Protein AF-0000000083252937 (afdb_homodimer)

Foldseek 3Di:
DDPVVVLVLLVVLCVVVVQDAAQFEEEQEAAQALLSLLVVVSCLVCCVVRNYAYAYEYEQACPPPPVSVVSLVLSCVSCVVSVHHYHYDYDPQVVVCVVPVDDSQVSVVVVSVVRSVVVCVVVVGQEYEYRAALQNQLLQLVVCVVVDDDLLSLLGDDQWDDDPRHIYGYSRHHPDPVNSVVNCVVVVPDGDPPPCLCPPDPVSNCCVPPVVVVVCVVPVCSSVVSSVSSNVSNVVVVVLLVVLVVLCVVAWDDDPFFIKGFLVSLVPDDPSSSLSNLLVRCVVNPDDNPPFDPVLSVVLNVCSDPPHDQWDKDDRDPQWIWIHQRRMIIIGGHDLCLPDKDKDWADLVDQWDQQPLQQKIKGKDKDFPVPPQDFPDLQKHKFQPVQFADGKMKIADDPPDWAAAPPDDDIDHPVVQCVVVSPGPSNNSRFIFIDTPVRHGQGGRPGGGGPGGDDDPPRTMMMMMGMDHPPD/DDPVVVLVLLVVLCVVVVQDAAQFEEEQEAAQALLSLLVVVSCLVCCVVRNYAYAYEYEQQCPPPPVSVVSLVLSCVSCVVSVHHYHYDYDPQVVVCVVPVDDSQVSVVVVSVVRSVVVCVVVVGQEYEYRAALQNQLLQLVVCVVVDDDLLSLLGDDQWDDDPRHIYGYSRHHPDPVNSVVNCVVVVPDGDPPPCLCVPDPVSNCCNPPVVVVVCVVPVCSSVVSSVSSVVSNVVVVVLLVVLVVLCVVAWDADPFFIKGFLVSLVPDDPSSSLSNLLVRVVVNPDDNPPFDPVLSVVLNVCSDPPHDQWDKDDRDPQWIWIHQRRMIIIGGHDLCLPPKDKDWADLVDQWDQQPLQQKIKGKDKDFPVPPQDFPDLQKDKFQPVQFADGKMKIADDPPDWAAAPPDDDIDDPVVQCVVVSPGPSNRSRFIFIATPVRHGAGGRPGGGGPGGDDDPPRTMMMMMGMDHPPD

Radius of gyration: 39.34 Å; Cα contacts (8 Å, |Δi|>4): 1654; chains: 2; bounding box: 78×116×99 Å

pLDDT: mean 87.69, std 10.98, range [32.25, 98.12]

Structure (mmCIF, N/CA/C/O backbone):
data_AF-0000000083252937-model_v1
#
loop_
_entity.id
_entity.type
_entity.pdbx_description
1 polymer 'tRNA(Ile)-lysidine synthase'
#
loop_
_atom_site.group_PDB
_atom_site.id
_atom_site.type_symbol
_atom_site.label_atom_id
_atom_site.label_alt_id
_atom_site.label_comp_id
_atom_site.label_asym_id
_atom_site.label_entity_id
_atom_site.label_seq_id
_atom_site.pdbx_PDB_ins_code
_atom_site.Cartn_x
_atom_site.Cartn_y
_atom_site.Cartn_z
_atom_site.occupancy
_atom_site.B_iso_or_equiv
_atom_site.auth_seq_id
_atom_site.auth_comp_id
_atom_site.auth_asym_id
_atom_site.auth_atom_id
_atom_site.pdbx_PDB_model_num
ATOM 1 N N . MET A 1 1 ? 5.121 31.125 -3.664 1 69.56 1 MET A N 1
ATOM 2 C CA . MET A 1 1 ? 5.949 30.734 -2.531 1 69.56 1 MET A CA 1
ATOM 3 C C . MET A 1 1 ? 7.152 31.656 -2.387 1 69.56 1 MET A C 1
ATOM 5 O O . MET A 1 1 ? 7.844 31.953 -3.365 1 69.56 1 MET A O 1
ATOM 9 N N . ASP A 1 2 ? 7.262 32.219 -1.269 1 80.94 2 ASP A N 1
ATOM 10 C CA . ASP A 1 2 ? 8.359 33.156 -1 1 80.94 2 ASP A CA 1
ATOM 11 C C . ASP A 1 2 ? 9.688 32.406 -0.858 1 80.94 2 ASP A C 1
ATOM 13 O O . ASP A 1 2 ? 9.703 31.188 -0.647 1 80.94 2 ASP A O 1
ATOM 17 N N . GLU A 1 3 ? 10.742 33.094 -1.292 1 86.19 3 GLU A N 1
ATOM 18 C CA . GLU A 1 3 ? 12.094 32.531 -1.253 1 86.19 3 GLU A CA 1
ATOM 19 C C . GLU A 1 3 ? 12.383 31.891 0.096 1 86.19 3 GLU A C 1
ATOM 21 O O . GLU A 1 3 ? 12.875 30.75 0.152 1 86.19 3 GLU A O 1
ATOM 26 N N . GLN A 1 4 ? 12.023 32.562 1.085 1 86.81 4 GLN A N 1
ATOM 27 C CA . GLN A 1 4 ? 12.312 32.062 2.428 1 86.81 4 GLN A CA 1
ATOM 28 C C . GLN A 1 4 ? 11.484 30.828 2.752 1 86.81 4 GLN A C 1
ATOM 30 O O . GLN A 1 4 ? 11.969 29.922 3.426 1 86.81 4 GLN A O 1
ATOM 35 N N . GLU A 1 5 ? 10.344 30.875 2.227 1 87.69 5 GLU A N 1
ATOM 36 C CA . GLU A 1 5 ? 9.461 29.734 2.441 1 87.69 5 GLU A CA 1
ATOM 37 C C . GLU A 1 5 ? 10 28.484 1.741 1 87.69 5 GLU A C 1
ATOM 39 O O . GLU A 1 5 ? 9.914 27.375 2.283 1 87.69 5 GLU A O 1
ATOM 44 N N . LEU A 1 6 ? 10.539 28.672 0.548 1 91.69 6 LEU A N 1
ATOM 45 C CA . LEU A 1 6 ? 11.078 27.547 -0.209 1 91.69 6 LEU A CA 1
ATOM 46 C C . LEU A 1 6 ? 12.305 26.969 0.489 1 91.69 6 LEU A C 1
ATOM 48 O O . LEU A 1 6 ? 12.438 25.75 0.6 1 91.69 6 LEU A O 1
ATOM 52 N N . ILE A 1 7 ? 13.148 27.859 0.996 1 90.94 7 ILE A N 1
ATOM 53 C CA . ILE A 1 7 ? 14.352 27.438 1.698 1 90.94 7 ILE A CA 1
ATOM 54 C C . ILE A 1 7 ? 13.969 26.656 2.949 1 90.94 7 ILE A C 1
ATOM 56 O O . ILE A 1 7 ? 14.539 25.594 3.23 1 90.94 7 ILE A O 1
ATOM 60 N N . HIS A 1 8 ? 13 27.172 3.594 1 89.19 8 HIS A N 1
ATOM 61 C CA . HIS A 1 8 ? 12.539 26.516 4.812 1 89.19 8 HIS A CA 1
ATOM 62 C C . HIS A 1 8 ? 11.961 25.125 4.512 1 89.19 8 HIS A C 1
ATOM 64 O O . HIS A 1 8 ? 12.203 24.172 5.254 1 89.19 8 HIS A O 1
ATOM 70 N N . LYS A 1 9 ? 11.242 25.094 3.479 1 89.25 9 LYS A N 1
ATOM 71 C CA . LYS A 1 9 ? 10.625 23.828 3.09 1 89.25 9 LYS A CA 1
ATOM 72 C C . LYS A 1 9 ? 11.68 22.781 2.73 1 89.25 9 LYS A C 1
ATOM 74 O O . LYS A 1 9 ? 11.586 21.625 3.15 1 89.25 9 LYS A O 1
ATOM 79 N N . VAL A 1 10 ? 12.672 23.156 1.983 1 93.12 10 VAL A N 1
ATOM 80 C CA . VAL A 1 10 ? 13.734 22.25 1.57 1 93.12 10 VAL A CA 1
ATOM 81 C C . VAL A 1 10 ? 14.539 21.812 2.791 1 93.12 10 VAL A C 1
ATOM 83 O O . VAL A 1 10 ? 14.859 20.625 2.936 1 93.12 10 VAL A O 1
ATOM 86 N N . LYS A 1 11 ? 14.797 22.734 3.674 1 91.19 11 LYS A N 1
ATOM 87 C CA . LYS A 1 11 ? 15.547 22.438 4.891 1 91.19 11 LYS A CA 1
ATOM 88 C C . LYS A 1 11 ? 14.781 21.453 5.781 1 91.19 11 LYS A C 1
ATOM 90 O O . LYS A 1 11 ? 15.367 20.5 6.312 1 91.19 11 LYS A O 1
ATOM 95 N N . ALA A 1 12 ? 13.531 21.75 5.926 1 86.88 12 ALA A N 1
ATOM 96 C CA . ALA A 1 12 ? 12.688 20.906 6.766 1 86.88 12 ALA A CA 1
ATOM 97 C C . ALA A 1 12 ? 12.625 19.484 6.215 1 86.88 12 ALA A C 1
ATOM 99 O O . ALA A 1 12 ? 12.703 18.516 6.973 1 86.88 12 ALA A O 1
ATOM 100 N N . GLN A 1 13 ? 12.492 19.375 4.953 1 88.12 13 GLN A N 1
ATOM 101 C CA . GLN A 1 13 ? 12.422 18.062 4.312 1 88.12 13 GLN A CA 1
ATOM 102 C C . GLN A 1 13 ? 13.75 17.328 4.426 1 88.12 13 GLN A C 1
ATOM 104 O O . GLN A 1 13 ? 13.781 16.125 4.668 1 88.12 13 GLN A O 1
ATOM 109 N N . ALA A 1 14 ? 14.812 18.062 4.23 1 92 14 ALA A N 1
ATOM 110 C CA . ALA A 1 14 ? 16.141 17.469 4.328 1 92 14 ALA A CA 1
ATOM 111 C C . ALA A 1 14 ? 16.406 16.953 5.738 1 92 14 ALA A C 1
ATOM 113 O O . ALA A 1 14 ? 16.984 15.875 5.91 1 92 14 ALA A O 1
ATOM 114 N N . ALA A 1 15 ? 15.992 17.734 6.68 1 88.19 15 ALA A N 1
ATOM 115 C CA . ALA A 1 15 ? 16.172 17.344 8.07 1 88.19 15 ALA A CA 1
ATOM 116 C C . ALA A 1 15 ? 15.336 16.125 8.414 1 88.19 15 ALA A C 1
ATOM 118 O O . ALA A 1 15 ? 15.828 15.18 9.055 1 88.19 15 ALA A O 1
ATOM 119 N N . ALA A 1 16 ? 14.133 16.156 7.984 1 82.5 16 ALA A N 1
ATOM 120 C CA . ALA A 1 16 ? 13.195 15.078 8.273 1 82.5 16 ALA A CA 1
ATOM 121 C C . ALA A 1 16 ? 13.672 13.758 7.672 1 82.5 16 ALA A C 1
ATOM 123 O O . ALA A 1 16 ? 13.453 12.688 8.25 1 82.5 16 ALA A O 1
ATOM 124 N N . ARG A 1 17 ? 14.367 13.836 6.543 1 88.94 17 ARG A N 1
ATOM 125 C CA . ARG A 1 17 ? 14.773 12.633 5.824 1 88.94 17 ARG A CA 1
ATOM 126 C C . ARG A 1 17 ? 16.266 12.375 5.996 1 88.94 17 ARG A C 1
ATOM 128 O O . ARG A 1 17 ? 16.812 11.445 5.402 1 88.94 17 ARG A O 1
ATOM 135 N N . LYS A 1 18 ? 16.922 13.156 6.723 1 90.12 18 LYS A N 1
ATOM 136 C CA . LYS A 1 18 ? 18.344 13.031 6.992 1 90.12 18 LYS A CA 1
ATOM 137 C C . LYS A 1 18 ? 19.141 12.969 5.691 1 90.12 18 LYS A C 1
ATOM 139 O O . LYS A 1 18 ? 19.953 12.055 5.496 1 90.12 18 LYS A O 1
ATOM 144 N N . LEU A 1 19 ? 18.906 13.898 4.809 1 94.62 19 LEU A N 1
ATOM 145 C CA . LEU A 1 19 ? 19.531 13.883 3.488 1 94.62 19 LEU A CA 1
ATOM 146 C C . LEU A 1 19 ? 21.016 14.203 3.584 1 94.62 19 LEU A C 1
ATOM 148 O O . LEU A 1 19 ? 21.797 13.773 2.734 1 94.62 19 LEU A O 1
ATOM 152 N N . TRP A 1 20 ? 21.406 15.047 4.609 1 95.19 20 TRP A N 1
ATOM 153 C CA . TRP A 1 20 ? 22.812 15.352 4.848 1 95.19 20 TRP A CA 1
ATOM 154 C C . TRP A 1 20 ? 23.062 15.648 6.32 1 95.19 20 TRP A C 1
ATOM 156 O O . TRP A 1 20 ? 22.125 15.75 7.109 1 95.19 20 TRP A O 1
ATOM 166 N N . GLU A 1 21 ? 24.344 15.695 6.582 1 93.31 21 GLU A N 1
ATOM 167 C CA . GLU A 1 21 ? 24.828 16.031 7.918 1 93.31 21 GLU A CA 1
ATOM 168 C C . GLU A 1 21 ? 25.812 17.203 7.867 1 93.31 21 GLU A C 1
ATOM 170 O O . GLU A 1 21 ? 26.375 17.5 6.812 1 93.31 21 GLU A O 1
ATOM 175 N N . ARG A 1 22 ? 25.938 17.781 9.078 1 93.44 22 ARG A N 1
ATOM 176 C CA . ARG A 1 22 ? 26.922 18.859 9.164 1 93.44 22 ARG A CA 1
ATOM 177 C C . ARG A 1 22 ? 28.312 18.359 8.797 1 93.44 22 ARG A C 1
ATOM 179 O O . ARG A 1 22 ? 28.734 17.297 9.25 1 93.44 22 ARG A O 1
ATOM 186 N N . GLY A 1 23 ? 28.922 19.062 7.918 1 91.56 23 GLY A N 1
ATOM 187 C CA . GLY A 1 23 ? 30.266 18.688 7.508 1 91.56 23 GLY A CA 1
ATOM 188 C C . GLY A 1 23 ? 30.297 17.922 6.203 1 91.56 23 GLY A C 1
ATOM 189 O O . GLY A 1 23 ? 31.359 17.703 5.633 1 91.56 23 GLY A O 1
ATOM 190 N N . ASP A 1 24 ? 29.203 17.609 5.645 1 94.69 24 ASP A N 1
ATOM 191 C CA . ASP A 1 24 ? 29.141 16.797 4.43 1 94.69 24 ASP A CA 1
ATOM 192 C C . ASP A 1 24 ? 29.609 17.609 3.215 1 94.69 24 ASP A C 1
ATOM 194 O O . ASP A 1 24 ? 29.312 18.797 3.105 1 94.69 24 ASP A O 1
ATOM 198 N N . ALA A 1 25 ? 30.297 16.922 2.391 1 96.19 25 ALA A N 1
ATOM 199 C CA . ALA A 1 25 ? 30.531 17.422 1.041 1 96.19 25 ALA A CA 1
ATOM 200 C C . ALA A 1 25 ? 29.469 16.906 0.069 1 96.19 25 ALA A C 1
ATOM 202 O O . ALA A 1 25 ? 29.188 15.703 0.027 1 96.19 25 ALA A O 1
ATOM 203 N N . ILE A 1 26 ? 28.844 17.859 -0.646 1 97.75 26 ILE A N 1
ATOM 204 C CA . ILE A 1 26 ? 27.781 17.469 -1.553 1 97.75 26 ILE A CA 1
ATOM 205 C C . ILE A 1 26 ? 28.141 17.844 -2.984 1 97.75 26 ILE A C 1
ATOM 207 O O . ILE A 1 26 ? 28.438 19.016 -3.27 1 97.75 26 ILE A O 1
ATOM 211 N N . ILE A 1 27 ? 28.172 16.828 -3.834 1 98.12 27 ILE A N 1
ATOM 212 C CA . ILE A 1 27 ? 28.297 17.078 -5.266 1 98.12 27 ILE A CA 1
ATOM 213 C C . ILE A 1 27 ? 26.938 17.453 -5.84 1 98.12 27 ILE A C 1
ATOM 215 O O . ILE A 1 27 ? 25.984 16.656 -5.773 1 98.12 27 ILE A O 1
ATOM 219 N N . VAL A 1 28 ? 26.828 18.656 -6.383 1 97.88 28 VAL A N 1
ATOM 220 C CA . VAL A 1 28 ? 25.578 19.094 -6.965 1 97.88 28 VAL A CA 1
ATOM 221 C C . VAL A 1 28 ? 25.625 18.938 -8.484 1 97.88 28 VAL A C 1
ATOM 223 O O . VAL A 1 28 ? 26.438 19.562 -9.156 1 97.88 28 VAL A O 1
ATOM 226 N N . ALA A 1 29 ? 24.734 18.062 -8.977 1 95.88 29 ALA A N 1
ATOM 227 C CA . ALA A 1 29 ? 24.641 17.906 -10.43 1 95.88 29 ALA A CA 1
ATOM 228 C C . ALA A 1 29 ? 23.938 19.094 -11.07 1 95.88 29 ALA A C 1
ATOM 230 O O . ALA A 1 29 ? 22.75 19.344 -10.797 1 95.88 29 ALA A O 1
ATOM 231 N N . VAL A 1 30 ? 24.656 19.766 -11.938 1 93.56 30 VAL A N 1
ATOM 232 C CA . VAL A 1 30 ? 24.109 20.984 -12.539 1 93.56 30 VAL A CA 1
ATOM 233 C C . VAL A 1 30 ? 24.109 20.844 -14.062 1 93.56 30 VAL A C 1
ATOM 235 O O . VAL A 1 30 ? 25.172 20.797 -14.695 1 93.56 30 VAL A O 1
ATOM 238 N N . SER A 1 31 ? 22.953 20.797 -14.609 1 86.38 31 SER A N 1
ATOM 239 C CA . SER A 1 31 ? 22.828 20.672 -16.062 1 86.38 31 SER A CA 1
ATOM 240 C C . SER A 1 31 ? 22.812 22.031 -16.734 1 86.38 31 SER A C 1
ATOM 242 O O . SER A 1 31 ? 23.031 22.141 -17.938 1 86.38 31 SER A O 1
ATOM 244 N N . GLY A 1 32 ? 22.547 23.078 -15.961 1 85.25 32 GLY A N 1
ATOM 245 C CA . GLY A 1 32 ? 22.375 24.406 -16.531 1 85.25 32 GLY A CA 1
ATOM 246 C C . GLY A 1 32 ? 20.922 24.812 -16.625 1 85.25 32 GLY A C 1
ATOM 247 O O . GLY A 1 32 ? 20.625 25.984 -16.875 1 85.25 32 GLY A O 1
ATOM 248 N N . GLY A 1 33 ? 20.031 23.875 -16.422 1 87.12 33 GLY A N 1
ATOM 249 C CA . GLY A 1 33 ? 18.609 24.188 -16.422 1 87.12 33 GLY A CA 1
ATOM 250 C C . GLY A 1 33 ? 18.141 24.859 -15.141 1 87.12 33 GLY A C 1
ATOM 251 O O . GLY A 1 33 ? 18.922 24.969 -14.18 1 87.12 33 GLY A O 1
ATOM 252 N N . PRO A 1 34 ? 16.969 25.328 -15.172 1 89.56 34 PRO A N 1
ATOM 253 C CA . PRO A 1 34 ? 16.453 26.078 -14.023 1 89.56 34 PRO A CA 1
ATOM 254 C C . PRO A 1 34 ? 16.438 25.25 -12.742 1 89.56 34 PRO A C 1
ATOM 256 O O . PRO A 1 34 ? 16.734 25.766 -11.664 1 89.56 34 PRO A O 1
ATOM 259 N N . ASP A 1 35 ? 16.203 23.984 -12.836 1 93.44 35 ASP A N 1
ATOM 260 C CA . ASP A 1 35 ? 16.047 23.141 -11.656 1 93.44 35 ASP A CA 1
ATOM 261 C C . ASP A 1 35 ? 17.406 22.906 -10.977 1 93.44 35 ASP A C 1
ATOM 263 O O . ASP A 1 35 ? 17.516 23.016 -9.75 1 93.44 35 ASP A O 1
ATOM 267 N N . SER A 1 36 ? 18.375 22.609 -11.781 1 93.81 36 SER A N 1
ATOM 268 C CA . SER A 1 36 ? 19.703 22.328 -11.227 1 93.81 36 SER A CA 1
ATOM 269 C C . SER A 1 36 ? 20.359 23.609 -10.695 1 93.81 36 SER A C 1
ATOM 271 O O . SER A 1 36 ? 21.047 23.578 -9.68 1 93.81 36 SER A O 1
ATOM 273 N N . ILE A 1 37 ? 20.125 24.672 -11.375 1 93.25 37 ILE A N 1
ATOM 274 C CA . ILE A 1 37 ? 20.672 25.953 -10.938 1 93.25 37 ILE A CA 1
ATOM 275 C C . ILE A 1 37 ? 20.016 26.375 -9.625 1 93.25 37 ILE A C 1
ATOM 277 O O . ILE A 1 37 ? 20.688 26.828 -8.695 1 93.25 37 ILE A O 1
ATOM 281 N N . ALA A 1 38 ? 18.703 26.234 -9.578 1 94.69 38 ALA A N 1
ATOM 282 C CA . ALA A 1 38 ? 17.984 26.531 -8.344 1 94.69 38 ALA A CA 1
ATOM 283 C C . ALA A 1 38 ? 18.5 25.672 -7.191 1 94.69 38 ALA A C 1
ATOM 285 O O . ALA A 1 38 ? 18.672 26.172 -6.07 1 94.69 38 ALA A O 1
ATOM 286 N N . LEU A 1 39 ? 18.734 24.422 -7.469 1 96.5 39 LEU A N 1
ATOM 287 C CA . LEU A 1 39 ? 19.219 23.5 -6.449 1 96.5 39 LEU A CA 1
ATOM 288 C C . LEU A 1 39 ? 20.562 23.969 -5.891 1 96.5 39 LEU A C 1
ATOM 290 O O . LEU A 1 39 ? 20.75 24.016 -4.676 1 96.5 39 LEU A O 1
ATOM 294 N N . LEU A 1 40 ? 21.5 24.297 -6.793 1 96.31 40 LEU A N 1
ATOM 295 C CA . LEU A 1 40 ? 22.812 24.766 -6.367 1 96.31 40 LEU A CA 1
ATOM 296 C C . LEU A 1 40 ? 22.703 26.031 -5.527 1 96.31 40 LEU A C 1
ATOM 298 O O . LEU A 1 40 ? 23.344 26.156 -4.488 1 96.31 40 LEU A O 1
ATOM 302 N N . ASP A 1 41 ? 21.875 26.953 -5.973 1 96.12 41 ASP A N 1
ATOM 303 C CA . ASP A 1 41 ? 21.703 28.203 -5.254 1 96.12 41 ASP A CA 1
ATOM 304 C C . ASP A 1 41 ? 21.078 27.969 -3.877 1 96.12 41 ASP A C 1
ATOM 306 O O . ASP A 1 41 ? 21.516 28.578 -2.893 1 96.12 41 ASP A O 1
ATOM 310 N N . LEU A 1 42 ? 20.062 27.156 -3.803 1 95.75 42 LEU A N 1
ATOM 311 C CA . LEU A 1 42 ? 19.391 26.844 -2.549 1 95.75 42 LEU A CA 1
ATOM 312 C C . LEU A 1 42 ? 20.344 26.219 -1.551 1 95.75 42 LEU A C 1
ATOM 314 O O . LEU A 1 42 ? 20.391 26.625 -0.386 1 95.75 42 LEU A O 1
ATOM 318 N N . LEU A 1 43 ? 21.125 25.266 -2.035 1 96.5 43 LEU A N 1
ATOM 319 C CA . LEU A 1 43 ? 22.078 24.594 -1.158 1 96.5 43 LEU A CA 1
ATOM 320 C C . LEU A 1 43 ? 23.172 25.562 -0.702 1 96.5 43 LEU A C 1
ATOM 322 O O . LEU A 1 43 ? 23.625 25.5 0.442 1 96.5 43 LEU A O 1
ATOM 326 N N . HIS A 1 44 ? 23.562 26.375 -1.603 1 96 44 HIS A N 1
ATOM 327 C CA . HIS A 1 44 ? 24.578 27.391 -1.27 1 96 44 HIS A CA 1
ATOM 328 C C . HIS A 1 44 ? 24.094 28.297 -0.151 1 96 44 HIS A C 1
ATOM 330 O O . HIS A 1 44 ? 24.844 28.625 0.768 1 96 44 HIS A O 1
ATOM 336 N N . ARG A 1 45 ? 22.906 28.688 -0.252 1 93.75 45 ARG A N 1
ATOM 337 C CA . ARG A 1 45 ? 22.328 29.609 0.735 1 93.75 45 ARG A CA 1
ATOM 338 C C . ARG A 1 45 ? 22.219 28.922 2.1 1 93.75 45 ARG A C 1
ATOM 340 O O . ARG A 1 45 ? 22.25 29.594 3.133 1 93.75 45 ARG A O 1
ATOM 347 N N . MET A 1 46 ? 22.141 27.656 2.074 1 92.81 46 MET A N 1
ATOM 348 C CA . MET A 1 46 ? 22.016 26.906 3.32 1 92.81 46 MET A CA 1
ATOM 349 C C . MET A 1 46 ? 23.375 26.406 3.803 1 92.81 46 MET A C 1
ATOM 351 O O . MET A 1 46 ? 23.484 25.875 4.906 1 92.81 46 MET A O 1
ATOM 355 N N . ARG A 1 47 ? 24.391 26.562 3.088 1 93.56 47 ARG A N 1
ATOM 356 C CA . ARG A 1 47 ? 25.672 25.891 3.301 1 93.56 47 ARG A CA 1
ATOM 357 C C . ARG A 1 47 ? 26.281 26.281 4.648 1 93.56 47 ARG A C 1
ATOM 359 O O . ARG A 1 47 ? 26.812 25.438 5.359 1 93.56 47 ARG A O 1
ATOM 366 N N . GLU A 1 48 ? 26.141 27.562 4.988 1 91.94 48 GLU A N 1
ATOM 367 C CA . GLU A 1 48 ? 26.75 28.031 6.238 1 91.94 48 GLU A CA 1
ATOM 368 C C . GLU A 1 48 ? 25.969 27.5 7.445 1 91.94 48 GLU A C 1
ATOM 370 O O . GLU A 1 48 ? 26.578 26.969 8.391 1 91.94 48 GLU A O 1
ATOM 375 N N . ASP A 1 49 ? 24.688 27.641 7.379 1 90.75 49 ASP A N 1
ATOM 376 C CA . ASP A 1 49 ? 23.828 27.203 8.477 1 90.75 49 ASP A CA 1
ATOM 377 C C . ASP A 1 49 ? 23.953 25.688 8.68 1 90.75 49 ASP A C 1
ATOM 379 O O . ASP A 1 49 ? 23.906 25.203 9.812 1 90.75 49 ASP A O 1
ATOM 383 N N . GLU A 1 50 ? 24.188 24.984 7.621 1 91.44 50 GLU A N 1
ATOM 384 C CA . GLU A 1 50 ? 24.156 23.531 7.668 1 91.44 50 GLU A CA 1
ATOM 385 C C . GLU A 1 50 ? 25.562 22.953 7.68 1 91.44 50 GLU A C 1
ATOM 387 O O . GLU A 1 50 ? 25.75 21.75 7.895 1 91.44 50 GLU A O 1
ATOM 392 N N . GLY A 1 51 ? 26.516 23.797 7.48 1 93.31 51 GLY A N 1
ATOM 393 C CA . GLY A 1 51 ? 27.906 23.359 7.457 1 93.31 51 GLY A CA 1
ATOM 394 C C . GLY A 1 51 ? 28.219 22.453 6.285 1 93.31 51 GLY A C 1
ATOM 395 O O . GLY A 1 51 ? 28.812 21.375 6.461 1 93.31 51 GLY A O 1
ATOM 396 N N . LEU A 1 52 ? 27.797 22.859 5.109 1 95.12 52 LEU A N 1
ATOM 397 C CA . LEU A 1 52 ? 27.953 22.031 3.926 1 95.12 52 LEU A CA 1
ATOM 398 C C . LEU A 1 52 ? 29.109 22.531 3.055 1 95.12 52 LEU A C 1
ATOM 400 O O . LEU A 1 52 ? 29.359 23.734 2.998 1 95.12 52 LEU A O 1
ATOM 404 N N . ARG A 1 53 ? 29.828 21.609 2.475 1 96.44 53 ARG A N 1
ATOM 405 C CA . ARG A 1 53 ? 30.75 21.906 1.379 1 96.44 53 ARG A CA 1
ATOM 406 C C . ARG A 1 53 ? 30.156 21.469 0.041 1 96.44 53 ARG A C 1
ATOM 408 O O . ARG A 1 53 ? 29.703 20.328 -0.109 1 96.44 53 ARG A O 1
ATOM 415 N N . LEU A 1 54 ? 30.141 22.422 -0.906 1 97.69 54 LEU A N 1
ATOM 416 C CA . LEU A 1 54 ? 29.469 22.156 -2.168 1 97.69 54 LEU A CA 1
ATOM 417 C C . LEU A 1 54 ? 30.469 22.109 -3.32 1 97.69 54 LEU A C 1
ATOM 419 O O . LEU A 1 54 ? 31.438 22.875 -3.338 1 97.69 54 LEU A O 1
ATOM 423 N N . VAL A 1 55 ? 30.234 21.203 -4.211 1 97.69 55 VAL A N 1
ATOM 424 C CA . VAL A 1 55 ? 30.969 21.125 -5.473 1 97.69 55 VAL A CA 1
ATOM 425 C C . VAL A 1 55 ? 29.969 20.953 -6.625 1 97.69 55 VAL A C 1
ATOM 427 O O . VAL A 1 55 ? 29.109 20.078 -6.594 1 97.69 55 VAL A O 1
ATOM 430 N N . ALA A 1 56 ? 30.047 21.859 -7.598 1 97.31 56 ALA A N 1
ATOM 431 C CA . ALA A 1 56 ? 29.188 21.75 -8.773 1 97.31 56 ALA A CA 1
ATOM 432 C C . ALA A 1 56 ? 29.797 20.812 -9.82 1 97.31 56 ALA A C 1
ATOM 434 O O . ALA A 1 56 ? 31 20.859 -10.062 1 97.31 56 ALA A O 1
ATOM 435 N N . ALA A 1 57 ? 29 19.922 -10.297 1 96.56 57 ALA A N 1
ATOM 436 C CA . ALA A 1 57 ? 29.438 19 -11.344 1 96.56 57 ALA A CA 1
ATOM 437 C C . ALA A 1 57 ? 28.547 19.125 -12.578 1 96.56 57 ALA A C 1
ATOM 439 O O . ALA A 1 57 ? 27.328 18.984 -12.492 1 96.56 57 ALA A O 1
ATOM 440 N N . HIS A 1 58 ? 29.156 19.344 -13.727 1 93.5 58 HIS A N 1
ATOM 441 C CA . HIS A 1 58 ? 28.438 19.562 -14.977 1 93.5 58 HIS A CA 1
ATOM 442 C C . HIS A 1 58 ? 28.938 18.609 -16.062 1 93.5 58 HIS A C 1
ATOM 444 O O . HIS A 1 58 ? 30.141 18.438 -16.234 1 93.5 58 HIS A O 1
ATOM 450 N N . VAL A 1 59 ? 27.938 17.953 -16.672 1 87.69 59 VAL A N 1
ATOM 451 C CA . VAL A 1 59 ? 28.281 17.047 -17.766 1 87.69 59 VAL A CA 1
ATOM 452 C C . VAL A 1 59 ? 27.797 17.656 -19.094 1 87.69 59 VAL A C 1
ATOM 454 O O . VAL A 1 59 ? 26.609 17.969 -19.234 1 87.69 59 VAL A O 1
ATOM 457 N N . ASP A 1 60 ? 28.703 17.797 -19.969 1 82.62 60 ASP A N 1
ATOM 458 C CA . ASP A 1 60 ? 28.391 18.203 -21.328 1 82.62 60 ASP A CA 1
ATOM 459 C C . ASP A 1 60 ? 28.297 17 -22.266 1 82.62 60 ASP A C 1
ATOM 461 O O . ASP A 1 60 ? 29.312 16.359 -22.562 1 82.62 60 ASP A O 1
ATOM 465 N N . HIS A 1 61 ? 27.141 16.703 -22.734 1 73.25 61 HIS A N 1
ATOM 466 C CA . HIS A 1 61 ? 26.906 15.477 -23.469 1 73.25 61 HIS A CA 1
ATOM 467 C C . HIS A 1 61 ? 27.281 15.633 -24.953 1 73.25 61 HIS A C 1
ATOM 469 O O . HIS A 1 61 ? 27.172 14.68 -25.719 1 73.25 61 HIS A O 1
ATOM 475 N N . GLY A 1 62 ? 27.812 16.719 -25.344 1 64.06 62 GLY A N 1
ATOM 476 C CA . GLY A 1 62 ? 28.406 16.922 -26.656 1 64.06 62 GLY A CA 1
ATOM 477 C C . GLY A 1 62 ? 27.375 16.891 -27.781 1 64.06 62 GLY A C 1
ATOM 478 O O . GLY A 1 62 ? 27.734 16.719 -28.938 1 64.06 62 GLY A O 1
ATOM 479 N N . PHE A 1 63 ? 26.031 16.812 -27.484 1 58.31 63 PHE A N 1
ATOM 480 C CA . PHE A 1 63 ? 25.047 16.641 -28.547 1 58.31 63 PHE A CA 1
ATOM 481 C C . PHE A 1 63 ? 24.953 17.891 -29.406 1 58.31 63 PHE A C 1
ATOM 483 O O . PHE A 1 63 ? 24.547 17.828 -30.578 1 58.31 63 PHE A O 1
ATOM 490 N N . ARG A 1 64 ? 25.25 19.094 -28.859 1 56.31 64 ARG A N 1
ATOM 491 C CA . ARG A 1 64 ? 24.859 20.281 -29.609 1 56.31 64 ARG A CA 1
ATOM 492 C C . ARG A 1 64 ? 26.094 21.125 -29.953 1 56.31 64 ARG A C 1
ATOM 494 O O . ARG A 1 64 ? 25.984 22.344 -30.109 1 56.31 64 ARG A O 1
ATOM 501 N N . GLY A 1 65 ? 27.141 20.516 -30.125 1 55.62 65 GLY A N 1
ATOM 502 C CA . GLY A 1 65 ? 28.312 21.266 -30.578 1 55.62 65 GLY A CA 1
ATOM 503 C C . GLY A 1 65 ? 28.562 22.531 -29.781 1 55.62 65 GLY A C 1
ATOM 504 O O . GLY A 1 65 ? 28.797 22.469 -28.562 1 55.62 65 GLY A O 1
ATOM 505 N N . GLU A 1 66 ? 28.312 23.719 -30.391 1 55.81 66 GLU A N 1
ATOM 506 C CA . GLU A 1 66 ? 28.594 25.062 -29.891 1 55.81 66 GLU A CA 1
ATOM 507 C C . GLU A 1 66 ? 27.688 25.406 -28.703 1 55.81 66 GLU A C 1
ATOM 509 O O . GLU A 1 66 ? 28.109 26.062 -27.75 1 55.81 66 GLU A O 1
ATOM 514 N N . GLU A 1 67 ? 26.438 24.969 -28.688 1 60.91 67 GLU A N 1
ATOM 515 C CA . GLU A 1 67 ? 25.469 25.266 -27.625 1 60.91 67 GLU A CA 1
ATOM 516 C C . GLU A 1 67 ? 25.859 24.578 -26.328 1 60.91 67 GLU A C 1
ATOM 518 O O . GLU A 1 67 ? 25.656 25.125 -25.25 1 60.91 67 GLU A O 1
ATOM 523 N N . SER A 1 68 ? 26.516 23.531 -26.469 1 62.88 68 SER A N 1
ATOM 524 C CA . SER A 1 68 ? 26.953 22.781 -25.281 1 62.88 68 SER A CA 1
ATOM 525 C C . SER A 1 68 ? 28.094 23.5 -24.578 1 62.88 68 SER A C 1
ATOM 527 O O . SER A 1 68 ? 28.141 23.562 -23.344 1 62.88 68 SER A O 1
ATOM 529 N N . ALA A 1 69 ? 28.828 24.125 -25.312 1 69.25 69 ALA A N 1
ATOM 530 C CA . ALA A 1 69 ? 29.969 24.844 -24.734 1 69.25 69 ALA A CA 1
ATOM 531 C C . ALA A 1 69 ? 29.516 26.078 -23.984 1 69.25 69 ALA A C 1
ATOM 533 O O . ALA A 1 69 ? 30.062 26.406 -22.922 1 69.25 69 ALA A O 1
ATOM 534 N N . SER A 1 70 ? 28.531 26.703 -24.516 1 75 70 SER A N 1
ATOM 535 C CA . SER A 1 70 ? 27.984 27.891 -23.859 1 75 70 SER A CA 1
ATOM 536 C C . SER A 1 70 ? 27.328 27.547 -22.531 1 75 70 SER A C 1
ATOM 538 O O . SER A 1 70 ? 27.453 28.281 -21.547 1 75 70 SER A O 1
ATOM 540 N N . GLU A 1 71 ? 26.703 26.422 -22.516 1 78.94 71 GLU A N 1
ATOM 541 C CA . GLU A 1 71 ? 26.047 25.969 -21.281 1 78.94 71 GLU A CA 1
ATOM 542 C C . GLU A 1 71 ? 27.062 25.672 -20.188 1 78.94 71 GLU A C 1
ATOM 544 O O . GLU A 1 71 ? 26.859 26.016 -19.031 1 78.94 71 GLU A O 1
ATOM 549 N N . ALA A 1 72 ? 28.078 25 -20.625 1 83.69 72 ALA A N 1
ATOM 550 C CA . ALA A 1 72 ? 29.141 24.672 -19.688 1 83.69 72 ALA A CA 1
ATOM 551 C C . ALA A 1 72 ? 29.766 25.938 -19.078 1 83.69 72 ALA A C 1
ATOM 553 O O . ALA A 1 72 ? 30.062 25.969 -17.891 1 83.69 72 ALA A O 1
ATOM 554 N N . GLU A 1 73 ? 29.891 26.906 -19.906 1 85.06 73 GLU A N 1
ATOM 555 C CA . GLU A 1 73 ? 30.469 28.156 -19.453 1 85.06 73 GLU A CA 1
ATOM 556 C C . GLU A 1 73 ? 29.531 28.891 -18.5 1 85.06 73 GLU A C 1
ATOM 558 O O . GLU A 1 73 ? 29.969 29.5 -17.531 1 85.06 73 GLU A O 1
ATOM 563 N N . THR A 1 74 ? 28.312 28.828 -18.812 1 84.25 74 THR A N 1
ATOM 564 C CA . THR A 1 74 ? 27.328 29.453 -17.953 1 84.25 74 THR A CA 1
ATOM 565 C C . THR A 1 74 ? 27.328 28.828 -16.562 1 84.25 74 THR A C 1
ATOM 567 O O . THR A 1 74 ? 27.281 29.547 -15.547 1 84.25 74 THR A O 1
ATOM 570 N N . VAL A 1 75 ? 27.391 27.516 -16.5 1 90.31 75 VAL A N 1
ATOM 571 C CA . VAL A 1 75 ? 27.406 26.812 -15.234 1 90.31 75 VAL A CA 1
ATOM 572 C C . VAL A 1 75 ? 28.688 27.141 -14.469 1 90.31 75 VAL A C 1
ATOM 574 O O . VAL A 1 75 ? 28.641 27.375 -13.258 1 90.31 75 VAL A O 1
ATOM 577 N N . ARG A 1 76 ? 29.766 27.172 -15.156 1 91 76 ARG A N 1
ATOM 578 C CA . ARG A 1 76 ? 31.047 27.484 -14.539 1 91 76 ARG A CA 1
ATOM 579 C C . ARG A 1 76 ? 31.031 28.891 -13.953 1 91 76 ARG A C 1
ATOM 581 O O . ARG A 1 76 ? 31.484 29.109 -12.828 1 91 76 ARG A O 1
ATOM 588 N N . ARG A 1 77 ? 30.578 29.797 -14.703 1 91.44 77 ARG A N 1
ATOM 589 C CA . ARG A 1 77 ? 30.516 31.188 -14.25 1 91.44 77 ARG A CA 1
ATOM 590 C C . ARG A 1 77 ? 29.625 31.328 -13.031 1 91.44 77 ARG A C 1
ATOM 592 O O . ARG A 1 77 ? 29.922 32.094 -12.109 1 91.44 77 ARG A O 1
ATOM 599 N N . PHE A 1 78 ? 28.531 30.703 -13.102 1 92.62 78 PHE A N 1
ATOM 600 C CA . PHE A 1 78 ? 27.594 30.734 -11.984 1 92.62 78 PHE A CA 1
ATOM 601 C C . PHE A 1 78 ? 28.234 30.188 -10.719 1 92.62 78 PHE A C 1
ATOM 603 O O . PHE A 1 78 ? 28.141 30.781 -9.648 1 92.62 78 PHE A O 1
ATOM 610 N N . ALA A 1 79 ? 28.859 29.016 -10.852 1 94.69 79 ALA A N 1
ATOM 611 C CA . ALA A 1 79 ? 29.531 28.406 -9.711 1 94.69 79 ALA A CA 1
ATOM 612 C C . ALA A 1 79 ? 30.641 29.312 -9.172 1 94.69 79 ALA A C 1
ATOM 614 O O . ALA A 1 79 ? 30.812 29.422 -7.957 1 94.69 79 ALA A O 1
ATOM 615 N N . GLU A 1 80 ? 31.344 29.875 -10.102 1 93.88 80 GLU A N 1
ATOM 616 C CA . GLU A 1 80 ? 32.406 30.797 -9.719 1 93.88 80 GLU A CA 1
ATOM 617 C C . GLU A 1 80 ? 31.875 31.984 -8.938 1 93.88 80 GLU A C 1
ATOM 619 O O . GLU A 1 80 ? 32.469 32.438 -7.957 1 93.88 80 GLU A O 1
ATOM 624 N N . LYS A 1 81 ? 30.828 32.469 -9.391 1 93.75 81 LYS A N 1
ATOM 625 C CA . LYS A 1 81 ? 30.188 33.594 -8.711 1 93.75 81 LYS A CA 1
ATOM 626 C C . LYS A 1 81 ? 29.812 33.219 -7.277 1 93.75 81 LYS A C 1
ATOM 628 O O . LYS A 1 81 ? 29.844 34.094 -6.383 1 93.75 81 LYS A O 1
ATOM 633 N N . LEU A 1 82 ? 29.438 32.031 -7.051 1 94.62 82 LEU A N 1
ATOM 634 C CA . LEU A 1 82 ? 29.031 31.547 -5.73 1 94.62 82 LEU A CA 1
ATOM 635 C C . LEU A 1 82 ? 30.25 31.125 -4.914 1 94.62 82 LEU A C 1
ATOM 637 O O . LEU A 1 82 ? 30.141 30.875 -3.709 1 94.62 82 LEU A O 1
ATOM 641 N N . GLY A 1 83 ? 31.375 31.016 -5.566 1 94.31 83 GLY A N 1
ATOM 642 C CA . GLY A 1 83 ? 32.562 30.516 -4.895 1 94.31 83 GLY A CA 1
ATOM 643 C C . GLY A 1 83 ? 32.562 29.016 -4.688 1 94.31 83 GLY A C 1
ATOM 644 O O . GLY A 1 83 ? 33.156 28.516 -3.73 1 94.31 83 GLY A O 1
ATOM 645 N N . VAL A 1 84 ? 31.875 28.328 -5.48 1 96.31 84 VAL A N 1
ATOM 646 C CA . VAL A 1 84 ? 31.766 26.875 -5.406 1 96.31 84 VAL A CA 1
ATOM 647 C C . VAL A 1 84 ? 32.625 26.234 -6.484 1 96.31 84 VAL A C 1
ATOM 649 O O . VAL A 1 84 ? 32.562 26.625 -7.652 1 96.31 84 VAL A O 1
ATOM 652 N N . PRO A 1 85 ? 33.5 25.297 -6.051 1 96.44 85 PRO A N 1
ATOM 653 C CA . PRO A 1 85 ? 34.281 24.594 -7.082 1 96.44 85 PRO A CA 1
ATOM 654 C C . PRO A 1 85 ? 33.375 23.922 -8.125 1 96.44 85 PRO A C 1
ATOM 656 O O . PRO A 1 85 ? 32.312 23.406 -7.789 1 96.44 85 PRO A O 1
ATOM 659 N N . CYS A 1 86 ? 33.875 23.969 -9.422 1 96 86 CYS A N 1
ATOM 660 C CA . CYS A 1 86 ? 33.094 23.406 -10.516 1 96 86 CYS A CA 1
ATOM 661 C C . CYS A 1 86 ? 33.906 22.422 -11.328 1 96 86 CYS A C 1
ATOM 663 O O . CYS A 1 86 ? 35 22.75 -11.805 1 96 86 CYS A O 1
ATOM 665 N N . GLU A 1 87 ? 33.406 21.219 -11.312 1 95.06 87 GLU A N 1
ATOM 666 C CA . GLU A 1 87 ? 33.969 20.188 -12.164 1 95.06 87 GLU A CA 1
ATOM 667 C C . GLU A 1 87 ? 33.156 19.969 -13.414 1 95.06 87 GLU A C 1
ATOM 669 O O . GLU A 1 87 ? 31.922 19.844 -13.344 1 95.06 87 GLU A O 1
ATOM 674 N N . SER A 1 88 ? 33.781 20.016 -14.602 1 92.25 88 SER A N 1
ATOM 675 C CA . SER A 1 88 ? 33.062 19.781 -15.859 1 92.25 88 SER A CA 1
ATOM 676 C C . SER A 1 88 ? 33.781 18.75 -16.719 1 92.25 88 SER A C 1
ATOM 678 O O . SER A 1 88 ? 35 18.609 -16.656 1 92.25 88 SER A O 1
ATOM 680 N N . VAL A 1 89 ? 32.938 17.984 -17.422 1 88.56 89 VAL A N 1
ATOM 681 C CA . VAL A 1 89 ? 33.531 17 -18.328 1 88.56 89 VAL A CA 1
ATOM 682 C C . VAL A 1 89 ? 32.75 17.016 -19.656 1 88.56 89 VAL A C 1
ATOM 684 O O . VAL A 1 89 ? 31.562 17.281 -19.688 1 88.56 89 VAL A O 1
ATOM 687 N N . PHE A 1 90 ? 33.5 16.844 -20.719 1 86.31 90 PHE A N 1
ATOM 688 C CA . PHE A 1 90 ? 32.906 16.641 -22.031 1 86.31 90 PHE A CA 1
ATOM 689 C C . PHE A 1 90 ? 32.875 15.148 -22.375 1 86.31 90 PHE A C 1
ATOM 691 O O . PHE A 1 90 ? 33.875 14.453 -22.266 1 86.31 90 PHE A O 1
ATOM 698 N N . ILE A 1 91 ? 31.703 14.711 -22.609 1 82.25 91 ILE A N 1
ATOM 699 C CA . ILE A 1 91 ? 31.562 13.305 -22.984 1 82.25 91 ILE A CA 1
ATOM 700 C C . ILE A 1 91 ? 31.078 13.195 -24.438 1 82.25 91 ILE A C 1
ATOM 702 O O . ILE A 1 91 ? 30.047 13.766 -24.797 1 82.25 91 ILE A O 1
ATOM 706 N N . ASP A 1 92 ? 31.812 12.539 -25.234 1 80.88 92 ASP A N 1
ATOM 707 C CA . ASP A 1 92 ? 31.406 12.273 -26.609 1 80.88 92 ASP A CA 1
ATOM 708 C C . ASP A 1 92 ? 30.375 11.156 -26.688 1 80.88 92 ASP A C 1
ATOM 710 O O . ASP A 1 92 ? 30.703 10.016 -27.031 1 80.88 92 ASP A O 1
ATOM 714 N N . LEU A 1 93 ? 29.156 11.523 -26.484 1 80.5 93 LEU A N 1
ATOM 715 C CA . LEU A 1 93 ? 28.078 10.547 -26.359 1 80.5 93 LEU A CA 1
ATOM 716 C C . LEU A 1 93 ? 27.812 9.867 -27.703 1 80.5 93 LEU A C 1
ATOM 718 O O . LEU A 1 93 ? 27.562 8.656 -27.734 1 80.5 93 LEU A O 1
ATOM 722 N N . PRO A 1 94 ? 27.859 10.617 -28.812 1 80.31 94 PRO A N 1
ATOM 723 C CA . PRO A 1 94 ? 27.594 9.969 -30.109 1 80.31 94 PRO A CA 1
ATOM 724 C C . PRO A 1 94 ? 28.531 8.781 -30.359 1 80.31 94 PRO A C 1
ATOM 726 O O . PRO A 1 94 ? 28.078 7.719 -30.781 1 80.31 94 PRO A O 1
ATOM 729 N N . SER A 1 95 ? 29.766 8.984 -30.047 1 81.56 95 SER A N 1
ATOM 730 C CA . SER A 1 95 ? 30.719 7.898 -30.25 1 81.56 95 SER A CA 1
ATOM 731 C C . SER A 1 95 ? 30.453 6.738 -29.297 1 81.56 95 SER A C 1
ATOM 733 O O . SER A 1 95 ? 30.578 5.574 -29.672 1 81.56 95 SER A O 1
ATOM 735 N N . TYR A 1 96 ? 30.125 7.016 -28.172 1 83.94 96 TYR A N 1
ATOM 736 C CA . TYR A 1 96 ? 29.828 6 -27.156 1 83.94 96 TYR A CA 1
ATOM 737 C C . TYR A 1 96 ? 28.609 5.188 -27.547 1 83.94 96 TYR A C 1
ATOM 739 O O . TYR A 1 96 ? 28.578 3.967 -27.375 1 83.94 96 TYR A O 1
ATOM 747 N N . ILE A 1 97 ? 27.625 5.844 -28.031 1 82.69 97 ILE A N 1
ATOM 748 C CA . ILE A 1 97 ? 26.391 5.188 -28.438 1 82.69 97 ILE A CA 1
ATOM 749 C C . ILE A 1 97 ? 26.672 4.27 -29.625 1 82.69 97 ILE A C 1
ATOM 751 O O . ILE A 1 97 ? 26.141 3.154 -29.703 1 82.69 97 ILE A O 1
ATOM 755 N N . GLU A 1 98 ? 27.422 4.773 -30.516 1 82.31 98 GLU A N 1
ATOM 756 C CA . GLU A 1 98 ? 27.781 3.977 -31.688 1 82.31 98 GLU A CA 1
ATOM 757 C C . GLU A 1 98 ? 28.547 2.719 -31.281 1 82.31 98 GLU A C 1
ATOM 759 O O . GLU A 1 98 ? 28.344 1.649 -31.859 1 82.31 98 GLU A O 1
ATOM 764 N N . GLU A 1 99 ? 29.266 2.867 -30.312 1 85.44 99 GLU A N 1
ATOM 765 C CA . GLU A 1 99 ? 30.094 1.766 -29.859 1 85.44 99 GLU A CA 1
ATOM 766 C C . GLU A 1 99 ? 29.281 0.751 -29.062 1 85.44 99 GLU A C 1
ATOM 768 O O . GLU A 1 99 ? 29.5 -0.457 -29.172 1 85.44 99 GLU A O 1
ATOM 773 N N . THR A 1 100 ? 28.406 1.122 -28.297 1 83.88 100 THR A N 1
ATOM 774 C CA . THR A 1 100 ? 27.719 0.249 -27.344 1 83.88 100 THR A CA 1
ATOM 775 C C . THR A 1 100 ? 26.359 -0.164 -27.891 1 83.88 100 THR A C 1
ATOM 777 O O . THR A 1 100 ? 25.781 -1.165 -27.453 1 83.88 100 THR A O 1
ATOM 780 N N . GLY A 1 101 ? 25.828 0.637 -28.781 1 81.25 101 GLY A N 1
ATOM 781 C CA . GLY A 1 101 ? 24.484 0.38 -29.312 1 81.25 101 GLY A CA 1
ATOM 782 C C . GLY A 1 101 ? 23.391 0.701 -28.312 1 81.25 101 GLY A C 1
ATOM 783 O O . GLY A 1 101 ? 22.234 0.284 -28.5 1 81.25 101 GLY A O 1
ATOM 784 N N . MET A 1 102 ? 23.734 1.389 -27.25 1 80.31 102 MET A N 1
ATOM 785 C CA . MET A 1 102 ? 22.766 1.738 -26.219 1 80.31 102 MET A CA 1
ATOM 786 C C . MET A 1 102 ? 21.859 2.863 -26.688 1 80.31 102 MET A C 1
ATOM 788 O O . MET A 1 102 ? 22.203 3.625 -27.594 1 80.31 102 MET A O 1
ATOM 792 N N . ASN A 1 103 ? 20.656 2.9 -26.016 1 78.19 103 ASN A N 1
ATOM 793 C CA . ASN A 1 103 ? 19.797 4.059 -26.281 1 78.19 103 ASN A CA 1
ATOM 794 C C . ASN A 1 103 ? 20.422 5.34 -25.719 1 78.19 103 ASN A C 1
ATOM 796 O O . ASN A 1 103 ? 21.094 5.316 -24.688 1 78.19 103 ASN A O 1
ATOM 800 N N . PRO A 1 104 ? 20.359 6.387 -26.484 1 74.19 104 PRO A N 1
ATOM 801 C CA . PRO A 1 104 ? 21 7.652 -26.125 1 74.19 104 PRO A CA 1
ATOM 802 C C . PRO A 1 104 ? 20.719 8.078 -24.688 1 74.19 104 PRO A C 1
ATOM 804 O O . PRO A 1 104 ? 21.609 8.555 -24 1 74.19 104 PRO A O 1
ATOM 807 N N . GLN A 1 105 ? 19.547 7.824 -24.25 1 75 105 GLN A N 1
ATOM 808 C CA . GLN A 1 105 ? 19.172 8.25 -22.906 1 75 105 GLN A CA 1
ATOM 809 C C . GLN A 1 105 ? 19.875 7.406 -21.844 1 75 105 GLN A C 1
ATOM 811 O O . GLN A 1 105 ? 20.391 7.941 -20.859 1 75 105 GLN A O 1
ATOM 816 N N . ALA A 1 106 ? 19.844 6.176 -22.062 1 79.12 106 ALA A N 1
ATOM 817 C CA . ALA A 1 106 ? 20.516 5.27 -21.125 1 79.12 106 ALA A CA 1
ATOM 818 C C . ALA A 1 106 ? 22.016 5.52 -21.094 1 79.12 106 ALA A C 1
ATOM 820 O O . ALA A 1 106 ? 22.641 5.48 -20.031 1 79.12 106 ALA A O 1
ATOM 821 N N . ALA A 1 107 ? 22.547 5.742 -22.281 1 81.38 107 ALA A N 1
ATOM 822 C CA . ALA A 1 107 ? 23.969 6.023 -22.391 1 81.38 107 ALA A CA 1
ATOM 823 C C . ALA A 1 107 ? 24.344 7.32 -21.672 1 81.38 107 ALA A C 1
ATOM 825 O O . ALA A 1 107 ? 25.328 7.379 -20.938 1 81.38 107 ALA A O 1
ATOM 826 N N . ALA A 1 108 ? 23.5 8.383 -21.891 1 81.25 108 ALA A N 1
ATOM 827 C CA . ALA A 1 108 ? 23.719 9.672 -21.234 1 81.25 108 ALA A CA 1
ATOM 828 C C . ALA A 1 108 ? 23.656 9.539 -19.719 1 81.25 108 ALA A C 1
ATOM 830 O O . ALA A 1 108 ? 24.469 10.133 -19 1 81.25 108 ALA A O 1
ATOM 831 N N . ARG A 1 109 ? 22.734 8.758 -19.297 1 83.62 109 ARG A N 1
ATOM 832 C CA . ARG A 1 109 ? 22.562 8.547 -17.859 1 83.62 109 ARG A CA 1
ATOM 833 C C . ARG A 1 109 ? 23.75 7.816 -17.266 1 83.62 109 ARG A C 1
ATOM 835 O O . ARG A 1 109 ? 24.266 8.203 -16.203 1 83.62 109 ARG A O 1
ATOM 842 N N . GLU A 1 110 ? 24.078 6.879 -17.922 1 86.94 110 GLU A N 1
ATOM 843 C CA . GLU A 1 110 ? 25.203 6.074 -17.438 1 86.94 110 GLU A CA 1
ATOM 844 C C . GLU A 1 110 ? 26.469 6.91 -17.312 1 86.94 110 GLU A C 1
ATOM 846 O O . GLU A 1 110 ? 27.141 6.879 -16.281 1 86.94 110 GLU A O 1
ATOM 851 N N . LYS A 1 111 ? 26.75 7.613 -18.312 1 88.25 111 LYS A N 1
ATOM 852 C CA . LYS A 1 111 ? 27.969 8.422 -18.328 1 88.25 111 LYS A CA 1
ATOM 853 C C . LYS A 1 111 ? 27.875 9.562 -17.312 1 88.25 111 LYS A C 1
ATOM 855 O O . LYS A 1 111 ? 28.875 9.93 -16.703 1 88.25 111 LYS A O 1
ATOM 860 N N . ARG A 1 112 ? 26.734 10.117 -17.188 1 89.62 112 ARG A N 1
ATOM 861 C CA . ARG A 1 112 ? 26.516 11.164 -16.203 1 89.62 112 ARG A CA 1
ATOM 862 C C . ARG A 1 112 ? 26.812 10.648 -14.789 1 89.62 112 ARG A C 1
ATOM 864 O O . ARG A 1 112 ? 27.547 11.297 -14.031 1 89.62 112 ARG A O 1
ATOM 871 N N . TYR A 1 113 ? 26.297 9.531 -14.516 1 91.44 113 TYR A N 1
ATOM 872 C CA . TYR A 1 113 ? 26.484 8.984 -13.172 1 91.44 113 TYR A CA 1
ATOM 873 C C . TYR A 1 113 ? 27.922 8.555 -12.945 1 91.44 113 TYR A C 1
ATOM 875 O O . TYR A 1 113 ? 28.453 8.672 -11.836 1 91.44 113 TYR A O 1
ATOM 883 N N . GLU A 1 114 ? 28.484 8.07 -14 1 91.62 114 GLU A N 1
ATOM 884 C CA . GLU A 1 114 ? 29.906 7.738 -13.898 1 91.62 114 GLU A CA 1
ATOM 885 C C . GLU A 1 114 ? 30.719 8.969 -13.523 1 91.62 114 GLU A C 1
ATOM 887 O O . GLU A 1 114 ? 31.578 8.898 -12.641 1 91.62 114 GLU A O 1
ATOM 892 N N . PHE A 1 115 ? 30.469 10.039 -14.195 1 93.38 115 PHE A N 1
ATOM 893 C CA . PHE A 1 115 ? 31.188 11.281 -13.938 1 93.38 115 PHE A CA 1
ATOM 894 C C . PHE A 1 115 ? 30.906 11.789 -12.531 1 93.38 115 PHE A C 1
ATOM 896 O O . PHE A 1 115 ? 31.812 12.195 -11.812 1 93.38 115 PHE A O 1
ATOM 903 N N . LEU A 1 116 ? 29.656 11.766 -12.109 1 95.31 116 LEU A N 1
ATOM 904 C CA . LEU A 1 116 ? 29.281 12.258 -10.797 1 95.31 116 LEU A CA 1
ATOM 905 C C . LEU A 1 116 ? 29.953 11.453 -9.695 1 95.31 116 LEU A C 1
ATOM 907 O O . LEU A 1 116 ? 30.422 12.016 -8.703 1 95.31 116 LEU A O 1
ATOM 911 N N . LEU A 1 117 ? 30.016 10.156 -9.891 1 95.5 117 LEU A N 1
ATOM 912 C CA . LEU A 1 117 ? 30.641 9.281 -8.906 1 95.5 117 LEU A CA 1
ATOM 913 C C . LEU A 1 117 ? 32.156 9.539 -8.836 1 95.5 117 LEU A C 1
ATOM 915 O O . LEU A 1 117 ? 32.719 9.539 -7.746 1 95.5 117 LEU A O 1
ATOM 919 N N . GLN A 1 118 ? 32.719 9.742 -9.992 1 95.25 118 GLN A N 1
ATOM 920 C CA . GLN A 1 118 ? 34.156 10.062 -10.039 1 95.25 118 GLN A CA 1
ATOM 921 C C . GLN A 1 118 ? 34.438 11.383 -9.328 1 95.25 118 GLN A C 1
ATOM 923 O O . GLN A 1 118 ? 35.438 11.5 -8.602 1 95.25 118 GLN A O 1
ATOM 928 N N . THR A 1 119 ? 33.625 12.336 -9.594 1 96.06 119 THR A N 1
ATOM 929 C CA . THR A 1 119 ? 33.781 13.641 -8.953 1 96.06 119 THR A CA 1
ATOM 930 C C . THR A 1 119 ? 33.625 13.516 -7.438 1 96.06 119 THR A C 1
ATOM 932 O O . THR A 1 119 ? 34.344 14.164 -6.684 1 96.06 119 THR A O 1
ATOM 935 N N . ALA A 1 120 ? 32.688 12.719 -7 1 96.75 120 ALA A N 1
ATOM 936 C CA . ALA A 1 120 ? 32.469 12.492 -5.574 1 96.75 120 ALA A CA 1
ATOM 937 C C . ALA A 1 120 ? 33.719 11.898 -4.926 1 96.75 120 ALA A C 1
ATOM 939 O O . ALA A 1 120 ? 34.125 12.312 -3.836 1 96.75 120 ALA A O 1
ATOM 940 N N . ARG A 1 121 ? 34.281 10.961 -5.594 1 95.38 121 ARG A N 1
ATOM 941 C CA . ARG A 1 121 ? 35.5 10.336 -5.094 1 95.38 121 ARG A CA 1
ATOM 942 C C . ARG A 1 121 ? 36.656 11.352 -5.016 1 95.38 121 ARG A C 1
ATOM 944 O O . ARG A 1 121 ? 37.375 11.391 -4.023 1 95.38 121 ARG A O 1
ATOM 951 N N . LYS A 1 122 ? 36.781 12.094 -6.035 1 96.06 122 LYS A N 1
ATOM 952 C CA . LYS A 1 122 ? 37.844 13.094 -6.125 1 96.06 122 LYS A CA 1
ATOM 953 C C . LYS A 1 122 ? 37.75 14.094 -4.977 1 96.06 122 LYS A C 1
ATOM 955 O O . LYS A 1 122 ? 38.781 14.508 -4.426 1 96.06 122 LYS A O 1
ATOM 960 N N . HIS A 1 123 ? 36.594 14.453 -4.566 1 96.31 123 HIS A N 1
ATOM 961 C CA . HIS A 1 123 ? 36.406 15.5 -3.572 1 96.31 123 HIS A CA 1
ATOM 962 C C . HIS A 1 123 ? 36.062 14.914 -2.209 1 96.31 123 HIS A C 1
ATOM 964 O O . HIS A 1 123 ? 35.781 15.648 -1.262 1 96.31 123 HIS A O 1
ATOM 970 N N . GLY A 1 124 ? 36 13.57 -2.107 1 94.25 124 GLY A N 1
ATOM 971 C CA . GLY A 1 124 ? 35.656 12.914 -0.856 1 94.25 124 GLY A CA 1
ATOM 972 C C . GLY A 1 124 ? 34.219 13.172 -0.405 1 94.25 124 GLY A C 1
ATOM 973 O O . GLY A 1 124 ? 33.969 13.328 0.79 1 94.25 124 GLY A O 1
ATOM 974 N N . ALA A 1 125 ? 33.406 13.359 -1.354 1 95.62 125 ALA A N 1
ATOM 975 C CA . ALA A 1 125 ? 32 13.641 -1.044 1 95.62 125 ALA A CA 1
ATOM 976 C C . ALA A 1 125 ? 31.203 12.352 -0.871 1 95.62 125 ALA A C 1
ATOM 978 O O . ALA A 1 125 ? 31.422 11.383 -1.604 1 95.62 125 ALA A O 1
ATOM 979 N N . ARG A 1 126 ? 30.297 12.375 0.048 1 93.06 126 ARG A N 1
ATOM 980 C CA . ARG A 1 126 ? 29.5 11.188 0.328 1 93.06 126 ARG A CA 1
ATOM 981 C C . ARG A 1 126 ? 28.094 11.328 -0.228 1 93.06 126 ARG A C 1
ATOM 983 O O . ARG A 1 126 ? 27.297 10.398 -0.153 1 93.06 126 ARG A O 1
ATOM 990 N N . ARG A 1 127 ? 27.859 12.508 -0.828 1 96.88 127 ARG A N 1
ATOM 991 C CA . ARG A 1 127 ? 26.5 12.758 -1.309 1 96.88 127 ARG A CA 1
ATOM 992 C C . ARG A 1 127 ? 26.516 13.43 -2.678 1 96.88 127 ARG A C 1
ATOM 994 O O . ARG A 1 127 ? 27.375 14.273 -2.951 1 96.88 127 ARG A O 1
ATOM 1001 N N . ILE A 1 128 ? 25.578 13.008 -3.498 1 97.56 128 ILE A N 1
ATOM 1002 C CA . ILE A 1 128 ? 25.328 13.641 -4.785 1 97.56 128 ILE A CA 1
ATOM 1003 C C . ILE A 1 128 ? 23.875 14.141 -4.836 1 97.56 128 ILE A C 1
ATOM 1005 O O . ILE A 1 128 ? 22.938 13.359 -4.672 1 97.56 128 ILE A O 1
ATOM 1009 N N . ALA A 1 129 ? 23.734 15.445 -5.02 1 97.81 129 ALA A N 1
ATOM 1010 C CA . ALA A 1 129 ? 22.406 16.047 -5.062 1 97.81 129 ALA A CA 1
ATOM 1011 C C . ALA A 1 129 ? 21.922 16.203 -6.5 1 97.81 129 ALA A C 1
ATOM 1013 O O . ALA A 1 129 ? 22.625 16.766 -7.34 1 97.81 129 ALA A O 1
ATOM 1014 N N . LEU A 1 130 ? 20.75 15.641 -6.738 1 96.44 130 LEU A N 1
ATOM 1015 C CA . LEU A 1 130 ? 20.125 15.75 -8.055 1 96.44 130 LEU A CA 1
ATOM 1016 C C . LEU A 1 130 ? 18.953 16.734 -8.023 1 96.44 130 LEU A C 1
ATOM 1018 O O . LEU A 1 130 ? 18.328 16.938 -6.98 1 96.44 130 LEU A O 1
ATOM 1022 N N . GLY A 1 131 ? 18.641 17.328 -9.156 1 95.19 131 GLY A N 1
ATOM 1023 C CA . GLY A 1 131 ? 17.656 18.406 -9.227 1 95.19 131 GLY A CA 1
ATOM 1024 C C . GLY A 1 131 ? 16.266 17.906 -9.562 1 95.19 131 GLY A C 1
ATOM 1025 O O . GLY A 1 131 ? 15.469 18.625 -10.172 1 95.19 131 GLY A O 1
ATOM 1026 N N . HIS A 1 132 ? 15.992 16.625 -9.219 1 95.31 132 HIS A N 1
ATOM 1027 C CA . HIS A 1 132 ? 14.648 16.109 -9.453 1 95.31 132 HIS A CA 1
ATOM 1028 C C . HIS A 1 132 ? 13.625 16.797 -8.555 1 95.31 132 HIS A C 1
ATOM 1030 O O . HIS A 1 132 ? 13.906 17.062 -7.383 1 95.31 132 HIS A O 1
ATOM 1036 N N . HIS A 1 133 ? 12.523 17.125 -9.117 1 96.38 133 HIS A N 1
ATOM 1037 C CA . HIS A 1 133 ? 11.492 17.859 -8.391 1 96.38 133 HIS A CA 1
ATOM 1038 C C . HIS A 1 133 ? 10.156 17.125 -8.43 1 96.38 133 HIS A C 1
ATOM 1040 O O . HIS A 1 133 ? 10.094 15.961 -8.836 1 96.38 133 HIS A O 1
ATOM 1046 N N . ALA A 1 134 ? 9.109 17.734 -7.992 1 95.88 134 ALA A N 1
ATOM 1047 C CA . ALA A 1 134 ? 7.809 17.094 -7.812 1 95.88 134 ALA A CA 1
ATOM 1048 C C . ALA A 1 134 ? 7.234 16.641 -9.148 1 95.88 134 ALA A C 1
ATOM 1050 O O . ALA A 1 134 ? 6.59 15.594 -9.227 1 95.88 134 ALA A O 1
ATOM 1051 N N . ASP A 1 135 ? 7.461 17.422 -10.18 1 95 135 ASP A N 1
ATOM 1052 C CA . ASP A 1 135 ? 6.934 17.062 -11.492 1 95 135 ASP A CA 1
ATOM 1053 C C . ASP A 1 135 ? 7.602 15.805 -12.031 1 95 135 ASP A C 1
ATOM 1055 O O . ASP A 1 135 ? 6.945 14.969 -12.648 1 95 135 ASP A O 1
ATOM 1059 N N . ASP A 1 136 ? 8.906 15.719 -11.742 1 94.44 136 ASP A N 1
ATOM 1060 C CA . ASP A 1 136 ? 9.609 14.492 -12.109 1 94.44 136 ASP A CA 1
ATOM 1061 C C . ASP A 1 136 ? 9.031 13.281 -11.375 1 94.44 136 ASP A C 1
ATOM 1063 O O . ASP A 1 136 ? 8.891 12.203 -11.953 1 94.44 136 ASP A O 1
ATOM 1067 N N . GLN A 1 137 ? 8.766 13.516 -10.164 1 97.06 137 GLN A N 1
ATOM 1068 C CA . GLN A 1 137 ? 8.203 12.453 -9.336 1 97.06 137 GLN A CA 1
ATOM 1069 C C . GLN A 1 137 ? 6.84 12.008 -9.859 1 97.06 137 GLN A C 1
ATOM 1071 O O . GLN A 1 137 ? 6.578 10.812 -9.977 1 97.06 137 GLN A O 1
ATOM 1076 N N . ALA A 1 138 ? 5.984 12.961 -10.141 1 96.88 138 ALA A N 1
ATOM 1077 C CA . ALA A 1 138 ? 4.656 12.664 -10.664 1 96.88 138 ALA A CA 1
ATOM 1078 C C . ALA A 1 138 ? 4.742 11.883 -11.969 1 96.88 138 ALA A C 1
ATOM 1080 O O . ALA A 1 138 ? 3.998 10.922 -12.18 1 96.88 138 ALA A O 1
ATOM 1081 N N . GLU A 1 139 ? 5.656 12.344 -12.805 1 95.69 139 GLU A N 1
ATOM 1082 C CA . GLU A 1 139 ? 5.855 11.664 -14.078 1 95.69 139 GLU A CA 1
ATOM 1083 C C . GLU A 1 139 ? 6.297 10.219 -13.867 1 95.69 139 GLU A C 1
ATOM 1085 O O . GLU A 1 139 ? 5.809 9.305 -14.539 1 95.69 139 GLU A O 1
ATOM 1090 N N . THR A 1 140 ? 7.215 10.07 -12.93 1 95.62 140 THR A N 1
ATOM 1091 C CA . THR A 1 140 ? 7.734 8.742 -12.641 1 95.62 140 THR A CA 1
ATOM 1092 C C . THR A 1 140 ? 6.625 7.824 -12.133 1 95.62 140 THR A C 1
ATOM 1094 O O . THR A 1 140 ? 6.488 6.688 -12.594 1 95.62 140 THR A O 1
ATOM 1097 N N . VAL A 1 141 ? 5.844 8.305 -11.234 1 97 141 VAL A N 1
ATOM 1098 C CA . VAL A 1 141 ? 4.75 7.527 -10.656 1 97 141 VAL A CA 1
ATOM 1099 C C . VAL A 1 141 ? 3.748 7.156 -11.742 1 97 141 VAL A C 1
ATOM 1101 O O . VAL A 1 141 ? 3.328 6 -11.844 1 97 141 VAL A O 1
ATOM 1104 N N . LEU A 1 142 ? 3.422 8.133 -12.547 1 96.44 142 LEU A N 1
ATOM 1105 C CA . LEU A 1 142 ? 2.465 7.895 -13.625 1 96.44 142 LEU A CA 1
ATOM 1106 C C . LEU A 1 142 ? 3 6.855 -14.602 1 96.44 142 LEU A C 1
ATOM 1108 O O . LEU A 1 142 ? 2.268 5.953 -15.016 1 96.44 142 LEU A O 1
ATOM 1112 N N . MET A 1 143 ? 4.211 6.969 -14.953 1 95.06 143 MET A N 1
ATOM 1113 C CA . MET A 1 143 ? 4.832 6.027 -15.883 1 95.06 143 MET A CA 1
ATOM 1114 C C . MET A 1 143 ? 4.809 4.609 -15.32 1 95.06 143 MET A C 1
ATOM 1116 O O . MET A 1 143 ? 4.551 3.65 -16.047 1 95.06 143 MET A O 1
ATOM 1120 N N . ARG A 1 144 ? 5.055 4.504 -14.062 1 94.94 144 ARG A N 1
ATOM 1121 C CA . ARG A 1 144 ? 5.055 3.193 -13.422 1 94.94 144 ARG A CA 1
ATOM 1122 C C . ARG A 1 144 ? 3.646 2.605 -13.375 1 94.94 144 ARG A C 1
ATOM 1124 O O . ARG A 1 144 ? 3.465 1.402 -13.57 1 94.94 144 ARG A O 1
ATOM 1131 N N . ILE A 1 145 ? 2.67 3.447 -13.156 1 95.56 145 ILE A N 1
ATOM 1132 C CA . ILE A 1 145 ? 1.278 3.01 -13.188 1 95.56 145 ILE A CA 1
ATOM 1133 C C . ILE A 1 145 ? 0.926 2.488 -14.578 1 95.56 145 ILE A C 1
ATOM 1135 O O . ILE A 1 145 ? 0.344 1.41 -14.711 1 95.56 145 ILE A O 1
ATOM 1139 N N . LEU A 1 146 ? 1.329 3.246 -15.594 1 93.75 146 LEU A N 1
ATOM 1140 C CA . LEU A 1 146 ? 0.993 2.898 -16.969 1 93.75 146 LEU A CA 1
ATOM 1141 C C . LEU A 1 146 ? 1.669 1.595 -17.375 1 93.75 146 LEU A C 1
ATOM 1143 O O . LEU A 1 146 ? 1.06 0.761 -18.047 1 93.75 146 LEU A O 1
ATOM 1147 N N . ARG A 1 147 ? 2.852 1.417 -16.953 1 91.69 147 ARG A N 1
ATOM 1148 C CA . ARG A 1 147 ? 3.594 0.208 -17.297 1 91.69 147 ARG A CA 1
ATOM 1149 C C . ARG A 1 147 ? 3.07 -0.995 -16.516 1 91.69 147 ARG A C 1
ATOM 1151 O O . ARG A 1 147 ? 3.174 -2.133 -16.984 1 91.69 147 ARG A O 1
ATOM 1158 N N . GLY A 1 148 ? 2.549 -0.748 -15.43 1 92.75 148 GLY A N 1
ATOM 1159 C CA . GLY A 1 148 ? 2.145 -1.779 -14.492 1 92.75 148 GLY A CA 1
ATOM 1160 C C . GLY A 1 148 ? 3.072 -1.894 -13.297 1 92.75 148 GLY A C 1
ATOM 1161 O O . GLY A 1 148 ? 4.273 -2.125 -13.453 1 92.75 148 GLY A O 1
ATOM 1162 N N . THR A 1 149 ? 2.566 -1.646 -12.148 1 92.69 149 THR A N 1
ATOM 1163 C CA . THR A 1 149 ? 3.381 -1.675 -10.938 1 92.69 149 THR A CA 1
ATOM 1164 C C . THR A 1 149 ? 2.551 -2.113 -9.734 1 92.69 149 THR A C 1
ATOM 1166 O O . THR A 1 149 ? 1.32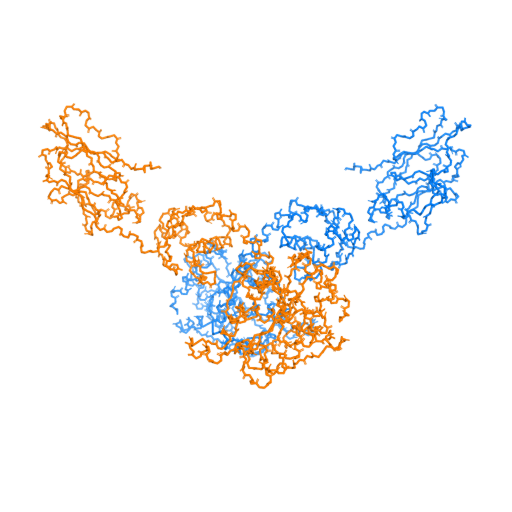 -2.123 -9.797 1 92.69 149 THR A O 1
ATOM 1169 N N . GLY A 1 150 ? 3.25 -2.654 -8.773 1 93.06 150 GLY A N 1
ATOM 1170 C CA . GLY A 1 150 ? 2.617 -2.822 -7.473 1 93.06 150 GLY A CA 1
ATOM 1171 C C . GLY A 1 150 ? 2.682 -1.575 -6.609 1 93.06 150 GLY A C 1
ATOM 1172 O O . GLY A 1 150 ? 3.041 -0.499 -7.094 1 93.06 150 GLY A O 1
ATOM 1173 N N . THR A 1 151 ? 2.336 -1.698 -5.371 1 94.62 151 THR A N 1
ATOM 1174 C CA . THR A 1 151 ? 2.311 -0.552 -4.469 1 94.62 151 THR A CA 1
ATOM 1175 C C . THR A 1 151 ? 3.725 -0.053 -4.188 1 94.62 151 THR A C 1
ATOM 1177 O O . THR A 1 151 ? 3.932 1.138 -3.947 1 94.62 151 THR A O 1
ATOM 1180 N N . SER A 1 152 ? 4.703 -0.927 -4.238 1 93.94 152 SER A N 1
ATOM 1181 C CA . SER A 1 152 ? 6.094 -0.531 -4.027 1 93.94 152 SER A CA 1
ATOM 1182 C C . SER A 1 152 ? 6.555 0.449 -5.102 1 93.94 152 SER A C 1
ATOM 1184 O O . SER A 1 152 ? 7.293 1.393 -4.812 1 93.94 152 SER A O 1
ATOM 1186 N N . GLY A 1 153 ? 6.16 0.12 -6.305 1 94.25 153 GLY A N 1
ATOM 1187 C CA . GLY A 1 153 ? 6.539 0.991 -7.406 1 94.25 153 GLY A CA 1
ATOM 1188 C C . GLY A 1 153 ? 5.926 2.375 -7.309 1 94.25 153 GLY A C 1
ATOM 1189 O O . GLY A 1 153 ? 6.473 3.34 -7.848 1 94.25 153 GLY A O 1
ATOM 1190 N N . LEU A 1 154 ? 4.828 2.539 -6.598 1 96.88 154 LEU A N 1
ATOM 1191 C CA . LEU A 1 154 ? 4.125 3.811 -6.473 1 96.88 154 LEU A CA 1
ATOM 1192 C C . LEU A 1 154 ? 4.91 4.781 -5.598 1 96.88 154 LEU A C 1
ATOM 1194 O O . LEU A 1 154 ? 4.629 5.98 -5.586 1 96.88 154 LEU A O 1
ATOM 1198 N N . ALA A 1 155 ? 5.906 4.266 -4.848 1 95.81 155 ALA A N 1
ATOM 1199 C CA . ALA A 1 155 ? 6.746 5.113 -4.012 1 95.81 155 ALA A CA 1
ATOM 1200 C C . ALA A 1 155 ? 7.555 6.094 -4.855 1 95.81 155 ALA A C 1
ATOM 1202 O O . ALA A 1 155 ? 8.023 7.121 -4.355 1 95.81 155 ALA A O 1
ATOM 1203 N N . GLY A 1 156 ? 7.68 5.781 -6.145 1 95.38 156 GLY A N 1
ATOM 1204 C CA . GLY A 1 156 ? 8.453 6.648 -7.02 1 95.38 156 GLY A CA 1
ATOM 1205 C C . GLY A 1 156 ? 9.922 6.719 -6.645 1 95.38 156 GLY A C 1
ATOM 1206 O O . GLY A 1 156 ? 10.508 5.723 -6.215 1 95.38 156 GLY A O 1
ATOM 1207 N N . MET A 1 157 ? 10.531 7.836 -6.887 1 95.5 157 MET A N 1
ATOM 1208 C CA . MET A 1 157 ? 11.938 8.047 -6.555 1 95.5 157 MET A CA 1
ATOM 1209 C C . MET A 1 157 ? 12.117 8.297 -5.062 1 95.5 157 MET A C 1
ATOM 1211 O O . MET A 1 157 ? 11.297 8.977 -4.441 1 95.5 157 MET A O 1
ATOM 1215 N N . ALA A 1 158 ? 13.125 7.746 -4.578 1 94.31 158 ALA A N 1
ATOM 1216 C CA . ALA A 1 158 ? 13.422 7.969 -3.168 1 94.31 158 ALA A CA 1
ATOM 1217 C C . ALA A 1 158 ? 14.172 9.289 -2.969 1 94.31 158 ALA A C 1
ATOM 1219 O O . ALA A 1 158 ? 14.898 9.734 -3.855 1 94.31 158 ALA A O 1
ATOM 1220 N N . PHE A 1 159 ? 13.953 9.875 -1.81 1 95.38 159 PHE A N 1
ATOM 1221 C CA . PHE A 1 159 ? 14.695 11.086 -1.464 1 95.38 159 PHE A CA 1
ATOM 1222 C C . PHE A 1 159 ? 16.188 10.805 -1.402 1 95.38 159 PHE A C 1
ATOM 1224 O O . PHE A 1 159 ? 17 11.672 -1.725 1 95.38 159 PHE A O 1
ATOM 1231 N N . ALA A 1 160 ? 16.516 9.656 -0.929 1 95 160 ALA A N 1
ATOM 1232 C CA . ALA A 1 160 ? 17.906 9.219 -0.832 1 95 160 ALA A CA 1
ATOM 1233 C C . ALA A 1 160 ? 18.062 7.762 -1.243 1 95 160 ALA A C 1
ATOM 1235 O O . ALA A 1 160 ? 17.219 6.922 -0.902 1 95 160 ALA A O 1
ATOM 1236 N N . ARG A 1 161 ? 19.047 7.5 -2.062 1 92.5 161 ARG A N 1
ATOM 1237 C CA . ARG A 1 161 ? 19.344 6.145 -2.506 1 92.5 161 ARG A CA 1
ATOM 1238 C C . ARG A 1 161 ? 20.859 5.902 -2.529 1 92.5 161 ARG A C 1
ATOM 1240 O O . ARG A 1 161 ? 21.625 6.766 -2.967 1 92.5 161 ARG A O 1
ATOM 1247 N N . SER A 1 162 ? 21.219 4.773 -2.059 1 91.25 162 SER A N 1
ATOM 1248 C CA . SER A 1 162 ? 22.641 4.453 -2.053 1 91.25 162 SER A CA 1
ATOM 1249 C C . SER A 1 162 ? 23.109 3.949 -3.416 1 91.25 162 SER A C 1
ATOM 1251 O O . SER A 1 162 ? 22.391 3.186 -4.074 1 91.25 162 SER A O 1
ATOM 1253 N N . GLU A 1 163 ? 24.078 4.441 -3.871 1 88 163 GLU A N 1
ATOM 1254 C CA . GLU A 1 163 ? 24.766 4.004 -5.082 1 88 163 GLU A CA 1
ATOM 1255 C C . GLU A 1 163 ? 26.25 3.836 -4.832 1 88 163 GLU A C 1
ATOM 1257 O O . GLU A 1 163 ? 27 4.82 -4.797 1 88 163 GLU A O 1
ATOM 1262 N N . LYS A 1 164 ? 26.609 2.605 -4.77 1 84.31 164 LYS A N 1
ATOM 1263 C CA . LYS A 1 164 ? 27.984 2.299 -4.402 1 84.31 164 LYS A CA 1
ATOM 1264 C C . LYS A 1 164 ? 28.359 2.924 -3.059 1 84.31 164 LYS A C 1
ATOM 1266 O O . LYS A 1 164 ? 27.688 2.678 -2.053 1 84.31 164 LYS A O 1
ATOM 1271 N N . ASN A 1 165 ? 29.219 3.865 -2.992 1 86.44 165 ASN A N 1
ATOM 1272 C CA . ASN A 1 165 ? 29.672 4.402 -1.715 1 86.44 165 ASN A CA 1
ATOM 1273 C C . ASN A 1 165 ? 29.172 5.824 -1.494 1 86.44 165 ASN A C 1
ATOM 1275 O O . ASN A 1 165 ? 29.672 6.547 -0.633 1 86.44 165 ASN A O 1
ATOM 1279 N N . VAL A 1 166 ? 28.203 6.176 -2.307 1 92.94 166 VAL A N 1
ATOM 1280 C CA . VAL A 1 166 ? 27.672 7.531 -2.17 1 92.94 166 VAL A CA 1
ATOM 1281 C C . VAL A 1 166 ? 26.141 7.488 -2.102 1 92.94 166 VAL A C 1
ATOM 1283 O O . VAL A 1 166 ? 25.531 6.5 -2.508 1 92.94 166 VAL A O 1
ATOM 1286 N N . GLN A 1 167 ? 25.625 8.523 -1.535 1 95.44 167 GLN A N 1
ATOM 1287 C CA . GLN A 1 167 ? 24.172 8.648 -1.471 1 95.44 167 GLN A CA 1
ATOM 1288 C C . GLN A 1 167 ? 23.672 9.672 -2.482 1 95.44 167 GLN A C 1
ATOM 1290 O O . GLN A 1 167 ? 24.125 10.82 -2.496 1 95.44 167 GLN A O 1
ATOM 1295 N N . LEU A 1 168 ? 22.781 9.219 -3.332 1 96.88 168 LEU A N 1
ATOM 1296 C CA . LEU A 1 168 ? 22.078 10.141 -4.215 1 96.88 168 LEU A CA 1
ATOM 1297 C C . LEU A 1 168 ? 20.891 10.773 -3.506 1 96.88 168 LEU A C 1
ATOM 1299 O O . LEU A 1 168 ? 20 10.07 -3.033 1 96.88 168 LEU A O 1
ATOM 1303 N N . ILE A 1 169 ? 20.922 12.102 -3.391 1 97.5 169 ILE A N 1
ATOM 1304 C CA . ILE A 1 169 ? 19.859 12.766 -2.656 1 97.5 169 ILE A CA 1
ATOM 1305 C C . ILE A 1 169 ? 19.062 13.672 -3.6 1 97.5 169 ILE A C 1
ATOM 1307 O O . ILE A 1 169 ? 19.625 14.234 -4.543 1 97.5 169 ILE A O 1
ATOM 1311 N N . ARG A 1 170 ? 17.781 13.805 -3.322 1 97.44 170 ARG A N 1
ATOM 1312 C CA . ARG A 1 170 ? 16.875 14.617 -4.125 1 97.44 170 ARG A CA 1
ATOM 1313 C C . ARG A 1 170 ? 16.094 15.594 -3.252 1 97.44 170 ARG A C 1
ATOM 1315 O O . ARG A 1 170 ? 14.891 15.43 -3.049 1 97.44 170 ARG A O 1
ATOM 1322 N N . PRO A 1 171 ? 16.703 16.672 -2.922 1 96.69 171 PRO A N 1
ATOM 1323 C CA . PRO A 1 171 ? 16.109 17.609 -1.956 1 96.69 171 PRO A CA 1
ATOM 1324 C C . PRO A 1 171 ? 14.852 18.281 -2.484 1 96.69 171 PRO A C 1
ATOM 1326 O O . PRO A 1 171 ? 14.016 18.734 -1.698 1 96.69 171 PRO A O 1
ATOM 1329 N N . LEU A 1 172 ? 14.68 18.375 -3.791 1 96.75 172 LEU A N 1
ATOM 1330 C CA . LEU A 1 172 ? 13.594 19.156 -4.379 1 96.75 172 LEU A CA 1
ATOM 1331 C C . LEU A 1 172 ? 12.43 18.266 -4.777 1 96.75 172 LEU A C 1
ATOM 1333 O O . LEU A 1 172 ? 11.5 18.703 -5.449 1 96.75 172 LEU A O 1
ATOM 1337 N N . LEU A 1 173 ? 12.422 17.062 -4.344 1 95.88 173 LEU A N 1
ATOM 1338 C CA . LEU A 1 173 ? 11.531 16.016 -4.848 1 95.88 173 LEU A CA 1
ATOM 1339 C C . LEU A 1 173 ? 10.07 16.359 -4.574 1 95.88 173 LEU A C 1
ATOM 1341 O O . LEU A 1 173 ? 9.164 15.781 -5.176 1 95.88 173 LEU A O 1
ATOM 1345 N N . ARG A 1 174 ? 9.766 17.359 -3.684 1 93.12 174 ARG A N 1
ATOM 1346 C CA . ARG A 1 174 ? 8.398 17.734 -3.357 1 93.12 174 ARG A CA 1
ATOM 1347 C C . ARG A 1 174 ? 8.125 19.172 -3.74 1 93.12 174 ARG A C 1
ATOM 1349 O O . ARG A 1 174 ? 7.098 19.75 -3.352 1 93.12 174 ARG A O 1
ATOM 1356 N N . ILE A 1 175 ? 9.07 19.719 -4.438 1 94.44 175 ILE A N 1
ATOM 1357 C CA . ILE A 1 175 ? 8.922 21.109 -4.863 1 94.44 175 ILE A CA 1
ATOM 1358 C C . ILE A 1 175 ? 8.469 21.156 -6.32 1 94.44 175 ILE A C 1
ATOM 1360 O O . ILE A 1 175 ? 9.086 20.531 -7.191 1 94.44 175 ILE A O 1
ATOM 1364 N N . ASN A 1 176 ? 7.43 21.891 -6.617 1 93.31 176 ASN A N 1
ATOM 1365 C CA . ASN A 1 176 ? 6.91 21.969 -7.977 1 93.31 176 ASN A CA 1
ATOM 1366 C C . ASN A 1 176 ? 7.836 22.781 -8.883 1 93.31 176 ASN A C 1
ATOM 1368 O O . ASN A 1 176 ? 8.539 23.672 -8.414 1 93.31 176 ASN A O 1
ATOM 1372 N N . LYS A 1 177 ? 7.801 22.484 -10.117 1 92.5 177 LYS A N 1
ATOM 1373 C CA . LYS A 1 177 ? 8.609 23.188 -11.109 1 92.5 177 LYS A CA 1
ATOM 1374 C C . LYS A 1 177 ? 8.312 24.688 -11.109 1 92.5 177 LYS A C 1
ATOM 1376 O O . LYS A 1 177 ? 9.227 25.5 -11.219 1 92.5 177 LYS A O 1
ATOM 1381 N N . THR A 1 178 ? 7.086 25.016 -10.953 1 91.12 178 THR A N 1
ATOM 1382 C CA . THR A 1 178 ? 6.668 26.406 -10.953 1 91.12 178 THR A CA 1
ATOM 1383 C C . THR A 1 178 ? 7.332 27.172 -9.812 1 91.12 178 THR A C 1
ATOM 1385 O O . THR A 1 178 ? 7.738 28.328 -9.977 1 91.12 178 THR A O 1
ATOM 1388 N N . ALA A 1 179 ? 7.391 26.531 -8.68 1 92.38 179 ALA A N 1
ATOM 1389 C CA . ALA A 1 179 ? 8.039 27.156 -7.535 1 92.38 179 ALA A CA 1
ATOM 1390 C C . ALA A 1 179 ? 9.523 27.406 -7.809 1 92.38 179 ALA A C 1
ATOM 1392 O O . ALA A 1 179 ? 10.078 28.438 -7.41 1 92.38 179 ALA A O 1
ATOM 1393 N N . LEU A 1 180 ? 10.148 26.484 -8.484 1 93.94 180 LEU A N 1
ATOM 1394 C CA . LEU A 1 180 ? 11.57 26.594 -8.805 1 93.94 180 LEU A CA 1
ATOM 1395 C C . LEU A 1 180 ? 11.805 27.688 -9.836 1 93.94 180 LEU A C 1
ATOM 1397 O O . LEU A 1 180 ? 12.773 28.453 -9.734 1 93.94 180 LEU A O 1
ATOM 1401 N N . GLU A 1 181 ? 10.961 27.781 -10.797 1 92 181 GLU A N 1
ATOM 1402 C CA . GLU A 1 181 ? 11.055 28.812 -11.812 1 92 181 GLU A CA 1
ATOM 1403 C C . GLU A 1 181 ? 10.852 30.203 -11.203 1 92 181 GLU A C 1
ATOM 1405 O O . GLU A 1 181 ? 11.555 31.156 -11.547 1 92 181 GLU A O 1
ATOM 1410 N N . GLN A 1 182 ? 9.898 30.297 -10.359 1 92 182 GLN A N 1
ATOM 1411 C CA . GLN A 1 182 ? 9.648 31.562 -9.664 1 92 182 GLN A CA 1
ATOM 1412 C C . GLN A 1 182 ? 10.844 31.953 -8.797 1 92 182 GLN A C 1
ATOM 1414 O O . GLN A 1 182 ? 11.195 33.125 -8.719 1 92 182 GLN A O 1
ATOM 1419 N N . TYR A 1 183 ? 11.375 31 -8.219 1 93.69 183 TYR A N 1
ATOM 1420 C CA . TYR A 1 183 ? 12.562 31.234 -7.406 1 93.69 183 TYR A CA 1
ATOM 1421 C C . TYR A 1 183 ? 13.703 31.797 -8.25 1 93.69 183 TYR A C 1
ATOM 1423 O O . TYR A 1 183 ? 14.344 32.781 -7.867 1 93.69 183 TYR A O 1
ATOM 1431 N N . CYS A 1 184 ? 13.977 31.172 -9.375 1 93.25 184 CYS A N 1
ATOM 1432 C CA . CYS A 1 184 ? 15.039 31.625 -10.266 1 93.25 184 CYS A CA 1
ATOM 1433 C C . CYS A 1 184 ? 14.789 33.031 -10.742 1 93.25 184 CYS A C 1
ATOM 1435 O O . CYS A 1 184 ? 15.711 33.875 -10.781 1 93.25 184 CYS A O 1
ATOM 1437 N N . ARG A 1 185 ? 13.57 33.312 -11.047 1 91.19 185 ARG A N 1
ATOM 1438 C CA . ARG A 1 185 ? 13.211 34.656 -11.5 1 91.19 185 ARG A CA 1
ATOM 1439 C C . ARG A 1 185 ? 13.406 35.688 -10.383 1 91.19 185 ARG A C 1
ATOM 1441 O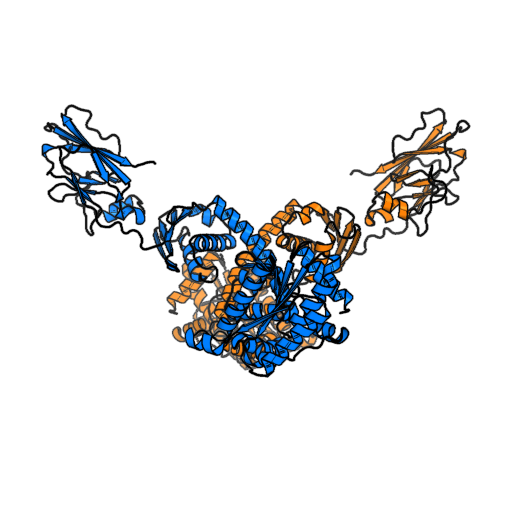 O . ARG A 1 185 ? 13.953 36.75 -10.609 1 91.19 185 ARG A O 1
ATOM 1448 N N . ALA A 1 186 ? 12.922 35.344 -9.266 1 91.69 186 ALA A N 1
ATOM 1449 C CA . ALA A 1 186 ? 13.008 36.25 -8.117 1 91.69 186 ALA A CA 1
ATOM 1450 C C . ALA A 1 186 ? 14.461 36.531 -7.758 1 91.69 186 ALA A C 1
ATOM 1452 O O . ALA A 1 186 ? 14.789 37.656 -7.344 1 91.69 186 ALA A O 1
ATOM 1453 N N . ARG A 1 187 ? 15.328 35.594 -7.918 1 91.75 187 ARG A N 1
ATOM 1454 C CA . ARG A 1 187 ? 16.734 35.688 -7.555 1 91.75 187 ARG A CA 1
ATOM 1455 C C . ARG A 1 187 ? 17.562 36.219 -8.727 1 91.75 187 ARG A C 1
ATOM 1457 O O . ARG A 1 187 ? 18.75 36.5 -8.578 1 91.75 187 ARG A O 1
ATOM 1464 N N . GLY A 1 188 ? 16.969 36.312 -9.883 1 89.5 188 GLY A N 1
ATOM 1465 C CA . GLY A 1 188 ? 17.656 36.781 -11.078 1 89.5 188 GLY A CA 1
ATOM 1466 C C . GLY A 1 188 ? 18.688 35.781 -11.594 1 89.5 188 GLY A C 1
ATOM 1467 O O . GLY A 1 188 ? 19.75 36.188 -12.062 1 89.5 188 GLY A O 1
ATOM 1468 N N . LEU A 1 189 ? 18.406 34.562 -11.398 1 89.69 189 LEU A N 1
ATOM 1469 C CA . LEU A 1 189 ? 19.328 33.531 -11.852 1 89.69 189 LEU A CA 1
ATOM 1470 C C . LEU A 1 189 ? 19.203 33.312 -13.352 1 89.69 189 LEU A C 1
ATOM 1472 O O . LEU A 1 189 ? 18.094 33.25 -13.883 1 89.69 189 LEU A O 1
ATOM 1476 N N . THR A 1 190 ? 20.281 33.312 -14.102 1 78.75 190 THR A N 1
ATOM 1477 C CA . THR A 1 190 ? 20.297 33.062 -15.539 1 78.75 190 THR A CA 1
ATOM 1478 C C . THR A 1 190 ? 20.203 31.578 -15.836 1 78.75 190 THR A C 1
ATOM 1480 O O . THR A 1 190 ? 21 30.781 -15.344 1 78.75 190 THR A O 1
ATOM 1483 N N . VAL A 1 191 ? 19.156 31.25 -16.484 1 75.69 191 VAL A N 1
ATOM 1484 C CA . VAL A 1 191 ? 18.953 29.828 -16.766 1 75.69 191 VAL A CA 1
ATOM 1485 C C . VAL A 1 191 ? 18.938 29.609 -18.281 1 75.69 191 VAL A C 1
ATOM 1487 O O . VAL A 1 191 ? 18.531 30.484 -19.047 1 75.69 191 VAL A O 1
ATOM 1490 N N . THR A 1 192 ? 19.75 28.641 -18.719 1 67.38 192 THR A N 1
ATOM 1491 C CA . THR A 1 192 ? 19.719 28.281 -20.125 1 67.38 192 THR A CA 1
ATOM 1492 C C . THR A 1 192 ? 18.484 27.453 -20.453 1 67.38 192 THR A C 1
ATOM 1494 O O . THR A 1 192 ? 18.047 26.625 -19.641 1 67.38 192 THR A O 1
ATOM 1497 N N . ASP A 1 193 ? 17.625 28 -21.312 1 57.16 193 ASP A N 1
ATOM 1498 C CA . ASP A 1 193 ? 16.469 27.203 -21.719 1 57.16 193 ASP A CA 1
ATOM 1499 C C . ASP A 1 193 ? 16.906 25.875 -22.359 1 57.16 193 ASP A C 1
ATOM 1501 O O . ASP A 1 193 ? 17.734 25.859 -23.266 1 57.16 193 ASP A O 1
ATOM 1505 N N . ASP A 1 194 ? 17.016 24.969 -21.641 1 51.38 194 ASP A N 1
ATOM 1506 C CA . ASP A 1 194 ? 17.438 23.672 -22.156 1 51.38 194 ASP A CA 1
ATOM 1507 C C . ASP A 1 194 ? 16.531 23.219 -23.312 1 51.38 194 ASP A C 1
ATOM 1509 O O . ASP A 1 194 ? 15.344 22.969 -23.109 1 51.38 194 ASP A O 1
ATOM 1513 N N . SER A 1 195 ? 16.812 23.688 -24.5 1 46.12 195 SER A N 1
ATOM 1514 C CA . SER A 1 195 ? 16.141 23.203 -25.703 1 46.12 195 SER A CA 1
ATOM 1515 C C . SER A 1 195 ? 16.125 21.672 -25.75 1 46.12 195 SER A C 1
ATOM 1517 O O . SER A 1 195 ? 15.438 21.094 -26.594 1 46.12 195 SER A O 1
ATOM 1519 N N . SER A 1 196 ? 17.031 21.094 -25.188 1 46.84 196 SER A N 1
ATOM 1520 C CA . SER A 1 196 ? 17.141 19.656 -25.312 1 46.84 196 SER A CA 1
ATOM 1521 C C . SER A 1 196 ? 15.977 18.953 -24.625 1 46.84 196 SER A C 1
ATOM 1523 O O . SER A 1 196 ? 15.875 17.719 -24.656 1 46.84 196 SER A O 1
ATOM 1525 N N . ASN A 1 197 ? 15.391 19.688 -23.75 1 49.69 197 ASN A N 1
ATOM 1526 C CA . ASN A 1 197 ? 14.266 19.094 -23.031 1 49.69 197 ASN A CA 1
ATOM 1527 C C . ASN A 1 197 ? 13.25 18.484 -23.984 1 49.69 197 ASN A C 1
ATOM 1529 O O . ASN A 1 197 ? 12.336 17.766 -23.562 1 49.69 197 ASN A O 1
ATOM 1533 N N . ARG A 1 198 ? 13.172 19.031 -25.266 1 44.12 198 ARG A N 1
ATOM 1534 C CA . ARG A 1 198 ? 12.195 18.547 -26.234 1 44.12 198 ARG A CA 1
ATOM 1535 C C . ARG A 1 198 ? 12.586 17.172 -26.781 1 44.12 198 ARG A C 1
ATOM 1537 O O . ARG A 1 198 ? 11.758 16.453 -27.328 1 44.12 198 ARG A O 1
ATOM 1544 N N . LYS A 1 199 ? 13.898 16.906 -26.906 1 46.34 199 LYS A N 1
ATOM 1545 C CA . LYS A 1 199 ? 14.188 15.695 -27.656 1 46.34 199 LYS A CA 1
ATOM 1546 C C . LYS A 1 199 ? 14.297 14.492 -26.734 1 46.34 199 LYS A C 1
ATOM 1548 O O . LYS A 1 199 ? 14.523 13.367 -27.203 1 46.34 199 LYS A O 1
ATOM 1553 N N . ARG A 1 200 ? 14.719 14.562 -25.453 1 48.41 200 ARG A N 1
ATOM 1554 C CA . ARG A 1 200 ? 15.25 13.422 -24.719 1 48.41 200 ARG A CA 1
ATOM 1555 C C . ARG A 1 200 ? 14.289 12.234 -24.766 1 48.41 200 ARG A C 1
ATOM 1557 O O . ARG A 1 200 ? 13.328 12.25 -25.547 1 48.41 200 ARG A O 1
ATOM 1564 N N . ASP A 1 201 ? 13.898 11.664 -23.422 1 55.66 201 ASP A N 1
ATOM 1565 C CA . ASP A 1 201 ? 13.312 10.336 -23.25 1 55.66 201 ASP A CA 1
ATOM 1566 C C . ASP A 1 201 ? 11.938 10.25 -23.906 1 55.66 201 ASP A C 1
ATOM 1568 O O . ASP A 1 201 ? 11.062 11.086 -23.656 1 55.66 201 ASP A O 1
ATOM 1572 N N . TYR A 1 202 ? 12.008 9.344 -24.922 1 64.81 202 TYR A N 1
ATOM 1573 C CA . TYR A 1 202 ? 10.812 9.289 -25.766 1 64.81 202 TYR A CA 1
ATOM 1574 C C . TYR A 1 202 ? 9.562 9.062 -24.922 1 64.81 202 TYR A C 1
ATOM 1576 O O . TYR A 1 202 ? 8.57 9.773 -25.078 1 64.81 202 TYR A O 1
ATOM 1584 N N . THR A 1 203 ? 9.773 8.156 -23.922 1 77.81 203 THR A N 1
ATOM 1585 C CA . THR A 1 203 ? 8.539 7.852 -23.203 1 77.81 203 THR A CA 1
ATOM 1586 C C . THR A 1 203 ? 8.227 8.93 -22.172 1 77.81 203 THR A C 1
ATOM 1588 O O . THR A 1 203 ? 7.074 9.344 -22.016 1 77.81 203 THR A O 1
ATOM 1591 N N . ARG A 1 204 ? 9.281 9.414 -21.562 1 80.62 204 ARG A N 1
ATOM 1592 C CA . ARG A 1 204 ? 9.078 10.438 -20.547 1 80.62 204 ARG A CA 1
ATOM 1593 C C . ARG A 1 204 ? 8.617 11.75 -21.172 1 80.62 204 ARG A C 1
ATOM 1595 O O . ARG A 1 204 ? 7.77 12.445 -20.609 1 80.62 204 ARG A O 1
ATOM 1602 N N . ASN A 1 205 ? 9.164 12 -22.297 1 82.69 205 ASN A N 1
ATOM 1603 C CA . ASN A 1 205 ? 8.758 13.227 -22.984 1 82.69 205 ASN A CA 1
ATOM 1604 C C . ASN A 1 205 ? 7.312 13.148 -23.453 1 82.69 205 ASN A C 1
ATOM 1606 O O . ASN A 1 205 ? 6.582 14.133 -23.391 1 82.69 205 ASN A O 1
ATOM 1610 N N . ARG A 1 206 ? 7.004 11.914 -23.875 1 86.75 206 ARG A N 1
ATOM 1611 C CA . ARG A 1 206 ? 5.625 11.719 -24.297 1 86.75 206 ARG A CA 1
ATOM 1612 C C . ARG A 1 206 ? 4.656 11.898 -23.141 1 86.75 206 ARG A C 1
ATOM 1614 O O . ARG A 1 206 ? 3.598 12.508 -23.297 1 86.75 206 ARG A O 1
ATOM 1621 N N . VAL A 1 207 ? 5.047 11.398 -22.016 1 90.56 207 VAL A N 1
ATOM 1622 C CA . VAL A 1 207 ? 4.215 11.516 -20.812 1 90.56 207 VAL A CA 1
ATOM 1623 C C . VAL A 1 207 ? 4.133 12.984 -20.391 1 90.56 207 VAL A C 1
ATOM 1625 O O . VAL A 1 207 ? 3.045 13.492 -20.109 1 90.56 207 VAL A O 1
ATOM 1628 N N . ARG A 1 208 ? 5.23 13.617 -20.453 1 87.81 208 ARG A N 1
ATOM 1629 C CA . ARG A 1 208 ? 5.324 14.992 -19.969 1 87.81 208 ARG A CA 1
ATOM 1630 C C . ARG A 1 208 ? 4.594 15.953 -20.906 1 87.81 208 ARG A C 1
ATOM 1632 O O . ARG A 1 208 ? 3.803 16.781 -20.453 1 87.81 208 ARG A O 1
ATOM 1639 N N . LEU A 1 209 ? 4.773 15.805 -22.141 1 89.19 209 LEU A N 1
ATOM 1640 C CA . LEU A 1 209 ? 4.344 16.812 -23.094 1 89.19 209 LEU A CA 1
ATOM 1641 C C . LEU A 1 209 ? 2.949 16.5 -23.625 1 89.19 209 LEU A C 1
ATOM 1643 O O . LEU A 1 209 ? 2.178 17.406 -23.938 1 89.19 209 LEU A O 1
ATOM 1647 N N . ASP A 1 210 ? 2.623 15.234 -23.734 1 89.69 210 ASP A N 1
ATOM 1648 C CA . ASP A 1 210 ? 1.377 14.836 -24.375 1 89.69 210 ASP A CA 1
ATOM 1649 C C . ASP A 1 210 ? 0.354 14.352 -23.359 1 89.69 210 ASP A C 1
ATOM 1651 O O . ASP A 1 210 ? -0.793 14.805 -23.359 1 89.69 210 ASP A O 1
ATOM 1655 N N . LEU A 1 211 ? 0.736 13.555 -22.484 1 92.88 211 LEU A N 1
ATOM 1656 C CA . LEU A 1 211 ? -0.217 12.852 -21.625 1 92.88 211 LEU A CA 1
ATOM 1657 C C . LEU A 1 211 ? -0.599 13.703 -20.422 1 92.88 211 LEU A C 1
ATOM 1659 O O . LEU A 1 211 ? -1.782 13.852 -20.109 1 92.88 211 LEU A O 1
ATOM 1663 N N . MET A 1 212 ? 0.379 14.273 -19.75 1 93.81 212 MET A N 1
ATOM 1664 C CA . MET A 1 212 ? 0.134 15.008 -18.516 1 93.81 212 MET A CA 1
ATOM 1665 C C . MET A 1 212 ? -0.857 16.141 -18.75 1 93.81 212 MET A C 1
ATOM 1667 O O . MET A 1 212 ? -1.788 16.328 -17.953 1 93.81 212 MET A O 1
ATOM 1671 N N . PRO A 1 213 ? -0.686 16.922 -19.828 1 92.12 213 PRO A N 1
ATOM 1672 C CA . PRO A 1 213 ? -1.659 17.984 -20.062 1 92.12 213 PRO A CA 1
ATOM 1673 C C . PRO A 1 213 ? -3.08 17.453 -20.25 1 92.12 213 PRO A C 1
ATOM 1675 O O . PRO A 1 213 ? -4.039 18.078 -19.797 1 92.12 213 PRO A O 1
ATOM 1678 N N . VAL A 1 214 ? -3.225 16.328 -20.891 1 92.19 214 VAL A N 1
ATOM 1679 C CA . VAL A 1 214 ? -4.527 15.711 -21.094 1 92.19 214 VAL A CA 1
ATOM 1680 C C . VAL A 1 214 ? -5.129 15.305 -19.75 1 92.19 214 VAL A C 1
ATOM 1682 O O . VAL A 1 214 ? -6.312 15.539 -19.5 1 92.19 214 VAL A O 1
ATOM 1685 N N . LEU A 1 215 ? -4.32 14.742 -18.906 1 94.62 215 LEU A N 1
ATOM 1686 C CA . LEU A 1 215 ? -4.789 14.234 -17.625 1 94.62 215 LEU A CA 1
ATOM 1687 C C . LEU A 1 215 ? -5.152 15.383 -16.688 1 94.62 215 LEU A C 1
ATOM 1689 O O . LEU A 1 215 ? -6.023 15.234 -15.828 1 94.62 215 LEU A O 1
ATOM 1693 N N . ARG A 1 216 ? -4.484 16.5 -16.844 1 93.25 216 ARG A N 1
ATOM 1694 C CA . ARG A 1 216 ? -4.762 17.656 -16 1 93.25 216 ARG A CA 1
ATOM 1695 C C . ARG A 1 216 ? -6.172 18.188 -16.25 1 93.25 216 ARG A C 1
ATOM 1697 O O . ARG A 1 216 ? -6.723 18.906 -15.422 1 93.25 216 ARG A O 1
ATOM 1704 N N . ASN A 1 217 ? -6.75 17.844 -17.406 1 90 217 ASN A N 1
ATOM 1705 C CA . ASN A 1 217 ? -8.141 18.188 -17.672 1 90 217 ASN A CA 1
ATOM 1706 C C . ASN A 1 217 ? -9.102 17.438 -16.75 1 90 217 ASN A C 1
ATOM 1708 O O . ASN A 1 217 ? -10.227 17.875 -16.531 1 90 217 ASN A O 1
ATOM 1712 N N . TYR A 1 218 ? -8.664 16.359 -16.281 1 90.88 218 TYR A N 1
ATOM 1713 C CA . TYR A 1 218 ? -9.477 15.578 -15.359 1 90.88 218 TYR A CA 1
ATOM 1714 C C . TYR A 1 218 ? -9.25 16.016 -13.914 1 90.88 218 TYR A C 1
ATOM 1716 O O . TYR A 1 218 ? -10.148 15.914 -13.078 1 90.88 218 TYR A O 1
ATOM 1724 N N . ASN A 1 219 ? -8.023 16.453 -13.617 1 93 219 ASN A N 1
ATOM 1725 C CA . ASN A 1 219 ? -7.633 16.969 -12.312 1 93 219 ASN A CA 1
ATOM 1726 C C . ASN A 1 219 ? -6.488 17.969 -12.43 1 93 219 ASN A C 1
ATOM 1728 O O . ASN A 1 219 ? -5.328 17.578 -12.578 1 93 219 ASN A O 1
ATOM 1732 N N . PRO A 1 220 ? -6.82 19.188 -12.227 1 92.31 220 PRO A N 1
ATOM 1733 C CA . PRO A 1 220 ? -5.77 20.203 -12.336 1 92.31 220 PRO A CA 1
ATOM 1734 C C . PRO A 1 220 ? -4.664 20.031 -11.305 1 92.31 220 PRO A C 1
ATOM 1736 O O . PRO A 1 220 ? -3.549 20.516 -11.492 1 92.31 220 PRO A O 1
ATOM 1739 N N . GLN A 1 221 ? -4.934 19.328 -10.25 1 92.88 221 GLN A N 1
ATOM 1740 C CA . GLN A 1 221 ? -3.949 19.125 -9.195 1 92.88 221 GLN A CA 1
ATOM 1741 C C . GLN A 1 221 ? -3.338 17.734 -9.289 1 92.88 221 GLN A C 1
ATOM 1743 O O . GLN A 1 221 ? -2.916 17.156 -8.281 1 92.88 221 GLN A O 1
ATOM 1748 N N . LEU A 1 222 ? -3.297 17.203 -10.508 1 95.06 222 LEU A N 1
ATOM 1749 C CA . LEU A 1 222 ? -2.857 15.828 -10.719 1 95.06 222 LEU A CA 1
ATOM 1750 C C . LEU A 1 222 ? -1.44 15.617 -10.195 1 95.06 222 LEU A C 1
ATOM 1752 O O . LEU A 1 222 ? -1.151 14.602 -9.555 1 95.06 222 LEU A O 1
ATOM 1756 N N . THR A 1 223 ? -0.56 16.562 -10.453 1 94.94 223 THR A N 1
ATOM 1757 C CA . THR A 1 223 ? 0.823 16.453 -10.008 1 94.94 223 THR A CA 1
ATOM 1758 C C . THR A 1 223 ? 0.888 16.281 -8.492 1 94.94 223 THR A C 1
ATOM 1760 O O . THR A 1 223 ? 1.53 15.359 -7.984 1 94.94 223 THR A O 1
ATOM 1763 N N . ASP A 1 224 ? 0.185 17.125 -7.82 1 93.31 224 ASP A N 1
ATOM 1764 C CA . ASP A 1 224 ? 0.163 17.078 -6.363 1 93.31 224 ASP A CA 1
ATOM 1765 C C . ASP A 1 224 ? -0.418 15.742 -5.879 1 93.31 224 ASP A C 1
ATOM 1767 O O . ASP A 1 224 ? 0.068 15.172 -4.902 1 93.31 224 ASP A O 1
ATOM 1771 N N . SER A 1 225 ? -1.41 15.305 -6.57 1 94.69 225 SER A N 1
ATOM 1772 C CA . SER A 1 225 ? -2.072 14.062 -6.199 1 94.69 225 SER A CA 1
ATOM 1773 C C . SER A 1 225 ? -1.134 12.867 -6.352 1 94.69 225 SER A C 1
ATOM 1775 O O . SER A 1 225 ? -1.09 11.992 -5.488 1 94.69 225 SER A O 1
ATOM 1777 N N . LEU A 1 226 ? -0.409 12.852 -7.434 1 97 226 LEU A N 1
ATOM 1778 C CA . LEU A 1 226 ? 0.509 11.75 -7.695 1 97 226 LEU A CA 1
ATOM 1779 C C . LEU A 1 226 ? 1.675 11.766 -6.711 1 97 226 LEU A C 1
ATOM 1781 O O . LEU A 1 226 ? 2.141 10.711 -6.277 1 97 226 LEU A O 1
ATOM 1785 N N . VAL A 1 227 ? 2.119 12.953 -6.375 1 95.81 227 VAL A N 1
ATOM 1786 C CA . VAL A 1 227 ? 3.211 13.086 -5.414 1 95.81 227 VAL A CA 1
ATOM 1787 C C . VAL A 1 227 ? 2.742 12.625 -4.035 1 95.81 227 VAL A C 1
ATOM 1789 O O . VAL A 1 227 ? 3.471 11.93 -3.324 1 95.81 227 VAL A O 1
ATOM 1792 N N . ARG A 1 228 ? 1.563 13.016 -3.701 1 94.19 228 ARG A N 1
ATOM 1793 C CA . ARG A 1 228 ? 0.994 12.586 -2.428 1 94.19 228 ARG A CA 1
ATOM 1794 C C . ARG A 1 228 ? 0.851 11.07 -2.379 1 94.19 228 ARG A C 1
ATOM 1796 O O . ARG A 1 228 ? 1.138 10.445 -1.354 1 94.19 228 ARG A O 1
ATOM 1803 N N . LEU A 1 229 ? 0.358 10.516 -3.441 1 96.38 229 LEU A N 1
ATOM 1804 C CA . LEU A 1 229 ? 0.255 9.07 -3.537 1 96.38 229 LEU A CA 1
ATOM 1805 C C . LEU A 1 229 ? 1.616 8.414 -3.332 1 96.38 229 LEU A C 1
ATOM 1807 O O . LEU A 1 229 ? 1.726 7.406 -2.627 1 96.38 229 LEU A O 1
ATOM 1811 N N . SER A 1 230 ? 2.592 8.969 -3.945 1 97 230 SER A N 1
ATOM 1812 C CA . SER A 1 230 ? 3.947 8.445 -3.818 1 97 230 SER A CA 1
ATOM 1813 C C . SER A 1 230 ? 4.43 8.5 -2.373 1 97 230 SER A C 1
ATOM 1815 O O . SER A 1 230 ? 5.074 7.566 -1.891 1 97 230 SER A O 1
ATOM 1817 N N . ASP A 1 231 ? 4.113 9.555 -1.684 1 94.12 231 ASP A N 1
ATOM 1818 C CA . ASP A 1 231 ? 4.52 9.727 -0.293 1 94.12 231 ASP A CA 1
ATOM 1819 C C . ASP A 1 231 ? 3.867 8.68 0.605 1 94.12 231 ASP A C 1
ATOM 1821 O O . ASP A 1 231 ? 4.531 8.086 1.458 1 94.12 231 ASP A O 1
ATOM 1825 N N . ILE A 1 232 ? 2.643 8.5 0.38 1 95.88 232 ILE A N 1
ATOM 1826 C CA . ILE A 1 232 ? 1.896 7.523 1.161 1 95.88 232 ILE A CA 1
ATOM 1827 C C . ILE A 1 232 ? 2.434 6.121 0.877 1 95.88 232 ILE A C 1
ATOM 1829 O O . ILE A 1 232 ? 2.73 5.363 1.805 1 95.88 232 ILE A O 1
ATOM 1833 N N . ALA A 1 233 ? 2.57 5.832 -0.377 1 97.19 233 ALA A N 1
ATOM 1834 C CA . ALA A 1 233 ? 3.035 4.516 -0.798 1 97.19 233 ALA A CA 1
ATOM 1835 C C . ALA A 1 233 ? 4.438 4.23 -0.266 1 97.19 233 ALA A C 1
ATOM 1837 O O . ALA A 1 233 ? 4.742 3.102 0.122 1 97.19 233 ALA A O 1
ATOM 1838 N N . ALA A 1 234 ? 5.289 5.258 -0.253 1 95.88 234 ALA A N 1
ATOM 1839 C CA . ALA A 1 234 ? 6.672 5.086 0.179 1 95.88 234 ALA A CA 1
ATOM 1840 C C . ALA A 1 234 ? 6.742 4.656 1.642 1 95.88 234 ALA A C 1
ATOM 1842 O O . ALA A 1 234 ? 7.461 3.715 1.986 1 95.88 234 ALA A O 1
ATOM 1843 N N . GLU A 1 235 ? 6.023 5.367 2.477 1 96.19 235 GLU A N 1
ATOM 1844 C CA . GLU A 1 235 ? 6.039 5.051 3.902 1 96.19 235 GLU A CA 1
ATOM 1845 C C . GLU A 1 235 ? 5.398 3.691 4.172 1 96.19 235 GLU A C 1
ATOM 1847 O O . GLU A 1 235 ? 5.879 2.928 5.012 1 96.19 235 GLU A O 1
ATOM 1852 N N . GLU A 1 236 ? 4.332 3.424 3.504 1 97.56 236 GLU A N 1
ATOM 1853 C CA . GLU A 1 236 ? 3.672 2.135 3.686 1 97.56 236 GLU A CA 1
ATOM 1854 C C . GLU A 1 236 ? 4.547 0.99 3.184 1 97.56 236 GLU A C 1
ATOM 1856 O O . GLU A 1 236 ? 4.613 -0.07 3.811 1 97.56 236 GLU A O 1
ATOM 1861 N N . ASP A 1 237 ? 5.16 1.198 2.08 1 96.5 237 ASP A N 1
ATOM 1862 C CA . ASP A 1 237 ? 6.078 0.192 1.554 1 96.5 237 ASP A CA 1
ATOM 1863 C C . ASP A 1 237 ? 7.215 -0.082 2.533 1 96.5 237 ASP A C 1
ATOM 1865 O O . ASP A 1 237 ? 7.605 -1.233 2.736 1 96.5 237 ASP A O 1
ATOM 1869 N N . ASP A 1 238 ? 7.754 1.003 3.053 1 95.75 238 ASP A N 1
ATOM 1870 C CA . ASP A 1 238 ? 8.844 0.871 4.016 1 95.75 238 ASP A CA 1
ATOM 1871 C C . ASP A 1 238 ? 8.422 0.031 5.215 1 95.75 238 ASP A C 1
ATOM 1873 O O . ASP A 1 238 ? 9.156 -0.851 5.656 1 95.75 238 ASP A O 1
ATOM 1877 N N . TRP A 1 239 ? 7.289 0.277 5.719 1 97.38 239 TRP A N 1
ATOM 1878 C CA . TRP A 1 239 ? 6.785 -0.468 6.867 1 97.38 239 TRP A CA 1
ATOM 1879 C C . TRP A 1 239 ? 6.551 -1.931 6.508 1 97.38 239 TRP A C 1
ATOM 1881 O O . TRP A 1 239 ? 6.961 -2.832 7.242 1 97.38 239 TRP A O 1
ATOM 1891 N N . MET A 1 240 ? 5.898 -2.188 5.418 1 96.94 240 MET A N 1
ATOM 1892 C CA . MET A 1 240 ? 5.594 -3.553 4.996 1 96.94 240 MET A CA 1
ATOM 1893 C C . MET A 1 240 ? 6.875 -4.332 4.715 1 96.94 240 MET A C 1
ATOM 1895 O O . MET A 1 240 ? 6.941 -5.535 4.977 1 96.94 240 MET A O 1
ATOM 1899 N N . GLU A 1 241 ? 7.824 -3.619 4.125 1 95.06 241 GLU A N 1
ATOM 1900 C CA . GLU A 1 241 ? 9.117 -4.262 3.895 1 95.06 241 GLU A CA 1
ATOM 1901 C C . GLU A 1 241 ? 9.766 -4.676 5.211 1 95.06 241 GLU A C 1
ATOM 1903 O O . GLU A 1 241 ? 10.367 -5.75 5.301 1 95.06 241 GLU A O 1
ATOM 1908 N N . SER A 1 242 ? 9.664 -3.807 6.184 1 96.5 242 SER A N 1
ATOM 1909 C CA . SER A 1 242 ? 10.211 -4.137 7.496 1 96.5 242 SER A CA 1
ATOM 1910 C C . SER A 1 242 ? 9.531 -5.359 8.094 1 96.5 242 SER A C 1
ATOM 1912 O O . SER A 1 242 ? 10.195 -6.23 8.664 1 96.5 242 SER A O 1
ATOM 1914 N N . GLU A 1 243 ? 8.234 -5.441 7.934 1 97.12 243 GLU A N 1
ATOM 1915 C CA . GLU A 1 243 ? 7.477 -6.59 8.414 1 97.12 243 GLU A CA 1
ATOM 1916 C C . GLU A 1 243 ? 7.852 -7.859 7.652 1 97.12 243 GLU A C 1
ATOM 1918 O O . GLU A 1 243 ? 7.953 -8.938 8.242 1 97.12 243 GLU A O 1
ATOM 1923 N N . ALA A 1 244 ? 8.031 -7.738 6.395 1 96.88 244 ALA A N 1
ATOM 1924 C CA . ALA A 1 244 ? 8.414 -8.875 5.562 1 96.88 244 ALA A CA 1
ATOM 1925 C C . ALA A 1 244 ? 9.805 -9.383 5.93 1 96.88 244 ALA A C 1
ATOM 1927 O O . ALA A 1 244 ? 10.055 -10.586 5.938 1 96.88 244 ALA A O 1
ATOM 1928 N N . ARG A 1 245 ? 10.703 -8.461 6.172 1 97.12 245 ARG A N 1
ATOM 1929 C CA . ARG A 1 245 ? 12.055 -8.836 6.574 1 97.12 245 ARG A CA 1
ATOM 1930 C C . ARG A 1 245 ? 12.039 -9.594 7.898 1 97.12 245 ARG A C 1
ATOM 1932 O O . ARG A 1 245 ? 12.82 -10.531 8.094 1 97.12 245 ARG A O 1
ATOM 1939 N N . GLU A 1 246 ? 11.227 -9.133 8.773 1 97.56 246 GLU A N 1
ATOM 1940 C CA . GLU A 1 246 ? 11.078 -9.859 10.031 1 97.56 246 GLU A CA 1
ATOM 1941 C C . GLU A 1 246 ? 10.547 -11.273 9.797 1 97.56 246 GLU A C 1
ATOM 1943 O O . GLU A 1 246 ? 11.016 -12.227 10.422 1 97.56 246 GLU A O 1
ATOM 1948 N N . ALA A 1 247 ? 9.594 -11.453 8.922 1 97.62 247 ALA A N 1
ATOM 1949 C CA . ALA A 1 247 ? 9.07 -12.766 8.562 1 97.62 247 ALA A CA 1
ATOM 1950 C C . ALA A 1 247 ? 10.156 -13.633 7.926 1 97.62 247 ALA A C 1
ATOM 1952 O O . ALA A 1 247 ? 10.25 -14.828 8.203 1 97.62 247 ALA A O 1
ATOM 1953 N N . PHE A 1 248 ? 10.977 -13.055 7.082 1 97.62 248 PHE A N 1
ATOM 1954 C CA . PHE A 1 248 ? 12.078 -13.758 6.434 1 97.62 248 PHE A CA 1
ATOM 1955 C C . PHE A 1 248 ? 13.047 -14.312 7.465 1 97.62 248 PHE A C 1
ATOM 1957 O O . PHE A 1 248 ? 13.422 -15.492 7.402 1 97.62 248 PHE A O 1
ATOM 1964 N N . ARG A 1 249 ? 13.328 -13.461 8.422 1 96.94 249 ARG A N 1
ATOM 1965 C CA . ARG A 1 249 ? 14.258 -13.867 9.469 1 96.94 249 ARG A CA 1
ATOM 1966 C C . ARG A 1 249 ? 13.68 -14.984 10.32 1 96.94 249 ARG A C 1
ATOM 1968 O O . ARG A 1 249 ? 14.398 -15.898 10.734 1 96.94 249 ARG A O 1
ATOM 1975 N N . ARG A 1 250 ? 12.461 -14.969 10.484 1 96.88 250 ARG A N 1
ATOM 1976 C CA . ARG A 1 250 ? 11.805 -15.898 11.391 1 96.88 250 ARG A CA 1
ATOM 1977 C C . ARG A 1 250 ? 11.484 -17.219 10.695 1 96.88 250 ARG A C 1
ATOM 1979 O O . ARG A 1 250 ? 11.555 -18.281 11.305 1 96.88 250 ARG A O 1
ATOM 1986 N N . LEU A 1 251 ? 11.133 -17.172 9.43 1 97.31 251 LEU A N 1
ATOM 1987 C CA . LEU A 1 251 ? 10.469 -18.328 8.812 1 97.31 251 LEU A CA 1
ATOM 1988 C C . LEU A 1 251 ? 11.352 -18.953 7.738 1 97.31 251 LEU A C 1
ATOM 1990 O O . LEU A 1 251 ? 11.219 -20.141 7.441 1 97.31 251 LEU A O 1
ATOM 1994 N N . ALA A 1 252 ? 12.133 -18.156 7.121 1 96.5 252 ALA A N 1
ATOM 1995 C CA . ALA A 1 252 ? 12.945 -18.656 6.016 1 96.5 252 ALA A CA 1
ATOM 1996 C C . ALA A 1 252 ? 14.227 -19.312 6.527 1 96.5 252 ALA A C 1
ATOM 1998 O O . ALA A 1 252 ? 14.883 -18.781 7.426 1 96.5 252 ALA A O 1
ATOM 1999 N N . VAL A 1 253 ? 14.516 -20.453 6.012 1 95.56 253 VAL A N 1
ATOM 2000 C CA . VAL A 1 253 ? 15.773 -21.125 6.301 1 95.56 253 VAL A CA 1
ATOM 2001 C C . VAL A 1 253 ? 16.719 -21 5.105 1 95.56 253 VAL A C 1
ATOM 2003 O O . VAL A 1 253 ? 16.484 -21.609 4.055 1 95.56 253 VAL A O 1
ATOM 2006 N N . VAL A 1 254 ? 17.734 -20.25 5.293 1 93.38 254 VAL A N 1
ATOM 2007 C CA . VAL A 1 254 ? 18.688 -20.016 4.215 1 93.38 254 VAL A CA 1
ATOM 2008 C C . VAL A 1 254 ? 19.672 -21.188 4.141 1 93.38 254 VAL A C 1
ATOM 2010 O O . VAL A 1 254 ? 20.266 -21.562 5.148 1 93.38 254 VAL A O 1
ATOM 2013 N N . GLU A 1 255 ? 19.781 -21.75 2.98 1 87.19 255 GLU A N 1
ATOM 2014 C CA . GLU A 1 255 ? 20.688 -22.859 2.709 1 87.19 255 GLU A CA 1
ATOM 2015 C C . GLU A 1 255 ? 21.766 -22.438 1.707 1 87.19 255 GLU A C 1
ATOM 2017 O O . GLU A 1 255 ? 21.719 -21.344 1.156 1 87.19 255 GLU A O 1
ATOM 2022 N N . ALA A 1 256 ? 22.75 -23.281 1.578 1 79.94 256 ALA A N 1
ATOM 2023 C CA . ALA A 1 256 ? 23.875 -22.984 0.696 1 79.94 256 ALA A CA 1
ATOM 2024 C C . ALA A 1 256 ? 23.406 -22.719 -0.73 1 79.94 256 ALA A C 1
ATOM 2026 O O . ALA A 1 256 ? 23.906 -21.828 -1.409 1 79.94 256 ALA A O 1
ATOM 2027 N N . ASP A 1 257 ? 22.422 -23.484 -1.139 1 77.62 257 ASP A N 1
ATOM 2028 C CA . ASP A 1 257 ? 22.031 -23.375 -2.541 1 77.62 257 ASP A CA 1
ATOM 2029 C C . ASP A 1 257 ? 20.594 -22.875 -2.676 1 77.62 257 ASP A C 1
ATOM 2031 O O . ASP A 1 257 ? 19.969 -23.047 -3.725 1 77.62 257 ASP A O 1
ATOM 2035 N N . GLY A 1 258 ? 20.188 -22.406 -1.558 1 90.44 258 GLY A N 1
ATOM 2036 C CA . GLY A 1 258 ? 18.812 -21.969 -1.719 1 90.44 258 GLY A CA 1
ATOM 2037 C C . GLY A 1 258 ? 18.156 -21.578 -0.41 1 90.44 258 GLY A C 1
ATOM 2038 O O . GLY A 1 258 ? 18.812 -21.078 0.498 1 90.44 258 GLY A O 1
ATOM 2039 N N . CYS A 1 259 ? 16.859 -21.594 -0.447 1 94.94 259 CYS A N 1
ATOM 2040 C CA . CYS A 1 259 ? 16.031 -21.234 0.702 1 94.94 259 CYS A CA 1
ATOM 2041 C C . CYS A 1 259 ? 14.867 -22.203 0.86 1 94.94 259 CYS A C 1
ATOM 2043 O O . CYS A 1 259 ? 14.391 -22.766 -0.122 1 94.94 259 CYS A O 1
ATOM 2045 N N . ARG A 1 260 ? 14.539 -22.469 2.08 1 94.62 260 ARG A N 1
ATOM 2046 C CA . ARG A 1 260 ? 13.414 -23.344 2.385 1 94.62 260 ARG A CA 1
ATOM 2047 C C . ARG A 1 260 ? 12.445 -22.672 3.354 1 94.62 260 ARG A C 1
ATOM 2049 O O . ARG A 1 260 ? 12.852 -21.844 4.18 1 94.62 260 ARG A O 1
ATOM 2056 N N . LEU A 1 261 ? 11.195 -23 3.148 1 95.62 261 LEU A N 1
ATOM 2057 C CA . LEU A 1 261 ? 10.125 -22.469 3.988 1 95.62 261 LEU A CA 1
ATOM 2058 C C . LEU A 1 261 ? 9.086 -23.547 4.281 1 95.62 261 LEU A C 1
ATOM 2060 O O . LEU A 1 261 ? 8.773 -24.375 3.414 1 95.62 261 LEU A O 1
ATOM 2064 N N . GLU A 1 262 ? 8.609 -23.594 5.523 1 96.31 262 GLU A N 1
ATOM 2065 C CA . GLU A 1 262 ? 7.5 -24.484 5.836 1 96.31 262 GLU A CA 1
ATOM 2066 C C . GLU A 1 262 ? 6.184 -23.953 5.281 1 96.31 262 GLU A C 1
ATOM 2068 O O . GLU A 1 262 ? 5.836 -22.781 5.504 1 96.31 262 GLU A O 1
ATOM 2073 N N . ARG A 1 263 ? 5.555 -24.797 4.637 1 95.5 263 ARG A N 1
ATOM 2074 C CA . ARG A 1 263 ? 4.309 -24.422 3.969 1 95.5 263 ARG A CA 1
ATOM 2075 C C . ARG A 1 263 ? 3.328 -23.797 4.953 1 95.5 263 ARG A C 1
ATOM 2077 O O . ARG A 1 263 ? 2.738 -22.75 4.664 1 95.5 263 ARG A O 1
ATOM 2084 N N . GLY A 1 264 ? 3.092 -24.438 6.07 1 95.88 264 GLY A N 1
ATOM 2085 C CA . GLY A 1 264 ? 2.178 -23.938 7.09 1 95.88 264 GLY A CA 1
ATOM 2086 C C . GLY A 1 264 ? 2.551 -22.562 7.602 1 95.88 264 GLY A C 1
ATOM 2087 O O . GLY A 1 264 ? 1.675 -21.734 7.887 1 95.88 264 GLY A O 1
ATOM 2088 N N . ALA A 1 265 ? 3.824 -22.344 7.723 1 96.69 265 ALA A N 1
ATOM 2089 C CA . ALA A 1 265 ? 4.312 -21.047 8.195 1 96.69 265 ALA A CA 1
ATOM 2090 C C . ALA A 1 265 ? 3.963 -19.938 7.207 1 96.69 265 ALA A C 1
ATOM 2092 O O . ALA A 1 265 ? 3.553 -18.844 7.613 1 96.69 265 ALA A O 1
ATOM 2093 N N . LEU A 1 266 ? 4.121 -20.203 5.953 1 97.69 266 LEU A N 1
ATOM 2094 C CA . LEU A 1 266 ? 3.771 -19.219 4.934 1 97.69 266 LEU A CA 1
ATOM 2095 C C . LEU A 1 266 ? 2.279 -18.906 4.973 1 97.69 266 LEU A C 1
ATOM 2097 O O . LEU A 1 266 ? 1.883 -17.75 4.934 1 97.69 266 LEU A O 1
ATOM 2101 N N . LEU A 1 267 ? 1.458 -19.953 5.066 1 96 267 LEU A N 1
ATOM 2102 C CA . LEU A 1 267 ? 0.007 -19.812 5.035 1 96 267 LEU A CA 1
ATOM 2103 C C . LEU A 1 267 ? -0.496 -19.094 6.281 1 96 267 LEU A C 1
ATOM 2105 O O . LEU A 1 267 ? -1.605 -18.547 6.289 1 96 267 LEU A O 1
ATOM 2109 N N . GLY A 1 268 ? 0.31 -19.125 7.309 1 96.12 268 GLY A N 1
ATOM 2110 C CA . GLY A 1 268 ? -0.04 -18.422 8.531 1 96.12 268 GLY A CA 1
ATOM 2111 C C . GLY A 1 268 ? 0.075 -16.922 8.406 1 96.12 268 GLY A C 1
ATOM 2112 O O . GLY A 1 268 ? -0.505 -16.172 9.203 1 96.12 268 GLY A O 1
ATOM 2113 N N . LEU A 1 269 ? 0.74 -16.469 7.438 1 97.25 269 LEU A N 1
ATOM 2114 C CA . LEU A 1 269 ? 0.889 -15.031 7.195 1 97.25 269 LEU A CA 1
ATOM 2115 C C . LEU A 1 269 ? -0.287 -14.492 6.387 1 97.25 269 LEU A C 1
ATOM 2117 O O . LEU A 1 269 ? -0.936 -15.242 5.652 1 97.25 269 LEU A O 1
ATOM 2121 N N . HIS A 1 270 ? -0.591 -13.203 6.609 1 96.81 270 HIS A N 1
ATOM 2122 C CA . HIS A 1 270 ? -1.539 -12.531 5.727 1 96.81 270 HIS A CA 1
ATOM 2123 C C . HIS A 1 270 ? -1.057 -12.562 4.277 1 96.81 270 HIS A C 1
ATOM 2125 O O . HIS A 1 270 ? 0.147 -12.484 4.02 1 96.81 270 HIS A O 1
ATOM 2131 N N . VAL A 1 271 ? -1.943 -12.617 3.322 1 95.88 271 VAL A N 1
ATOM 2132 C CA . VAL A 1 271 ? -1.647 -12.742 1.9 1 95.88 271 VAL A CA 1
ATOM 2133 C C . VAL A 1 271 ? -0.652 -11.664 1.479 1 95.88 271 VAL A C 1
ATOM 2135 O O . VAL A 1 271 ? 0.267 -11.93 0.701 1 95.88 271 VAL A O 1
ATOM 2138 N N . ALA A 1 272 ? -0.816 -10.43 1.963 1 97.25 272 ALA A N 1
ATOM 2139 C CA . ALA A 1 272 ? 0.083 -9.328 1.635 1 97.25 272 ALA A CA 1
ATOM 2140 C C . ALA A 1 272 ? 1.523 -9.664 2.006 1 97.25 272 ALA A C 1
ATOM 2142 O O . ALA A 1 272 ? 2.449 -9.398 1.235 1 97.25 272 ALA A O 1
ATOM 2143 N N . LEU A 1 273 ? 1.701 -10.242 3.137 1 97.69 273 LEU A N 1
ATOM 2144 C CA . LEU A 1 273 ? 3.039 -10.57 3.619 1 97.69 273 LEU A CA 1
ATOM 2145 C C . LEU A 1 273 ? 3.574 -11.82 2.926 1 97.69 273 LEU A C 1
ATOM 2147 O O . LEU A 1 273 ? 4.785 -11.961 2.744 1 97.69 273 LEU A O 1
ATOM 2151 N N . GLN A 1 274 ? 2.619 -12.805 2.572 1 97.81 274 GLN A N 1
ATOM 2152 C CA . GLN A 1 274 ? 3.057 -13.953 1.794 1 97.81 274 GLN A CA 1
ATOM 2153 C C . GLN A 1 274 ? 3.752 -13.516 0.507 1 97.81 274 GLN A C 1
ATOM 2155 O O . GLN A 1 274 ? 4.844 -13.992 0.193 1 97.81 274 GLN A O 1
ATOM 2160 N N . ARG A 1 275 ? 3.107 -12.617 -0.192 1 97.06 275 ARG A N 1
ATOM 2161 C CA . ARG A 1 275 ? 3.645 -12.117 -1.455 1 97.06 275 ARG A CA 1
ATOM 2162 C C . ARG A 1 275 ? 5.008 -11.469 -1.253 1 97.06 275 ARG A C 1
ATOM 2164 O O . ARG A 1 275 ? 5.949 -11.742 -1.999 1 97.06 275 ARG A O 1
ATOM 2171 N N . ARG A 1 276 ? 5.09 -10.617 -0.24 1 96.5 276 ARG A N 1
ATOM 2172 C CA . ARG A 1 276 ? 6.324 -9.875 0.011 1 96.5 276 ARG A CA 1
ATOM 2173 C C . ARG A 1 276 ? 7.445 -10.812 0.455 1 96.5 276 ARG A C 1
ATOM 2175 O O . ARG A 1 276 ? 8.609 -10.609 0.099 1 96.5 276 ARG A O 1
ATOM 2182 N N . LEU A 1 277 ? 7.129 -11.797 1.269 1 97.31 277 LEU A N 1
ATOM 2183 C CA . LEU A 1 277 ? 8.125 -12.758 1.727 1 97.31 277 LEU A CA 1
ATOM 2184 C C . LEU A 1 277 ? 8.703 -13.539 0.553 1 97.31 277 LEU A C 1
ATOM 2186 O O . LEU A 1 277 ? 9.922 -13.711 0.454 1 97.31 277 LEU A O 1
ATOM 2190 N N . ILE A 1 278 ? 7.828 -14.031 -0.328 1 97.06 278 ILE A N 1
ATOM 2191 C CA . ILE A 1 278 ? 8.273 -14.773 -1.504 1 97.06 278 ILE A CA 1
ATOM 2192 C C . ILE A 1 278 ? 9.211 -13.898 -2.338 1 97.06 278 ILE A C 1
ATOM 2194 O O . ILE A 1 278 ? 10.281 -14.344 -2.758 1 97.06 278 ILE A O 1
ATOM 2198 N N . LYS A 1 279 ? 8.867 -12.695 -2.523 1 94.88 279 LYS A N 1
ATOM 2199 C CA . LYS A 1 279 ? 9.688 -11.766 -3.295 1 94.88 279 LYS A CA 1
ATOM 2200 C C . LYS A 1 279 ? 11.047 -11.547 -2.629 1 94.88 279 LYS A C 1
ATOM 2202 O O . LYS A 1 279 ? 12.078 -11.5 -3.305 1 94.88 279 LYS A O 1
ATOM 2207 N N . LEU A 1 280 ? 11.031 -11.375 -1.35 1 94.62 280 LEU A N 1
ATOM 2208 C CA . LEU A 1 280 ? 12.266 -11.148 -0.606 1 94.62 280 LEU A CA 1
ATOM 2209 C C . LEU A 1 280 ? 13.203 -12.336 -0.746 1 94.62 280 LEU A C 1
ATOM 2211 O O . LEU A 1 280 ? 14.422 -12.164 -0.84 1 94.62 280 LEU A O 1
ATOM 2215 N N . ILE A 1 281 ? 12.633 -13.555 -0.707 1 95.62 281 ILE A N 1
ATOM 2216 C CA . ILE A 1 281 ? 13.438 -14.766 -0.868 1 95.62 281 ILE A CA 1
ATOM 2217 C C . ILE A 1 281 ? 14.078 -14.773 -2.252 1 95.62 281 ILE A C 1
ATOM 2219 O O . ILE A 1 281 ? 15.281 -15.047 -2.383 1 95.62 281 ILE A O 1
ATOM 2223 N N . LEU A 1 282 ? 13.289 -14.445 -3.221 1 93.94 282 LEU A N 1
ATOM 2224 C CA . LEU A 1 282 ? 13.797 -14.422 -4.586 1 93.94 282 LEU A CA 1
ATOM 2225 C C . LEU A 1 282 ? 14.898 -13.383 -4.742 1 93.94 282 LEU A C 1
ATOM 2227 O O . LEU A 1 282 ? 15.914 -13.633 -5.395 1 93.94 282 LEU A O 1
ATOM 2231 N N . ILE A 1 283 ? 14.68 -12.219 -4.152 1 90.81 283 ILE A N 1
ATOM 2232 C CA . ILE A 1 283 ? 15.672 -11.156 -4.188 1 90.81 283 ILE A CA 1
ATOM 2233 C C . ILE A 1 283 ? 16.953 -11.617 -3.49 1 90.81 283 ILE A C 1
ATOM 2235 O O . ILE A 1 283 ? 18.047 -11.391 -3.994 1 90.81 283 ILE A O 1
ATOM 2239 N N . HIS A 1 284 ? 16.75 -12.227 -2.35 1 91.44 284 HIS A N 1
ATOM 2240 C CA . HIS A 1 284 ? 17.875 -12.75 -1.595 1 91.44 284 HIS A CA 1
ATOM 2241 C C . HIS A 1 284 ? 18.672 -13.742 -2.426 1 91.44 284 HIS A C 1
ATOM 2243 O O . HIS A 1 284 ? 19.906 -13.828 -2.289 1 91.44 284 HIS A O 1
ATOM 2249 N N . MET A 1 285 ? 18 -14.383 -3.283 1 90.94 285 MET A N 1
ATOM 2250 C CA . MET A 1 285 ? 18.641 -15.406 -4.105 1 90.94 285 MET A CA 1
ATOM 2251 C C . MET A 1 285 ? 19.219 -14.797 -5.375 1 90.94 285 MET A C 1
ATOM 2253 O O . MET A 1 285 ? 19.703 -15.523 -6.25 1 90.94 285 MET A O 1
ATOM 2257 N N . GLY A 1 286 ? 19.047 -13.508 -5.516 1 86.06 286 GLY A N 1
ATOM 2258 C CA . GLY A 1 286 ? 19.75 -12.82 -6.586 1 86.06 286 GLY A CA 1
ATOM 2259 C C . GLY A 1 286 ? 18.812 -12.305 -7.668 1 86.06 286 GLY A C 1
ATOM 2260 O O . GLY A 1 286 ? 19.266 -11.734 -8.664 1 86.06 286 GLY A O 1
ATOM 2261 N N . MET A 1 287 ? 17.609 -12.508 -7.461 1 85.69 287 MET A N 1
ATOM 2262 C CA . MET A 1 287 ? 16.672 -11.969 -8.438 1 85.69 287 MET A CA 1
ATOM 2263 C C . MET A 1 287 ? 16.609 -10.445 -8.336 1 85.69 287 MET A C 1
ATOM 2265 O O . MET A 1 287 ? 16.625 -9.891 -7.238 1 85.69 287 MET A O 1
ATOM 2269 N N . GLU A 1 288 ? 16.453 -9.789 -9.484 1 79.88 288 GLU A N 1
ATOM 2270 C CA . GLU A 1 288 ? 16.281 -8.344 -9.461 1 79.88 288 GLU A CA 1
ATOM 2271 C C . GLU A 1 288 ? 14.891 -7.953 -8.984 1 79.88 288 GLU A C 1
ATOM 2273 O O . GLU A 1 288 ? 13.906 -8.625 -9.312 1 79.88 288 GLU A O 1
ATOM 2278 N N . LYS A 1 289 ? 14.812 -7.055 -8.242 1 67.69 289 LYS A N 1
ATOM 2279 C CA . LYS A 1 289 ? 13.594 -6.613 -7.574 1 67.69 289 LYS A CA 1
ATOM 2280 C C . LYS A 1 289 ? 12.469 -6.383 -8.578 1 67.69 289 LYS A C 1
ATOM 2282 O O . LYS A 1 289 ? 11.312 -6.715 -8.312 1 67.69 289 LYS A O 1
ATOM 2287 N N . GLU A 1 290 ? 12.688 -5.918 -9.672 1 65.5 290 GLU A N 1
ATOM 2288 C CA . GLU A 1 290 ? 11.633 -5.496 -10.586 1 65.5 290 GLU A CA 1
ATOM 2289 C C . GLU A 1 290 ? 11.297 -6.598 -11.586 1 65.5 290 GLU A C 1
ATOM 2291 O O . GLU A 1 290 ? 10.375 -6.453 -12.391 1 65.5 290 GLU A O 1
ATOM 2296 N N . THR A 1 291 ? 11.758 -7.73 -11.328 1 67.88 291 THR A N 1
ATOM 2297 C CA . THR A 1 291 ? 11.68 -8.68 -12.43 1 67.88 291 THR A CA 1
ATOM 2298 C C . THR A 1 291 ? 10.68 -9.789 -12.117 1 67.88 291 THR A C 1
ATOM 2300 O O . THR A 1 291 ? 10.266 -10.531 -13.016 1 67.88 291 THR A O 1
ATOM 2303 N N . THR A 1 292 ? 10.344 -9.883 -10.938 1 77.62 292 THR A N 1
ATOM 2304 C CA . THR A 1 292 ? 9.469 -11.008 -10.656 1 77.62 292 THR A CA 1
ATOM 2305 C C . THR A 1 292 ? 8.016 -10.672 -10.984 1 77.62 292 THR A C 1
ATOM 2307 O O . THR A 1 292 ? 7.441 -9.758 -10.398 1 77.62 292 THR A O 1
ATOM 2310 N N . PRO A 1 293 ? 7.445 -11.398 -11.914 1 81.5 293 PRO A N 1
ATOM 2311 C CA . PRO A 1 293 ? 6.055 -11.125 -12.289 1 81.5 293 PRO A CA 1
ATOM 2312 C C . PRO A 1 293 ? 5.066 -11.469 -11.172 1 81.5 293 PRO A C 1
ATOM 2314 O O . PRO A 1 293 ? 5.289 -12.414 -10.414 1 81.5 293 PRO A O 1
ATOM 2317 N N . PHE A 1 294 ? 4.07 -10.812 -11.117 1 87.75 294 PHE A N 1
ATOM 2318 C CA . PHE A 1 294 ? 2.99 -11.016 -10.156 1 87.75 294 PHE A CA 1
ATOM 2319 C C . PHE A 1 294 ? 2.463 -12.438 -10.234 1 87.75 294 PHE A C 1
ATOM 2321 O O . PHE A 1 294 ? 2.256 -13.086 -9.203 1 87.75 294 PHE A O 1
ATOM 2328 N N . ASP A 1 295 ? 2.293 -12.906 -11.406 1 85.88 295 ASP A N 1
ATOM 2329 C CA . ASP A 1 295 ? 1.7 -14.227 -11.617 1 85.88 295 ASP A CA 1
ATOM 2330 C C . ASP A 1 295 ? 2.598 -15.328 -11.062 1 85.88 295 ASP A C 1
ATOM 2332 O O . ASP A 1 295 ? 2.105 -16.359 -10.578 1 85.88 295 ASP A O 1
ATOM 2336 N N . THR A 1 296 ? 3.889 -15.109 -11.188 1 89.25 296 THR A N 1
ATOM 2337 C CA . THR A 1 296 ? 4.836 -16.078 -10.664 1 89.25 296 THR A CA 1
ATOM 2338 C C . THR A 1 296 ? 4.742 -16.156 -9.141 1 89.25 296 THR A C 1
ATOM 2340 O O . THR A 1 296 ? 4.684 -17.25 -8.57 1 89.25 296 THR A O 1
ATOM 2343 N N . VAL A 1 297 ? 4.66 -15.031 -8.523 1 93.88 297 VAL A N 1
ATOM 2344 C CA . VAL A 1 297 ? 4.539 -14.969 -7.07 1 93.88 297 VAL A CA 1
ATOM 2345 C C . VAL A 1 297 ? 3.221 -15.602 -6.637 1 93.88 297 VAL A C 1
ATOM 2347 O O . VAL A 1 297 ? 3.184 -16.375 -5.676 1 93.88 297 VAL A O 1
ATOM 2350 N N . GLU A 1 298 ? 2.18 -15.312 -7.387 1 91.94 298 GLU A N 1
ATOM 2351 C CA . GLU A 1 298 ? 0.862 -15.844 -7.055 1 91.94 298 GLU A CA 1
ATOM 2352 C C . GLU A 1 298 ? 0.825 -17.359 -7.211 1 91.94 298 GLU A C 1
ATOM 2354 O O . GLU A 1 298 ? 0.187 -18.062 -6.418 1 91.94 298 GLU A O 1
ATOM 2359 N N . SER A 1 299 ? 1.467 -17.797 -8.258 1 91.56 299 SER A N 1
ATOM 2360 C CA . SER A 1 299 ? 1.509 -19.25 -8.477 1 91.56 299 SER A CA 1
ATOM 2361 C C . SER A 1 299 ? 2.201 -19.953 -7.324 1 91.56 299 SER A C 1
ATOM 2363 O O . SER A 1 299 ? 1.754 -21.016 -6.887 1 91.56 299 SER A O 1
ATOM 2365 N N . MET A 1 300 ? 3.242 -19.406 -6.863 1 94.56 300 MET A N 1
ATOM 2366 C CA . MET A 1 300 ? 3.967 -19.984 -5.738 1 94.56 300 MET A CA 1
ATOM 2367 C C . MET A 1 300 ? 3.113 -19.969 -4.473 1 94.56 300 MET A C 1
ATOM 2369 O O . MET A 1 300 ? 3.086 -20.938 -3.719 1 94.56 300 MET A O 1
ATOM 2373 N N . ARG A 1 301 ? 2.48 -18.859 -4.293 1 94.62 301 ARG A N 1
ATOM 2374 C CA . ARG A 1 301 ? 1.602 -18.719 -3.137 1 94.62 301 ARG A CA 1
ATOM 2375 C C . ARG A 1 301 ? 0.472 -19.75 -3.182 1 94.62 301 ARG A C 1
ATOM 2377 O O . ARG A 1 301 ? 0.175 -20.391 -2.178 1 94.62 301 ARG A O 1
ATOM 2384 N N . GLU A 1 302 ? -0.147 -19.891 -4.336 1 89.56 302 GLU A N 1
ATOM 2385 C CA . GLU A 1 302 ? -1.269 -20.797 -4.52 1 89.56 302 GLU A CA 1
ATOM 2386 C C . GLU A 1 302 ? -0.824 -22.25 -4.367 1 89.56 302 GLU A C 1
ATOM 2388 O O . GLU A 1 302 ? -1.589 -23.094 -3.891 1 89.56 302 GLU A O 1
ATOM 2393 N N . ALA A 1 303 ? 0.414 -22.516 -4.75 1 91.25 303 ALA A N 1
ATOM 2394 C CA . ALA A 1 303 ? 0.959 -23.859 -4.629 1 91.25 303 ALA A CA 1
ATOM 2395 C C . ALA A 1 303 ? 1.05 -24.297 -3.168 1 91.25 303 ALA A C 1
ATOM 2397 O O . ALA A 1 303 ? 1.054 -25.484 -2.863 1 91.25 303 ALA A O 1
ATOM 2398 N N . ALA A 1 304 ? 1.08 -23.359 -2.275 1 94.31 304 ALA A N 1
ATOM 2399 C CA . ALA A 1 304 ? 1.23 -23.656 -0.854 1 94.31 304 ALA A CA 1
ATOM 2400 C C . ALA A 1 304 ? -0.113 -24 -0.222 1 94.31 304 ALA A C 1
ATOM 2402 O O . ALA A 1 304 ? -0.163 -24.531 0.892 1 94.31 304 ALA A O 1
ATOM 2403 N N . ARG A 1 305 ? -1.147 -23.781 -0.943 1 90.38 305 ARG A N 1
ATOM 2404 C CA . ARG A 1 305 ? -2.479 -23.984 -0.38 1 90.38 305 ARG A CA 1
ATOM 2405 C C . ARG A 1 305 ? -2.713 -25.453 -0.054 1 90.38 305 ARG A C 1
ATOM 2407 O O . ARG A 1 305 ? -2.102 -26.344 -0.66 1 90.38 305 ARG A O 1
ATOM 2414 N N . GLU A 1 306 ? -3.658 -25.672 0.836 1 86.31 306 GLU A N 1
ATOM 2415 C CA . GLU A 1 306 ? -3.957 -27.031 1.288 1 86.31 306 GLU A CA 1
ATOM 2416 C C . GLU A 1 306 ? -4.586 -27.859 0.171 1 86.31 306 GLU A C 1
ATOM 2418 O O . GLU A 1 306 ? -4.332 -29.062 0.063 1 86.31 306 GLU A O 1
ATOM 2423 N N . ASP A 1 307 ? -5.348 -27.188 -0.611 1 81.62 307 ASP A N 1
ATOM 2424 C CA . ASP A 1 307 ? -6.102 -27.906 -1.637 1 81.62 307 ASP A CA 1
ATOM 2425 C C . ASP A 1 307 ? -5.305 -28.016 -2.934 1 81.62 307 ASP A C 1
ATOM 2427 O O . ASP A 1 307 ? -5.793 -28.547 -3.93 1 81.62 307 ASP A O 1
ATOM 2431 N N . ALA A 1 308 ? -4.031 -27.594 -2.879 1 84.56 308 ALA A N 1
ATOM 2432 C CA . ALA A 1 308 ? -3.176 -27.672 -4.059 1 84.56 308 ALA A CA 1
ATOM 2433 C C . ALA A 1 308 ? -2.432 -29 -4.105 1 84.56 308 ALA A C 1
ATOM 2435 O O . ALA A 1 308 ? -2.5 -29.797 -3.164 1 84.56 308 ALA A O 1
ATOM 2436 N N . ALA A 1 309 ? -1.778 -29.219 -5.246 1 80.31 309 ALA A N 1
ATOM 2437 C CA . ALA A 1 309 ? -0.993 -30.438 -5.41 1 80.31 309 ALA A CA 1
ATOM 2438 C C . ALA A 1 309 ? 0.125 -30.516 -4.375 1 80.31 309 ALA A C 1
ATOM 2440 O O . ALA A 1 309 ? 0.763 -29.5 -4.062 1 80.31 309 ALA A O 1
ATOM 2441 N N . SER A 1 310 ? 0.26 -31.719 -3.834 1 86.44 310 SER A N 1
ATOM 2442 C CA . SER A 1 310 ? 1.237 -31.922 -2.766 1 86.44 310 SER A CA 1
ATOM 2443 C C . SER A 1 310 ? 2.662 -31.734 -3.283 1 86.44 310 SER A C 1
ATOM 2445 O O . SER A 1 310 ? 3.592 -31.547 -2.498 1 86.44 310 SER A O 1
ATOM 2447 N N . THR A 1 311 ? 2.844 -31.938 -4.598 1 82.75 311 THR A N 1
ATOM 2448 C CA . THR A 1 311 ? 4.113 -31.641 -5.254 1 82.75 311 THR A CA 1
ATOM 2449 C C . THR A 1 311 ? 3.895 -30.781 -6.488 1 82.75 311 THR A C 1
ATOM 2451 O O . THR A 1 311 ? 2.924 -30.969 -7.227 1 82.75 311 THR A O 1
ATOM 2454 N N . TRP A 1 312 ? 4.648 -29.703 -6.598 1 83.75 312 TRP A N 1
ATOM 2455 C CA . TRP A 1 312 ? 4.508 -28.734 -7.684 1 83.75 312 TRP A CA 1
ATOM 2456 C C . TRP A 1 312 ? 5.816 -27.984 -7.91 1 83.75 312 TRP A C 1
ATOM 2458 O O . TRP A 1 312 ? 6.543 -27.688 -6.961 1 83.75 312 TRP A O 1
ATOM 2468 N N . ARG A 1 313 ? 6.195 -27.812 -9.141 1 86.25 313 ARG A N 1
ATOM 2469 C CA . ARG A 1 313 ? 7.441 -27.094 -9.422 1 86.25 313 ARG A CA 1
ATOM 2470 C C . ARG A 1 313 ? 7.246 -26.047 -10.5 1 86.25 313 ARG A C 1
ATOM 2472 O O . ARG A 1 313 ? 6.375 -26.188 -11.359 1 86.25 313 ARG A O 1
ATOM 2479 N N . ILE A 1 314 ? 8.016 -24.969 -10.398 1 85.06 314 ILE A N 1
ATOM 2480 C CA . ILE A 1 314 ? 7.957 -23.938 -11.422 1 85.06 314 ILE A CA 1
ATOM 2481 C C . ILE A 1 314 ? 9.312 -23.234 -11.531 1 85.06 314 ILE A C 1
ATOM 2483 O O . ILE A 1 314 ? 10.102 -23.266 -10.586 1 85.06 314 ILE A O 1
ATOM 2487 N N . ASP A 1 315 ? 9.609 -22.75 -12.734 1 85.69 315 ASP A N 1
ATOM 2488 C CA . ASP A 1 315 ? 10.742 -21.844 -12.938 1 85.69 315 ASP A CA 1
ATOM 2489 C C . ASP A 1 315 ? 10.383 -20.422 -12.539 1 85.69 315 ASP A C 1
ATOM 2491 O O . ASP A 1 315 ? 9.547 -19.781 -13.18 1 85.69 315 ASP A O 1
ATOM 2495 N N . ALA A 1 316 ? 10.969 -19.906 -11.5 1 88.38 316 ALA A N 1
ATOM 2496 C CA . ALA A 1 316 ? 10.664 -18.578 -10.977 1 88.38 316 ALA A CA 1
ATOM 2497 C C . ALA A 1 316 ? 11.359 -17.484 -11.781 1 88.38 316 ALA A C 1
ATOM 2499 O O . ALA A 1 316 ? 11.102 -16.297 -11.586 1 88.38 316 ALA A O 1
ATOM 2500 N N . GLY A 1 317 ? 12.242 -17.891 -12.664 1 81.44 317 GLY A N 1
ATOM 2501 C CA . GLY A 1 317 ? 13.008 -16.938 -13.445 1 81.44 317 GLY A CA 1
ATOM 2502 C C . GLY A 1 317 ? 14.359 -16.625 -12.836 1 81.44 317 GLY A C 1
ATOM 2503 O O . GLY A 1 317 ? 14.594 -16.891 -11.656 1 81.44 317 GLY A O 1
ATOM 2504 N N . GLY A 1 318 ? 15.289 -16.031 -13.641 1 81.44 318 GLY A N 1
ATOM 2505 C CA . GLY A 1 318 ? 16.609 -15.664 -13.156 1 81.44 318 GLY A CA 1
ATOM 2506 C C . GLY A 1 318 ? 17.438 -16.844 -12.711 1 81.44 318 GLY A C 1
ATOM 2507 O O . GLY A 1 318 ? 18.281 -16.719 -11.828 1 81.44 318 GLY A O 1
ATOM 2508 N N . GLY A 1 319 ? 17.109 -18.062 -13.117 1 83.38 319 GLY A N 1
ATOM 2509 C CA . GLY A 1 319 ? 17.812 -19.266 -12.742 1 83.38 319 GLY A CA 1
ATOM 2510 C C . GLY A 1 319 ? 17.344 -19.859 -11.43 1 83.38 319 GLY A C 1
ATOM 2511 O O . GLY A 1 319 ? 17.938 -20.812 -10.93 1 83.38 319 GLY A O 1
ATOM 2512 N N . ILE A 1 320 ? 16.297 -19.297 -10.914 1 91.25 320 ILE A N 1
ATOM 2513 C CA . ILE A 1 320 ? 15.773 -19.766 -9.641 1 91.25 320 ILE A CA 1
ATOM 2514 C C . ILE A 1 320 ? 14.586 -20.688 -9.875 1 91.25 320 ILE A C 1
ATOM 2516 O O . ILE A 1 320 ? 13.766 -20.438 -10.758 1 91.25 320 ILE A O 1
ATOM 2520 N N . ARG A 1 321 ? 14.578 -21.734 -9.148 1 90 321 ARG A N 1
ATOM 2521 C CA . ARG A 1 321 ? 13.484 -22.703 -9.211 1 90 321 ARG A CA 1
ATOM 2522 C C . ARG A 1 321 ? 12.742 -22.781 -7.879 1 90 321 ARG A C 1
ATOM 2524 O O . ARG A 1 321 ? 13.32 -22.484 -6.832 1 90 321 ARG A O 1
ATOM 2531 N N . PHE A 1 322 ? 11.484 -23.141 -8.031 1 93.5 322 PHE A N 1
ATOM 2532 C CA . PHE A 1 322 ? 10.625 -23.312 -6.867 1 93.5 322 PHE A CA 1
ATOM 2533 C C . PHE A 1 322 ? 9.891 -24.641 -6.922 1 93.5 322 PHE A C 1
ATOM 2535 O O . PHE A 1 322 ? 9.453 -25.078 -7.988 1 93.5 322 PHE A O 1
ATOM 2542 N N . ALA A 1 323 ? 9.789 -25.281 -5.715 1 91 323 ALA A N 1
ATOM 2543 C CA . ALA A 1 323 ? 9.016 -26.516 -5.652 1 91 323 ALA A CA 1
ATOM 2544 C C . ALA A 1 323 ? 8.328 -26.656 -4.297 1 91 323 ALA A C 1
ATOM 2546 O O . ALA A 1 323 ? 8.891 -26.297 -3.264 1 91 323 ALA A O 1
ATOM 2547 N N . ARG A 1 324 ? 7.137 -27.047 -4.391 1 93.12 324 ARG A N 1
ATOM 2548 C CA . ARG A 1 324 ? 6.492 -27.578 -3.193 1 93.12 324 ARG A CA 1
ATOM 2549 C C . ARG A 1 324 ? 6.715 -29.078 -3.07 1 93.12 324 ARG A C 1
ATOM 2551 O O . ARG A 1 324 ? 6.438 -29.828 -4.004 1 93.12 324 ARG A O 1
ATOM 2558 N N . GLU A 1 325 ? 7.223 -29.484 -2.002 1 88.62 325 GLU A N 1
ATOM 2559 C CA . GLU A 1 325 ? 7.352 -30.891 -1.635 1 88.62 325 GLU A CA 1
ATOM 2560 C C . GLU A 1 325 ? 6.684 -31.172 -0.29 1 88.62 325 GLU A C 1
ATOM 2562 O O . GLU A 1 325 ? 7.332 -31.094 0.757 1 88.62 325 GLU A O 1
ATOM 2567 N N . TYR A 1 326 ? 5.418 -31.484 -0.461 1 88 326 TYR A N 1
ATOM 2568 C CA . TYR A 1 326 ? 4.586 -31.719 0.715 1 88 326 TYR A CA 1
ATOM 2569 C C . TYR A 1 326 ? 4.531 -30.484 1.597 1 88 326 TYR A C 1
ATOM 2571 O O . TYR A 1 326 ? 4.055 -29.422 1.167 1 88 326 TYR A O 1
ATOM 2579 N N . ASP A 1 327 ? 5.188 -30.516 2.729 1 91.81 327 ASP A N 1
ATOM 2580 C CA . ASP A 1 327 ? 5.039 -29.391 3.652 1 91.81 327 ASP A CA 1
ATOM 2581 C C . ASP A 1 327 ? 6.219 -28.422 3.547 1 91.81 327 ASP A C 1
ATOM 2583 O O . ASP A 1 327 ? 6.316 -27.469 4.312 1 91.81 327 ASP A O 1
ATOM 2587 N N . ASN A 1 328 ? 7.004 -28.719 2.508 1 91.94 328 ASN A N 1
ATOM 2588 C CA . ASN A 1 328 ? 8.188 -27.891 2.348 1 91.94 328 ASN A CA 1
ATOM 2589 C C . ASN A 1 328 ? 8.164 -27.125 1.028 1 91.94 328 ASN A C 1
ATOM 2591 O O . ASN A 1 328 ? 7.816 -27.688 -0.013 1 91.94 328 ASN A O 1
ATOM 2595 N N . LEU A 1 329 ? 8.406 -25.859 1.146 1 95.81 329 LEU A N 1
ATOM 2596 C CA . LEU A 1 329 ? 8.617 -25.016 -0.019 1 95.81 329 LEU A CA 1
ATOM 2597 C C . LEU A 1 329 ? 10.102 -24.734 -0.231 1 95.81 329 LEU A C 1
ATOM 2599 O O . LEU A 1 329 ? 10.781 -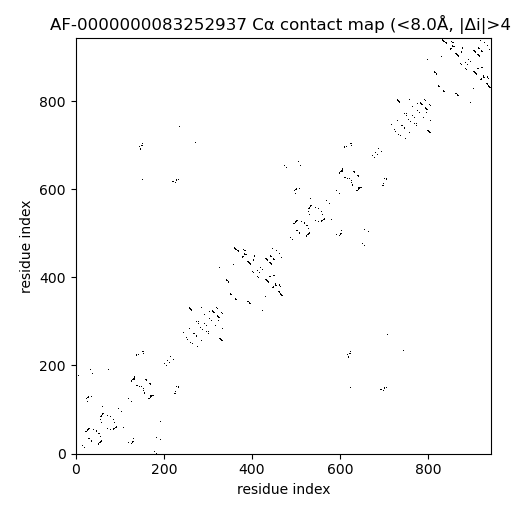24.266 0.682 1 95.81 329 LEU A O 1
ATOM 2603 N N . ARG A 1 330 ? 10.562 -25 -1.421 1 93.25 330 ARG A N 1
ATOM 2604 C CA . ARG A 1 330 ? 12 -24.891 -1.659 1 93.25 330 ARG A CA 1
ATOM 2605 C C . ARG A 1 330 ? 12.289 -23.938 -2.824 1 93.25 330 ARG A C 1
ATOM 2607 O O . ARG A 1 330 ? 11.586 -23.969 -3.836 1 93.25 330 ARG A O 1
ATOM 2614 N N . PHE A 1 331 ? 13.266 -23.141 -2.611 1 94.19 331 PHE A N 1
ATOM 2615 C CA . PHE A 1 331 ? 13.836 -22.281 -3.637 1 94.19 331 PHE A CA 1
ATOM 2616 C C . PHE A 1 331 ? 15.305 -22.609 -3.873 1 94.19 331 PHE A C 1
ATOM 2618 O O . PHE A 1 331 ? 16.078 -22.766 -2.92 1 94.19 331 PHE A O 1
ATOM 2625 N N . TRP A 1 332 ? 15.68 -22.812 -5.059 1 89.75 332 TRP A N 1
ATOM 2626 C CA . TRP A 1 332 ? 17.094 -23.109 -5.293 1 89.75 332 TRP A CA 1
ATOM 2627 C C . TRP A 1 332 ? 17.531 -22.609 -6.664 1 89.75 332 TRP A C 1
ATOM 2629 O O . TRP A 1 332 ? 16.703 -22.312 -7.523 1 89.75 332 TRP A O 1
ATOM 2639 N N . ARG A 1 333 ? 18.75 -22.344 -6.766 1 86.81 333 ARG A N 1
ATOM 2640 C CA . ARG A 1 333 ? 19.328 -21.906 -8.031 1 86.81 333 ARG A CA 1
ATOM 2641 C C . ARG A 1 333 ? 19.844 -23.109 -8.836 1 86.81 333 ARG A C 1
ATOM 2643 O O . ARG A 1 333 ? 20.453 -24.016 -8.281 1 86.81 333 ARG A O 1
ATOM 2650 N N . GLY A 1 334 ? 19.719 -22.953 -10.117 1 73.38 334 GLY A N 1
ATOM 2651 C CA . GLY A 1 334 ? 20.312 -23.906 -11.023 1 73.38 334 GLY A CA 1
ATOM 2652 C C . GLY A 1 334 ? 19.484 -25.156 -11.211 1 73.38 334 GLY A C 1
ATOM 2653 O O . GLY A 1 334 ? 18.312 -25.203 -10.812 1 73.38 334 GLY A O 1
ATOM 2654 N N . GLU A 1 335 ? 19.797 -25.953 -12.242 1 58.38 335 GLU A N 1
ATOM 2655 C CA . GLU A 1 335 ? 19.125 -27.203 -12.602 1 58.38 335 GLU A CA 1
ATOM 2656 C C . GLU A 1 335 ? 19.078 -28.172 -11.422 1 58.38 335 GLU A C 1
ATOM 2658 O O . GLU A 1 335 ? 19.984 -28.172 -10.578 1 58.38 335 GLU A O 1
ATOM 2663 N N . ALA A 1 336 ? 17.984 -28.25 -10.867 1 53.56 336 ALA A N 1
ATOM 2664 C CA . ALA A 1 336 ? 17.891 -29.328 -9.875 1 53.56 336 ALA A CA 1
ATOM 2665 C C . ALA A 1 336 ? 19.016 -30.344 -10.07 1 53.56 336 ALA A C 1
ATOM 2667 O O . ALA A 1 336 ? 19.391 -30.656 -11.203 1 53.56 336 ALA A O 1
ATOM 2668 N N . LEU A 1 337 ? 19.859 -30.281 -9.211 1 46.75 337 LEU A N 1
ATOM 2669 C CA . LEU A 1 337 ? 20.906 -31.297 -9.227 1 46.75 337 LEU A CA 1
ATOM 2670 C C . LEU A 1 337 ? 20.344 -32.656 -9.648 1 46.75 337 LEU A C 1
ATOM 2672 O O . LEU A 1 337 ? 19.594 -33.281 -8.898 1 46.75 337 LEU A O 1
ATOM 2676 N N . VAL A 1 338 ? 19.672 -32.781 -10.75 1 48.44 338 VAL A N 1
ATOM 2677 C CA . VAL A 1 338 ? 19.547 -34.188 -11.031 1 48.44 338 VAL A CA 1
ATOM 2678 C C . VAL A 1 338 ? 20.844 -34.906 -10.648 1 48.44 338 VAL A C 1
ATOM 2680 O O . VAL A 1 338 ? 21.906 -34.656 -11.234 1 48.44 338 VAL A O 1
ATOM 2683 N N . PRO A 1 339 ? 20.953 -35.219 -9.445 1 51.62 339 PRO A N 1
ATOM 2684 C CA . PRO A 1 339 ? 22.219 -35.938 -9.25 1 51.62 339 PRO A CA 1
ATOM 2685 C C . PRO A 1 339 ? 22.5 -36.938 -10.375 1 51.62 339 PRO A C 1
ATOM 2687 O O . PRO A 1 339 ? 21.578 -37.469 -10.992 1 51.62 339 PRO A O 1
ATOM 2690 N N . GLY A 1 340 ? 23.562 -36.656 -11.156 1 59.47 340 GLY A N 1
ATOM 2691 C CA . GLY A 1 340 ? 24.016 -37.688 -12.078 1 59.47 340 GLY A CA 1
ATOM 2692 C C . GLY A 1 340 ? 23.75 -39.094 -11.57 1 59.47 340 GLY A C 1
ATOM 2693 O O . GLY A 1 340 ? 23.5 -39.281 -10.375 1 59.47 340 GLY A O 1
ATOM 2694 N N . SER A 1 341 ? 23.391 -40.062 -12.484 1 73.81 341 SER A N 1
ATOM 2695 C CA . SER A 1 341 ? 23.328 -41.469 -12.125 1 73.81 341 SER A CA 1
ATOM 2696 C C . SER A 1 341 ? 24.578 -41.875 -11.352 1 73.81 341 SER A C 1
ATOM 2698 O O . SER A 1 341 ? 25.672 -41.438 -11.641 1 73.81 341 SER A O 1
ATOM 2700 N N . TYR A 1 342 ? 24.438 -42.406 -10.211 1 83.5 342 TYR A N 1
ATOM 2701 C CA . TYR A 1 342 ? 25.578 -42.969 -9.523 1 83.5 342 TYR A CA 1
ATOM 2702 C C . TYR A 1 342 ? 25.391 -44.469 -9.352 1 83.5 342 TYR A C 1
ATOM 2704 O O . TYR A 1 342 ? 24.266 -45 -9.391 1 83.5 342 TYR A O 1
ATOM 2712 N N . ARG A 1 343 ? 26.484 -45.125 -9.453 1 88.88 343 ARG A N 1
ATOM 2713 C CA . ARG A 1 343 ? 26.547 -46.562 -9.297 1 88.88 343 ARG A CA 1
ATOM 2714 C C . ARG A 1 343 ? 27.781 -46.969 -8.5 1 88.88 343 ARG A C 1
ATOM 2716 O O . ARG A 1 343 ? 28.906 -46.688 -8.898 1 88.88 343 ARG A O 1
ATOM 2723 N N . TYR A 1 344 ? 27.578 -47.594 -7.363 1 91.69 344 TYR A N 1
ATOM 2724 C CA . TYR A 1 344 ? 28.656 -48.094 -6.535 1 91.69 344 TYR A CA 1
ATOM 2725 C C . TYR A 1 344 ? 28.547 -49.625 -6.406 1 91.69 344 TYR A C 1
ATOM 2727 O O . TYR A 1 344 ? 27.453 -50.156 -6.16 1 91.69 344 TYR A O 1
ATOM 2735 N N . GLU A 1 345 ? 29.578 -50.25 -6.613 1 90.31 345 GLU A N 1
ATOM 2736 C CA . GLU A 1 345 ? 29.594 -51.688 -6.41 1 90.31 345 GLU A CA 1
ATOM 2737 C C . GLU A 1 345 ? 30.094 -52.062 -5.012 1 90.31 345 GLU A C 1
ATOM 2739 O O . GLU A 1 345 ? 31.031 -51.438 -4.5 1 90.31 345 GLU A O 1
ATOM 2744 N N . LEU A 1 346 ? 29.391 -52.906 -4.441 1 88.44 346 LEU A N 1
ATOM 2745 C CA . LEU A 1 346 ? 29.719 -53.375 -3.092 1 88.44 346 LEU A CA 1
ATOM 2746 C C . LEU A 1 346 ? 29.984 -54.875 -3.07 1 88.44 346 LEU A C 1
ATOM 2748 O O . LEU A 1 346 ? 29.109 -55.656 -3.42 1 88.44 346 LEU A O 1
ATOM 2752 N N . GLU A 1 347 ? 31.219 -55.125 -2.674 1 82.44 347 GLU A N 1
ATOM 2753 C CA . GLU A 1 347 ? 31.547 -56.531 -2.494 1 82.44 347 GLU A CA 1
ATOM 2754 C C . GLU A 1 347 ? 31.281 -57 -1.065 1 82.44 347 GLU A C 1
ATOM 2756 O O . GLU A 1 347 ? 31.234 -56.188 -0.143 1 82.44 347 GLU A O 1
ATOM 2761 N N . ALA A 1 348 ? 31.078 -58.312 -0.885 1 75.19 348 ALA A N 1
ATOM 2762 C CA . ALA A 1 348 ? 30.781 -58.875 0.427 1 75.19 348 ALA A CA 1
ATOM 2763 C C . ALA A 1 348 ? 31.875 -58.5 1.435 1 75.19 348 ALA A C 1
ATOM 2765 O O . ALA A 1 348 ? 31.609 -58.375 2.631 1 75.19 348 ALA A O 1
ATOM 2766 N N . ALA A 1 349 ? 33 -58.25 0.805 1 72.81 349 ALA A N 1
ATOM 2767 C CA . ALA A 1 349 ? 34.125 -58 1.661 1 72.81 349 ALA A CA 1
ATOM 2768 C C . ALA A 1 349 ? 34.188 -56.531 2.074 1 72.81 349 ALA A C 1
ATOM 2770 O O . ALA A 1 349 ? 34.906 -56.156 3.01 1 72.81 349 ALA A O 1
ATOM 2771 N N . GLU A 1 350 ? 33.375 -55.656 1.42 1 70.56 350 GLU A N 1
ATOM 2772 C CA . GLU A 1 350 ? 33.375 -54.25 1.748 1 70.56 350 GLU A CA 1
ATOM 2773 C C . GLU A 1 350 ? 32.531 -53.938 2.975 1 70.56 350 GLU A C 1
ATOM 2775 O O . GLU A 1 350 ? 31.359 -54.344 3.033 1 70.56 350 GLU A O 1
ATOM 2780 N N . ASN A 1 351 ? 33.156 -53.25 3.973 1 80.5 351 ASN A N 1
ATOM 2781 C CA . ASN A 1 351 ? 32.469 -53.031 5.242 1 80.5 351 ASN A CA 1
ATOM 2782 C C . ASN A 1 351 ? 31.734 -51.719 5.285 1 80.5 351 ASN A C 1
ATOM 2784 O O . ASN A 1 351 ? 30.844 -51.5 6.109 1 80.5 351 ASN A O 1
ATOM 2788 N N . ARG A 1 352 ? 32.219 -50.844 4.414 1 89.38 352 ARG A N 1
ATOM 2789 C CA . ARG A 1 352 ? 31.562 -49.562 4.449 1 89.38 352 ARG A CA 1
ATOM 2790 C C . ARG A 1 352 ? 31.594 -48.906 3.076 1 89.38 352 ARG A C 1
ATOM 2792 O O . ARG A 1 352 ? 32.594 -49 2.342 1 89.38 352 ARG A O 1
ATOM 2799 N N . LEU A 1 353 ? 30.5 -48.344 2.668 1 90 353 LEU A N 1
ATOM 2800 C CA . LEU A 1 353 ? 30.375 -47.562 1.44 1 90 353 LEU A CA 1
ATOM 2801 C C . LEU A 1 353 ? 29.688 -46.25 1.712 1 90 353 LEU A C 1
ATOM 2803 O O . LEU A 1 353 ? 28.594 -46.219 2.283 1 90 353 LEU A O 1
ATOM 2807 N N . TYR A 1 354 ? 30.422 -45.188 1.413 1 89.5 354 TYR A N 1
ATOM 2808 C CA . TYR A 1 354 ? 29.812 -43.875 1.538 1 89.5 354 TYR A CA 1
ATOM 2809 C C . TYR A 1 354 ? 29.297 -43.375 0.191 1 89.5 354 TYR A C 1
ATOM 2811 O O . TYR A 1 354 ? 30.062 -43.281 -0.776 1 89.5 354 TYR A O 1
ATOM 2819 N N . ILE A 1 355 ? 28.109 -43.219 0.1 1 87.69 355 ILE A N 1
ATOM 2820 C CA . ILE A 1 355 ? 27.469 -42.656 -1.096 1 87.69 355 ILE A CA 1
ATOM 2821 C C . ILE A 1 355 ? 27.344 -41.125 -0.967 1 87.69 355 ILE A C 1
ATOM 2823 O O . ILE A 1 355 ? 26.391 -40.625 -0.369 1 87.69 355 ILE A O 1
ATOM 2827 N N . ALA A 1 356 ? 28.172 -40.469 -1.612 1 82.25 356 ALA A N 1
ATOM 2828 C CA . ALA A 1 356 ? 28.281 -39.031 -1.452 1 82.25 356 ALA A CA 1
ATOM 2829 C C . ALA A 1 356 ? 27.047 -38.312 -1.979 1 82.25 356 ALA A C 1
ATOM 2831 O O . ALA A 1 356 ? 26.578 -37.344 -1.381 1 82.25 356 ALA A O 1
ATOM 2832 N N . GLU A 1 357 ? 26.516 -38.875 -3.059 1 78.06 357 GLU A N 1
ATOM 2833 C CA . GLU A 1 357 ? 25.375 -38.219 -3.717 1 78.06 357 GLU A CA 1
ATOM 2834 C C . GLU A 1 357 ? 24.156 -38.219 -2.805 1 78.06 357 GLU A C 1
ATOM 2836 O O . GLU A 1 357 ? 23.359 -37.25 -2.85 1 78.06 357 GLU A O 1
ATOM 2841 N N . ALA A 1 358 ? 24.016 -39.219 -1.999 1 81.06 358 ALA A N 1
ATOM 2842 C CA . ALA A 1 358 ? 22.844 -39.344 -1.144 1 81.06 358 ALA A CA 1
ATOM 2843 C C . ALA A 1 358 ? 23.156 -38.969 0.296 1 81.06 358 ALA A C 1
ATOM 2845 O O . ALA A 1 358 ? 22.25 -38.781 1.118 1 81.06 358 ALA A O 1
ATOM 2846 N N . GLY A 1 359 ? 24.406 -38.75 0.643 1 78.56 359 GLY A N 1
ATOM 2847 C CA . GLY A 1 359 ? 24.812 -38.469 2.01 1 78.56 359 GLY A CA 1
ATOM 2848 C C . GLY A 1 359 ? 24.531 -39.625 2.965 1 78.56 359 GLY A C 1
ATOM 2849 O O . GLY A 1 359 ? 24.094 -39.406 4.094 1 78.56 359 GLY A O 1
ATOM 2850 N N . ILE A 1 360 ? 24.641 -40.781 2.529 1 86.19 360 ILE A N 1
ATOM 2851 C CA . ILE A 1 360 ? 24.344 -42 3.316 1 86.19 360 ILE A CA 1
ATOM 2852 C C . ILE A 1 360 ? 25.531 -42.938 3.287 1 86.19 360 ILE A C 1
ATOM 2854 O O . ILE A 1 360 ? 26.203 -43.062 2.262 1 86.19 360 ILE A O 1
ATOM 2858 N N . ALA A 1 361 ? 25.844 -43.5 4.473 1 90.5 361 ALA A N 1
ATOM 2859 C CA . ALA A 1 361 ? 26.875 -44.531 4.566 1 90.5 361 ALA A CA 1
ATOM 2860 C C . ALA A 1 361 ? 26.25 -45.906 4.781 1 90.5 361 ALA A C 1
ATOM 2862 O O . ALA A 1 361 ? 25.391 -46.062 5.652 1 90.5 361 ALA A O 1
ATOM 2863 N N . LEU A 1 362 ? 26.625 -46.844 3.943 1 91.19 362 LEU A N 1
ATOM 2864 C CA . LEU A 1 362 ? 26.188 -48.219 4.113 1 91.19 362 LEU A CA 1
ATOM 2865 C C . LEU A 1 362 ? 27.266 -49.062 4.789 1 91.19 362 LEU A C 1
ATOM 2867 O O . LEU A 1 362 ? 28.438 -49.031 4.379 1 91.19 362 LEU A O 1
ATOM 2871 N N . SER A 1 363 ? 26.891 -49.594 5.895 1 91.56 363 SER A N 1
ATOM 2872 C CA . SER A 1 363 ? 27.797 -50.5 6.582 1 91.56 363 SER A CA 1
ATOM 2873 C C . SER A 1 363 ? 27.344 -51.969 6.41 1 91.56 363 SER A C 1
ATOM 2875 O O . SER A 1 363 ? 26.219 -52.312 6.754 1 91.56 363 SER A O 1
ATOM 2877 N N . LEU A 1 364 ? 28.281 -52.781 5.879 1 90.31 364 LEU A N 1
ATOM 2878 C CA . LEU A 1 364 ? 27.984 -54.188 5.664 1 90.31 364 LEU A CA 1
ATOM 2879 C C . LEU A 1 364 ? 28.703 -55.062 6.688 1 90.31 364 LEU A C 1
ATOM 2881 O O . LEU A 1 364 ? 29.891 -54.844 6.977 1 90.31 364 LEU A O 1
ATOM 2885 N N . THR A 1 365 ? 27.984 -55.844 7.258 1 88.56 365 THR A N 1
ATOM 2886 C CA . THR A 1 365 ? 28.578 -56.812 8.188 1 88.56 365 THR A CA 1
ATOM 2887 C C . THR A 1 365 ? 28.156 -58.219 7.852 1 88.56 365 THR A C 1
ATOM 2889 O O . THR A 1 365 ? 26.953 -58.531 7.832 1 88.56 365 THR A O 1
ATOM 2892 N N . LEU A 1 366 ? 29.203 -59.031 7.555 1 88.19 366 LEU A N 1
ATOM 2893 C CA . LEU A 1 366 ? 28.953 -60.438 7.312 1 88.19 366 LEU A CA 1
ATOM 2894 C C . LEU A 1 366 ? 29.203 -61.281 8.57 1 88.19 366 LEU A C 1
ATOM 2896 O O . LEU A 1 366 ? 30.203 -61.062 9.266 1 88.19 366 LEU A O 1
ATOM 2900 N N . GLY A 1 367 ? 28.25 -62.125 8.93 1 85.06 367 GLY A N 1
ATOM 2901 C CA . GLY A 1 367 ? 28.422 -62.938 10.117 1 85.06 367 GLY A CA 1
ATOM 2902 C C . GLY A 1 367 ? 27.578 -64.188 10.086 1 85.06 367 GLY A C 1
ATOM 2903 O O . GLY A 1 367 ? 26.828 -64.438 9.141 1 85.06 367 GLY A O 1
ATOM 2904 N N . PRO A 1 368 ? 27.875 -65.062 11.18 1 85.44 368 PRO A N 1
ATOM 2905 C CA . PRO A 1 368 ? 27.094 -66.25 11.258 1 85.44 368 PRO A CA 1
ATOM 2906 C C . PRO A 1 368 ? 25.625 -66 11.586 1 85.44 368 PRO A C 1
ATOM 2908 O O . PRO A 1 368 ? 25.281 -65 12.227 1 85.44 368 PRO A O 1
ATOM 2911 N N . ALA A 1 369 ? 24.766 -66.812 11 1 80.12 369 ALA A N 1
ATOM 2912 C CA . ALA A 1 369 ? 23.328 -66.688 11.141 1 80.12 369 ALA A CA 1
ATOM 2913 C C . ALA A 1 369 ? 22.906 -66.75 12.609 1 80.12 369 ALA A C 1
ATOM 2915 O O . ALA A 1 369 ? 21.875 -66.188 13 1 80.12 369 ALA A O 1
ATOM 2916 N N . ALA A 1 370 ? 23.547 -67.375 13.516 1 70.38 370 ALA A N 1
ATOM 2917 C CA . ALA A 1 370 ? 23.203 -67.625 14.914 1 70.38 370 ALA A CA 1
ATOM 2918 C C . ALA A 1 370 ? 23.031 -66.25 15.625 1 70.38 370 ALA A C 1
ATOM 2920 O O . ALA A 1 370 ? 22.453 -66.188 16.719 1 70.38 370 ALA A O 1
ATOM 2921 N N . VAL A 1 371 ? 23.391 -65.062 15.078 1 56.72 371 VAL A N 1
ATOM 2922 C CA . VAL A 1 371 ? 23.297 -63.75 15.719 1 56.72 371 VAL A CA 1
ATOM 2923 C C . VAL A 1 371 ? 21.938 -63.125 15.398 1 56.72 371 VAL A C 1
ATOM 2925 O O . VAL A 1 371 ? 21.391 -63.344 14.32 1 56.72 371 VAL A O 1
ATOM 2928 N N . ALA A 1 372 ? 21.25 -62.406 16.438 1 58.06 372 ALA A N 1
ATOM 2929 C CA . ALA A 1 372 ? 19.953 -61.719 16.406 1 58.06 372 ALA A CA 1
ATOM 2930 C C . ALA A 1 372 ? 19.703 -61.031 15.07 1 58.06 372 ALA A C 1
ATOM 2932 O O . ALA A 1 372 ? 20.422 -60.094 14.711 1 58.06 372 ALA A O 1
ATOM 2933 N N . THR A 1 373 ? 18.938 -61.719 14.156 1 66.19 373 THR A N 1
ATOM 2934 C CA . THR A 1 373 ? 18.797 -61.5 12.719 1 66.19 373 THR A CA 1
ATOM 2935 C C . THR A 1 373 ? 17.703 -60.438 12.445 1 66.19 373 THR A C 1
ATOM 2937 O O . THR A 1 373 ? 17.375 -60.188 11.289 1 66.19 373 THR A O 1
ATOM 2940 N N . LYS A 1 374 ? 17.125 -59.781 13.547 1 74.69 374 LYS A N 1
ATOM 2941 C CA . LYS A 1 374 ? 16.062 -58.844 13.219 1 74.69 374 LYS A CA 1
ATOM 2942 C C . LYS A 1 374 ? 16.609 -57.438 13.031 1 74.69 374 LYS A C 1
ATOM 2944 O O . LYS A 1 374 ? 17.359 -56.938 13.875 1 74.69 374 LYS A O 1
ATOM 2949 N N . PRO A 1 375 ? 16.312 -57.062 11.898 1 79.38 375 PRO A N 1
ATOM 2950 C CA . PRO A 1 375 ? 16.766 -55.688 11.719 1 79.38 375 PRO A CA 1
ATOM 2951 C C . PRO A 1 375 ? 16.234 -54.719 12.789 1 79.38 375 PRO A C 1
ATOM 2953 O O . PRO A 1 375 ? 15.133 -54.938 13.297 1 79.38 375 PRO A O 1
ATOM 2956 N N . ALA A 1 376 ? 17.062 -53.75 13.242 1 74 376 ALA A N 1
ATOM 2957 C CA . ALA A 1 376 ? 16.688 -52.781 14.289 1 74 376 ALA A CA 1
ATOM 2958 C C . ALA A 1 376 ? 15.656 -51.781 13.773 1 74 376 ALA A C 1
ATOM 2960 O O . ALA A 1 376 ? 14.891 -51.219 14.555 1 74 376 ALA A O 1
ATOM 2961 N N . GLY A 1 377 ? 15.578 -51.625 12.602 1 81.44 377 GLY A N 1
ATOM 2962 C CA . GLY A 1 377 ? 14.68 -50.656 12 1 81.44 377 GLY A CA 1
ATOM 2963 C C . GLY A 1 377 ? 14.727 -50.656 10.484 1 81.44 377 GLY A C 1
ATOM 2964 O O . GLY A 1 377 ? 15.297 -51.562 9.875 1 81.44 377 GLY A O 1
ATOM 2965 N N . ARG A 1 378 ? 14.102 -49.625 9.883 1 86.5 378 ARG A N 1
ATOM 2966 C CA . ARG A 1 378 ? 13.992 -49.562 8.43 1 86.5 378 ARG A CA 1
ATOM 2967 C C . ARG A 1 378 ? 15.336 -49.188 7.809 1 86.5 378 ARG A C 1
ATOM 2969 O O . ARG A 1 378 ? 15.523 -49.312 6.598 1 86.5 378 ARG A O 1
ATOM 2976 N N . HIS A 1 379 ? 16.297 -48.781 8.672 1 91.88 379 HIS A N 1
ATOM 2977 C CA . HIS A 1 379 ? 17.609 -48.375 8.148 1 91.88 379 HIS A CA 1
ATOM 2978 C C . HIS A 1 379 ? 18.594 -49.531 8.25 1 91.88 379 HIS A C 1
ATOM 2980 O O . HIS A 1 379 ? 19.797 -49.344 8.078 1 91.88 379 HIS A O 1
ATOM 2986 N N . GLU A 1 380 ? 18.078 -50.688 8.609 1 91.19 380 GLU A N 1
ATOM 2987 C CA . GLU A 1 380 ? 18.875 -51.906 8.641 1 91.19 380 GLU A CA 1
ATOM 2988 C C . GLU A 1 380 ? 18.156 -53.031 7.902 1 91.19 380 GLU A C 1
ATOM 2990 O O . GLU A 1 380 ? 16.938 -53.156 7.953 1 91.19 380 GLU A O 1
ATOM 2995 N N . ALA A 1 381 ? 18.938 -53.812 7.195 1 91.75 381 ALA A N 1
ATOM 2996 C CA . ALA A 1 381 ? 18.391 -54.969 6.508 1 91.75 381 ALA A CA 1
ATOM 2997 C C . ALA A 1 381 ? 19.344 -56.188 6.645 1 91.75 381 ALA A C 1
ATOM 2999 O O . ALA A 1 381 ? 20.562 -56 6.68 1 91.75 381 ALA A O 1
ATOM 3000 N N . VAL A 1 382 ? 18.734 -57.281 6.812 1 91.75 382 VAL A N 1
ATOM 3001 C CA . VAL A 1 382 ? 19.5 -58.5 6.961 1 91.75 382 VAL A CA 1
ATOM 3002 C C . VAL A 1 382 ? 19.141 -59.469 5.832 1 91.75 382 VAL A C 1
ATOM 3004 O O . VAL A 1 382 ? 17.969 -59.688 5.535 1 91.75 382 VAL A O 1
ATOM 3007 N N . PHE A 1 383 ? 20.172 -60.031 5.246 1 92.12 383 PHE A N 1
ATOM 3008 C CA . PHE A 1 383 ? 19.969 -60.875 4.102 1 92.12 383 PHE A CA 1
ATOM 3009 C C . PHE A 1 383 ? 20.703 -62.219 4.281 1 92.12 383 PHE A C 1
ATOM 3011 O O . PHE A 1 383 ? 21.703 -62.281 5.012 1 92.12 383 PHE A O 1
ATOM 3018 N N . ASP A 1 384 ? 20.172 -63.312 3.59 1 92.38 384 ASP A N 1
ATOM 3019 C CA . ASP A 1 384 ? 20.938 -64.562 3.414 1 92.38 384 ASP A CA 1
ATOM 3020 C C . ASP A 1 384 ? 22.094 -64.312 2.432 1 92.38 384 ASP A C 1
ATOM 3022 O O . ASP A 1 384 ? 21.875 -64.188 1.226 1 92.38 384 ASP A O 1
ATOM 3026 N N . ALA A 1 385 ? 23.281 -64.312 2.959 1 91.12 385 ALA A N 1
ATOM 3027 C CA . ALA A 1 385 ? 24.453 -63.969 2.162 1 91.12 385 ALA A CA 1
ATOM 3028 C C . ALA A 1 385 ? 24.656 -64.938 1.019 1 91.12 385 ALA A C 1
ATOM 3030 O O . ALA A 1 385 ? 25.156 -64.562 -0.045 1 91.12 385 ALA A O 1
ATOM 3031 N N . GLU A 1 386 ? 24.25 -66.188 1.214 1 90 386 GLU A N 1
ATOM 3032 C CA . GLU A 1 386 ? 24.469 -67.188 0.215 1 90 386 GLU A CA 1
ATOM 3033 C C . GLU A 1 386 ? 23.484 -67.062 -0.938 1 90 386 GLU A C 1
ATOM 3035 O O . GLU A 1 386 ? 23.719 -67.625 -2.02 1 90 386 GLU A O 1
ATOM 3040 N N . ARG A 1 387 ? 22.469 -66.375 -0.68 1 92.06 387 ARG A N 1
ATOM 3041 C CA . ARG A 1 387 ? 21.422 -66.312 -1.691 1 92.06 387 ARG A CA 1
ATOM 3042 C C . ARG A 1 387 ? 21.5 -64.938 -2.441 1 92.06 387 ARG A C 1
ATOM 3044 O O . ARG A 1 387 ? 20.688 -64.688 -3.311 1 92.06 387 ARG A O 1
ATOM 3051 N N . LEU A 1 388 ? 22.438 -64.188 -2.055 1 91.62 388 LEU A N 1
ATOM 3052 C CA . LEU A 1 388 ? 22.625 -62.906 -2.727 1 91.62 388 LEU A CA 1
ATOM 3053 C C . LEU A 1 388 ? 23.625 -63.031 -3.867 1 91.62 388 LEU A C 1
ATOM 3055 O O . LEU A 1 388 ? 24.641 -63.75 -3.736 1 91.62 388 LEU A O 1
ATOM 3059 N N . ALA A 1 389 ? 23.375 -62.438 -4.961 1 92.19 389 ALA A N 1
ATOM 3060 C CA . ALA A 1 389 ? 24.344 -62.344 -6.055 1 92.19 389 ALA A CA 1
ATOM 3061 C C . ALA A 1 389 ? 25.25 -61.125 -5.914 1 92.19 389 ALA A C 1
ATOM 3063 O O . ALA A 1 389 ? 24.781 -60 -5.992 1 92.19 389 ALA A O 1
ATOM 3064 N N . PHE A 1 390 ? 26.453 -61.406 -5.719 1 91.19 390 PHE A N 1
ATOM 3065 C CA . PHE A 1 390 ? 27.422 -60.312 -5.613 1 91.19 390 PHE A CA 1
ATOM 3066 C C . PHE A 1 390 ? 28.047 -60 -6.969 1 91.19 390 PHE A C 1
ATOM 3068 O O . PHE A 1 390 ? 28.109 -60.875 -7.844 1 91.19 390 PHE A O 1
ATOM 3075 N N . PRO A 1 391 ? 28.547 -58.844 -7.242 1 91.56 391 PRO A N 1
ATOM 3076 C CA . PRO A 1 391 ? 28.547 -57.75 -6.273 1 91.56 391 PRO A CA 1
ATOM 3077 C C . PRO A 1 391 ? 27.172 -57.062 -6.156 1 91.56 391 PRO A C 1
ATOM 3079 O O . PRO A 1 391 ? 26.359 -57.156 -7.082 1 91.56 391 PRO A O 1
ATOM 3082 N N . LEU A 1 392 ? 26.984 -56.5 -4.918 1 93.75 392 LEU A N 1
ATOM 3083 C CA . LEU A 1 392 ? 25.797 -55.625 -4.766 1 93.75 392 LEU A CA 1
ATOM 3084 C C . LEU A 1 392 ? 26.047 -54.25 -5.387 1 93.75 392 LEU A C 1
ATOM 3086 O O . LEU A 1 392 ? 27.188 -53.812 -5.488 1 93.75 392 LEU A O 1
ATOM 3090 N N . VAL A 1 393 ? 25 -53.656 -5.848 1 94.44 393 VAL A N 1
ATOM 3091 C CA . VAL A 1 393 ? 25.125 -52.375 -6.488 1 94.44 393 VAL A CA 1
ATOM 3092 C C . VAL A 1 393 ? 24.203 -51.375 -5.793 1 94.44 393 VAL A C 1
ATOM 3094 O O . VAL A 1 393 ? 23 -51.625 -5.637 1 94.44 393 VAL A O 1
ATOM 3097 N N . ALA A 1 394 ? 24.844 -50.344 -5.281 1 94.12 394 ALA A N 1
ATOM 3098 C CA . ALA A 1 394 ? 24.078 -49.219 -4.789 1 94.12 394 ALA A CA 1
ATOM 3099 C C . ALA A 1 394 ? 23.953 -48.125 -5.863 1 94.12 394 ALA A C 1
ATOM 3101 O O . ALA A 1 394 ? 24.969 -47.594 -6.352 1 94.12 394 ALA A O 1
ATOM 3102 N N . ARG A 1 395 ? 22.828 -47.875 -6.246 1 92.12 395 ARG A N 1
ATOM 3103 C CA . ARG A 1 395 ? 22.594 -46.875 -7.301 1 92.12 395 ARG A CA 1
ATOM 3104 C C . ARG A 1 395 ? 21.312 -46.094 -7.043 1 92.12 395 ARG A C 1
ATOM 3106 O O . ARG A 1 395 ? 20.516 -46.469 -6.18 1 92.12 395 ARG A O 1
ATOM 3113 N N . ASN A 1 396 ? 21.188 -44.938 -7.777 1 90.06 396 ASN A N 1
ATOM 3114 C CA . ASN A 1 396 ? 19.922 -44.219 -7.688 1 90.06 396 ASN A CA 1
ATOM 3115 C C . ASN A 1 396 ? 18.875 -44.812 -8.633 1 90.06 396 ASN A C 1
ATOM 3117 O O . ASN A 1 396 ? 19.172 -45.719 -9.391 1 90.06 396 ASN A O 1
ATOM 3121 N N . ARG A 1 397 ? 17.688 -44.375 -8.523 1 88 397 ARG A N 1
ATOM 3122 C CA . ARG A 1 397 ? 16.547 -45 -9.195 1 88 397 ARG A CA 1
ATOM 3123 C C . ARG A 1 397 ? 16.641 -44.781 -10.711 1 88 397 ARG A C 1
ATOM 3125 O O . ARG A 1 397 ? 17.109 -43.75 -11.172 1 88 397 ARG A O 1
ATOM 3132 N N . LEU A 1 398 ? 16.328 -45.844 -11.477 1 85.69 398 LEU A N 1
ATOM 3133 C CA . LEU A 1 398 ? 16.172 -45.781 -12.922 1 85.69 398 LEU A CA 1
ATOM 3134 C C . LEU A 1 398 ? 14.695 -45.906 -13.305 1 85.69 398 LEU A C 1
ATOM 3136 O O . LEU A 1 398 ? 13.898 -46.5 -12.586 1 85.69 398 LEU A O 1
ATOM 3140 N N . PRO A 1 399 ? 14.391 -45.25 -14.43 1 84.62 399 PRO A N 1
ATOM 3141 C CA . PRO A 1 399 ? 12.992 -45.344 -14.852 1 84.62 399 PRO A CA 1
ATOM 3142 C C . PRO A 1 399 ? 12.531 -46.781 -15.031 1 84.62 399 PRO A C 1
ATOM 3144 O O . PRO A 1 399 ? 13.227 -47.594 -15.648 1 84.62 399 PRO A O 1
ATOM 3147 N N . GLY A 1 400 ? 11.469 -47.094 -14.344 1 86.81 400 GLY A N 1
ATOM 3148 C CA . GLY A 1 400 ? 10.898 -48.406 -14.516 1 86.81 400 GLY A CA 1
ATOM 3149 C C . GLY A 1 400 ? 11.32 -49.406 -13.438 1 86.81 400 GLY A C 1
ATOM 3150 O O . GLY A 1 400 ? 10.898 -50.562 -13.445 1 86.81 400 GLY A O 1
ATOM 3151 N N . ASP A 1 401 ? 12.125 -48.906 -12.531 1 91.5 401 ASP A N 1
ATOM 3152 C CA . ASP A 1 401 ? 12.57 -49.781 -11.453 1 91.5 401 ASP A CA 1
ATOM 3153 C C . ASP A 1 401 ? 11.375 -50.375 -10.703 1 91.5 401 ASP A C 1
ATOM 3155 O O . ASP A 1 401 ? 10.414 -49.656 -10.391 1 91.5 401 ASP A O 1
ATOM 3159 N N . ARG A 1 402 ? 11.383 -51.656 -10.484 1 94.19 402 ARG A N 1
ATOM 3160 C CA . ARG A 1 402 ? 10.383 -52.375 -9.711 1 94.19 402 ARG A CA 1
ATOM 3161 C C . ARG A 1 402 ? 11.039 -53.281 -8.672 1 94.19 402 ARG A C 1
ATOM 3163 O O . ARG A 1 402 ? 12.164 -53.75 -8.867 1 94.19 402 ARG A O 1
ATOM 3170 N N . MET A 1 403 ? 10.383 -53.438 -7.594 1 92.19 403 MET A N 1
ATOM 3171 C CA . MET A 1 403 ? 10.914 -54.25 -6.504 1 92.19 403 MET A CA 1
ATOM 3172 C C . MET A 1 403 ? 9.867 -55.281 -6.02 1 92.19 403 MET A C 1
ATOM 3174 O O . MET A 1 403 ? 8.68 -54.938 -5.949 1 92.19 403 MET A O 1
ATOM 3178 N N . ARG A 1 404 ? 10.328 -56.438 -5.824 1 91.81 404 ARG A N 1
ATOM 3179 C CA . ARG A 1 404 ? 9.477 -57.438 -5.168 1 91.81 404 ARG A CA 1
ATOM 3180 C C . ARG A 1 404 ? 9.484 -57.25 -3.656 1 91.81 404 ARG A C 1
ATOM 3182 O O . ARG A 1 404 ? 10.469 -57.594 -2.988 1 91.81 404 ARG A O 1
ATOM 3189 N N . VAL A 1 405 ? 8.391 -56.719 -3.148 1 86.94 405 VAL A N 1
ATOM 3190 C CA . VAL A 1 405 ? 8.328 -56.344 -1.739 1 86.94 405 VAL A CA 1
ATOM 3191 C C . VAL A 1 405 ? 7.855 -57.531 -0.907 1 86.94 405 VAL A C 1
ATOM 3193 O O . VAL A 1 405 ? 7 -58.312 -1.348 1 86.94 405 VAL A O 1
ATOM 3196 N N . ILE A 1 406 ? 8.453 -57.531 0.305 1 78.25 406 ILE A N 1
ATOM 3197 C CA . ILE A 1 406 ? 8.07 -58.625 1.225 1 78.25 406 ILE A CA 1
ATOM 3198 C C . ILE A 1 406 ? 6.59 -58.469 1.573 1 78.25 406 ILE A C 1
ATOM 3200 O O . ILE A 1 406 ? 6.121 -57.406 1.919 1 78.25 406 ILE A O 1
ATOM 3204 N N . GLY A 1 407 ? 5.82 -59.531 1.495 1 73.62 407 GLY A N 1
ATOM 3205 C CA . GLY A 1 407 ? 4.43 -59.562 1.918 1 73.62 407 GLY A CA 1
ATOM 3206 C C . GLY A 1 407 ? 3.465 -59.156 0.816 1 73.62 407 GLY A C 1
ATOM 3207 O O . GLY A 1 407 ? 2.248 -59.25 0.986 1 73.62 407 GLY A O 1
ATOM 3208 N N . LEU A 1 408 ? 3.982 -58.562 -0.228 1 74.38 408 LEU A N 1
ATOM 3209 C CA . LEU A 1 408 ? 3.125 -58.156 -1.344 1 74.38 408 LEU A CA 1
ATOM 3210 C C . LEU A 1 408 ? 3.209 -59.188 -2.473 1 74.38 408 LEU A C 1
ATOM 3212 O O . LEU A 1 408 ? 4.281 -59.719 -2.75 1 74.38 408 LEU A O 1
ATOM 3216 N N . ASN A 1 409 ? 2.037 -59.688 -2.883 1 78.5 409 ASN A N 1
ATOM 3217 C CA . ASN A 1 409 ? 2.025 -60.562 -4.043 1 78.5 409 ASN A CA 1
ATOM 3218 C C . ASN A 1 409 ? 2.32 -59.812 -5.332 1 78.5 409 ASN A C 1
ATOM 3220 O O . ASN A 1 409 ? 1.444 -59.125 -5.875 1 78.5 409 ASN A O 1
ATOM 3224 N N . GLY A 1 410 ? 3.613 -59.781 -5.812 1 84.19 410 GLY A N 1
ATOM 3225 C CA . GLY A 1 410 ? 3.998 -59.156 -7.066 1 84.19 410 GLY A CA 1
ATOM 3226 C C . GLY A 1 410 ? 5.051 -58.062 -6.891 1 84.19 410 GLY A C 1
ATOM 3227 O O . GLY A 1 410 ? 5.797 -58.062 -5.91 1 84.19 410 GLY A O 1
ATOM 3228 N N . THR A 1 411 ? 5.25 -57.312 -7.969 1 90.25 411 THR A N 1
ATOM 3229 C CA . THR A 1 411 ? 6.254 -56.25 -7.992 1 90.25 411 THR A CA 1
ATOM 3230 C C . THR A 1 411 ? 5.598 -54.875 -7.859 1 90.25 411 THR A C 1
ATOM 3232 O O . THR A 1 411 ? 4.414 -54.719 -8.164 1 90.25 411 THR A O 1
ATOM 3235 N N . LYS A 1 412 ? 6.246 -53.969 -7.188 1 92.75 412 LYS A N 1
ATOM 3236 C CA . LYS A 1 412 ? 5.801 -52.594 -7.059 1 92.75 412 LYS A CA 1
ATOM 3237 C C . LYS A 1 412 ? 6.832 -51.625 -7.645 1 92.75 412 LYS A C 1
ATOM 3239 O O . LYS A 1 412 ? 8.039 -51.812 -7.465 1 92.75 412 LYS A O 1
ATOM 3244 N N . LYS A 1 413 ? 6.289 -50.625 -8.305 1 93.5 413 LYS A N 1
ATOM 3245 C CA . LYS A 1 413 ? 7.191 -49.625 -8.859 1 93.5 413 LYS A CA 1
ATOM 3246 C C . LYS A 1 413 ? 7.867 -48.812 -7.75 1 93.5 413 LYS A C 1
ATOM 3248 O O . LYS A 1 413 ? 7.223 -48.406 -6.781 1 93.5 413 LYS A O 1
ATOM 3253 N N . VAL A 1 414 ? 9.211 -48.688 -7.918 1 92.81 414 VAL A N 1
ATOM 3254 C CA . VAL A 1 414 ? 9.977 -47.938 -6.938 1 92.81 414 VAL A CA 1
ATOM 3255 C C . VAL A 1 414 ? 9.398 -46.531 -6.805 1 92.81 414 VAL A C 1
ATOM 3257 O O . VAL A 1 414 ? 9.266 -46 -5.699 1 92.81 414 VAL A O 1
ATOM 3260 N N . GLN A 1 415 ? 9.023 -45.938 -7.969 1 89.69 415 GLN A N 1
ATOM 3261 C CA . GLN A 1 415 ? 8.422 -44.625 -7.953 1 89.69 415 GLN A CA 1
ATOM 3262 C C . GLN A 1 415 ? 7.184 -44.562 -7.062 1 89.69 415 GLN A C 1
ATOM 3264 O O . GLN A 1 415 ? 6.996 -43.625 -6.289 1 89.69 415 GLN A O 1
ATOM 3269 N N . ASP A 1 416 ? 6.332 -45.531 -7.164 1 90.75 416 ASP A N 1
ATOM 3270 C CA . ASP A 1 416 ? 5.121 -45.625 -6.352 1 90.75 416 ASP A CA 1
ATOM 3271 C C . ASP A 1 416 ? 5.461 -45.75 -4.867 1 90.75 416 ASP A C 1
ATOM 3273 O O . ASP A 1 416 ? 4.77 -45.156 -4.023 1 90.75 416 ASP A O 1
ATOM 3277 N N . MET A 1 417 ? 6.5 -46.438 -4.594 1 90.56 417 MET A N 1
ATOM 3278 C CA . MET A 1 417 ? 6.926 -46.625 -3.203 1 90.56 417 MET A CA 1
ATOM 3279 C C . MET A 1 417 ? 7.379 -45.281 -2.615 1 90.56 417 MET A C 1
ATOM 3281 O O . MET A 1 417 ? 7.094 -44.969 -1.454 1 90.56 417 MET A O 1
ATOM 3285 N N . PHE A 1 418 ? 8.086 -44.531 -3.418 1 89.38 418 PHE A N 1
ATOM 3286 C CA . PHE A 1 418 ? 8.539 -43.25 -2.965 1 89.38 418 PHE A CA 1
ATOM 3287 C C . PHE A 1 418 ? 7.352 -42.312 -2.703 1 89.38 418 PHE A C 1
ATOM 3289 O O . PHE A 1 418 ? 7.34 -41.562 -1.717 1 89.38 418 PHE 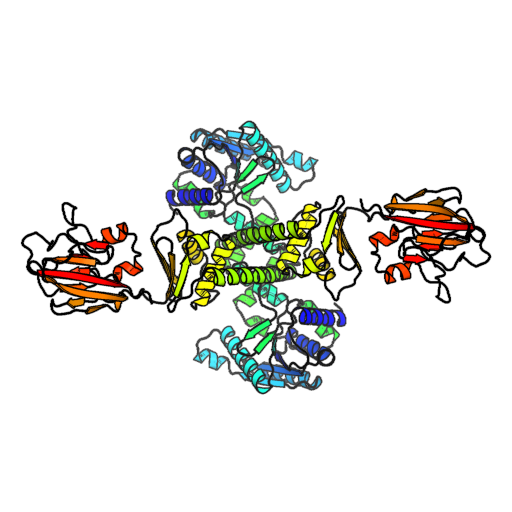A O 1
ATOM 3296 N N . VAL A 1 419 ? 6.379 -42.375 -3.568 1 85.88 419 VAL A N 1
ATOM 3297 C CA . VAL A 1 419 ? 5.184 -41.531 -3.426 1 85.88 419 VAL A CA 1
ATOM 3298 C C . VAL A 1 419 ? 4.402 -41.969 -2.186 1 85.88 419 VAL A C 1
ATOM 3300 O O . VAL A 1 419 ? 3.967 -41.125 -1.395 1 85.88 419 VAL A O 1
ATOM 3303 N N . ASP A 1 420 ? 4.352 -43.312 -1.963 1 85.94 420 ASP A N 1
ATOM 3304 C CA . ASP A 1 420 ? 3.641 -43.875 -0.814 1 85.94 420 ASP A CA 1
ATOM 3305 C C . ASP A 1 420 ? 4.297 -43.438 0.496 1 85.94 420 ASP A C 1
ATOM 3307 O O . ASP A 1 420 ? 3.611 -43.188 1.485 1 85.94 420 ASP A O 1
ATOM 3311 N N . GLU A 1 421 ? 5.605 -43.406 0.419 1 86.5 421 GLU A N 1
ATOM 3312 C CA . GLU A 1 421 ? 6.363 -43.031 1.618 1 86.5 421 GLU A CA 1
ATOM 3313 C C . GLU A 1 421 ? 6.57 -41.531 1.718 1 86.5 421 GLU A C 1
ATOM 3315 O O . GLU A 1 421 ? 7.266 -41.062 2.619 1 86.5 421 GLU A O 1
ATOM 3320 N N . ARG A 1 422 ? 6.043 -40.719 0.884 1 81.81 422 ARG A N 1
ATOM 3321 C CA . ARG A 1 422 ? 6.055 -39.25 0.862 1 81.81 422 ARG A CA 1
ATOM 3322 C C . ARG A 1 422 ? 7.484 -38.719 0.83 1 81.81 422 ARG A C 1
ATOM 3324 O O . ARG A 1 422 ? 7.809 -37.75 1.538 1 81.81 422 ARG A O 1
ATOM 3331 N N . ILE A 1 423 ? 8.297 -39.438 0.114 1 80.69 423 ILE A N 1
ATOM 3332 C CA . ILE A 1 423 ? 9.641 -38.969 -0.13 1 80.69 423 ILE A CA 1
ATOM 3333 C C . ILE A 1 423 ? 9.609 -37.844 -1.187 1 80.69 423 ILE A C 1
ATOM 3335 O O . ILE A 1 423 ? 9.117 -38.062 -2.297 1 80.69 423 ILE A O 1
ATOM 3339 N N . PRO A 1 424 ? 10.102 -36.688 -0.884 1 80.38 424 PRO A N 1
ATOM 3340 C CA . PRO A 1 424 ? 10.039 -35.562 -1.833 1 80.38 424 PRO A CA 1
ATOM 3341 C C . PRO A 1 424 ? 10.797 -35.844 -3.129 1 80.38 424 PRO A C 1
ATOM 3343 O O . PRO A 1 424 ? 11.836 -36.5 -3.105 1 80.38 424 PRO A O 1
ATOM 3346 N N . PRO A 1 425 ? 10.289 -35.375 -4.203 1 74.75 425 PRO A N 1
ATOM 3347 C CA . PRO A 1 425 ? 10.938 -35.625 -5.496 1 74.75 425 PRO A CA 1
ATOM 3348 C C . PRO A 1 425 ? 12.414 -35.219 -5.496 1 74.75 425 PRO A C 1
ATOM 3350 O O . PRO A 1 425 ? 13.234 -35.938 -6.098 1 74.75 425 PRO A O 1
ATOM 3353 N N . SER A 1 426 ? 12.734 -34.281 -4.766 1 73.88 426 SER A N 1
ATOM 3354 C CA . SER A 1 426 ? 14.117 -33.812 -4.727 1 73.88 426 SER A CA 1
ATOM 3355 C C . SER A 1 426 ? 15.023 -34.844 -4.07 1 73.88 426 SER A C 1
ATOM 3357 O O . SER A 1 426 ? 16.219 -34.906 -4.363 1 73.88 426 SER A O 1
ATOM 3359 N N . ARG A 1 427 ? 14.43 -35.625 -3.305 1 76.88 427 ARG A N 1
ATOM 3360 C CA . ARG A 1 427 ? 15.203 -36.656 -2.594 1 76.88 427 ARG A CA 1
ATOM 3361 C C . ARG A 1 427 ? 15.133 -38 -3.314 1 76.88 427 ARG A C 1
ATOM 3363 O O . ARG A 1 427 ? 16.031 -38.812 -3.182 1 76.88 427 ARG A O 1
ATOM 3370 N N . ARG A 1 428 ? 14.109 -38.094 -4.137 1 80.56 428 ARG A N 1
ATOM 3371 C CA . ARG A 1 428 ? 13.867 -39.406 -4.777 1 80.56 428 ARG A CA 1
ATOM 3372 C C . ARG A 1 428 ? 15.016 -39.75 -5.715 1 80.56 428 ARG A C 1
ATOM 3374 O O . ARG A 1 428 ? 15.43 -40.938 -5.77 1 80.56 428 ARG A O 1
ATOM 3381 N N . GLU A 1 429 ? 15.539 -38.75 -6.324 1 78.19 429 GLU A N 1
ATOM 3382 C CA . GLU A 1 429 ? 16.578 -39 -7.316 1 78.19 429 GLU A CA 1
ATOM 3383 C C . GLU A 1 429 ? 17.922 -39.281 -6.648 1 78.19 429 GLU A C 1
ATOM 3385 O O . GLU A 1 429 ? 18.828 -39.844 -7.281 1 78.19 429 GLU A O 1
ATOM 3390 N N . LEU A 1 430 ? 18.016 -39.031 -5.355 1 81.88 430 LEU A N 1
ATOM 3391 C CA . LEU A 1 430 ? 19.297 -39.156 -4.652 1 81.88 430 LEU A CA 1
ATOM 3392 C C . LEU A 1 430 ? 19.297 -40.406 -3.787 1 81.88 430 LEU A C 1
ATOM 3394 O O . LEU A 1 430 ? 20.375 -40.906 -3.412 1 81.88 430 LEU A O 1
ATOM 3398 N N . MET A 1 431 ? 18.219 -40.969 -3.535 1 87.5 431 MET A N 1
ATOM 3399 C CA . MET A 1 431 ? 18.094 -42.062 -2.607 1 87.5 431 MET A CA 1
ATOM 3400 C C . MET A 1 431 ? 18.75 -43.344 -3.182 1 87.5 431 MET A C 1
ATOM 3402 O O . MET A 1 431 ? 18.547 -43.656 -4.348 1 87.5 431 MET A O 1
ATOM 3406 N N . PRO A 1 432 ? 19.578 -44.031 -2.439 1 90.81 432 PRO A N 1
ATOM 3407 C CA . PRO A 1 432 ? 20.219 -45.219 -2.945 1 90.81 432 PRO A CA 1
ATOM 3408 C C . PRO A 1 432 ? 19.297 -46.438 -2.924 1 90.81 432 PRO A C 1
ATOM 3410 O O . PRO A 1 432 ? 18.5 -46.625 -1.995 1 90.81 432 PRO A O 1
ATOM 3413 N N . LEU A 1 433 ? 19.312 -47.188 -4.004 1 94.44 433 LEU A N 1
ATOM 3414 C CA . LEU A 1 433 ? 18.734 -48.531 -4.102 1 94.44 433 LEU A CA 1
ATOM 3415 C C . LEU A 1 433 ? 19.812 -49.594 -4.086 1 94.44 433 LEU A C 1
ATOM 3417 O O . LEU A 1 433 ? 20.875 -49.406 -4.695 1 94.44 433 LEU A O 1
ATOM 3421 N N . LEU A 1 434 ? 19.625 -50.562 -3.275 1 94.56 434 LEU A N 1
ATOM 3422 C CA . LEU A 1 434 ? 20.562 -51.688 -3.285 1 94.56 434 LEU A CA 1
ATOM 3423 C C . LEU A 1 434 ? 20.047 -52.844 -4.141 1 94.56 434 LEU A C 1
ATOM 3425 O O . LEU A 1 434 ? 18.953 -53.375 -3.885 1 94.56 434 LEU A O 1
ATOM 3429 N N . ALA A 1 435 ? 20.766 -53.094 -5.199 1 94.69 435 ALA A N 1
ATOM 3430 C CA . ALA A 1 435 ? 20.422 -54.188 -6.094 1 94.69 435 ALA A CA 1
ATOM 3431 C C . ALA A 1 435 ? 21.516 -55.281 -6.094 1 94.69 435 ALA A C 1
ATOM 3433 O O . ALA A 1 435 ? 22.688 -54.969 -5.816 1 94.69 435 ALA A O 1
ATOM 3434 N N . ASP A 1 436 ? 21.125 -56.469 -6.293 1 92.19 436 ASP A N 1
ATOM 3435 C CA . ASP A 1 436 ? 22.141 -57.531 -6.418 1 92.19 436 ASP A CA 1
ATOM 3436 C C . ASP A 1 436 ? 22.656 -57.625 -7.852 1 92.19 436 ASP A C 1
ATOM 3438 O O . ASP A 1 436 ? 22.281 -56.812 -8.711 1 92.19 436 ASP A O 1
ATOM 3442 N N . ALA A 1 437 ? 23.531 -58.562 -8.078 1 90.56 437 ALA A N 1
ATOM 3443 C CA . ALA A 1 437 ? 24.203 -58.688 -9.375 1 90.56 437 ALA A CA 1
ATOM 3444 C C . ALA A 1 437 ? 23.219 -59.062 -10.477 1 90.56 437 ALA A C 1
ATOM 3446 O O . ALA A 1 437 ? 23.469 -58.844 -11.656 1 90.56 437 ALA A O 1
ATOM 3447 N N . SER A 1 438 ? 22.094 -59.594 -10.086 1 88.44 438 SER A N 1
ATOM 3448 C CA . SER A 1 438 ? 21.078 -59.969 -11.055 1 88.44 438 SER A CA 1
ATOM 3449 C C . SER A 1 438 ? 20.219 -58.781 -11.461 1 88.44 438 SER A C 1
ATOM 3451 O O . SER A 1 438 ? 19.422 -58.875 -12.391 1 88.44 438 SER A O 1
ATOM 3453 N N . GLY A 1 439 ? 20.438 -57.688 -10.742 1 88.75 439 GLY A N 1
ATOM 3454 C CA . GLY A 1 439 ? 19.688 -56.5 -11.055 1 88.75 439 GLY A CA 1
ATOM 3455 C C . GLY A 1 439 ? 18.438 -56.312 -10.195 1 88.75 439 GLY A C 1
ATOM 3456 O O . GLY A 1 439 ? 17.75 -55.312 -10.297 1 88.75 439 GLY A O 1
ATOM 3457 N N . ASP A 1 440 ? 18.188 -57.312 -9.344 1 91.38 440 ASP A N 1
ATOM 3458 C CA . ASP A 1 440 ? 17.016 -57.25 -8.469 1 91.38 440 ASP A CA 1
ATOM 3459 C C . ASP A 1 440 ? 17.266 -56.281 -7.32 1 91.38 440 ASP A C 1
ATOM 3461 O O . ASP A 1 440 ? 18.281 -56.344 -6.625 1 91.38 440 ASP A O 1
ATOM 3465 N N . ILE A 1 441 ? 16.328 -55.344 -7.18 1 95.44 441 ILE A N 1
ATOM 3466 C CA . ILE A 1 441 ? 16.422 -54.438 -6.059 1 95.44 441 ILE A CA 1
ATOM 3467 C C . ILE A 1 441 ? 16.062 -55.125 -4.762 1 95.44 441 ILE A C 1
ATOM 3469 O O . ILE A 1 441 ? 14.938 -55.625 -4.602 1 95.44 441 ILE A O 1
ATOM 3473 N N . ILE A 1 442 ? 16.984 -55.125 -3.834 1 94.31 442 ILE A N 1
ATOM 3474 C CA . ILE A 1 442 ? 16.781 -55.969 -2.654 1 94.31 442 ILE A CA 1
ATOM 3475 C C . ILE A 1 442 ? 16.453 -55.094 -1.451 1 94.31 442 ILE A C 1
ATOM 3477 O O . ILE A 1 442 ? 15.922 -55.562 -0.448 1 94.31 442 ILE A O 1
ATOM 3481 N N . TRP A 1 443 ? 16.812 -53.781 -1.592 1 94.31 443 TRP A N 1
ATOM 3482 C CA . TRP A 1 443 ? 16.594 -52.938 -0.417 1 94.31 443 TRP A CA 1
ATOM 3483 C C . TRP A 1 443 ? 16.641 -51.469 -0.791 1 94.31 443 TRP A C 1
ATOM 3485 O O . TRP A 1 443 ? 17.438 -51.062 -1.635 1 94.31 443 TRP A O 1
ATOM 3495 N N . ILE A 1 444 ? 15.773 -50.75 -0.273 1 94.19 444 ILE A N 1
ATOM 3496 C CA . ILE A 1 444 ? 15.797 -49.281 -0.271 1 94.19 444 ILE A CA 1
ATOM 3497 C C . ILE A 1 444 ? 15.859 -48.75 1.166 1 94.19 444 ILE A C 1
ATOM 3499 O O . ILE A 1 444 ? 14.844 -48.719 1.864 1 94.19 444 ILE A O 1
ATOM 3503 N N . PRO A 1 445 ? 17.031 -48.312 1.552 1 92 445 PRO A N 1
ATOM 3504 C CA . PRO A 1 445 ? 17.203 -47.906 2.957 1 92 445 PRO A CA 1
ATOM 3505 C C . PRO A 1 445 ? 16.156 -46.938 3.438 1 92 445 PRO A C 1
ATOM 3507 O O . PRO A 1 445 ? 15.945 -45.875 2.803 1 92 445 PRO A O 1
ATOM 3510 N N . GLY A 1 446 ? 15.578 -47.25 4.531 1 88.88 446 GLY A N 1
ATOM 3511 C CA . GLY A 1 446 ? 14.609 -46.375 5.145 1 88.88 446 GLY A CA 1
ATOM 3512 C C . GLY A 1 446 ? 13.227 -46.469 4.527 1 88.88 446 GLY A C 1
ATOM 3513 O O . GLY A 1 446 ? 12.281 -45.844 5.004 1 88.88 446 GLY A O 1
ATOM 3514 N N . VAL A 1 447 ? 13.016 -47.281 3.441 1 91.19 447 VAL A N 1
ATOM 3515 C CA . VAL A 1 447 ? 11.742 -47.312 2.734 1 91.19 447 VAL A CA 1
ATOM 3516 C C . VAL A 1 447 ? 11.172 -48.75 2.801 1 91.19 447 VAL A C 1
ATOM 3518 O O . VAL A 1 447 ? 10.172 -48.969 3.486 1 91.19 447 VAL A O 1
ATOM 3521 N N . ARG A 1 448 ? 11.93 -49.625 2.107 1 89.81 448 ARG A N 1
ATOM 3522 C CA . ARG A 1 448 ? 11.367 -50.969 2.029 1 89.81 448 ARG A CA 1
ATOM 3523 C C . ARG A 1 448 ? 12.461 -52 1.771 1 89.81 448 ARG A C 1
ATOM 3525 O O . ARG A 1 448 ? 13.43 -51.75 1.062 1 89.81 448 ARG A O 1
ATOM 3532 N N . ARG A 1 449 ? 12.219 -53.219 2.383 1 90.56 449 ARG A N 1
ATOM 3533 C CA . ARG A 1 449 ? 13.078 -54.375 2.111 1 90.56 449 ARG A CA 1
ATOM 3534 C C . ARG A 1 449 ? 12.43 -55.312 1.113 1 90.56 449 ARG A C 1
ATOM 3536 O O . ARG A 1 449 ? 11.227 -55.562 1.188 1 90.56 449 ARG A O 1
ATOM 3543 N N . GLY A 1 450 ? 13.242 -55.812 0.218 1 90.88 450 GLY A N 1
ATOM 3544 C CA . GLY A 1 450 ? 12.742 -56.75 -0.774 1 90.88 450 GLY A CA 1
ATOM 3545 C C . GLY A 1 450 ? 12.602 -58.156 -0.243 1 90.88 450 GLY A C 1
ATOM 3546 O O . GLY A 1 450 ? 13.07 -58.469 0.857 1 90.88 450 GLY A O 1
ATOM 3547 N N . GLU A 1 451 ? 11.953 -58.938 -1.019 1 89.5 451 GLU A N 1
ATOM 3548 C CA . GLU A 1 451 ? 11.688 -60.312 -0.625 1 89.5 451 GLU A CA 1
ATOM 3549 C C . GLU A 1 451 ? 12.898 -61.219 -0.869 1 89.5 451 GLU A C 1
ATOM 3551 O O . GLU A 1 451 ? 13.008 -62.281 -0.284 1 89.5 451 GLU A O 1
ATOM 3556 N N . ALA A 1 452 ? 13.828 -60.688 -1.594 1 88.25 452 ALA A N 1
ATOM 3557 C CA . ALA A 1 452 ? 14.977 -61.5 -1.978 1 88.25 452 ALA A CA 1
ATOM 3558 C C . ALA A 1 452 ? 15.859 -61.812 -0.773 1 88.25 452 ALA A C 1
ATOM 3560 O O . ALA A 1 452 ? 15.977 -61 0.142 1 88.25 452 ALA A O 1
ATOM 3561 N N . ALA A 1 453 ? 16.438 -63 -0.724 1 90.88 453 ALA A N 1
ATOM 3562 C CA . ALA A 1 453 ? 17.5 -63.469 0.182 1 90.88 453 ALA A CA 1
ATOM 3563 C C . ALA A 1 453 ? 17.062 -63.312 1.639 1 90.88 453 ALA A C 1
ATOM 3565 O O . ALA A 1 453 ? 17.797 -62.781 2.463 1 90.88 453 ALA A O 1
ATOM 3566 N N . GLN A 1 454 ? 15.938 -63.781 1.865 1 89.44 454 GLN A N 1
ATOM 3567 C CA . GLN A 1 454 ? 15.469 -63.781 3.246 1 89.44 454 GLN A CA 1
ATOM 3568 C C . GLN A 1 454 ? 16.25 -64.75 4.105 1 89.44 454 GLN A C 1
ATOM 3570 O O . GLN A 1 454 ? 16.656 -65.812 3.623 1 89.44 454 GLN A O 1
ATOM 3575 N N . VAL A 1 455 ? 16.375 -64.375 5.336 1 89.19 455 VAL A N 1
ATOM 3576 C CA . VAL A 1 455 ? 17.062 -65.25 6.258 1 89.19 455 VAL A CA 1
ATOM 3577 C C . VAL A 1 455 ? 16.125 -66.375 6.695 1 89.19 455 VAL A C 1
ATOM 3579 O O . VAL A 1 455 ? 14.977 -66.125 7.078 1 89.19 455 VAL A O 1
ATOM 3582 N N . THR A 1 456 ? 16.547 -67.625 6.453 1 87 456 THR A N 1
ATOM 3583 C CA . THR A 1 456 ? 15.773 -68.75 6.867 1 87 456 THR A CA 1
ATOM 3584 C C . THR A 1 456 ? 16.547 -69.625 7.887 1 87 456 THR A C 1
ATOM 3586 O O . THR A 1 456 ? 17.656 -69.25 8.289 1 87 456 THR A O 1
ATOM 3589 N N . GLU A 1 457 ? 16 -70.75 8.305 1 86.31 457 GLU A N 1
ATOM 3590 C CA . GLU A 1 457 ? 16.625 -71.625 9.305 1 86.31 457 GLU A CA 1
ATOM 3591 C C . GLU A 1 457 ? 17.875 -72.25 8.758 1 86.31 457 GLU A C 1
ATOM 3593 O O . GLU A 1 457 ? 18.766 -72.688 9.516 1 86.31 457 GLU A O 1
ATOM 3598 N N . VAL A 1 458 ? 18 -72.375 7.473 1 87.38 458 VAL A N 1
ATOM 3599 C CA . VAL A 1 458 ? 19.125 -73.062 6.867 1 87.38 458 VAL A CA 1
ATOM 3600 C C . VAL A 1 458 ? 20.25 -72.062 6.543 1 87.38 458 VAL A C 1
ATOM 3602 O O . VAL A 1 458 ? 21.328 -72.5 6.105 1 87.38 458 VAL A O 1
ATOM 3605 N N . THR A 1 459 ? 19.969 -70.812 6.809 1 90.5 459 THR A N 1
ATOM 3606 C CA . THR A 1 459 ? 20.969 -69.812 6.484 1 90.5 459 THR A CA 1
ATOM 3607 C C . THR A 1 459 ? 22.203 -69.938 7.379 1 90.5 459 THR A C 1
ATOM 3609 O O . THR A 1 459 ? 22.078 -70.125 8.594 1 90.5 459 THR A O 1
ATOM 3612 N N . ARG A 1 460 ? 23.422 -69.938 6.836 1 91.12 460 ARG A N 1
ATOM 3613 C CA . ARG A 1 460 ? 24.672 -70.062 7.586 1 91.12 460 ARG A CA 1
ATOM 3614 C C . ARG A 1 460 ? 25.359 -68.75 7.77 1 91.12 460 ARG A C 1
ATOM 3616 O O . ARG A 1 460 ? 25.938 -68.5 8.828 1 91.12 460 ARG A O 1
ATOM 3623 N N . GLN A 1 461 ? 25.281 -68 6.684 1 90.25 461 GLN A N 1
ATOM 3624 C CA . GLN A 1 461 ? 25.906 -66.688 6.723 1 90.25 461 GLN A CA 1
ATOM 3625 C C . GLN A 1 461 ? 24.906 -65.562 6.426 1 90.25 461 GLN A C 1
ATOM 3627 O O . GLN A 1 461 ? 24.094 -65.688 5.5 1 90.25 461 GLN A O 1
ATOM 3632 N N . VAL A 1 462 ? 24.969 -64.625 7.273 1 91.81 462 VAL A N 1
ATOM 3633 C CA . VAL A 1 462 ? 24.047 -63.469 7.129 1 91.81 462 VAL A CA 1
ATOM 3634 C C . VAL A 1 462 ? 24.812 -62.188 6.816 1 91.81 462 VAL A C 1
ATOM 3636 O O . VAL A 1 462 ? 25.906 -62 7.332 1 91.81 462 VAL A O 1
ATOM 3639 N N . LEU A 1 463 ? 24.234 -61.406 5.879 1 91.75 463 LEU A N 1
ATOM 3640 C CA . LEU A 1 463 ? 24.75 -60.062 5.586 1 91.75 463 LEU A CA 1
ATOM 3641 C C . LEU A 1 463 ? 23.844 -59 6.18 1 91.75 463 LEU A C 1
ATOM 3643 O O . LEU A 1 463 ? 22.672 -58.906 5.809 1 91.75 463 LEU A O 1
ATOM 3647 N N . ARG A 1 464 ? 24.375 -58.25 7.09 1 91.75 464 ARG A N 1
ATOM 3648 C CA . ARG A 1 464 ? 23.672 -57.125 7.684 1 91.75 464 ARG A CA 1
ATOM 3649 C C . ARG A 1 464 ? 24.141 -55.812 7.078 1 91.75 464 ARG A C 1
ATOM 3651 O O . ARG A 1 464 ? 25.328 -55.531 7.004 1 91.75 464 ARG A O 1
ATOM 3658 N N . ILE A 1 465 ? 23.219 -55.094 6.562 1 92.44 465 ILE A N 1
ATOM 3659 C CA . ILE A 1 465 ? 23.531 -53.812 5.984 1 92.44 465 ILE A CA 1
ATOM 3660 C C . ILE A 1 465 ? 22.828 -52.719 6.77 1 92.44 465 ILE A C 1
ATOM 3662 O O . ILE A 1 465 ? 21.609 -52.781 7.004 1 92.44 465 ILE A O 1
ATOM 3666 N N . ARG A 1 466 ? 23.547 -51.719 7.176 1 92.06 466 ARG A N 1
ATOM 3667 C CA . ARG A 1 466 ? 23 -50.562 7.906 1 92.06 466 ARG A CA 1
ATOM 3668 C C . ARG A 1 466 ? 23.25 -49.281 7.148 1 92.06 466 ARG A C 1
ATOM 3670 O O . ARG A 1 466 ? 24.328 -49.062 6.598 1 92.06 466 ARG A O 1
ATOM 3677 N N . ALA A 1 467 ? 22.188 -48.562 6.98 1 92.19 467 ALA A N 1
ATOM 3678 C CA . ALA A 1 467 ? 22.281 -47.25 6.379 1 92.19 467 ALA A CA 1
ATOM 3679 C C . ALA A 1 467 ? 22.344 -46.156 7.445 1 92.19 467 ALA A C 1
ATOM 3681 O O . ALA A 1 467 ? 21.453 -46.062 8.289 1 92.19 467 ALA A O 1
ATOM 3682 N N . LEU A 1 468 ? 23.438 -45.438 7.48 1 84 468 LEU A N 1
ATOM 3683 C CA . LEU A 1 468 ? 23.641 -44.344 8.43 1 84 468 LEU A CA 1
ATOM 3684 C C . LEU A 1 468 ? 23.547 -42.969 7.727 1 84 468 LEU A C 1
ATOM 3686 O O . LEU A 1 468 ? 24.156 -42.781 6.672 1 84 468 LEU A O 1
ATOM 3690 N N . THR A 1 469 ? 22.562 -42.188 7.977 1 73.81 469 THR A N 1
ATOM 3691 C CA . THR A 1 469 ? 22.422 -40.875 7.375 1 73.81 469 THR A CA 1
ATOM 3692 C C . THR A 1 469 ? 23.281 -39.875 8.109 1 73.81 469 THR A C 1
ATOM 3694 O O . THR A 1 469 ? 23.484 -39.969 9.32 1 73.81 469 THR A O 1
ATOM 3697 N N . ASP A 1 470 ? 24.203 -39.125 7.477 1 55.84 470 ASP A N 1
ATOM 3698 C CA . ASP A 1 470 ? 24.969 -38.062 8.086 1 55.84 470 ASP A CA 1
ATOM 3699 C C . ASP A 1 470 ? 24.062 -37.094 8.844 1 55.84 470 ASP A C 1
ATOM 3701 O O . ASP A 1 470 ? 23.203 -36.438 8.242 1 55.84 470 ASP A O 1
ATOM 3705 N N . ASP A 1 471 ? 23.312 -37.375 9.852 1 44.84 471 ASP A N 1
ATOM 3706 C CA . ASP A 1 471 ? 22.969 -36.219 10.656 1 44.84 471 ASP A CA 1
ATOM 3707 C C . ASP A 1 471 ? 24.156 -35.25 10.797 1 44.84 471 ASP A C 1
ATOM 3709 O O . ASP A 1 471 ? 25.156 -35.594 11.453 1 44.84 471 ASP A O 1
ATOM 3713 N N . TYR A 1 472 ? 24.781 -34.719 9.859 1 32.28 472 TYR A N 1
ATOM 3714 C CA . TYR A 1 472 ? 25.688 -33.688 10.344 1 32.28 472 TYR A CA 1
ATOM 3715 C C . TYR A 1 472 ? 24.953 -32.75 11.281 1 32.28 472 TYR A C 1
ATOM 3717 O O . TYR A 1 472 ? 23.766 -32.469 11.102 1 32.28 472 TYR A O 1
ATOM 3725 N N . MET B 1 1 ? -10.703 -17.641 -24.078 1 69.69 1 MET B N 1
ATOM 3726 C CA . MET B 1 1 ? -11.023 -18.391 -22.859 1 69.69 1 MET B CA 1
ATOM 3727 C C . MET B 1 1 ? -12.242 -19.281 -23.078 1 69.69 1 MET B C 1
ATOM 3729 O O . MET B 1 1 ? -13.258 -18.844 -23.609 1 69.69 1 MET B O 1
ATOM 3733 N N . ASP B 1 2 ? -12.055 -20.5 -22.844 1 80.94 2 ASP B N 1
ATOM 3734 C CA . ASP B 1 2 ? -13.133 -21.469 -23.031 1 80.94 2 ASP B CA 1
ATOM 3735 C C . ASP B 1 2 ? -14.188 -21.328 -21.938 1 80.94 2 ASP B C 1
ATOM 3737 O O . ASP B 1 2 ? -13.93 -20.734 -20.891 1 80.94 2 ASP B O 1
ATOM 3741 N N . GLU B 1 3 ? -15.438 -21.625 -22.328 1 86.19 3 GLU B N 1
ATOM 3742 C CA . GLU B 1 3 ? -16.578 -21.516 -21.422 1 86.19 3 GLU B CA 1
ATOM 3743 C C . GLU B 1 3 ? -16.281 -22.188 -20.094 1 86.19 3 GLU B C 1
ATOM 3745 O O . GLU B 1 3 ? -16.531 -21.609 -19.031 1 86.19 3 GLU B O 1
ATOM 3750 N N . GLN B 1 4 ? -15.727 -23.312 -20.188 1 86.81 4 GLN B N 1
ATOM 3751 C CA . GLN B 1 4 ? -15.453 -24.078 -18.969 1 86.81 4 GLN B CA 1
ATOM 3752 C C . GLN B 1 4 ? -14.367 -23.406 -18.125 1 86.81 4 GLN B C 1
ATOM 3754 O O . GLN B 1 4 ? -14.438 -23.422 -16.906 1 86.81 4 GLN B O 1
ATOM 3759 N N . GLU B 1 5 ? -13.492 -22.828 -18.844 1 87.75 5 GLU B N 1
ATOM 3760 C CA . GLU B 1 5 ? -12.414 -22.125 -18.156 1 87.75 5 GLU B CA 1
ATOM 3761 C C . GLU B 1 5 ? -12.945 -20.906 -17.406 1 87.75 5 GLU B C 1
ATOM 3763 O O . GLU B 1 5 ? -12.508 -20.609 -16.297 1 87.75 5 GLU B O 1
ATOM 3768 N N . LEU B 1 6 ? -13.891 -20.219 -18.031 1 91.75 6 LEU B N 1
ATOM 3769 C CA . LEU B 1 6 ? -14.461 -19.031 -17.406 1 91.75 6 LEU B CA 1
ATOM 3770 C C . LEU B 1 6 ? -15.258 -19.391 -16.156 1 91.75 6 LEU B C 1
ATOM 3772 O O . LEU B 1 6 ? -15.141 -18.734 -15.125 1 91.75 6 LEU B O 1
ATOM 3776 N N . ILE B 1 7 ? -16.016 -20.484 -16.266 1 90.94 7 ILE B N 1
ATOM 3777 C CA . ILE B 1 7 ? -16.812 -20.953 -15.148 1 90.94 7 ILE B CA 1
ATOM 3778 C C . ILE B 1 7 ? -15.906 -21.344 -13.992 1 90.94 7 ILE B C 1
ATOM 3780 O O . ILE B 1 7 ? -16.172 -21 -12.836 1 90.94 7 ILE B O 1
ATOM 3784 N N . HIS B 1 8 ? -14.875 -22 -14.367 1 89.25 8 HIS B N 1
ATOM 3785 C CA . HIS B 1 8 ? -13.922 -22.438 -13.352 1 89.25 8 HIS B CA 1
ATOM 3786 C C . HIS B 1 8 ? -13.258 -21.234 -12.664 1 89.25 8 HIS B C 1
ATOM 3788 O O . HIS B 1 8 ? -13.07 -21.25 -11.445 1 89.25 8 HIS B O 1
ATOM 3794 N N . LYS B 1 9 ? -12.938 -20.312 -13.453 1 89.25 9 LYS B N 1
ATOM 3795 C CA . LYS B 1 9 ? -12.289 -19.109 -12.914 1 89.25 9 LYS B CA 1
ATOM 3796 C C . LYS B 1 9 ? -13.211 -18.359 -11.961 1 89.25 9 LYS B C 1
ATOM 3798 O O . LYS B 1 9 ? -12.789 -17.938 -10.883 1 89.25 9 LYS B O 1
ATOM 3803 N N . VAL B 1 10 ? -14.453 -18.203 -12.312 1 93.06 10 VAL B N 1
ATOM 3804 C CA . VAL B 1 10 ? -15.43 -17.5 -11.484 1 93.06 10 VAL B CA 1
ATOM 3805 C C . VAL B 1 10 ? -15.68 -18.281 -10.203 1 93.06 10 VAL B C 1
ATOM 3807 O O . VAL B 1 10 ? -15.727 -17.703 -9.109 1 93.06 10 VAL B O 1
ATOM 3810 N N . LYS B 1 11 ? -15.773 -19.578 -10.328 1 91.25 11 LYS B N 1
ATOM 3811 C CA . LYS B 1 11 ? -16 -20.438 -9.172 1 91.25 11 LYS B CA 1
ATOM 3812 C C . LYS B 1 11 ? -14.828 -20.375 -8.195 1 91.25 11 LYS B C 1
ATOM 3814 O O . LYS B 1 11 ? -15.023 -20.281 -6.984 1 91.25 11 LYS B O 1
ATOM 3819 N N . ALA B 1 12 ? -13.672 -20.453 -8.781 1 86.94 12 ALA B N 1
ATOM 3820 C CA . ALA B 1 12 ? -12.461 -20.422 -7.961 1 86.94 12 ALA B CA 1
ATOM 3821 C C . ALA B 1 12 ? -12.352 -19.094 -7.203 1 86.94 12 ALA B C 1
ATOM 3823 O O . ALA B 1 12 ? -12.008 -19.078 -6.02 1 86.94 12 ALA B O 1
ATOM 3824 N N . GLN B 1 13 ? -12.641 -18.047 -7.859 1 88.12 13 GLN B N 1
ATOM 3825 C CA . GLN B 1 13 ? -12.578 -16.734 -7.238 1 88.12 13 GLN B CA 1
ATOM 3826 C C . GLN B 1 13 ? -13.648 -16.578 -6.16 1 88.12 13 GLN B C 1
ATOM 3828 O O . GLN B 1 13 ? -13.391 -16 -5.102 1 88.12 13 GLN B O 1
ATOM 3833 N N . ALA B 1 14 ? -14.812 -17.062 -6.465 1 92.06 14 ALA B N 1
ATOM 3834 C CA . ALA B 1 14 ? -15.914 -17 -5.508 1 92.06 14 ALA B CA 1
ATOM 3835 C C . ALA B 1 14 ? -15.594 -17.797 -4.242 1 92.06 14 ALA B C 1
ATOM 3837 O O . ALA B 1 14 ? -15.898 -17.344 -3.133 1 92.06 14 ALA B O 1
ATOM 3838 N N . ALA B 1 15 ? -15.016 -18.922 -4.465 1 88.25 15 ALA B N 1
ATOM 3839 C CA . ALA B 1 15 ? -14.641 -19.766 -3.334 1 88.25 15 ALA B CA 1
ATOM 3840 C C . ALA B 1 15 ? -13.547 -19.109 -2.5 1 88.25 15 ALA B C 1
ATOM 3842 O O . ALA B 1 15 ? -13.625 -19.094 -1.27 1 88.25 15 ALA B O 1
ATOM 3843 N N . ALA B 1 16 ? -12.586 -18.609 -3.186 1 82.56 16 ALA B N 1
ATOM 3844 C CA . ALA B 1 16 ? -11.438 -18 -2.52 1 82.56 16 ALA B CA 1
ATOM 3845 C C . ALA B 1 16 ? -11.867 -16.797 -1.69 1 82.56 16 ALA B C 1
ATOM 3847 O O . ALA B 1 16 ? -11.289 -16.516 -0.638 1 82.56 16 ALA B O 1
ATOM 3848 N N . ARG B 1 17 ? -12.906 -16.094 -2.137 1 88.88 17 ARG B N 1
ATOM 3849 C CA . ARG B 1 17 ? -13.336 -14.859 -1.481 1 88.88 17 ARG B CA 1
ATOM 3850 C C . ARG B 1 17 ? -14.609 -15.078 -0.679 1 88.88 17 ARG B C 1
ATOM 3852 O O . ARG B 1 17 ? -15.164 -14.141 -0.109 1 88.88 17 ARG B O 1
ATOM 3859 N N . LYS B 1 18 ? -15.094 -16.234 -0.646 1 90.25 18 LYS B N 1
ATOM 3860 C CA . LYS B 1 18 ? -16.312 -16.609 0.084 1 90.25 18 LYS B CA 1
ATOM 3861 C C . LYS B 1 18 ? -17.484 -15.711 -0.31 1 90.25 18 LYS B C 1
ATOM 3863 O O . LYS B 1 18 ? -18.141 -15.125 0.552 1 90.25 18 LYS B O 1
ATOM 3868 N N . LEU B 1 19 ? -17.719 -15.578 -1.582 1 94.56 19 LEU B N 1
ATOM 3869 C CA . LEU B 1 19 ? -18.734 -14.672 -2.092 1 94.56 19 LEU B CA 1
ATOM 3870 C C . LEU B 1 19 ? -20.141 -15.195 -1.773 1 94.56 19 LEU B C 1
ATOM 3872 O O . LEU B 1 19 ? -21.078 -14.414 -1.649 1 94.56 19 LEU B O 1
ATOM 3876 N N . TRP B 1 20 ? -20.297 -16.562 -1.719 1 95.12 20 TRP B N 1
ATOM 3877 C CA . TRP B 1 20 ? -21.562 -17.172 -1.339 1 95.12 20 TRP B CA 1
ATOM 3878 C C . TRP B 1 20 ? -21.328 -18.531 -0.669 1 95.12 20 TRP B C 1
ATOM 3880 O O . TRP B 1 20 ? -20.203 -19.031 -0.631 1 95.12 20 TRP B O 1
ATOM 3890 N N . GLU B 1 21 ? -22.438 -18.969 -0.121 1 93.31 21 GLU B N 1
ATOM 3891 C CA . GLU B 1 21 ? -22.484 -20.281 0.517 1 93.31 21 GLU B CA 1
ATOM 3892 C C . GLU B 1 21 ? -23.609 -21.141 -0.058 1 93.31 21 GLU B C 1
ATOM 3894 O O . GLU B 1 21 ? -24.547 -20.625 -0.672 1 93.31 21 GLU B O 1
ATOM 3899 N N . ARG B 1 22 ? -23.391 -22.438 0.208 1 93.44 22 ARG B N 1
ATOM 3900 C CA . ARG B 1 22 ? -24.453 -23.359 -0.227 1 93.44 22 ARG B CA 1
ATOM 3901 C C . ARG B 1 22 ? -25.781 -23 0.424 1 93.44 22 ARG B C 1
ATOM 3903 O O . ARG B 1 22 ? -25.844 -22.75 1.631 1 93.44 22 ARG B O 1
ATOM 3910 N N . GLY B 1 23 ? -26.766 -22.875 -0.393 1 91.62 23 GLY B N 1
ATOM 3911 C CA . GLY B 1 23 ? -28.094 -22.562 0.125 1 91.62 23 GLY B CA 1
ATOM 3912 C C . GLY B 1 23 ? -28.438 -21.094 0.008 1 91.62 23 GLY B C 1
ATOM 3913 O O . GLY B 1 23 ? -29.594 -20.703 0.225 1 91.62 23 GLY B O 1
ATOM 3914 N N . ASP B 1 24 ? -27.578 -20.281 -0.443 1 94.69 24 ASP B N 1
ATOM 3915 C CA . ASP B 1 24 ? -27.812 -18.844 -0.521 1 94.69 24 ASP B CA 1
ATOM 3916 C C . ASP B 1 24 ? -28.781 -18.5 -1.646 1 94.69 24 ASP B C 1
ATOM 3918 O O . ASP B 1 24 ? -28.75 -19.125 -2.711 1 94.69 24 ASP B O 1
ATOM 3922 N N . ALA B 1 25 ? -29.578 -17.547 -1.349 1 96.19 25 ALA B N 1
ATOM 3923 C CA . ALA B 1 25 ? -30.344 -16.875 -2.402 1 96.19 25 ALA B CA 1
ATOM 3924 C C . ALA B 1 25 ? -29.609 -15.641 -2.9 1 96.19 25 ALA B C 1
ATOM 3926 O O . ALA B 1 25 ? -29.172 -14.805 -2.102 1 96.19 25 ALA B O 1
ATOM 3927 N N . ILE B 1 26 ? -29.438 -15.594 -4.234 1 97.75 26 ILE B N 1
ATOM 3928 C CA . ILE B 1 26 ? -28.688 -14.477 -4.805 1 97.75 26 ILE B CA 1
ATOM 3929 C C . ILE B 1 26 ? -29.578 -13.688 -5.754 1 97.75 26 ILE B C 1
ATOM 3931 O O . ILE B 1 26 ? -30.141 -14.25 -6.699 1 97.75 26 ILE B O 1
ATOM 3935 N N . ILE B 1 27 ? -29.734 -12.406 -5.434 1 98.12 27 ILE B N 1
ATOM 3936 C CA . ILE B 1 27 ? -30.375 -11.5 -6.379 1 98.12 27 ILE B CA 1
ATOM 3937 C C . ILE B 1 27 ? -29.375 -11.062 -7.441 1 98.12 27 ILE B C 1
ATOM 3939 O O . ILE B 1 27 ? -28.344 -10.453 -7.125 1 98.12 27 ILE B O 1
ATOM 3943 N N . VAL B 1 28 ? -29.672 -11.383 -8.688 1 97.88 28 VAL B N 1
ATOM 3944 C CA . VAL B 1 28 ? -28.781 -11.008 -9.773 1 97.88 28 VAL B CA 1
ATOM 3945 C C . VAL B 1 28 ? -29.312 -9.758 -10.477 1 97.88 28 VAL B C 1
ATOM 3947 O O . VAL B 1 28 ? -30.391 -9.781 -11.055 1 97.88 28 VAL B O 1
ATOM 3950 N N . ALA B 1 29 ? -28.516 -8.695 -10.383 1 95.94 29 ALA B N 1
ATOM 3951 C CA . ALA B 1 29 ? -28.891 -7.477 -11.094 1 95.94 29 ALA B CA 1
ATOM 3952 C C . ALA B 1 29 ? -28.656 -7.617 -12.594 1 95.94 29 ALA B C 1
ATOM 3954 O O . ALA B 1 29 ? -27.516 -7.789 -13.039 1 95.94 29 ALA B O 1
ATOM 3955 N N . VAL B 1 30 ? -29.734 -7.492 -13.344 1 93.56 30 VAL B N 1
ATOM 3956 C CA . VAL B 1 30 ? -29.625 -7.699 -14.781 1 93.56 30 VAL B CA 1
ATOM 3957 C C . VAL B 1 30 ? -30.125 -6.453 -15.523 1 93.56 30 VAL B C 1
ATOM 3959 O O . VAL B 1 30 ? -31.312 -6.133 -15.484 1 93.56 30 VAL B O 1
ATOM 3962 N N . SER B 1 31 ? -29.234 -5.816 -16.188 1 86.5 31 SER B N 1
ATOM 3963 C CA . SER B 1 31 ? -29.594 -4.617 -16.938 1 86.5 31 SER B CA 1
ATOM 3964 C C . SER B 1 31 ? -30.031 -4.957 -18.344 1 86.5 31 SER B C 1
ATOM 3966 O O . SER B 1 31 ? -30.672 -4.145 -19.016 1 86.5 31 SER B O 1
ATOM 3968 N N . GLY B 1 32 ? -29.703 -6.156 -18.781 1 85.5 32 GLY B N 1
ATOM 3969 C CA . GLY B 1 32 ? -29.953 -6.535 -20.172 1 85.5 32 GLY B CA 1
ATOM 3970 C C . GLY B 1 32 ? -28.719 -6.473 -21.047 1 85.5 32 GLY B C 1
ATOM 3971 O O . GLY B 1 32 ? -28.719 -6.977 -22.172 1 85.5 32 GLY B O 1
ATOM 3972 N N . GLY B 1 33 ? -27.672 -5.891 -20.516 1 87.25 33 GLY B N 1
ATOM 3973 C CA . GLY B 1 33 ? -26.406 -5.848 -21.234 1 87.25 33 GLY B CA 1
ATOM 3974 C C . GLY B 1 33 ? -25.656 -7.164 -21.203 1 87.25 33 GLY B C 1
ATOM 3975 O O . GLY B 1 33 ? -26.047 -8.086 -20.484 1 87.25 33 GLY B O 1
ATOM 3976 N N . PRO B 1 34 ? -24.641 -7.234 -21.984 1 89.69 34 PRO B N 1
ATOM 3977 C CA . PRO B 1 34 ? -23.891 -8.492 -22.094 1 89.69 34 PRO B CA 1
ATOM 3978 C C . PRO B 1 34 ? -23.312 -8.945 -20.75 1 89.69 34 PRO B C 1
ATOM 3980 O O . PRO B 1 34 ? -23.312 -10.141 -20.438 1 89.69 34 PRO B O 1
ATOM 3983 N N . ASP B 1 35 ? -22.906 -8.039 -19.922 1 93.5 35 ASP B N 1
ATOM 3984 C CA . ASP B 1 35 ? -22.234 -8.383 -18.672 1 93.5 35 ASP B CA 1
ATOM 3985 C C . ASP B 1 35 ? -23.219 -8.984 -17.672 1 93.5 35 ASP B C 1
ATOM 3987 O O . ASP B 1 35 ? -22.922 -10 -17.031 1 93.5 35 ASP B O 1
ATOM 3991 N N . SER B 1 36 ? -24.344 -8.344 -17.547 1 93.81 36 SER B N 1
ATOM 3992 C CA . SER B 1 36 ? -25.328 -8.82 -16.578 1 93.81 36 SER B CA 1
ATOM 3993 C C . SER B 1 36 ? -25.969 -10.125 -17.047 1 93.81 36 SER B C 1
ATOM 3995 O O . SER B 1 36 ? -26.25 -11 -16.219 1 93.81 36 SER B O 1
ATOM 3997 N N . ILE B 1 37 ? -26.172 -10.242 -18.312 1 93.31 37 ILE B N 1
ATOM 3998 C CA . ILE B 1 37 ? -26.734 -11.469 -18.859 1 93.31 37 ILE B CA 1
ATOM 3999 C C . ILE B 1 37 ? -25.734 -12.617 -18.672 1 93.31 37 ILE B C 1
ATOM 4001 O O . ILE B 1 37 ? -26.125 -13.719 -18.281 1 93.31 37 ILE B O 1
ATOM 4005 N N . ALA B 1 38 ? -24.5 -12.344 -18.984 1 94.69 38 ALA B N 1
ATOM 4006 C CA . ALA B 1 38 ? -23.453 -13.344 -18.766 1 94.69 38 ALA B CA 1
ATOM 4007 C C . ALA B 1 38 ? -23.406 -13.773 -17.312 1 94.69 38 ALA B C 1
ATOM 4009 O O . ALA B 1 38 ? -23.25 -14.961 -17 1 94.69 38 ALA B O 1
ATOM 4010 N N . LEU B 1 39 ? -23.5 -12.812 -16.438 1 96.5 39 LEU B N 1
ATOM 4011 C CA . LEU B 1 39 ? -23.453 -13.094 -15 1 96.5 39 LEU B CA 1
ATOM 4012 C C . LEU B 1 39 ? -24.578 -14.039 -14.602 1 96.5 39 LEU B C 1
ATOM 4014 O O . LEU B 1 39 ? -24.344 -15.031 -13.906 1 96.5 39 LEU B O 1
ATOM 4018 N N . LEU B 1 40 ? -25.797 -13.711 -15.031 1 96.38 40 LEU B N 1
ATOM 4019 C CA . LEU B 1 40 ? -26.953 -14.547 -14.695 1 96.38 40 LEU B CA 1
ATOM 4020 C C . LEU B 1 40 ? -26.766 -15.961 -15.242 1 96.38 40 LEU B C 1
ATOM 4022 O O . LEU B 1 40 ? -27.031 -16.938 -14.539 1 96.38 40 LEU B O 1
ATOM 4026 N N . ASP B 1 41 ? -26.312 -16.062 -16.453 1 96.12 41 ASP B N 1
ATOM 4027 C CA . ASP B 1 41 ? -26.109 -17.375 -17.078 1 96.12 41 ASP B CA 1
ATOM 4028 C C . ASP B 1 41 ? -25.031 -18.172 -16.344 1 96.12 41 ASP B C 1
ATOM 4030 O O . ASP B 1 41 ? -25.203 -19.375 -16.125 1 96.12 41 ASP B O 1
ATOM 4034 N N . LEU B 1 42 ? -23.938 -17.547 -16.047 1 95.81 42 LEU B N 1
ATOM 4035 C CA . LEU B 1 42 ? -22.828 -18.188 -15.344 1 95.81 42 LEU B CA 1
ATOM 4036 C C . LEU B 1 42 ? -23.281 -18.719 -13.984 1 95.81 42 LEU B C 1
ATOM 4038 O O . LEU B 1 42 ? -22.984 -19.859 -13.633 1 95.81 42 LEU B O 1
ATOM 4042 N N . LEU B 1 43 ? -24 -17.875 -13.258 1 96.44 43 LEU B N 1
ATOM 4043 C CA . LEU B 1 43 ? -24.469 -18.281 -11.945 1 96.44 43 LEU B CA 1
ATOM 4044 C C . LEU B 1 43 ? -25.484 -19.422 -12.055 1 96.44 43 LEU B C 1
ATOM 4046 O O . LEU B 1 43 ? -25.5 -20.328 -11.219 1 96.44 43 LEU B O 1
ATOM 4050 N N . HIS B 1 44 ? -26.297 -19.312 -13.047 1 96 44 HIS B N 1
ATOM 4051 C CA . HIS B 1 44 ? -27.281 -20.359 -13.281 1 96 44 HIS B CA 1
ATOM 4052 C C . HIS B 1 44 ? -26.609 -21.703 -13.523 1 96 44 HIS B C 1
ATOM 4054 O O . HIS B 1 44 ? -27.047 -22.734 -13.008 1 96 44 HIS B O 1
ATOM 4060 N N . ARG B 1 45 ? -25.609 -21.688 -14.281 1 93.81 45 ARG B N 1
ATOM 4061 C CA . ARG B 1 45 ? -24.891 -22.906 -14.625 1 93.81 45 ARG B CA 1
ATOM 4062 C C . ARG B 1 45 ? -24.203 -23.5 -13.398 1 93.81 45 ARG B C 1
ATOM 4064 O O . ARG B 1 45 ? -24.016 -24.719 -13.32 1 93.81 45 ARG B O 1
ATOM 4071 N N . MET B 1 46 ? -23.953 -22.688 -12.469 1 92.88 46 MET B N 1
ATOM 4072 C CA . MET B 1 46 ? -23.281 -23.141 -11.258 1 92.88 46 MET B CA 1
ATOM 4073 C C . MET B 1 46 ? -24.281 -23.422 -10.141 1 92.88 46 MET B C 1
ATOM 4075 O O . MET B 1 46 ? -23.922 -23.938 -9.086 1 92.88 46 MET B O 1
ATOM 4079 N N . ARG B 1 47 ? -25.5 -23.141 -10.305 1 93.62 47 ARG B N 1
ATOM 4080 C CA . ARG B 1 47 ? -26.5 -23.094 -9.242 1 93.62 47 ARG B CA 1
ATOM 4081 C C . ARG B 1 47 ? -26.656 -24.469 -8.594 1 93.62 47 ARG B C 1
ATOM 4083 O O . ARG B 1 47 ? -26.781 -24.578 -7.367 1 93.62 47 ARG B O 1
ATOM 4090 N N . GLU B 1 48 ? -26.641 -25.5 -9.414 1 92.06 48 GLU B N 1
ATOM 4091 C CA . GLU B 1 48 ? -26.844 -26.844 -8.875 1 92.06 48 GLU B CA 1
ATOM 4092 C C . GLU B 1 48 ? -25.641 -27.312 -8.07 1 92.06 48 GLU B C 1
ATOM 4094 O O . GLU B 1 48 ? -25.781 -27.797 -6.949 1 92.06 48 GLU B O 1
ATOM 4099 N N . ASP B 1 49 ? -24.484 -27.141 -8.672 1 90.81 49 ASP B N 1
ATOM 4100 C CA . ASP B 1 49 ? -23.25 -27.547 -8.016 1 90.81 49 ASP B CA 1
ATOM 4101 C C . ASP B 1 49 ? -23.031 -26.781 -6.711 1 90.81 49 ASP B C 1
ATOM 4103 O O . ASP B 1 49 ? -22.531 -27.328 -5.734 1 90.81 49 ASP B O 1
ATOM 4107 N N . GLU B 1 50 ? -23.5 -25.562 -6.684 1 91.5 50 GLU B N 1
ATOM 4108 C CA . GLU B 1 50 ? -23.203 -24.688 -5.555 1 91.5 50 GLU B CA 1
ATOM 4109 C C . GLU B 1 50 ? -24.406 -24.562 -4.625 1 91.5 50 GLU B C 1
ATOM 4111 O O . GLU B 1 50 ? -24.312 -24.016 -3.531 1 91.5 50 GLU B O 1
ATOM 4116 N N . GLY B 1 51 ? -25.5 -25.109 -5.062 1 93.38 51 GLY B N 1
ATOM 4117 C CA . GLY B 1 51 ? -26.719 -25.047 -4.266 1 93.38 51 GLY B CA 1
ATOM 4118 C C . GLY B 1 51 ? -27.25 -23.641 -4.113 1 93.38 51 GLY B C 1
ATOM 4119 O O . GLY B 1 51 ? -27.562 -23.203 -3.002 1 93.38 51 GLY B O 1
ATOM 4120 N N . LEU B 1 52 ? -27.328 -22.938 -5.223 1 95.06 52 LEU B N 1
ATOM 4121 C CA . LEU B 1 52 ? -27.75 -21.547 -5.184 1 95.06 52 LEU B CA 1
ATOM 4122 C C . LEU B 1 52 ? -29.188 -21.391 -5.668 1 95.06 52 LEU B C 1
ATOM 4124 O O . LEU B 1 52 ? -29.641 -22.141 -6.535 1 95.06 52 LEU B O 1
ATOM 4128 N N . ARG B 1 53 ? -29.906 -20.484 -5.031 1 96.44 53 ARG B N 1
ATOM 4129 C CA . ARG B 1 53 ? -31.172 -19.984 -5.551 1 96.44 53 ARG B CA 1
ATOM 4130 C C . ARG B 1 53 ? -31.016 -18.594 -6.164 1 96.44 53 ARG B C 1
ATOM 4132 O O . ARG B 1 53 ? -30.453 -17.703 -5.531 1 96.44 53 ARG B O 1
ATOM 4139 N N . LEU B 1 54 ? -31.484 -18.469 -7.414 1 97.75 54 LEU B N 1
ATOM 4140 C CA . LEU B 1 54 ? -31.25 -17.234 -8.133 1 97.75 54 LEU B CA 1
ATOM 4141 C C . LEU B 1 54 ? -32.562 -16.484 -8.391 1 97.75 54 LEU B C 1
ATOM 4143 O O . LEU B 1 54 ? -33.594 -17.125 -8.648 1 97.75 54 LEU B O 1
ATOM 4147 N N . VAL B 1 55 ? -32.5 -15.203 -8.266 1 97.69 55 VAL B N 1
ATOM 4148 C CA . VAL B 1 55 ? -33.594 -14.312 -8.664 1 97.69 55 VAL B CA 1
ATOM 4149 C C . VAL B 1 55 ? -33.031 -13.172 -9.516 1 97.69 55 VAL B C 1
ATOM 4151 O O . VAL B 1 55 ? -32.062 -12.5 -9.117 1 97.69 55 VAL B O 1
ATOM 4154 N N . ALA B 1 56 ? -33.594 -13.008 -10.703 1 97.38 56 ALA B N 1
ATOM 4155 C CA . ALA B 1 56 ? -33.188 -11.906 -11.562 1 97.38 56 ALA B CA 1
ATOM 4156 C C . ALA B 1 56 ? -33.938 -10.625 -11.227 1 97.38 56 ALA B C 1
ATOM 4158 O O . ALA B 1 56 ? -35.156 -10.664 -10.984 1 97.38 56 ALA B O 1
ATOM 4159 N N . ALA B 1 57 ? -33.219 -9.562 -11.07 1 96.56 57 ALA B N 1
ATOM 4160 C CA . ALA B 1 57 ? -33.812 -8.258 -10.805 1 96.56 57 ALA B CA 1
ATOM 4161 C C . ALA B 1 57 ? -33.438 -7.25 -11.883 1 96.56 57 ALA B C 1
ATOM 4163 O O . ALA B 1 57 ? -32.25 -7.027 -12.141 1 96.56 57 ALA B O 1
ATOM 4164 N N . HIS B 1 58 ? -34.438 -6.625 -12.477 1 93.44 58 HIS B N 1
ATOM 4165 C CA . HIS B 1 58 ? -34.219 -5.688 -13.578 1 93.44 58 HIS B CA 1
ATOM 4166 C C . HIS B 1 58 ? -34.906 -4.348 -13.289 1 93.44 58 HIS B C 1
ATOM 4168 O O . HIS B 1 58 ? -36.031 -4.309 -12.844 1 93.44 58 HIS B O 1
ATOM 4174 N N . VAL B 1 59 ? -34.062 -3.309 -13.453 1 87.62 59 VAL B N 1
ATOM 4175 C CA . VAL B 1 59 ? -34.594 -1.964 -13.266 1 87.62 59 VAL B CA 1
ATOM 4176 C C . VAL B 1 59 ? -34.719 -1.252 -14.617 1 87.62 59 VAL B C 1
ATOM 4178 O O . VAL B 1 59 ? -33.719 -1.141 -15.336 1 87.62 59 VAL B O 1
ATOM 4181 N N . ASP B 1 60 ? -35.875 -0.823 -14.898 1 82.56 60 ASP B N 1
ATOM 4182 C CA . ASP B 1 60 ? -36.125 0.011 -16.078 1 82.56 60 ASP B CA 1
ATOM 4183 C C . ASP B 1 60 ? -36.156 1.491 -15.703 1 82.56 60 ASP B C 1
ATOM 4185 O O . ASP B 1 60 ? -37.062 1.95 -15.039 1 82.56 60 ASP B O 1
ATOM 4189 N N . HIS B 1 61 ? -35.188 2.215 -16.125 1 73 61 HIS B N 1
ATOM 4190 C CA . HIS B 1 61 ? -35 3.592 -15.688 1 73 61 HIS B CA 1
ATOM 4191 C C . HIS B 1 61 ? -35.875 4.547 -16.5 1 73 61 HIS B C 1
ATOM 4193 O O . HIS B 1 61 ? -35.844 5.758 -16.25 1 73 61 HIS B O 1
ATOM 4199 N N . GLY B 1 62 ? -36.688 4.086 -17.328 1 63.75 62 GLY B N 1
ATOM 4200 C CA . GLY B 1 62 ? -37.719 4.859 -18.016 1 63.75 62 GLY B CA 1
ATOM 4201 C C . GLY B 1 62 ? -37.156 5.895 -18.969 1 63.75 62 GLY B C 1
ATOM 4202 O O . GLY B 1 62 ? -37.844 6.832 -19.359 1 63.75 62 GLY B O 1
ATOM 4203 N N . PHE B 1 63 ? -35.781 5.961 -19.203 1 57.97 63 PHE B N 1
ATOM 4204 C CA . PHE B 1 63 ? -35.219 7.043 -19.984 1 57.97 63 PHE B CA 1
ATOM 4205 C C . PHE B 1 63 ? -35.625 6.926 -21.453 1 57.97 63 PHE B C 1
ATOM 4207 O O . PHE B 1 63 ? -35.625 7.922 -22.172 1 57.97 63 PHE B O 1
ATOM 4214 N N . ARG B 1 64 ? -35.906 5.711 -21.953 1 56.06 64 ARG B N 1
ATOM 4215 C CA . ARG B 1 64 ? -36 5.594 -23.406 1 56.06 64 ARG B CA 1
ATOM 4216 C C . ARG B 1 64 ? -37.406 5.129 -23.828 1 56.06 64 ARG B C 1
ATOM 4218 O O . ARG B 1 64 ? -37.562 4.516 -24.875 1 56.06 64 ARG B O 1
ATOM 4225 N N . GLY B 1 65 ? -38.344 5.457 -23.109 1 55.25 65 GLY B N 1
ATOM 4226 C CA . GLY B 1 65 ? -39.688 5.145 -23.516 1 55.25 65 GLY B CA 1
ATOM 4227 C C . GLY B 1 65 ? -39.875 3.703 -23.953 1 55.25 65 GLY B C 1
ATOM 4228 O O . GLY B 1 65 ? -39.656 2.781 -23.172 1 55.25 65 GLY B O 1
ATOM 4229 N N . GLU B 1 66 ? -40.031 3.467 -25.297 1 55.78 66 GLU B N 1
ATOM 4230 C CA . GLU B 1 66 ? -40.344 2.197 -25.938 1 55.78 66 GLU B CA 1
ATOM 4231 C C . GLU B 1 66 ? -39.156 1.233 -25.859 1 55.78 66 GLU B C 1
ATOM 4233 O O . GLU B 1 66 ? -39.344 0.027 -25.688 1 55.78 66 GLU B O 1
ATOM 4238 N N . GLU B 1 67 ? -37.938 1.7 -25.938 1 60.75 67 GLU B N 1
ATOM 4239 C CA . GLU B 1 67 ? -36.719 0.872 -25.906 1 60.75 67 GLU B CA 1
ATOM 4240 C C . GLU B 1 67 ? -36.531 0.245 -24.531 1 60.75 67 GLU B C 1
ATOM 4242 O O . GLU B 1 67 ? -36.062 -0.894 -24.422 1 60.75 67 GLU B O 1
ATOM 4247 N N . SER B 1 68 ? -37.031 0.894 -23.594 1 62.59 68 SER B N 1
ATOM 4248 C CA . SER B 1 68 ? -36.906 0.389 -22.219 1 62.59 68 SER B CA 1
ATOM 4249 C C . SER B 1 68 ? -37.844 -0.792 -22 1 62.59 68 SER B C 1
ATOM 4251 O O . SER B 1 68 ? -37.469 -1.774 -21.344 1 62.59 68 SER B O 1
ATOM 4253 N N . ALA B 1 69 ? -38.875 -0.743 -22.609 1 69.25 69 ALA B N 1
ATOM 4254 C CA . ALA B 1 69 ? -39.844 -1.814 -22.453 1 69.25 69 ALA B CA 1
ATOM 4255 C C . ALA B 1 69 ? -39.375 -3.092 -23.141 1 69.25 69 ALA B C 1
ATOM 4257 O O . ALA B 1 69 ? -39.594 -4.195 -22.625 1 69.25 69 ALA B O 1
ATOM 4258 N N . SER B 1 70 ? -38.75 -2.924 -24.234 1 75.12 70 SER B N 1
ATOM 4259 C CA . SER B 1 70 ? -38.219 -4.07 -24.969 1 75.12 70 SER B CA 1
ATOM 4260 C C . SER B 1 70 ? -37.094 -4.75 -24.203 1 75.12 70 SER B C 1
ATOM 4262 O O . SER B 1 70 ? -37 -5.98 -24.188 1 75.12 70 SER B O 1
ATOM 4264 N N . GLU B 1 71 ? -36.312 -3.959 -23.547 1 79.19 71 GLU B N 1
ATOM 4265 C CA . GLU B 1 71 ? -35.219 -4.508 -22.75 1 79.19 71 GLU B CA 1
ATOM 4266 C C . GLU B 1 71 ? -35.75 -5.316 -21.562 1 79.19 71 GLU B C 1
ATOM 4268 O O . GLU B 1 71 ? -35.25 -6.395 -21.266 1 79.19 71 GLU B O 1
ATOM 4273 N N . ALA B 1 72 ? -36.719 -4.738 -20.938 1 83.81 72 ALA B N 1
ATOM 4274 C CA . ALA B 1 72 ? -37.344 -5.43 -19.812 1 83.81 72 ALA B CA 1
ATOM 4275 C C . ALA B 1 72 ? -37.906 -6.777 -20.234 1 83.81 72 ALA B C 1
ATOM 4277 O O . ALA B 1 72 ? -37.812 -7.77 -19.516 1 83.81 72 ALA B O 1
ATOM 4278 N N . GLU B 1 73 ? -38.469 -6.773 -21.391 1 85.12 73 GLU B N 1
ATOM 4279 C CA . GLU B 1 73 ? -39.062 -8.008 -21.891 1 85.12 73 GLU B CA 1
ATOM 4280 C C . GLU B 1 73 ? -38 -9.031 -22.234 1 85.12 73 GLU B C 1
ATOM 4282 O O . GLU B 1 73 ? -38.188 -10.234 -22.031 1 85.12 73 GLU B O 1
ATOM 4287 N N . THR B 1 74 ? -36.969 -8.555 -22.781 1 84.44 74 THR B N 1
ATOM 4288 C CA . THR B 1 74 ? -35.875 -9.445 -23.125 1 84.44 74 THR B CA 1
ATOM 4289 C C . THR B 1 74 ? -35.312 -10.109 -21.875 1 84.44 74 THR B C 1
ATOM 4291 O O . THR B 1 74 ? -35.031 -11.312 -21.875 1 84.44 74 THR B O 1
ATOM 4294 N N . VAL B 1 75 ? -35.125 -9.344 -20.828 1 90.38 75 VAL B N 1
ATOM 4295 C CA . VAL B 1 75 ? -34.562 -9.867 -19.594 1 90.38 75 VAL B CA 1
ATOM 4296 C C . VAL B 1 75 ? -35.562 -10.875 -18.984 1 90.38 75 VAL B C 1
ATOM 4298 O O . VAL B 1 75 ? -35.156 -11.93 -18.5 1 90.38 75 VAL B O 1
ATOM 4301 N N . ARG B 1 76 ? -36.781 -10.531 -19.016 1 91.06 76 ARG B N 1
ATOM 4302 C CA . ARG B 1 76 ? -37.812 -11.422 -18.469 1 91.06 76 ARG B CA 1
ATOM 4303 C C . ARG B 1 76 ? -37.844 -12.742 -19.234 1 91.06 76 ARG B C 1
ATOM 4305 O O . ARG B 1 76 ? -37.906 -13.812 -18.609 1 91.06 76 ARG B O 1
ATOM 4312 N N . ARG B 1 77 ? -37.812 -12.672 -20.484 1 91.5 77 ARG B N 1
ATOM 4313 C CA . ARG B 1 77 ? -37.844 -13.867 -21.312 1 91.5 77 ARG B CA 1
ATOM 4314 C C . ARG B 1 77 ? -36.625 -14.742 -21.047 1 91.5 77 ARG B C 1
ATOM 4316 O O . ARG B 1 77 ? -36.719 -15.969 -21.016 1 91.5 77 ARG B O 1
ATOM 4323 N N . PHE B 1 78 ? -35.531 -14.109 -20.984 1 92.69 78 PHE B N 1
ATOM 4324 C CA . PHE B 1 78 ? -34.281 -14.828 -20.719 1 92.69 78 PHE B CA 1
ATOM 4325 C C . PHE B 1 78 ? -34.375 -15.547 -19.375 1 92.69 78 PHE B C 1
ATOM 4327 O O . PHE B 1 78 ? -34 -16.719 -19.281 1 92.69 78 PHE B O 1
ATOM 4334 N N . ALA B 1 79 ? -34.781 -14.828 -18.359 1 94.75 79 ALA B N 1
ATOM 4335 C CA . ALA B 1 79 ? -34.906 -15.422 -17.031 1 94.75 79 ALA B CA 1
ATOM 4336 C C . ALA B 1 79 ? -35.906 -16.578 -17.047 1 94.75 79 ALA B C 1
ATOM 4338 O O . ALA B 1 79 ? -35.688 -17.609 -16.406 1 94.75 79 ALA B O 1
ATOM 4339 N N . GLU B 1 80 ? -36.969 -16.359 -17.734 1 94 80 GLU B N 1
ATOM 4340 C CA . GLU B 1 80 ? -38 -17.391 -17.859 1 94 80 GLU B CA 1
ATOM 4341 C C . GLU B 1 80 ? -37.406 -18.641 -18.516 1 94 80 GLU B C 1
ATOM 4343 O O . GLU B 1 80 ? -37.719 -19.766 -18.109 1 94 80 GLU B O 1
ATOM 4348 N N . LYS B 1 81 ? -36.688 -18.438 -19.5 1 93.88 81 LYS B N 1
ATOM 4349 C CA . LYS B 1 81 ? -36.062 -19.547 -20.203 1 93.88 81 LYS B CA 1
ATOM 4350 C C . LYS B 1 81 ? -35.156 -20.344 -19.266 1 93.88 81 LYS B C 1
ATOM 4352 O O . LYS B 1 81 ? -35 -21.562 -19.391 1 93.88 81 LYS B O 1
ATOM 4357 N N . LEU B 1 82 ? -34.531 -19.703 -18.344 1 94.62 82 LEU B N 1
ATOM 4358 C CA . LEU B 1 82 ? -33.625 -20.344 -17.391 1 94.62 82 LEU B CA 1
ATOM 4359 C C . LEU B 1 82 ? -34.406 -20.906 -16.203 1 94.62 82 LEU B C 1
ATOM 4361 O O . LEU B 1 82 ? -33.844 -21.641 -15.383 1 94.62 82 LEU B O 1
ATOM 4365 N N . GLY B 1 83 ? -35.656 -20.516 -16.094 1 94.38 83 GLY B N 1
ATOM 4366 C CA . GLY B 1 83 ? -36.438 -20.922 -14.938 1 94.38 83 GLY B CA 1
ATOM 4367 C C . GLY B 1 83 ? -36.094 -20.125 -13.688 1 94.38 83 GLY B C 1
ATOM 4368 O O . GLY B 1 83 ? -36.25 -20.641 -12.57 1 94.38 83 GLY B O 1
ATOM 4369 N N . VAL B 1 84 ? -35.625 -18.984 -13.844 1 96.38 84 VAL B N 1
ATOM 4370 C CA . VAL B 1 84 ? -35.25 -18.125 -12.734 1 96.38 84 VAL B CA 1
ATOM 4371 C C . VAL B 1 84 ? -36.344 -17.047 -12.547 1 96.38 84 VAL B C 1
ATOM 4373 O O . VAL B 1 84 ? -36.75 -16.391 -13.516 1 96.38 84 VAL B O 1
ATOM 4376 N N . PRO B 1 85 ? -36.844 -16.922 -11.297 1 96.5 85 PRO B N 1
ATOM 4377 C CA . PRO B 1 85 ? -37.781 -15.82 -11.07 1 96.5 85 PRO B CA 1
ATOM 4378 C C . PRO B 1 85 ? -37.188 -14.461 -11.445 1 96.5 85 PRO B C 1
ATOM 4380 O O . PRO B 1 85 ? -36 -14.211 -11.219 1 96.5 85 PRO B O 1
ATOM 4383 N N . CYS B 1 86 ? -38.094 -13.594 -12.016 1 96.06 86 CYS B N 1
ATOM 4384 C CA . CYS B 1 86 ? -37.656 -12.273 -12.469 1 96.06 86 CYS B CA 1
ATOM 4385 C C . CYS B 1 86 ? -38.531 -11.172 -11.883 1 96.06 86 CYS B C 1
ATOM 4387 O O . CYS B 1 86 ? -39.75 -11.203 -12.031 1 96.06 86 CYS B O 1
ATOM 4389 N N . GLU B 1 87 ? -37.844 -10.336 -11.125 1 95.06 87 GLU B N 1
ATOM 4390 C CA . GLU B 1 87 ? -38.5 -9.141 -10.609 1 95.06 87 GLU B CA 1
ATOM 4391 C C . GLU B 1 87 ? -38.125 -7.906 -11.422 1 95.06 87 GLU B C 1
ATOM 4393 O O . GLU B 1 87 ? -36.938 -7.688 -11.711 1 95.06 87 GLU B O 1
ATOM 4398 N N . SER B 1 88 ? -39.125 -7.141 -11.891 1 92.31 88 SER B N 1
ATOM 4399 C CA . SER B 1 88 ? -38.844 -5.93 -12.664 1 92.31 88 SER B CA 1
ATOM 4400 C C . SER B 1 88 ? -39.625 -4.742 -12.109 1 92.31 88 SER B C 1
ATOM 4402 O O . SER B 1 88 ? -40.719 -4.91 -11.539 1 92.31 88 SER B O 1
ATOM 4404 N N . VAL B 1 89 ? -38.969 -3.592 -12.195 1 88.56 89 VAL B N 1
ATOM 4405 C CA . VAL B 1 89 ? -39.656 -2.379 -11.758 1 88.56 89 VAL B CA 1
ATOM 4406 C C . VAL B 1 89 ? -39.406 -1.251 -12.75 1 88.56 89 VAL B C 1
ATOM 4408 O O . VAL B 1 89 ? -38.344 -1.195 -13.375 1 88.56 89 VAL B O 1
ATOM 4411 N N . PHE B 1 90 ? -40.406 -0.462 -12.953 1 86.19 90 PHE B N 1
ATOM 4412 C CA . PHE B 1 90 ? -40.281 0.771 -13.719 1 86.19 90 PHE B CA 1
ATOM 4413 C C . PHE B 1 90 ? -40.125 1.969 -12.789 1 86.19 90 PHE B C 1
ATOM 4415 O O . PHE B 1 90 ? -40.906 2.146 -11.859 1 86.19 90 PHE B O 1
ATOM 4422 N N . ILE B 1 91 ? -39.031 2.615 -12.977 1 82.06 91 ILE B N 1
ATOM 4423 C CA . ILE B 1 91 ? -38.812 3.801 -12.164 1 82.06 91 ILE B CA 1
ATOM 4424 C C . ILE B 1 91 ? -38.844 5.051 -13.039 1 82.06 91 ILE B C 1
ATOM 4426 O O . ILE B 1 91 ? -38.094 5.145 -14.023 1 82.06 91 ILE B O 1
ATOM 4430 N N . ASP B 1 92 ? -39.688 5.965 -12.727 1 80.75 92 ASP B N 1
ATOM 4431 C CA . ASP B 1 92 ? -39.719 7.246 -13.422 1 80.75 92 ASP B CA 1
ATOM 4432 C C . ASP B 1 92 ? -38.594 8.172 -12.953 1 80.75 92 ASP B C 1
ATOM 4434 O O . ASP B 1 92 ? -38.844 9.086 -12.164 1 80.75 92 ASP B O 1
ATOM 4438 N N . LEU B 1 93 ? -37.469 7.992 -13.555 1 80.25 93 LEU B N 1
ATOM 4439 C CA . LEU B 1 93 ? -36.281 8.695 -13.109 1 80.25 93 LEU B CA 1
ATOM 4440 C C . LEU B 1 93 ? -36.375 10.188 -13.414 1 80.25 93 LEU B C 1
ATOM 4442 O O . LEU B 1 93 ? -35.969 11.016 -12.602 1 80.25 93 LEU B O 1
ATOM 4446 N N . PRO B 1 94 ? -36.938 10.562 -14.594 1 80.06 94 PRO B N 1
ATOM 4447 C CA . PRO B 1 94 ? -37.031 11.992 -14.891 1 80.06 94 PRO B CA 1
ATOM 4448 C C . PRO B 1 94 ? -37.781 12.766 -13.812 1 80.06 94 PRO B C 1
ATOM 4450 O O . PRO B 1 94 ? -37.312 13.836 -13.383 1 80.06 94 PRO B O 1
ATOM 4453 N N . SER B 1 95 ? -38.844 12.188 -13.359 1 81.25 95 SER B N 1
ATOM 4454 C CA . SER B 1 95 ? -39.625 12.859 -12.32 1 81.25 95 SER B CA 1
ATOM 4455 C C . SER B 1 95 ? -38.844 12.906 -11 1 81.25 95 SER B C 1
ATOM 4457 O O . SER B 1 95 ? -38.906 13.898 -10.273 1 81.25 95 SER B O 1
ATOM 4459 N N . TYR B 1 96 ? -38.188 11.922 -10.711 1 83.69 96 TYR B N 1
ATOM 4460 C CA . TYR B 1 96 ? -37.406 11.844 -9.477 1 83.69 96 TYR B CA 1
ATOM 4461 C C . TYR B 1 96 ? -36.281 12.852 -9.492 1 83.69 96 TYR B C 1
ATOM 4463 O O . TYR B 1 96 ? -36 13.492 -8.477 1 83.69 96 TYR B O 1
ATOM 4471 N N . ILE B 1 97 ? -35.625 12.984 -10.586 1 82.06 97 ILE B N 1
ATOM 4472 C CA . ILE B 1 97 ? -34.531 13.922 -10.734 1 82.06 97 ILE B CA 1
ATOM 4473 C C . ILE B 1 97 ? -35.062 15.352 -10.586 1 82.06 97 ILE B C 1
ATOM 4475 O O . ILE B 1 97 ? -34.406 16.188 -9.953 1 82.06 97 ILE B O 1
ATOM 4479 N N . GLU B 1 98 ? -36.125 15.578 -11.203 1 81.94 98 GLU B N 1
ATOM 4480 C CA . GLU B 1 98 ? -36.75 16.891 -11.109 1 81.94 98 GLU B CA 1
ATOM 4481 C C . GLU B 1 98 ? -37.094 17.234 -9.656 1 81.94 98 GLU B C 1
ATOM 4483 O O . GLU B 1 98 ? -36.938 18.375 -9.227 1 81.94 98 GLU B O 1
ATOM 4488 N N . GLU B 1 99 ? -37.438 16.297 -9 1 85 99 GLU B N 1
ATOM 4489 C CA . GLU B 1 99 ? -37.875 16.484 -7.613 1 85 99 GLU B CA 1
ATOM 4490 C C . GLU B 1 99 ? -36.656 16.656 -6.688 1 85 99 GLU B C 1
ATOM 4492 O O . GLU B 1 99 ? -36.688 17.453 -5.754 1 85 99 GLU B O 1
ATOM 4497 N N . THR B 1 100 ? -35.656 15.992 -6.863 1 83.31 100 THR B N 1
ATOM 4498 C CA . THR B 1 100 ? -34.531 15.93 -5.922 1 83.31 100 THR B CA 1
ATOM 4499 C C . THR B 1 100 ? -33.406 16.828 -6.371 1 83.31 100 THR B C 1
ATOM 4501 O O . THR B 1 100 ? -32.531 17.219 -5.566 1 83.31 100 THR B O 1
ATOM 4504 N N . GLY B 1 101 ? -33.344 17.125 -7.648 1 80.69 101 GLY B N 1
ATOM 4505 C CA . GLY B 1 101 ? -32.25 17.906 -8.195 1 80.69 101 GLY B CA 1
ATOM 4506 C C . GLY B 1 101 ? -30.938 17.141 -8.273 1 80.69 101 GLY B C 1
ATOM 4507 O O . GLY B 1 101 ? -29.875 17.734 -8.453 1 80.69 101 GLY B O 1
ATOM 4508 N N . MET B 1 102 ? -31.016 15.82 -8.086 1 80.12 102 MET B N 1
ATOM 4509 C CA . MET B 1 102 ? -29.828 14.977 -8.125 1 80.12 102 MET B CA 1
ATOM 4510 C C . MET B 1 102 ? -29.328 14.789 -9.555 1 80.12 102 MET B C 1
ATOM 4512 O O . MET B 1 102 ? -30.109 14.93 -10.5 1 80.12 102 MET B O 1
ATOM 4516 N N . ASN B 1 103 ? -28.016 14.461 -9.641 1 78.06 103 ASN B N 1
ATOM 4517 C CA . ASN B 1 103 ? -27.516 14.07 -10.953 1 78.06 103 ASN B CA 1
ATOM 4518 C C . ASN B 1 103 ? -28.109 12.742 -11.406 1 78.06 103 ASN B C 1
ATOM 4520 O O . ASN B 1 103 ? -28.375 11.867 -10.594 1 78.06 103 ASN B O 1
ATOM 4524 N N . PRO B 1 104 ? -28.484 12.688 -12.648 1 74.19 104 PRO B N 1
ATOM 4525 C CA . PRO B 1 104 ? -29.172 11.523 -13.195 1 74.19 104 PRO B CA 1
ATOM 4526 C C . PRO B 1 104 ? -28.484 10.203 -12.828 1 74.19 104 PRO B C 1
ATOM 4528 O O . PRO B 1 104 ? -29.156 9.227 -12.5 1 74.19 104 PRO B O 1
ATOM 4531 N N . GLN B 1 105 ? -27.219 10.219 -12.789 1 74.94 105 GLN B N 1
ATOM 4532 C CA . GLN B 1 105 ? -26.484 8.984 -12.5 1 74.94 105 GLN B CA 1
ATOM 4533 C C . GLN B 1 105 ? -26.641 8.594 -11.031 1 74.94 105 GLN B C 1
ATOM 4535 O O . GLN B 1 105 ? -26.859 7.422 -10.719 1 74.94 105 GLN B O 1
ATOM 4540 N N . ALA B 1 106 ? -26.469 9.531 -10.227 1 79.06 106 ALA B N 1
ATOM 4541 C CA . ALA B 1 106 ? -26.609 9.273 -8.797 1 79.06 106 ALA B CA 1
ATOM 4542 C C . ALA B 1 106 ? -28.047 8.844 -8.461 1 79.06 106 ALA B C 1
ATOM 4544 O O . ALA B 1 106 ? -28.25 7.953 -7.633 1 79.06 106 ALA B O 1
ATOM 4545 N N . ALA B 1 107 ? -28.953 9.516 -9.094 1 81.25 107 ALA B N 1
ATOM 4546 C CA . ALA B 1 107 ? -30.359 9.188 -8.883 1 81.25 107 ALA B CA 1
ATOM 4547 C C . ALA B 1 107 ? -30.672 7.766 -9.352 1 81.25 107 ALA B C 1
ATOM 4549 O O . ALA B 1 107 ? -31.359 7.008 -8.656 1 81.25 107 ALA B O 1
ATOM 4550 N N . ALA B 1 108 ? -30.156 7.41 -10.57 1 81.25 108 ALA B N 1
ATOM 4551 C CA . ALA B 1 108 ? -30.359 6.066 -11.109 1 81.25 108 ALA B CA 1
ATOM 4552 C C . ALA B 1 108 ? -29.75 5.008 -10.195 1 81.25 108 ALA B C 1
ATOM 4554 O O . ALA B 1 108 ? -30.344 3.953 -9.977 1 81.25 108 ALA B O 1
ATOM 4555 N N . ARG B 1 109 ? -28.625 5.332 -9.688 1 83.69 109 ARG B N 1
ATOM 4556 C CA . ARG B 1 109 ? -27.938 4.398 -8.797 1 83.69 109 ARG B CA 1
ATOM 4557 C C . ARG B 1 109 ? -28.719 4.203 -7.5 1 83.69 109 ARG B C 1
ATOM 4559 O O . ARG B 1 109 ? -28.891 3.072 -7.039 1 83.69 109 ARG B O 1
ATOM 4566 N N . GLU B 1 110 ? -29.078 5.234 -7.035 1 87 110 GLU B N 1
ATOM 4567 C CA . GLU B 1 110 ? -29.812 5.184 -5.773 1 87 110 GLU B CA 1
ATOM 4568 C C . GLU B 1 110 ? -31.094 4.352 -5.91 1 87 110 GLU B C 1
ATOM 4570 O O . GLU B 1 110 ? -31.359 3.473 -5.09 1 87 110 GLU B O 1
ATOM 4575 N N . LYS B 1 111 ? -31.812 4.629 -6.895 1 88.19 111 LYS B N 1
ATOM 4576 C CA . LYS B 1 111 ? -33.094 3.928 -7.105 1 88.19 111 LYS B CA 1
ATOM 4577 C C . LYS B 1 111 ? -32.844 2.461 -7.445 1 88.19 111 LYS B C 1
ATOM 4579 O O . LYS B 1 111 ? -33.625 1.591 -7.043 1 88.19 111 LYS B O 1
ATOM 4584 N N . ARG B 1 112 ? -31.828 2.205 -8.195 1 89.62 112 ARG B N 1
ATOM 4585 C CA . ARG B 1 112 ? -31.469 0.826 -8.508 1 89.62 112 ARG B CA 1
ATOM 4586 C C . ARG B 1 112 ? -31.188 0.028 -7.242 1 89.62 112 ARG B C 1
ATOM 4588 O O . ARG B 1 112 ? -31.703 -1.076 -7.066 1 89.62 112 ARG B O 1
ATOM 4595 N N . TYR B 1 113 ? -30.422 0.606 -6.418 1 91.38 113 TYR B N 1
ATOM 4596 C CA . TYR B 1 113 ? -30.047 -0.102 -5.199 1 91.38 113 TYR B CA 1
ATOM 4597 C C . TYR B 1 113 ? -31.234 -0.249 -4.258 1 91.38 113 TYR B C 1
ATOM 4599 O O . TYR B 1 113 ? -31.359 -1.259 -3.562 1 91.38 113 TYR B O 1
ATOM 4607 N N . GLU B 1 114 ? -32.031 0.762 -4.277 1 91.62 114 GLU B N 1
ATOM 4608 C CA . GLU B 1 114 ? -33.25 0.656 -3.488 1 91.62 114 GLU B CA 1
ATOM 4609 C C . GLU B 1 114 ? -34.094 -0.535 -3.934 1 91.62 114 GLU B C 1
ATOM 4611 O O . GLU B 1 114 ? -34.562 -1.307 -3.102 1 91.62 114 GLU B O 1
ATOM 4616 N N . PHE B 1 115 ? -34.25 -0.653 -5.211 1 93.5 115 PHE B N 1
ATOM 4617 C CA . PHE B 1 115 ? -35.031 -1.747 -5.77 1 93.5 115 PHE B CA 1
ATOM 4618 C C . PHE B 1 115 ? -34.375 -3.09 -5.477 1 93.5 115 PHE B C 1
ATOM 4620 O O . PHE B 1 115 ? -35.062 -4.043 -5.082 1 93.5 115 PHE B O 1
ATOM 4627 N N . LEU B 1 116 ? -33.094 -3.188 -5.66 1 95.25 116 LEU B N 1
ATOM 4628 C CA . LEU B 1 116 ? -32.375 -4.434 -5.438 1 95.25 116 LEU B CA 1
ATOM 4629 C C . LEU B 1 116 ? -32.5 -4.879 -3.982 1 95.25 116 LEU B C 1
ATOM 4631 O O . LEU B 1 116 ? -32.656 -6.066 -3.707 1 95.25 116 LEU B O 1
ATOM 4635 N N . LEU B 1 117 ? -32.406 -3.922 -3.082 1 95.5 117 LEU B N 1
ATOM 4636 C CA . LEU B 1 117 ? -32.5 -4.234 -1.661 1 95.5 117 LEU B CA 1
ATOM 4637 C C . LEU B 1 117 ? -33.906 -4.703 -1.303 1 95.5 117 LEU B C 1
ATOM 4639 O O . LEU B 1 117 ? -34.062 -5.629 -0.505 1 95.5 117 LEU B O 1
ATOM 4643 N N . GLN B 1 118 ? -34.875 -4.043 -1.896 1 95.31 118 GLN B N 1
ATOM 4644 C CA . GLN B 1 118 ? -36.25 -4.453 -1.682 1 95.31 118 GLN B CA 1
ATOM 4645 C C . GLN B 1 118 ? -36.5 -5.871 -2.193 1 95.31 118 GLN B C 1
ATOM 4647 O O . GLN B 1 118 ? -37.188 -6.66 -1.545 1 95.31 118 GLN B O 1
ATOM 4652 N N . THR B 1 119 ? -36 -6.129 -3.336 1 96.06 119 THR B N 1
ATOM 4653 C CA . THR B 1 119 ? -36.125 -7.457 -3.924 1 96.06 119 THR B CA 1
ATOM 4654 C C . THR B 1 119 ? -35.469 -8.508 -3.045 1 96.06 119 THR B C 1
ATOM 4656 O O . THR B 1 119 ? -35.969 -9.609 -2.875 1 96.06 119 THR B O 1
ATOM 4659 N N . ALA B 1 120 ? -34.281 -8.18 -2.523 1 96.69 120 ALA B N 1
ATOM 4660 C CA . ALA B 1 120 ? -33.562 -9.086 -1.632 1 96.69 120 ALA B CA 1
ATOM 4661 C C . ALA B 1 120 ? -34.406 -9.414 -0.397 1 96.69 120 ALA B C 1
ATOM 4663 O O . ALA B 1 120 ? -34.469 -10.57 0.023 1 96.69 120 ALA B O 1
ATOM 4664 N N . ARG B 1 121 ? -35 -8.414 0.142 1 95.31 121 ARG B N 1
ATOM 4665 C CA . ARG B 1 121 ? -35.875 -8.609 1.306 1 95.31 121 ARG B CA 1
ATOM 4666 C C . ARG B 1 121 ? -37.062 -9.5 0.962 1 95.31 121 ARG B C 1
ATOM 4668 O O . ARG B 1 121 ? -37.406 -10.398 1.728 1 95.31 121 ARG B O 1
ATOM 4675 N N . LYS B 1 122 ? -37.688 -9.211 -0.121 1 96.06 122 LYS B N 1
ATOM 4676 C CA . LYS B 1 122 ? -38.844 -9.953 -0.576 1 96.06 122 LYS B CA 1
ATOM 4677 C C . LYS B 1 122 ? -38.531 -11.438 -0.732 1 96.06 122 LYS B C 1
ATOM 4679 O O . LYS B 1 122 ? -39.375 -12.289 -0.398 1 96.06 122 LYS B O 1
ATOM 4684 N N . HIS B 1 123 ? -37.375 -11.773 -1.177 1 96.31 123 HIS B N 1
ATOM 4685 C CA . HIS B 1 123 ? -37.031 -13.156 -1.49 1 96.31 123 HIS B CA 1
ATOM 4686 C C . HIS B 1 123 ? -36.156 -13.766 -0.402 1 96.31 123 HIS B C 1
ATOM 4688 O O . HIS B 1 123 ? -35.688 -14.898 -0.541 1 96.31 123 HIS B O 1
ATOM 4694 N N . GLY B 1 124 ? -35.844 -12.992 0.654 1 94.25 124 GLY B N 1
ATOM 4695 C CA . GLY B 1 124 ? -35 -13.469 1.734 1 94.25 124 GLY B CA 1
ATOM 4696 C C . GLY B 1 124 ? -33.562 -13.734 1.299 1 94.25 124 GLY B C 1
ATOM 4697 O O . GLY B 1 124 ? -32.938 -14.703 1.752 1 94.25 124 GLY B O 1
ATOM 4698 N N . ALA B 1 125 ? -33.125 -13 0.347 1 95.62 125 ALA B N 1
ATOM 4699 C CA . ALA B 1 125 ? -31.781 -13.172 -0.17 1 95.62 125 ALA B CA 1
ATOM 4700 C C . ALA B 1 125 ? -30.781 -12.359 0.639 1 95.62 125 ALA B C 1
ATOM 4702 O O . ALA B 1 125 ? -31.078 -11.227 1.049 1 95.62 125 ALA B O 1
ATOM 4703 N N . ARG B 1 126 ? -29.641 -12.922 0.824 1 92.94 126 ARG B N 1
ATOM 4704 C CA . ARG B 1 126 ? -28.609 -12.25 1.613 1 92.94 126 ARG B CA 1
ATOM 4705 C C . ARG B 1 126 ? -27.516 -11.688 0.716 1 92.94 126 ARG B C 1
ATOM 4707 O O . ARG B 1 126 ? -26.594 -11.023 1.196 1 92.94 126 ARG B O 1
ATOM 4714 N N . ARG B 1 127 ? -27.688 -11.938 -0.603 1 96.88 127 ARG B N 1
ATOM 4715 C CA . ARG B 1 127 ? -26.641 -11.5 -1.52 1 96.88 127 ARG B CA 1
ATOM 4716 C C . ARG B 1 127 ? -27.234 -10.883 -2.781 1 96.88 127 ARG B C 1
ATOM 4718 O O . ARG B 1 127 ? -28.266 -11.352 -3.279 1 96.88 127 ARG B O 1
ATOM 4725 N N . ILE B 1 128 ? -26.578 -9.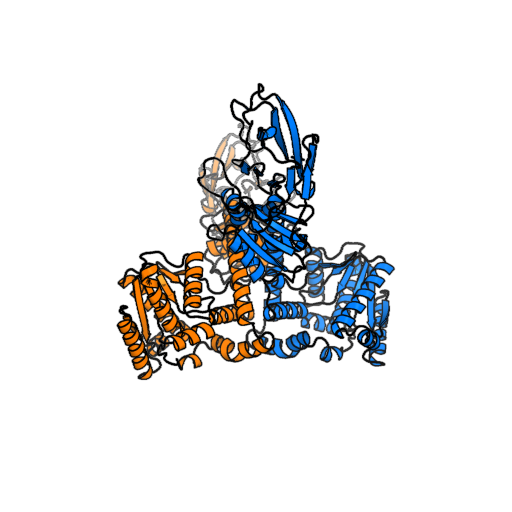828 -3.225 1 97.56 128 ILE B N 1
ATOM 4726 C CA . ILE B 1 128 ? -26.891 -9.203 -4.508 1 97.56 128 ILE B CA 1
ATOM 4727 C C . ILE B 1 128 ? -25.656 -9.234 -5.406 1 97.56 128 ILE B C 1
ATOM 4729 O O . ILE B 1 128 ? -24.594 -8.711 -5.039 1 97.56 128 ILE B O 1
ATOM 4733 N N . ALA B 1 129 ? -25.797 -9.891 -6.547 1 97.81 129 ALA B N 1
ATOM 4734 C CA . ALA B 1 129 ? -24.672 -10.008 -7.48 1 97.81 129 ALA B CA 1
ATOM 4735 C C . ALA B 1 129 ? -24.734 -8.93 -8.555 1 97.81 129 ALA B C 1
ATOM 4737 O O . ALA B 1 129 ? -25.781 -8.766 -9.211 1 97.81 129 ALA B O 1
ATOM 4738 N N . LEU B 1 130 ? -23.641 -8.203 -8.664 1 96.44 130 LEU B N 1
ATOM 4739 C CA . LEU B 1 130 ? -23.531 -7.164 -9.68 1 96.44 130 LEU B CA 1
ATOM 4740 C C . LEU B 1 130 ? -22.609 -7.609 -10.812 1 96.44 130 LEU B C 1
ATOM 4742 O O . LEU B 1 130 ? -21.719 -8.422 -10.602 1 96.44 130 LEU B O 1
ATOM 4746 N N . GLY B 1 131 ? -22.812 -7.07 -12 1 95.19 131 GLY B N 1
ATOM 4747 C CA . GLY B 1 131 ? -22.094 -7.516 -13.188 1 95.19 131 GLY B CA 1
ATOM 4748 C C . GLY B 1 131 ? -20.844 -6.711 -13.469 1 95.19 131 GLY B C 1
ATOM 4749 O O . GLY B 1 131 ? -20.422 -6.57 -14.617 1 95.19 131 GLY B O 1
ATOM 4750 N N . HIS B 1 132 ? -20.266 -6.141 -12.406 1 95.25 132 HIS B N 1
ATOM 4751 C CA . HIS B 1 132 ? -19.016 -5.41 -12.594 1 95.25 132 HIS B CA 1
ATOM 4752 C C . HIS B 1 132 ? -17.875 -6.355 -12.969 1 95.25 132 HIS B C 1
ATOM 4754 O O . HIS B 1 132 ? -17.781 -7.457 -12.43 1 95.25 132 HIS B O 1
ATOM 4760 N N . HIS B 1 133 ? -17.094 -5.934 -13.898 1 96.31 133 HIS B N 1
ATOM 4761 C CA . HIS B 1 133 ? -16.016 -6.777 -14.406 1 96.31 133 HIS B CA 1
ATOM 4762 C C . HIS B 1 133 ? -14.672 -6.066 -14.328 1 96.31 133 HIS B C 1
ATOM 4764 O O . HIS B 1 133 ? -14.562 -5.016 -13.688 1 96.31 133 HIS B O 1
ATOM 4770 N N . ALA B 1 134 ? -13.664 -6.605 -14.906 1 95.88 134 ALA B N 1
ATOM 4771 C CA . ALA B 1 134 ? -12.297 -6.125 -14.766 1 95.88 134 ALA B CA 1
ATOM 4772 C C . ALA B 1 134 ? -12.141 -4.727 -15.359 1 95.88 134 ALA B C 1
ATOM 4774 O O . ALA B 1 134 ? -11.398 -3.9 -14.828 1 95.88 134 ALA B O 1
ATOM 4775 N N . ASP B 1 135 ? -12.828 -4.473 -16.438 1 94.94 135 ASP B N 1
ATOM 4776 C CA . ASP B 1 135 ? -12.727 -3.164 -17.078 1 94.94 135 ASP B CA 1
ATOM 4777 C C . ASP B 1 135 ? -13.32 -2.072 -16.188 1 94.94 135 ASP B C 1
ATOM 4779 O O . ASP B 1 135 ? -12.781 -0.964 -16.125 1 94.94 135 ASP B O 1
ATOM 4783 N N . ASP B 1 136 ? -14.406 -2.451 -15.516 1 94.44 136 ASP B N 1
ATOM 4784 C CA . ASP B 1 136 ? -14.969 -1.513 -14.547 1 94.44 136 ASP B CA 1
ATOM 4785 C C . ASP B 1 136 ? -13.984 -1.225 -13.422 1 94.44 136 ASP B C 1
ATOM 4787 O O . ASP B 1 136 ? -13.875 -0.086 -12.961 1 94.44 136 ASP B O 1
ATOM 4791 N N . GLN B 1 137 ? -13.375 -2.25 -13.016 1 97 137 GLN B N 1
ATOM 4792 C CA . GLN B 1 137 ? -12.391 -2.123 -11.945 1 97 137 GLN B CA 1
ATOM 4793 C C . GLN B 1 137 ? -11.242 -1.215 -12.367 1 97 137 GLN B C 1
ATOM 4795 O O . GLN B 1 137 ? -10.836 -0.329 -11.609 1 97 137 GLN B O 1
ATOM 4800 N N . ALA B 1 138 ? -10.703 -1.457 -13.539 1 96.81 138 ALA B N 1
ATOM 4801 C CA . ALA B 1 138 ? -9.602 -0.65 -14.055 1 96.81 138 ALA B CA 1
ATOM 4802 C C . ALA B 1 138 ? -10 0.82 -14.156 1 96.81 138 ALA B C 1
ATOM 4804 O O . ALA B 1 138 ? -9.219 1.705 -13.797 1 96.81 138 ALA B O 1
ATOM 4805 N N . GLU B 1 139 ? -11.195 1.015 -14.648 1 95.62 139 GLU B N 1
ATOM 4806 C CA . GLU B 1 139 ? -11.695 2.381 -14.766 1 95.62 139 GLU B CA 1
ATOM 4807 C C . GLU B 1 139 ? -11.797 3.053 -13.398 1 95.62 139 GLU B C 1
ATOM 4809 O O . GLU B 1 139 ? -11.422 4.219 -13.242 1 95.62 139 GLU B O 1
ATOM 4814 N N . THR B 1 140 ? -12.312 2.277 -12.461 1 95.56 140 THR B N 1
ATOM 4815 C CA . THR B 1 140 ? -12.469 2.805 -11.109 1 95.56 140 THR B CA 1
ATOM 4816 C C . THR B 1 140 ? -11.117 3.174 -10.516 1 95.56 140 THR B C 1
ATOM 4818 O O . THR B 1 140 ? -10.953 4.258 -9.945 1 95.56 140 THR B O 1
ATOM 4821 N N . VAL B 1 141 ? -10.164 2.318 -10.648 1 96.94 141 VAL B N 1
ATOM 4822 C CA . VAL B 1 141 ? -8.828 2.545 -10.117 1 96.94 141 VAL B CA 1
ATOM 4823 C C . VAL B 1 141 ? -8.211 3.777 -10.773 1 96.94 141 VAL B C 1
ATOM 4825 O O . VAL B 1 141 ? -7.66 4.645 -10.086 1 96.94 141 VAL B O 1
ATOM 4828 N N . LEU B 1 142 ? -8.336 3.834 -12.07 1 96.38 142 LEU B N 1
ATOM 4829 C CA . LEU B 1 142 ? -7.781 4.961 -12.805 1 96.38 142 LEU B CA 1
ATOM 4830 C C . LEU B 1 142 ? -8.438 6.27 -12.375 1 96.38 142 LEU B C 1
ATOM 4832 O O . LEU B 1 142 ? -7.75 7.273 -12.172 1 96.38 142 LEU B O 1
ATOM 4836 N N . MET B 1 143 ? -9.695 6.262 -12.234 1 94.94 143 MET B N 1
ATOM 4837 C CA . MET B 1 143 ? -10.422 7.457 -11.82 1 94.94 143 MET B CA 1
ATOM 4838 C C . MET B 1 143 ? -9.977 7.918 -10.438 1 94.94 143 MET B C 1
ATOM 4840 O O . MET B 1 143 ? -9.82 9.117 -10.203 1 94.94 143 MET B O 1
ATOM 4844 N N . ARG B 1 144 ? -9.766 6.988 -9.586 1 94.88 144 ARG B N 1
ATOM 4845 C CA . ARG B 1 144 ? -9.328 7.32 -8.234 1 94.88 144 ARG B CA 1
ATOM 4846 C C . ARG B 1 144 ? -7.91 7.887 -8.242 1 94.88 144 ARG B C 1
ATOM 4848 O O . ARG B 1 144 ? -7.605 8.812 -7.488 1 94.88 144 ARG B O 1
ATOM 4855 N N . ILE B 1 145 ? -7.074 7.363 -9.094 1 95.5 145 ILE B N 1
ATOM 4856 C CA . ILE B 1 145 ? -5.723 7.887 -9.25 1 95.5 145 ILE B CA 1
ATOM 4857 C C . ILE B 1 145 ? -5.781 9.328 -9.742 1 95.5 145 ILE B C 1
ATOM 4859 O O . ILE B 1 145 ? -5.109 10.211 -9.195 1 95.5 145 ILE B O 1
ATOM 4863 N N . LEU B 1 146 ? -6.621 9.562 -10.742 1 93.69 146 LEU B N 1
ATOM 4864 C CA . LEU B 1 146 ? -6.719 10.891 -11.352 1 93.69 146 LEU B CA 1
ATOM 4865 C C . LEU B 1 146 ? -7.266 11.906 -10.352 1 93.69 146 LEU B C 1
ATOM 4867 O O . LEU B 1 146 ? -6.793 13.039 -10.297 1 93.69 146 LEU B O 1
ATOM 4871 N N . ARG B 1 147 ? -8.188 11.5 -9.586 1 91.62 147 ARG B N 1
ATOM 4872 C CA . ARG B 1 147 ? -8.789 12.391 -8.602 1 91.62 147 ARG B CA 1
ATOM 4873 C C . ARG B 1 147 ? -7.844 12.633 -7.43 1 91.62 147 ARG B C 1
ATOM 4875 O O . ARG B 1 147 ? -7.906 13.68 -6.781 1 91.62 147 ARG B O 1
ATOM 4882 N N . GLY B 1 148 ? -7.035 11.734 -7.199 1 92.69 148 GLY B N 1
ATOM 4883 C CA . GLY B 1 148 ? -6.172 11.734 -6.031 1 92.69 148 GLY B CA 1
ATOM 4884 C C . GLY B 1 148 ? -6.609 10.734 -4.973 1 92.69 148 GLY B C 1
ATOM 4885 O O . GLY B 1 148 ? -7.738 10.797 -4.484 1 92.69 148 GLY B O 1
ATOM 4886 N N . THR B 1 149 ? -5.777 9.797 -4.691 1 92.62 149 THR B N 1
ATOM 4887 C CA . THR B 1 149 ? -6.121 8.758 -3.727 1 92.62 149 THR B CA 1
ATOM 4888 C C . THR B 1 149 ? -4.871 8.25 -3.012 1 92.62 149 THR B C 1
ATOM 4890 O O . THR B 1 149 ? -3.748 8.5 -3.455 1 92.62 149 THR B O 1
ATOM 4893 N N . GLY B 1 150 ? -5.102 7.738 -1.824 1 93 150 GLY B N 1
ATOM 4894 C CA . GLY B 1 150 ? -4.051 6.957 -1.193 1 93 150 GLY B CA 1
ATOM 4895 C C . GLY B 1 150 ? -4.031 5.508 -1.648 1 93 150 GLY B C 1
ATOM 4896 O O . GLY B 1 150 ? -4.703 5.148 -2.615 1 93 150 GLY B O 1
ATOM 4897 N N . THR B 1 151 ? -3.268 4.699 -0.988 1 94.62 151 THR B N 1
ATOM 4898 C CA . THR B 1 151 ? -3.133 3.299 -1.377 1 94.62 151 THR B CA 1
ATOM 4899 C C . THR B 1 151 ? -4.43 2.539 -1.12 1 94.62 151 THR B C 1
ATOM 4901 O O . THR B 1 151 ? -4.738 1.574 -1.823 1 94.62 151 THR B O 1
ATOM 4904 N N . SER B 1 152 ? -5.203 2.957 -0.144 1 93.94 152 SER B N 1
ATOM 4905 C CA . SER B 1 152 ? -6.48 2.318 0.141 1 93.94 152 SER B CA 1
ATOM 4906 C C . SER B 1 152 ? -7.438 2.449 -1.04 1 93.94 152 SER B C 1
ATOM 4908 O O . SER B 1 152 ? -8.18 1.515 -1.349 1 93.94 152 SER B O 1
ATOM 4910 N N . GLY B 1 153 ? -7.426 3.641 -1.585 1 94.25 153 GLY B N 1
ATOM 4911 C CA . GLY B 1 153 ? -8.297 3.869 -2.727 1 94.25 153 GLY B CA 1
ATOM 4912 C C . GLY B 1 153 ? -7.926 3.033 -3.938 1 94.25 153 GLY B C 1
ATOM 4913 O O . GLY B 1 153 ? -8.773 2.748 -4.785 1 94.25 153 GLY B O 1
ATOM 4914 N N . LEU B 1 154 ? -6.691 2.572 -4.051 1 96.88 154 LEU B N 1
ATOM 4915 C CA . LEU B 1 154 ? -6.207 1.795 -5.188 1 96.88 154 LEU B CA 1
ATOM 4916 C C . LEU B 1 154 ? -6.797 0.389 -5.172 1 96.88 154 LEU B C 1
ATOM 4918 O O . LEU B 1 154 ? -6.738 -0.324 -6.176 1 96.88 154 LEU B O 1
ATOM 4922 N N . ALA B 1 155 ? -7.371 -0.021 -4.027 1 95.81 155 ALA B N 1
ATOM 4923 C CA . ALA B 1 155 ? -8 -1.334 -3.922 1 95.81 155 ALA B CA 1
ATOM 4924 C C . ALA B 1 155 ? -9.203 -1.44 -4.855 1 95.81 155 ALA B C 1
ATOM 4926 O O . ALA B 1 155 ? -9.641 -2.543 -5.195 1 95.81 155 ALA B O 1
ATOM 4927 N N . GLY B 1 156 ? -9.703 -0.29 -5.293 1 95.31 156 GLY B N 1
ATOM 4928 C CA . GLY B 1 156 ? -10.859 -0.299 -6.172 1 95.31 156 GLY B CA 1
ATOM 4929 C C . GLY B 1 156 ? -12.102 -0.87 -5.52 1 95.31 156 GLY B C 1
ATOM 4930 O O . GLY B 1 156 ? -12.336 -0.658 -4.324 1 95.31 156 GLY B O 1
ATOM 4931 N N . MET B 1 157 ? -12.938 -1.483 -6.285 1 95.44 157 MET B N 1
ATOM 4932 C CA . MET B 1 157 ? -14.156 -2.098 -5.781 1 95.44 157 MET B CA 1
ATOM 4933 C C . MET B 1 157 ? -13.859 -3.422 -5.086 1 95.44 157 MET B C 1
ATOM 4935 O O . MET B 1 157 ? -13.008 -4.188 -5.543 1 95.44 157 MET B O 1
ATOM 4939 N N . ALA B 1 158 ? -14.539 -3.619 -4.055 1 94.25 158 ALA B N 1
ATOM 4940 C CA . ALA B 1 158 ? -14.375 -4.883 -3.344 1 94.25 158 ALA B CA 1
ATOM 4941 C C . ALA B 1 158 ? -15.219 -5.984 -3.984 1 94.25 158 ALA B C 1
ATOM 4943 O O . ALA B 1 158 ? -16.266 -5.711 -4.566 1 94.25 158 ALA B O 1
ATOM 4944 N N . PHE B 1 159 ? -14.727 -7.203 -3.859 1 95.38 159 PHE B N 1
ATOM 4945 C CA . PHE B 1 159 ? -15.5 -8.344 -4.336 1 95.38 159 PHE B CA 1
ATOM 4946 C C . PHE B 1 159 ? -16.812 -8.469 -3.58 1 95.38 159 PHE B C 1
ATOM 4948 O O . PHE B 1 159 ? -17.828 -8.891 -4.145 1 95.38 159 PHE B O 1
ATOM 4955 N N . ALA B 1 160 ? -16.75 -8.164 -2.338 1 95 160 ALA B N 1
ATOM 4956 C CA . ALA B 1 160 ? -17.938 -8.203 -1.48 1 95 160 ALA B CA 1
ATOM 4957 C C . ALA B 1 160 ? -17.969 -6.996 -0.544 1 95 160 ALA B C 1
ATOM 4959 O O . ALA B 1 160 ? -16.938 -6.598 0.005 1 95 160 ALA B O 1
ATOM 4960 N N . ARG B 1 161 ? -19.125 -6.375 -0.469 1 92.44 161 ARG B N 1
ATOM 4961 C CA . ARG B 1 161 ? -19.344 -5.238 0.422 1 92.44 161 ARG B CA 1
ATOM 4962 C C . ARG B 1 161 ? -20.703 -5.324 1.107 1 92.44 161 ARG B C 1
ATOM 4964 O O . ARG B 1 161 ? -21.703 -5.66 0.473 1 92.44 161 ARG B O 1
ATOM 4971 N N . SER B 1 162 ? -20.672 -5.035 2.355 1 91.19 162 SER B N 1
ATOM 4972 C CA . SER B 1 162 ? -21.938 -5.074 3.094 1 91.19 162 SER B CA 1
ATOM 4973 C C . SER B 1 162 ? -22.75 -3.803 2.877 1 91.19 162 SER B C 1
ATOM 4975 O O . SER B 1 162 ? -22.188 -2.703 2.857 1 91.19 162 SER B O 1
ATOM 4977 N N . GLU B 1 163 ? -23.891 -3.926 2.586 1 87.88 163 GLU B N 1
ATOM 4978 C CA . GLU B 1 163 ? -24.859 -2.85 2.484 1 87.88 163 GLU B CA 1
ATOM 4979 C C . GLU B 1 163 ? -26.141 -3.188 3.258 1 87.88 163 GLU B C 1
ATOM 4981 O O . GLU B 1 163 ? -26.969 -3.955 2.779 1 87.88 163 GLU B O 1
ATOM 4986 N N . LYS B 1 164 ? -26.25 -2.51 4.348 1 84.25 164 LYS B N 1
ATOM 4987 C CA . LYS B 1 164 ? -27.344 -2.832 5.25 1 84.25 164 LYS B CA 1
ATOM 4988 C C . LYS B 1 164 ? -27.328 -4.309 5.633 1 84.25 164 LYS B C 1
ATOM 4990 O O . LYS B 1 164 ? -26.328 -4.812 6.137 1 84.25 164 LYS B O 1
ATOM 4995 N N . ASN B 1 165 ? -28.266 -5.09 5.25 1 86.31 165 ASN B N 1
ATOM 4996 C CA . ASN B 1 165 ? -28.344 -6.477 5.695 1 86.31 165 ASN B CA 1
ATOM 4997 C C . ASN B 1 165 ? -28.016 -7.449 4.562 1 86.31 165 ASN B C 1
ATOM 4999 O O . ASN B 1 165 ? -28.312 -8.641 4.66 1 86.31 165 ASN B O 1
ATOM 5003 N N . VAL B 1 166 ? -27.453 -6.902 3.514 1 92.88 166 VAL B N 1
ATOM 5004 C CA . VAL B 1 166 ? -27.141 -7.766 2.381 1 92.88 166 VAL B CA 1
ATOM 5005 C C . VAL B 1 166 ? -25.703 -7.531 1.938 1 92.88 166 VAL B C 1
ATOM 5007 O O . VAL B 1 166 ? -25.109 -6.504 2.266 1 92.88 166 VAL B O 1
ATOM 5010 N N . GLN B 1 167 ? -25.203 -8.523 1.282 1 95.44 167 GLN B N 1
ATOM 5011 C CA . GLN B 1 167 ? -23.859 -8.406 0.726 1 95.44 167 GLN B CA 1
ATOM 5012 C C . GLN B 1 167 ? -23.906 -8.188 -0.784 1 95.44 167 GLN B C 1
ATOM 5014 O O . GLN B 1 167 ? -24.516 -8.977 -1.51 1 95.44 167 GLN B O 1
ATOM 5019 N N . LEU B 1 168 ? -23.297 -7.113 -1.205 1 96.81 168 LEU B N 1
ATOM 5020 C CA . LEU B 1 168 ? -23.109 -6.902 -2.635 1 96.81 168 LEU B CA 1
ATOM 5021 C C . LEU B 1 168 ? -21.859 -7.637 -3.131 1 96.81 168 LEU B C 1
ATOM 5023 O O . LEU B 1 168 ? -20.75 -7.402 -2.635 1 96.81 168 LEU B O 1
ATOM 5027 N N . ILE B 1 169 ? -22.078 -8.562 -4.066 1 97.5 169 ILE B N 1
ATOM 5028 C CA . ILE B 1 169 ? -20.953 -9.352 -4.527 1 97.5 169 ILE B CA 1
ATOM 5029 C C . ILE B 1 169 ? -20.703 -9.078 -6.008 1 97.5 169 ILE B C 1
ATOM 5031 O O . ILE B 1 169 ? -21.625 -8.812 -6.766 1 97.5 169 ILE B O 1
ATOM 5035 N N . ARG B 1 170 ? -19.438 -9.148 -6.379 1 97.44 170 ARG B N 1
ATOM 5036 C CA . ARG B 1 170 ? -19.016 -8.898 -7.754 1 97.44 170 ARG B CA 1
ATOM 5037 C C . ARG B 1 170 ? -18.156 -10.047 -8.281 1 97.44 170 ARG B C 1
ATOM 5039 O O . ARG B 1 170 ? -16.938 -9.891 -8.445 1 97.44 170 ARG B O 1
ATOM 5046 N N . PRO B 1 171 ? -18.766 -11.07 -8.711 1 96.62 171 PRO B N 1
ATOM 5047 C CA . PRO B 1 171 ? -18.047 -12.289 -9.086 1 96.62 171 PRO B CA 1
ATOM 5048 C C . PRO B 1 171 ? -17.172 -12.102 -10.32 1 96.62 171 PRO B C 1
ATOM 5050 O O . PRO B 1 171 ? -16.203 -12.836 -10.516 1 96.62 171 PRO B O 1
ATOM 5053 N N . LEU B 1 172 ? -17.484 -11.141 -11.172 1 96.69 172 LEU B N 1
ATOM 5054 C CA . LEU B 1 172 ? -16.812 -11 -12.461 1 96.69 172 LEU B CA 1
ATOM 5055 C C . LEU B 1 172 ? -15.727 -9.938 -12.391 1 96.69 172 LEU B C 1
ATOM 5057 O O . LEU B 1 172 ? -15.164 -9.547 -13.422 1 96.69 172 LEU B O 1
ATOM 5061 N N . LEU B 1 173 ? -15.367 -9.516 -11.25 1 95.94 173 LEU B N 1
ATOM 5062 C CA . LEU B 1 173 ? -14.547 -8.328 -11.039 1 95.94 173 LEU B CA 1
ATOM 5063 C C . LEU B 1 173 ? -13.156 -8.508 -11.648 1 95.94 173 LEU B C 1
ATOM 5065 O O . LEU B 1 173 ? -12.438 -7.531 -11.844 1 95.94 173 LEU B O 1
ATOM 5069 N N . ARG B 1 174 ? -12.734 -9.742 -12.008 1 93.06 174 ARG B N 1
ATOM 5070 C CA . ARG B 1 174 ? -11.414 -10 -12.578 1 93.06 174 ARG B CA 1
ATOM 5071 C C . ARG B 1 174 ? -11.531 -10.578 -13.984 1 93.06 174 ARG B C 1
ATOM 5073 O O . ARG B 1 174 ? -10.547 -11.055 -14.547 1 93.06 174 ARG B O 1
ATOM 5080 N N . ILE B 1 175 ? -12.734 -10.539 -14.461 1 94.44 175 ILE B N 1
ATOM 5081 C CA . ILE B 1 175 ? -12.977 -11.062 -15.797 1 94.44 175 ILE B CA 1
ATOM 5082 C C . ILE B 1 175 ? -13.062 -9.906 -16.797 1 94.44 175 ILE B C 1
ATOM 5084 O O . ILE B 1 175 ? -13.828 -8.961 -16.594 1 94.44 175 ILE B O 1
ATOM 5088 N N . ASN B 1 176 ? -12.328 -9.984 -17.859 1 93.31 176 ASN B N 1
ATOM 5089 C CA . ASN B 1 176 ? -12.32 -8.914 -18.859 1 93.31 176 ASN B CA 1
ATOM 5090 C C . ASN B 1 176 ? -13.617 -8.891 -19.656 1 93.31 176 ASN B C 1
ATOM 5092 O O . ASN B 1 176 ? -14.266 -9.93 -19.844 1 93.31 176 ASN B O 1
ATOM 5096 N N . LYS B 1 177 ? -13.961 -7.754 -20.141 1 92.56 177 LYS B N 1
ATOM 5097 C CA . LYS B 1 177 ? -15.164 -7.574 -20.938 1 92.56 177 LYS B CA 1
ATOM 5098 C C . LYS B 1 177 ? -15.133 -8.461 -22.188 1 92.56 177 LYS B C 1
ATOM 5100 O O . LYS B 1 177 ? -16.156 -9.047 -22.562 1 92.56 177 LYS B O 1
ATOM 5105 N N . THR B 1 178 ? -13.992 -8.578 -22.766 1 91.19 178 THR B N 1
ATOM 5106 C CA . THR B 1 178 ? -13.844 -9.391 -23.969 1 91.19 178 THR B CA 1
ATOM 5107 C C . THR B 1 178 ? -14.188 -10.852 -23.688 1 91.19 178 THR B C 1
ATOM 5109 O O . THR B 1 178 ? -14.812 -11.516 -24.516 1 91.19 178 THR B O 1
ATOM 5112 N N . ALA B 1 179 ? -13.766 -11.312 -22.562 1 92.38 179 ALA B N 1
ATOM 5113 C CA . ALA B 1 179 ? -14.078 -12.688 -22.188 1 92.38 179 ALA B CA 1
ATOM 5114 C C . ALA B 1 179 ? -15.586 -12.875 -22.016 1 92.38 179 ALA B C 1
ATOM 5116 O O . ALA B 1 179 ? -16.125 -13.914 -22.391 1 92.38 179 ALA B O 1
ATOM 5117 N N . LEU B 1 180 ? -16.25 -11.898 -21.469 1 94 180 LEU B N 1
ATOM 5118 C CA . LEU B 1 180 ? -17.688 -11.969 -21.25 1 94 180 LEU B CA 1
ATOM 5119 C C . LEU B 1 180 ? -18.438 -11.906 -22.578 1 94 180 LEU B C 1
ATOM 5121 O O . LEU B 1 180 ? -19.422 -12.625 -22.766 1 94 180 LEU B O 1
ATOM 5125 N N . GLU B 1 181 ? -18 -11.07 -23.469 1 92.06 181 GLU B N 1
ATOM 5126 C CA . GLU B 1 181 ? -18.609 -10.977 -24.797 1 92.06 181 GLU B CA 1
ATOM 5127 C C . GLU B 1 181 ? -18.438 -12.273 -25.578 1 92.06 181 GLU B C 1
ATOM 5129 O O . GLU B 1 181 ? -19.359 -12.727 -26.25 1 92.06 181 GLU B O 1
ATOM 5134 N N . GLN B 1 182 ? -17.266 -12.82 -25.516 1 91.94 182 GLN B N 1
ATOM 5135 C CA . GLN B 1 182 ? -17.016 -14.102 -26.172 1 91.94 182 GLN B CA 1
ATOM 5136 C C . GLN B 1 182 ? -17.891 -15.203 -25.578 1 91.94 182 GLN B C 1
ATOM 5138 O O . GLN B 1 182 ? -18.391 -16.062 -26.312 1 91.94 182 GLN B O 1
ATOM 5143 N N . TYR B 1 183 ? -18.031 -15.141 -24.344 1 93.69 183 TYR B N 1
ATOM 5144 C CA . TYR B 1 183 ? -18.891 -16.109 -23.672 1 93.69 183 TYR B CA 1
ATOM 5145 C C . TYR B 1 183 ? -20.328 -16 -24.188 1 93.69 183 TYR B C 1
ATOM 5147 O O . TYR B 1 183 ? -20.953 -17.016 -24.5 1 93.69 183 TYR B O 1
ATOM 5155 N N . CYS B 1 184 ? -20.859 -14.805 -24.234 1 93.31 184 CYS B N 1
ATOM 5156 C CA . CYS B 1 184 ? -22.219 -14.578 -24.703 1 93.31 184 CYS B CA 1
ATOM 5157 C C . CYS B 1 184 ? -22.391 -15.07 -26.141 1 93.31 184 CYS B C 1
ATOM 5159 O O . CYS B 1 184 ? -23.391 -15.703 -26.469 1 93.31 184 CYS B O 1
ATOM 5161 N N . ARG B 1 185 ? -21.406 -14.805 -26.938 1 91.19 185 ARG B N 1
ATOM 5162 C CA . ARG B 1 185 ? -21.453 -15.242 -28.328 1 91.19 185 ARG B CA 1
ATOM 5163 C C . ARG B 1 185 ? -21.422 -16.766 -28.422 1 91.19 185 ARG B C 1
ATOM 5165 O O . ARG B 1 185 ? -22.188 -17.359 -29.188 1 91.19 185 ARG B O 1
ATOM 5172 N N . ALA B 1 186 ? -20.531 -17.328 -27.719 1 91.75 186 ALA B N 1
ATOM 5173 C CA . ALA B 1 186 ? -20.375 -18.781 -27.734 1 91.75 186 ALA B CA 1
ATOM 5174 C C . ALA B 1 186 ? -21.641 -19.484 -27.266 1 91.75 186 ALA B C 1
ATOM 5176 O O . ALA B 1 186 ? -21.984 -20.547 -27.766 1 91.75 186 ALA B O 1
ATOM 5177 N N . ARG B 1 187 ? -22.359 -18.906 -26.328 1 91.88 187 ARG B N 1
ATOM 5178 C CA . ARG B 1 187 ? -23.547 -19.484 -25.734 1 91.88 187 ARG B CA 1
ATOM 5179 C C . ARG B 1 187 ? -24.797 -19.062 -26.5 1 91.88 187 ARG B C 1
ATOM 5181 O O . ARG B 1 187 ? -25.906 -19.547 -26.219 1 91.88 187 ARG B O 1
ATOM 5188 N N . GLY B 1 188 ? -24.656 -18.156 -27.422 1 89.56 188 GLY B N 1
ATOM 5189 C CA . GLY B 1 188 ? -25.781 -17.656 -28.188 1 89.56 188 GLY B CA 1
ATOM 5190 C C . GLY B 1 188 ? -26.75 -16.812 -27.375 1 89.56 188 GLY B C 1
ATOM 5191 O O . GLY B 1 188 ? -27.953 -16.875 -27.562 1 89.56 188 GLY B O 1
ATOM 5192 N N . LEU B 1 189 ? -26.219 -16.141 -26.422 1 89.88 189 LEU B N 1
ATOM 5193 C CA . LEU B 1 189 ? -27.078 -15.305 -25.578 1 89.88 189 LEU B CA 1
ATOM 5194 C C . LEU B 1 189 ? -27.422 -14 -26.281 1 89.88 189 LEU B C 1
ATOM 5196 O O . LEU B 1 189 ? -26.562 -13.383 -26.922 1 89.88 189 LEU B O 1
ATOM 5200 N N . THR B 1 190 ? -28.672 -13.609 -26.328 1 79.19 190 THR B N 1
ATOM 5201 C CA . THR B 1 190 ? -29.141 -12.359 -26.922 1 79.19 190 THR B CA 1
ATOM 5202 C C . THR B 1 190 ? -28.906 -11.188 -25.984 1 79.19 190 THR B C 1
ATOM 5204 O O . THR B 1 190 ? -29.359 -11.203 -24.844 1 79.19 190 THR B O 1
ATOM 5207 N N . VAL B 1 191 ? -28.094 -10.312 -26.438 1 76.31 191 VAL B N 1
ATOM 5208 C CA . VAL B 1 191 ? -27.781 -9.172 -25.594 1 76.31 191 VAL B CA 1
ATOM 5209 C C . VAL B 1 191 ? -28.234 -7.875 -26.25 1 76.31 191 VAL B C 1
ATOM 5211 O O . VAL B 1 191 ? -28.266 -7.785 -27.484 1 76.31 191 VAL B O 1
ATOM 5214 N N . THR B 1 192 ? -28.953 -7.078 -25.484 1 67.94 192 THR B N 1
ATOM 5215 C CA . THR B 1 192 ? -29.359 -5.773 -26 1 67.94 192 THR B CA 1
ATOM 5216 C C . THR B 1 192 ? -28.188 -4.801 -25.969 1 67.94 192 THR B C 1
ATOM 5218 O O . THR B 1 192 ? -27.359 -4.832 -25.062 1 67.94 192 THR B O 1
ATOM 5221 N N . ASP B 1 193 ? -27.781 -4.367 -27.156 1 57.22 193 ASP B N 1
ATOM 5222 C CA . ASP B 1 193 ? -26.734 -3.359 -27.172 1 57.22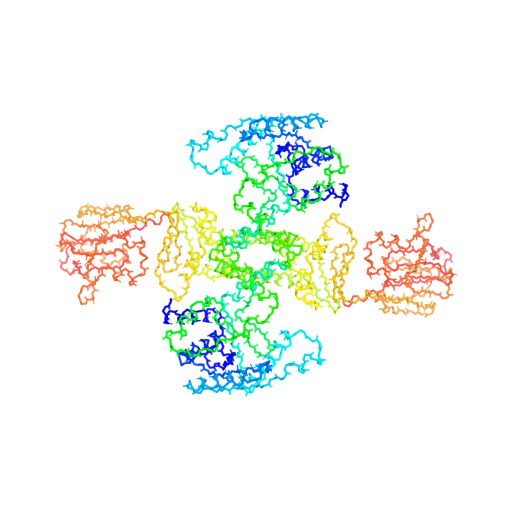 193 ASP B CA 1
ATOM 5223 C C . ASP B 1 193 ? -27.125 -2.125 -26.375 1 57.22 193 ASP B C 1
ATOM 5225 O O . ASP B 1 193 ? -28.203 -1.557 -26.594 1 57.22 193 ASP B O 1
ATOM 5229 N N . ASP B 1 194 ? -26.859 -2.113 -25.25 1 51.16 194 ASP B N 1
ATOM 5230 C CA . ASP B 1 194 ? -27.219 -0.974 -24.406 1 51.16 194 ASP B CA 1
ATOM 5231 C C . ASP B 1 194 ? -26.719 0.335 -25.016 1 51.16 194 ASP B C 1
ATOM 5233 O O . ASP B 1 194 ? -25.5 0.554 -25.125 1 51.16 194 ASP B O 1
ATOM 5237 N N . SER B 1 195 ? -27.469 0.875 -25.922 1 45.69 195 SER B N 1
ATOM 5238 C CA . SER B 1 195 ? -27.188 2.207 -26.453 1 45.69 195 SER B CA 1
ATOM 5239 C C . SER B 1 195 ? -26.938 3.205 -25.328 1 45.69 195 SER B C 1
ATOM 5241 O O . SER B 1 195 ? -26.484 4.328 -25.578 1 45.69 195 SER B O 1
ATOM 5243 N N . SER B 1 196 ? -27.516 2.979 -24.266 1 46.62 196 SER B N 1
ATOM 5244 C CA . SER B 1 196 ? -27.391 3.969 -23.203 1 46.62 196 SER B CA 1
ATOM 5245 C C . SER B 1 196 ? -25.969 4.059 -22.688 1 46.62 196 SER B C 1
ATOM 5247 O O . SER B 1 196 ? -25.672 4.855 -21.781 1 46.62 196 SER B O 1
ATOM 5249 N N . ASN B 1 197 ? -25.266 2.996 -22.984 1 49.47 197 ASN B N 1
ATOM 5250 C CA . ASN B 1 197 ? -23.891 3.014 -22.531 1 49.47 197 ASN B CA 1
ATOM 5251 C C . ASN B 1 197 ? -23.172 4.301 -22.938 1 49.47 197 ASN B C 1
ATOM 5253 O O . ASN B 1 197 ? -22.047 4.562 -22.5 1 49.47 197 ASN B O 1
ATOM 5257 N N . ARG B 1 198 ? -23.672 4.934 -24.047 1 43.12 198 ARG B N 1
ATOM 5258 C CA . ARG B 1 198 ? -23.062 6.152 -24.547 1 43.12 198 ARG B CA 1
ATOM 5259 C C . ARG B 1 198 ? -23.359 7.34 -23.641 1 43.12 198 ARG B C 1
ATOM 5261 O O . ARG B 1 198 ? -22.688 8.375 -23.719 1 43.12 198 ARG B O 1
ATOM 5268 N N . LYS B 1 199 ? -24.594 7.359 -23.047 1 46.16 199 LYS B N 1
ATOM 5269 C CA . LYS B 1 199 ? -24.891 8.617 -22.359 1 46.16 199 LYS B CA 1
ATOM 5270 C C . LYS B 1 199 ? -24.375 8.586 -20.922 1 46.16 199 LYS B C 1
ATOM 5272 O O . LYS B 1 199 ? -24.703 9.469 -20.125 1 46.16 199 LYS B O 1
ATOM 5277 N N . ARG B 1 200 ? -24.125 7.504 -20.234 1 48.16 200 ARG B N 1
ATOM 5278 C CA . ARG B 1 200 ? -23.922 7.453 -18.797 1 48.16 200 ARG B CA 1
ATOM 5279 C C . ARG B 1 200 ? -23.016 8.586 -18.328 1 48.16 200 ARG B C 1
ATOM 5281 O O . ARG B 1 200 ? -22.453 9.312 -19.156 1 48.16 200 ARG B O 1
ATOM 5288 N N . ASP B 1 201 ? -22.25 8.297 -17.047 1 55.19 201 ASP B N 1
ATOM 5289 C CA . ASP B 1 201 ? -21.516 9.203 -16.172 1 55.19 201 ASP B CA 1
ATOM 5290 C C . ASP B 1 201 ? -20.422 9.945 -16.953 1 55.19 201 ASP B C 1
ATOM 5292 O O . ASP B 1 201 ? -19.672 9.336 -17.719 1 55.19 201 ASP B O 1
ATOM 5296 N N . TYR B 1 202 ? -20.656 11.242 -16.891 1 64.25 202 TYR B N 1
ATOM 5297 C CA . TYR B 1 202 ? -19.812 12.094 -17.734 1 64.25 202 TYR B CA 1
ATOM 5298 C C . TYR B 1 202 ? -18.328 11.781 -17.516 1 64.25 202 TYR B C 1
ATOM 5300 O O . TYR B 1 202 ? -17.578 11.602 -18.469 1 64.25 202 TYR B O 1
ATOM 5308 N N . THR B 1 203 ? -18.047 11.477 -16.188 1 77.62 203 THR B N 1
ATOM 5309 C CA . THR B 1 203 ? -16.609 11.32 -15.984 1 77.62 203 THR B CA 1
ATOM 5310 C C . THR B 1 203 ? -16.172 9.906 -16.328 1 77.62 203 THR B C 1
ATOM 5312 O O . THR B 1 203 ? -15.117 9.719 -16.953 1 77.62 203 THR B O 1
ATOM 5315 N N . ARG B 1 204 ? -17.047 8.969 -16.016 1 80.25 204 ARG B N 1
ATOM 5316 C CA . ARG B 1 204 ? -16.688 7.578 -16.297 1 80.25 204 ARG B CA 1
ATOM 5317 C C . ARG B 1 204 ? -16.688 7.305 -17.797 1 80.25 204 ARG B C 1
ATOM 5319 O O . ARG B 1 204 ? -15.836 6.582 -18.297 1 80.25 204 ARG B O 1
ATOM 5326 N N . ASN B 1 205 ? -17.625 7.895 -18.406 1 82.44 205 ASN B N 1
ATOM 5327 C CA . ASN B 1 205 ? -17.688 7.719 -19.859 1 82.44 205 ASN B CA 1
ATOM 5328 C C . ASN B 1 205 ? -16.5 8.367 -20.547 1 82.44 205 ASN B C 1
ATOM 5330 O O . ASN B 1 205 ? -15.969 7.82 -21.516 1 82.44 205 ASN B O 1
ATOM 5334 N N . ARG B 1 206 ? -16.141 9.5 -19.953 1 86.5 206 ARG B N 1
ATOM 5335 C CA . ARG B 1 206 ? -14.984 10.18 -20.516 1 86.5 206 ARG B CA 1
ATOM 5336 C C . ARG B 1 206 ? -13.719 9.336 -20.328 1 86.5 206 ARG B C 1
ATOM 5338 O O . ARG B 1 206 ? -12.898 9.25 -21.25 1 86.5 206 ARG B O 1
ATOM 5345 N N . VAL B 1 207 ? -13.617 8.734 -19.203 1 90.5 207 VAL B N 1
ATOM 5346 C CA . VAL B 1 207 ? -12.453 7.891 -18.922 1 90.5 207 VAL B CA 1
ATOM 5347 C C . VAL B 1 207 ? -12.477 6.656 -19.812 1 90.5 207 VAL B C 1
ATOM 5349 O O . VAL B 1 207 ? -11.469 6.312 -20.438 1 90.5 207 VAL B O 1
ATOM 5352 N N . ARG B 1 208 ? -13.617 6.121 -19.969 1 87.88 208 ARG B N 1
ATOM 5353 C CA . ARG B 1 208 ? -13.773 4.875 -20.719 1 87.88 208 ARG B CA 1
ATOM 5354 C C . ARG B 1 208 ? -13.578 5.109 -22.203 1 87.88 208 ARG B C 1
ATOM 5356 O O . ARG B 1 208 ? -12.828 4.379 -22.859 1 87.88 208 ARG B O 1
ATOM 5363 N N . LEU B 1 209 ? -14.148 6.109 -22.703 1 89.12 209 LEU B N 1
ATOM 5364 C CA . LEU B 1 209 ? -14.25 6.285 -24.156 1 89.12 209 LEU B CA 1
ATOM 5365 C C . LEU B 1 209 ? -13.086 7.117 -24.688 1 89.12 209 LEU B C 1
ATOM 5367 O O . LEU B 1 209 ? -12.625 6.906 -25.797 1 89.12 209 LEU B O 1
ATOM 5371 N N . ASP B 1 210 ? -12.617 8.047 -23.891 1 90 210 ASP B N 1
ATOM 5372 C CA . ASP B 1 210 ? -11.617 8.992 -24.375 1 90 210 ASP B CA 1
ATOM 5373 C C . ASP B 1 210 ? -10.242 8.695 -23.797 1 90 210 ASP B C 1
ATOM 5375 O O . ASP B 1 210 ? -9.258 8.609 -24.531 1 90 210 ASP B O 1
ATOM 5379 N N . LEU B 1 211 ? -10.156 8.469 -22.578 1 92.88 211 LEU B N 1
ATOM 5380 C CA . LEU B 1 211 ? -8.859 8.414 -21.906 1 92.88 211 LEU B CA 1
ATOM 5381 C C . LEU B 1 211 ? -8.242 7.027 -22.016 1 92.88 211 LEU B C 1
ATOM 5383 O O . LEU B 1 211 ? -7.062 6.895 -22.344 1 92.88 211 LEU B O 1
ATOM 5387 N N . MET B 1 212 ? -9.016 5.996 -21.75 1 93.75 212 MET B N 1
ATOM 5388 C CA . MET B 1 212 ? -8.484 4.637 -21.703 1 93.75 212 MET B CA 1
ATOM 5389 C C . MET B 1 212 ? -7.836 4.262 -23.031 1 93.75 212 MET B C 1
ATOM 5391 O O . MET B 1 212 ? -6.734 3.701 -23.062 1 93.75 212 MET B O 1
ATOM 5395 N N . PRO B 1 213 ? -8.492 4.57 -24.156 1 92.12 213 PRO B N 1
ATOM 5396 C CA . PRO B 1 213 ? -7.852 4.254 -25.438 1 92.12 213 PRO B CA 1
ATOM 5397 C C . PRO B 1 213 ? -6.512 4.965 -25.625 1 92.12 213 PRO B C 1
ATOM 5399 O O . PRO B 1 213 ? -5.57 4.383 -26.172 1 92.12 213 PRO B O 1
ATOM 5402 N N . VAL B 1 214 ? -6.414 6.176 -25.172 1 92.19 214 VAL B N 1
ATOM 5403 C CA . VAL B 1 214 ? -5.176 6.945 -25.25 1 92.19 214 VAL B CA 1
ATOM 5404 C C . VAL B 1 214 ? -4.094 6.277 -24.406 1 92.19 214 VAL B C 1
ATOM 5406 O O . VAL B 1 214 ? -2.953 6.133 -24.844 1 92.19 214 VAL B O 1
ATOM 5409 N N . LEU B 1 215 ? -4.453 5.844 -23.234 1 94.62 215 LEU B N 1
ATOM 5410 C CA . LEU B 1 215 ? -3.496 5.262 -22.312 1 94.62 215 LEU B CA 1
ATOM 5411 C C . LEU B 1 215 ? -3.037 3.889 -22.781 1 94.62 215 LEU B C 1
ATOM 5413 O O . LEU B 1 215 ? -1.91 3.473 -22.5 1 94.62 215 LEU B O 1
ATOM 5417 N N . ARG B 1 216 ? -3.891 3.207 -23.484 1 93.31 216 ARG B N 1
ATOM 5418 C CA . ARG B 1 216 ? -3.543 1.888 -24.016 1 93.31 216 ARG B CA 1
ATOM 5419 C C . ARG B 1 216 ? -2.412 1.98 -25.031 1 93.31 216 ARG B C 1
ATOM 5421 O O . ARG B 1 216 ? -1.735 0.988 -25.312 1 93.31 216 ARG B O 1
ATOM 5428 N N . ASN B 1 217 ? -2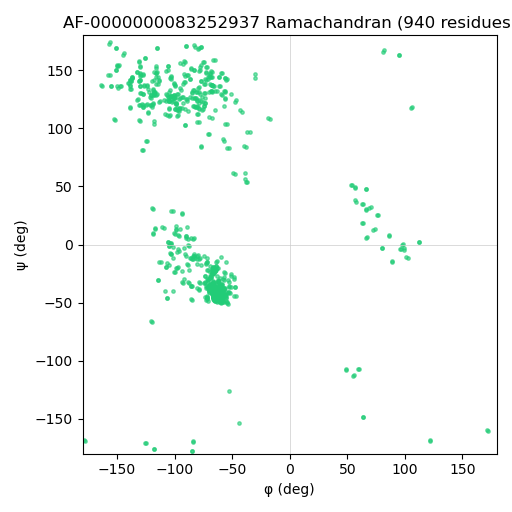.217 3.17 -25.594 1 90.06 217 ASN B N 1
ATOM 5429 C CA . ASN B 1 217 ? -1.084 3.391 -26.5 1 90.06 217 ASN B CA 1
ATOM 5430 C C . ASN B 1 217 ? 0.243 3.314 -25.734 1 90.06 217 ASN B C 1
ATOM 5432 O O . ASN B 1 217 ? 1.288 3.062 -26.344 1 90.06 217 ASN B O 1
ATOM 5436 N N . TYR B 1 218 ? 0.189 3.562 -24.516 1 90.88 218 TYR B N 1
ATOM 5437 C CA . TYR B 1 218 ? 1.387 3.486 -23.688 1 90.88 218 TYR B CA 1
ATOM 5438 C C . TYR B 1 218 ? 1.592 2.074 -23.156 1 90.88 218 TYR B C 1
ATOM 5440 O O . TYR B 1 218 ? 2.727 1.65 -22.922 1 90.88 218 TYR B O 1
ATOM 5448 N N . ASN B 1 219 ? 0.495 1.37 -22.891 1 93.06 219 ASN B N 1
ATOM 5449 C CA . ASN B 1 219 ? 0.493 -0.016 -22.438 1 93.06 219 ASN B CA 1
ATOM 5450 C C . ASN B 1 219 ? -0.774 -0.747 -22.875 1 93.06 219 ASN B C 1
ATOM 5452 O O . ASN B 1 219 ? -1.83 -0.585 -22.25 1 93.06 219 ASN B O 1
ATOM 5456 N N . PRO B 1 220 ? -0.609 -1.598 -23.812 1 92.38 220 PRO B N 1
ATOM 5457 C CA . PRO B 1 220 ? -1.788 -2.324 -24.281 1 92.38 220 PRO B CA 1
ATOM 5458 C C . PRO B 1 220 ? -2.426 -3.189 -23.203 1 92.38 220 PRO B C 1
ATOM 5460 O O . PRO B 1 220 ? -3.605 -3.537 -23.297 1 92.38 220 PRO B O 1
ATOM 5463 N N . GLN B 1 221 ? -1.699 -3.52 -22.188 1 93 221 GLN B N 1
ATOM 5464 C CA . GLN B 1 221 ? -2.213 -4.355 -21.109 1 93 221 GLN B CA 1
ATOM 5465 C C . GLN B 1 221 ? -2.576 -3.516 -19.891 1 93 221 GLN B C 1
ATOM 5467 O O . GLN B 1 221 ? -2.529 -4 -18.75 1 93 221 GLN B O 1
ATOM 5472 N N . LEU B 1 222 ? -2.943 -2.268 -20.141 1 95.12 222 LEU B N 1
ATOM 5473 C CA . LEU B 1 222 ? -3.193 -1.319 -19.062 1 95.12 222 LEU B CA 1
ATOM 5474 C C . LEU B 1 222 ? -4.289 -1.828 -18.125 1 95.12 222 LEU B C 1
ATOM 5476 O O . LEU B 1 222 ? -4.168 -1.729 -16.906 1 95.12 222 LEU B O 1
ATOM 5480 N N . THR B 1 223 ? -5.352 -2.367 -18.688 1 94.94 223 THR B N 1
ATOM 5481 C CA . THR B 1 223 ? -6.461 -2.861 -17.875 1 94.94 223 THR B CA 1
ATOM 5482 C C . THR B 1 223 ? -5.98 -3.928 -16.906 1 94.94 223 THR B C 1
ATOM 5484 O O . THR B 1 223 ? -6.246 -3.84 -15.703 1 94.94 223 THR B O 1
ATOM 5487 N N . ASP B 1 224 ? -5.25 -4.852 -17.422 1 93.31 224 ASP B N 1
ATOM 5488 C CA . ASP B 1 224 ? -4.723 -5.922 -16.578 1 93.31 224 ASP B CA 1
ATOM 5489 C C . ASP B 1 224 ? -3.795 -5.367 -15.5 1 93.31 224 ASP B C 1
ATOM 5491 O O . ASP B 1 224 ? -3.814 -5.832 -14.359 1 93.31 224 ASP B O 1
ATOM 5495 N N . SER B 1 225 ? -3.037 -4.402 -15.891 1 94.75 225 SER B N 1
ATOM 5496 C CA . SER B 1 225 ? -2.088 -3.793 -14.961 1 94.75 225 SER B CA 1
ATOM 5497 C C . SER B 1 225 ? -2.809 -3.086 -13.812 1 94.75 225 SER B C 1
ATOM 5499 O O . SER B 1 225 ? -2.408 -3.207 -12.656 1 94.75 225 SER B O 1
ATOM 5501 N N . LEU B 1 226 ? -3.842 -2.375 -14.156 1 97 226 LEU B N 1
ATOM 5502 C CA . LEU B 1 226 ? -4.598 -1.638 -13.148 1 97 226 LEU B CA 1
ATOM 5503 C C . LEU B 1 226 ? -5.344 -2.592 -12.219 1 97 226 LEU B C 1
ATOM 5505 O O . LEU B 1 226 ? -5.445 -2.342 -11.016 1 97 226 LEU B O 1
ATOM 5509 N N . VAL B 1 227 ? -5.84 -3.666 -12.773 1 95.81 227 VAL B N 1
ATOM 5510 C CA . VAL B 1 227 ? -6.543 -4.664 -11.977 1 95.81 227 VAL B CA 1
ATOM 5511 C C . VAL B 1 227 ? -5.562 -5.352 -11.023 1 95.81 227 VAL B C 1
ATOM 5513 O O . VAL B 1 227 ? -5.879 -5.574 -9.859 1 95.81 227 VAL B O 1
ATOM 5516 N N . ARG B 1 228 ? -4.43 -5.652 -11.547 1 94.19 228 ARG B N 1
ATOM 5517 C CA . ARG B 1 228 ? -3.396 -6.254 -10.711 1 94.19 228 ARG B CA 1
ATOM 5518 C C . ARG B 1 228 ? -2.992 -5.316 -9.578 1 94.19 228 ARG B C 1
ATOM 5520 O O . ARG B 1 228 ? -2.803 -5.758 -8.438 1 94.19 228 ARG B O 1
ATOM 5527 N N . LEU B 1 229 ? -2.805 -4.082 -9.914 1 96.44 229 LEU B N 1
ATOM 5528 C CA . LEU B 1 229 ? -2.5 -3.084 -8.898 1 96.44 229 LEU B CA 1
ATOM 5529 C C . LEU B 1 229 ? -3.578 -3.061 -7.82 1 96.44 229 LEU B C 1
ATOM 5531 O O . LEU B 1 229 ? -3.268 -2.986 -6.629 1 96.44 229 LEU B O 1
ATOM 5535 N N . SER B 1 230 ? -4.777 -3.105 -8.25 1 97 230 SER B N 1
ATOM 5536 C CA . SER B 1 230 ? -5.902 -3.107 -7.316 1 97 230 SER B CA 1
ATOM 5537 C C . SER B 1 230 ? -5.859 -4.324 -6.398 1 97 230 SER B C 1
ATOM 5539 O O . SER B 1 230 ? -6.133 -4.219 -5.203 1 97 230 SER B O 1
ATOM 5541 N N . ASP B 1 231 ? -5.508 -5.449 -6.926 1 94.12 231 ASP B N 1
ATOM 5542 C CA . ASP B 1 231 ? -5.434 -6.688 -6.156 1 94.12 231 ASP B CA 1
ATOM 5543 C C . ASP B 1 231 ? -4.348 -6.605 -5.082 1 94.12 231 ASP B C 1
ATOM 5545 O O . ASP B 1 231 ? -4.574 -6.996 -3.936 1 94.12 231 ASP B O 1
ATOM 5549 N N . ILE B 1 232 ? -3.268 -6.113 -5.488 1 95.81 232 ILE B N 1
ATOM 5550 C CA . ILE B 1 232 ? -2.148 -5.965 -4.566 1 95.81 232 ILE B CA 1
ATOM 5551 C C . ILE B 1 232 ? -2.51 -4.961 -3.473 1 95.81 232 ILE B C 1
ATOM 5553 O O . ILE B 1 232 ? -2.344 -5.242 -2.283 1 95.81 232 ILE B O 1
ATOM 5557 N N . ALA B 1 233 ? -3.021 -3.855 -3.9 1 97.19 233 ALA B N 1
ATOM 5558 C CA . ALA B 1 233 ? -3.377 -2.787 -2.971 1 97.19 233 ALA B CA 1
ATOM 5559 C C . ALA B 1 233 ? -4.445 -3.252 -1.984 1 97.19 233 ALA B C 1
ATOM 5561 O O . ALA B 1 233 ? -4.406 -2.893 -0.805 1 97.19 233 ALA B O 1
ATOM 5562 N N . ALA B 1 234 ? -5.395 -4.047 -2.467 1 95.88 234 ALA B N 1
ATOM 5563 C CA . ALA B 1 234 ? -6.496 -4.496 -1.626 1 95.88 234 ALA B CA 1
ATOM 5564 C C . ALA B 1 234 ? -5.992 -5.355 -0.469 1 95.88 234 ALA B C 1
ATOM 5566 O O . ALA B 1 234 ? -6.383 -5.148 0.682 1 95.88 234 ALA B O 1
ATOM 5567 N N . GLU B 1 235 ? -5.16 -6.312 -0.795 1 96.12 235 GLU B N 1
ATOM 5568 C CA . GLU B 1 235 ? -4.637 -7.199 0.237 1 96.12 235 GLU B CA 1
ATOM 5569 C C . GLU B 1 235 ? -3.725 -6.449 1.202 1 96.12 235 GLU B C 1
ATOM 5571 O O . GLU B 1 235 ? -3.76 -6.688 2.41 1 96.12 235 GLU B O 1
ATOM 5576 N N . GLU B 1 236 ? -2.922 -5.598 0.678 1 97.5 236 GLU B N 1
ATOM 5577 C CA . GLU B 1 236 ? -2.033 -4.816 1.533 1 97.5 236 GLU B CA 1
ATOM 5578 C C . GLU B 1 236 ? -2.824 -3.863 2.426 1 97.5 236 GLU B C 1
ATOM 5580 O O . GLU B 1 236 ? -2.492 -3.684 3.6 1 97.5 236 GLU B O 1
ATOM 5585 N N . ASP B 1 237 ? -3.797 -3.266 1.861 1 96.44 237 ASP B N 1
ATOM 5586 C CA . ASP B 1 237 ? -4.656 -2.387 2.648 1 96.44 237 ASP B CA 1
ATOM 5587 C C . ASP B 1 237 ? -5.328 -3.15 3.785 1 96.44 237 ASP B C 1
ATOM 5589 O O . ASP B 1 237 ? -5.426 -2.646 4.906 1 96.44 237 ASP B O 1
ATOM 5593 N N . ASP B 1 238 ? -5.828 -4.309 3.436 1 95.75 238 ASP B N 1
ATOM 5594 C CA . ASP B 1 238 ? -6.488 -5.141 4.438 1 95.75 238 ASP B CA 1
ATOM 5595 C C . ASP B 1 238 ? -5.543 -5.457 5.598 1 95.75 238 ASP B C 1
ATOM 5597 O O . ASP B 1 238 ? -5.93 -5.367 6.762 1 95.75 238 ASP B O 1
ATOM 5601 N N . TRP B 1 239 ? -4.371 -5.801 5.297 1 97.38 239 TRP B N 1
ATOM 5602 C CA . TRP B 1 239 ? -3.389 -6.125 6.324 1 97.38 239 TRP B CA 1
ATOM 5603 C C . TRP B 1 239 ? -3.051 -4.898 7.164 1 97.38 239 TRP B C 1
ATOM 5605 O O . TRP B 1 239 ? -3.033 -4.965 8.391 1 97.38 239 TRP B O 1
ATOM 5615 N N . MET B 1 240 ? -2.775 -3.801 6.539 1 96.94 240 MET B N 1
ATOM 5616 C CA . MET B 1 240 ? -2.408 -2.576 7.242 1 96.94 240 MET B CA 1
ATOM 5617 C C . MET B 1 240 ? -3.557 -2.084 8.117 1 96.94 240 MET B C 1
ATOM 5619 O O . MET B 1 240 ? -3.33 -1.545 9.203 1 96.94 240 MET B O 1
ATOM 5623 N N . GLU B 1 241 ? -4.758 -2.246 7.57 1 95.06 241 GLU B N 1
ATOM 5624 C CA . GLU B 1 241 ? -5.922 -1.887 8.375 1 95.06 241 GLU B CA 1
ATOM 5625 C C . GLU B 1 241 ? -6.004 -2.738 9.641 1 95.06 241 GLU B C 1
ATOM 5627 O O . GLU B 1 241 ? -6.355 -2.238 10.711 1 95.06 241 GLU B O 1
ATOM 5632 N N . SER B 1 242 ? -5.719 -4.004 9.469 1 96.44 242 SER B N 1
ATOM 5633 C CA . SER B 1 242 ? -5.727 -4.891 10.633 1 96.44 242 SER B CA 1
ATOM 5634 C C . SER B 1 242 ? -4.684 -4.461 11.664 1 96.44 242 SER B C 1
ATOM 5636 O O . SER B 1 242 ? -4.953 -4.465 12.867 1 96.44 242 SER B O 1
ATOM 5638 N N . GLU B 1 243 ? -3.533 -4.066 11.195 1 97.12 243 GLU B N 1
ATOM 5639 C CA . GLU B 1 243 ? -2.475 -3.586 12.078 1 97.12 243 GLU B CA 1
ATOM 5640 C C . GLU B 1 243 ? -2.871 -2.275 12.75 1 97.12 243 GLU B C 1
ATOM 5642 O O . GLU B 1 243 ? -2.582 -2.066 13.93 1 97.12 243 GLU B O 1
ATOM 5647 N N . ALA B 1 244 ? -3.486 -1.426 12.023 1 96.94 244 ALA B N 1
ATOM 5648 C CA . ALA B 1 244 ? -3.936 -0.145 12.562 1 96.94 244 ALA B CA 1
ATOM 5649 C C . ALA B 1 244 ? -5.012 -0.345 13.625 1 96.94 244 ALA B C 1
ATOM 5651 O O . ALA B 1 244 ? -5.035 0.363 14.641 1 96.94 244 ALA B O 1
ATOM 5652 N N . ARG B 1 245 ? -5.902 -1.252 13.367 1 97.19 245 ARG B N 1
ATOM 5653 C CA . ARG B 1 245 ? -6.949 -1.554 14.336 1 97.19 245 ARG B CA 1
ATOM 5654 C C . ARG B 1 245 ? -6.355 -2.086 15.641 1 97.19 245 ARG B C 1
ATOM 5656 O O . ARG B 1 245 ? -6.855 -1.79 16.719 1 97.19 245 ARG B O 1
ATOM 5663 N N . GLU B 1 246 ? -5.387 -2.896 15.492 1 97.56 246 GLU B N 1
ATOM 5664 C CA . GLU B 1 246 ? -4.691 -3.379 16.688 1 97.56 246 GLU B CA 1
ATOM 5665 C C . GLU B 1 246 ? -4.047 -2.229 17.453 1 97.56 246 GLU B C 1
ATOM 5667 O O . GLU B 1 246 ? -4.102 -2.188 18.688 1 97.56 246 GLU B O 1
ATOM 5672 N N . ALA B 1 247 ? -3.436 -1.286 16.781 1 97.62 247 ALA B N 1
ATOM 5673 C CA . ALA B 1 247 ? -2.857 -0.101 17.406 1 97.62 247 ALA B CA 1
ATOM 5674 C C . ALA B 1 247 ? -3.934 0.736 18.094 1 97.62 247 ALA B C 1
ATOM 5676 O O . ALA B 1 247 ? -3.717 1.261 19.188 1 97.62 247 ALA B O 1
ATOM 5677 N N . PHE B 1 248 ? -5.07 0.877 17.469 1 97.69 248 PHE B N 1
ATOM 5678 C CA . PHE B 1 248 ? -6.195 1.622 18.016 1 97.69 248 PHE B CA 1
ATOM 5679 C C . PHE B 1 248 ? -6.637 1.021 19.344 1 97.69 248 PHE B C 1
ATOM 5681 O O . PHE B 1 248 ? -6.805 1.74 20.344 1 97.69 248 PHE B O 1
ATOM 5688 N N . ARG B 1 249 ? -6.711 -0.281 19.328 1 97 249 ARG B N 1
ATOM 5689 C CA . ARG B 1 249 ? -7.148 -0.985 20.531 1 97 249 ARG B CA 1
ATOM 5690 C C . ARG B 1 249 ? -6.125 -0.838 21.641 1 97 249 ARG B C 1
ATOM 5692 O O . ARG B 1 249 ? -6.492 -0.697 22.812 1 97 249 ARG B O 1
ATOM 5699 N N . ARG B 1 250 ? -4.949 -0.77 21.297 1 96.94 250 ARG B N 1
ATOM 5700 C CA . ARG B 1 250 ? -3.873 -0.769 22.281 1 96.94 250 ARG B CA 1
ATOM 5701 C C . ARG B 1 250 ? -3.596 0.642 22.797 1 96.94 250 ARG B C 1
ATOM 5703 O O . ARG B 1 250 ? -3.266 0.833 23.969 1 96.94 250 ARG B O 1
ATOM 5710 N N . LEU B 1 251 ? -3.711 1.637 21.953 1 97.38 251 LEU B N 1
ATOM 5711 C CA . LEU B 1 251 ? -3.113 2.934 22.25 1 97.38 251 LEU B CA 1
ATOM 5712 C C . LEU B 1 251 ? -4.191 3.996 22.438 1 97.38 251 LEU B C 1
ATOM 5714 O O . LEU B 1 251 ? -3.971 4.992 23.141 1 97.38 251 LEU B O 1
ATOM 5718 N N . ALA B 1 252 ? -5.266 3.834 21.766 1 96.56 252 ALA B N 1
ATOM 5719 C CA . ALA B 1 252 ? -6.305 4.859 21.828 1 96.56 252 ALA B CA 1
ATOM 5720 C C . ALA B 1 252 ? -7.207 4.664 23.047 1 96.56 252 ALA B C 1
ATOM 5722 O O . ALA B 1 252 ? -7.594 3.535 23.359 1 96.56 252 ALA B O 1
ATOM 5723 N N . VAL B 1 253 ? -7.441 5.73 23.734 1 95.62 253 VAL B N 1
ATOM 5724 C CA . VAL B 1 253 ? -8.391 5.723 24.844 1 95.62 253 VAL B CA 1
ATOM 5725 C C . VAL B 1 253 ? -9.695 6.398 24.406 1 95.62 253 VAL B C 1
ATOM 5727 O O . VAL B 1 253 ? -9.727 7.613 24.203 1 95.62 253 VAL B O 1
ATOM 5730 N N . VAL B 1 254 ? -10.703 5.621 24.297 1 93.44 254 VAL B N 1
ATOM 5731 C CA . VAL B 1 254 ? -11.992 6.137 23.844 1 93.44 254 VAL B CA 1
ATOM 5732 C C . VAL B 1 254 ? -12.734 6.754 25.031 1 93.44 254 VAL B C 1
ATOM 5734 O O . VAL B 1 254 ? -12.875 6.125 26.094 1 93.44 254 VAL B O 1
ATOM 5737 N N . GLU B 1 255 ? -13.125 7.984 24.859 1 87.12 255 GLU B N 1
ATOM 5738 C CA . GLU B 1 255 ? -13.875 8.727 25.875 1 87.12 255 GLU B CA 1
ATOM 5739 C C . GLU B 1 255 ? -15.281 9.055 25.375 1 87.12 255 GLU B C 1
ATOM 5741 O O . GLU B 1 255 ? -15.617 8.797 24.219 1 87.12 255 GLU B O 1
ATOM 5746 N N . ALA B 1 256 ? -16.094 9.508 26.281 1 79.94 256 ALA B N 1
ATOM 5747 C CA . ALA B 1 256 ? -17.484 9.805 25.953 1 79.94 256 ALA B CA 1
ATOM 5748 C C . ALA B 1 256 ? -17.578 10.812 24.812 1 79.94 256 ALA B C 1
ATOM 5750 O O . ALA B 1 256 ? -18.438 10.68 23.922 1 79.94 256 ALA B O 1
ATOM 5751 N N . ASP B 1 257 ? -16.688 11.766 24.828 1 77.69 257 ASP B N 1
ATOM 5752 C CA . ASP B 1 257 ? -16.828 12.828 23.844 1 77.69 257 ASP B CA 1
ATOM 5753 C C . ASP B 1 257 ? -15.633 12.852 22.891 1 77.69 257 ASP B C 1
ATOM 5755 O O . ASP B 1 257 ? -15.391 13.859 22.219 1 77.69 257 ASP B O 1
ATOM 5759 N N . GLY B 1 258 ? -14.953 11.773 23.016 1 90.5 258 GLY B N 1
ATOM 5760 C CA . GLY B 1 258 ? -13.805 11.852 22.125 1 90.5 258 GLY B CA 1
ATOM 5761 C C . GLY B 1 258 ? -12.82 10.719 22.312 1 90.5 258 GLY B C 1
ATOM 5762 O O . GLY B 1 258 ? -13.203 9.602 22.656 1 90.5 258 GLY B O 1
ATOM 5763 N N . CYS B 1 259 ? -11.625 10.977 21.844 1 95 259 CYS B N 1
ATOM 5764 C CA . CYS B 1 259 ? -10.531 10.016 21.922 1 95 259 CYS B CA 1
ATOM 5765 C C . CYS B 1 259 ? -9.234 10.688 22.344 1 95 259 CYS B C 1
ATOM 5767 O O . CYS B 1 259 ? -9.031 11.875 22.078 1 95 259 CYS B O 1
ATOM 5769 N N . ARG B 1 260 ? -8.469 9.977 23.109 1 94.62 260 ARG B N 1
ATOM 5770 C CA . ARG B 1 260 ? -7.176 10.484 23.547 1 94.62 260 ARG B CA 1
ATOM 5771 C C . ARG B 1 260 ? -6.062 9.484 23.234 1 94.62 260 ARG B C 1
ATOM 5773 O O . ARG B 1 260 ? -6.293 8.273 23.219 1 94.62 260 ARG B O 1
ATOM 5780 N N . LEU B 1 261 ? -4.93 10.062 22.938 1 95.69 261 LEU B N 1
ATOM 5781 C CA . LEU B 1 261 ? -3.742 9.281 22.641 1 95.69 261 LEU B CA 1
ATOM 5782 C C . LEU B 1 261 ? -2.502 9.898 23.266 1 95.69 261 LEU B C 1
ATOM 5784 O O . LEU B 1 261 ? -2.361 11.125 23.297 1 95.69 261 LEU B O 1
ATOM 5788 N N . GLU B 1 262 ? -1.626 9.055 23.812 1 96.31 262 GLU B N 1
ATOM 5789 C CA . GLU B 1 262 ? -0.343 9.562 24.281 1 96.31 262 GLU B CA 1
ATOM 5790 C C . GLU B 1 262 ? 0.595 9.867 23.125 1 96.31 262 GLU B C 1
ATOM 5792 O O . GLU B 1 262 ? 0.793 9.031 22.234 1 96.31 262 GLU B O 1
ATOM 5797 N N . ARG B 1 263 ? 1.093 10.992 23.203 1 95.5 263 ARG B N 1
ATOM 5798 C CA . ARG B 1 263 ? 1.956 11.484 22.141 1 95.5 263 ARG B CA 1
ATOM 5799 C C . ARG B 1 263 ? 3.092 10.5 21.859 1 95.5 263 ARG B C 1
ATOM 5801 O O . ARG B 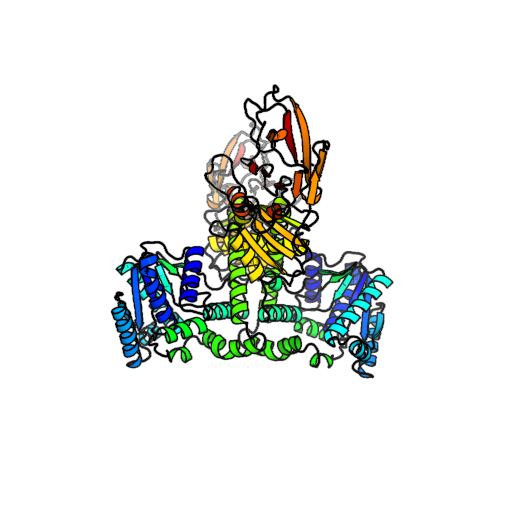1 263 ? 3.361 10.172 20.703 1 95.5 263 ARG B O 1
ATOM 5808 N N . GLY B 1 264 ? 3.805 10.086 22.875 1 95.94 264 GLY B N 1
ATOM 5809 C CA . GLY B 1 264 ? 4.91 9.156 22.75 1 95.94 264 GLY B CA 1
ATOM 5810 C C . GLY B 1 264 ? 4.508 7.84 22.109 1 95.94 264 GLY B C 1
ATOM 5811 O O . GLY B 1 264 ? 5.277 7.254 21.344 1 95.94 264 GLY B O 1
ATOM 5812 N N . ALA B 1 265 ? 3.336 7.398 22.438 1 96.75 265 ALA B N 1
ATOM 5813 C CA . ALA B 1 265 ? 2.824 6.152 21.891 1 96.75 265 ALA B CA 1
ATOM 5814 C C . ALA B 1 265 ? 2.623 6.266 20.375 1 96.75 265 ALA B C 1
ATOM 5816 O O . ALA B 1 265 ? 2.959 5.348 19.625 1 96.75 265 ALA B O 1
ATOM 5817 N N . LEU B 1 266 ? 2.088 7.352 19.953 1 97.62 266 LEU B N 1
ATOM 5818 C CA . LEU B 1 266 ? 1.898 7.57 18.516 1 97.62 266 LEU B CA 1
ATOM 5819 C C . LEU B 1 266 ? 3.238 7.598 17.797 1 97.62 266 LEU B C 1
ATOM 5821 O O . LEU B 1 266 ? 3.395 6.961 16.75 1 97.62 266 LEU B O 1
ATOM 5825 N N . LEU B 1 267 ? 4.203 8.328 18.359 1 96 267 LEU B N 1
ATOM 5826 C CA . LEU B 1 267 ? 5.508 8.5 17.719 1 96 267 LEU B CA 1
ATOM 5827 C C . LEU B 1 267 ? 6.277 7.188 17.688 1 96 267 LEU B C 1
ATOM 5829 O O . LEU B 1 267 ? 7.211 7.031 16.906 1 96 267 LEU B O 1
ATOM 5833 N N . GLY B 1 268 ? 5.887 6.293 18.562 1 96.12 268 GLY B N 1
ATOM 5834 C CA . GLY B 1 268 ? 6.512 4.98 18.578 1 96.12 268 GLY B CA 1
ATOM 5835 C C . GLY B 1 268 ? 6.109 4.109 17.406 1 96.12 268 GLY B C 1
ATOM 5836 O O . GLY B 1 268 ? 6.793 3.135 17.078 1 96.12 268 GLY B O 1
ATOM 5837 N N . LEU B 1 269 ? 5.086 4.457 16.75 1 97.31 269 LEU B N 1
ATOM 5838 C CA . LEU B 1 269 ? 4.625 3.721 15.578 1 97.31 269 LEU B CA 1
ATOM 5839 C C . LEU B 1 269 ? 5.348 4.195 14.328 1 97.31 269 LEU B C 1
ATOM 5841 O O . LEU B 1 269 ? 5.824 5.332 14.266 1 97.31 269 LEU B O 1
ATOM 5845 N N . HIS B 1 270 ? 5.477 3.268 13.359 1 96.81 270 HIS B N 1
ATOM 5846 C CA . HIS B 1 270 ? 5.941 3.684 12.039 1 96.81 270 HIS B CA 1
ATOM 5847 C C . HIS B 1 270 ? 5.004 4.723 11.43 1 96.81 270 HIS B C 1
ATOM 5849 O O . HIS B 1 270 ? 3.791 4.672 11.641 1 96.81 270 HIS B O 1
ATOM 5855 N N . VAL B 1 271 ? 5.508 5.637 10.641 1 95.88 271 VAL B N 1
ATOM 5856 C CA . VAL B 1 271 ? 4.77 6.754 10.062 1 95.88 271 VAL B CA 1
ATOM 5857 C C . VAL B 1 271 ? 3.525 6.234 9.344 1 95.88 271 VAL B C 1
ATOM 5859 O O . VAL B 1 271 ? 2.453 6.84 9.438 1 95.88 271 VAL B O 1
ATOM 5862 N N . ALA B 1 272 ? 3.641 5.109 8.617 1 97.25 272 ALA B N 1
ATOM 5863 C CA . ALA B 1 272 ? 2.51 4.523 7.898 1 97.25 272 ALA B CA 1
ATOM 5864 C C . ALA B 1 272 ? 1.362 4.207 8.852 1 97.25 272 ALA B C 1
ATOM 5866 O O . ALA B 1 272 ? 0.199 4.477 8.547 1 97.25 272 ALA B O 1
ATOM 5867 N N . LEU B 1 273 ? 1.681 3.684 9.984 1 97.69 273 LEU B N 1
ATOM 5868 C CA . LEU B 1 273 ? 0.664 3.299 10.953 1 97.69 273 LEU B CA 1
ATOM 5869 C C . LEU B 1 273 ? 0.143 4.516 11.711 1 97.69 273 LEU B C 1
ATOM 5871 O O . LEU B 1 273 ? -1.016 4.543 12.125 1 97.69 273 LEU B O 1
ATOM 5875 N N . GLN B 1 274 ? 1.076 5.559 11.938 1 97.81 274 GLN B N 1
ATOM 5876 C CA . GLN B 1 274 ? 0.6 6.805 12.531 1 97.81 274 GLN B CA 1
ATOM 5877 C C . GLN B 1 274 ? -0.557 7.391 11.734 1 97.81 274 GLN B C 1
ATOM 5879 O O . GLN B 1 274 ? -1.595 7.746 12.297 1 97.81 274 GLN B O 1
ATOM 5884 N N . ARG B 1 275 ? -0.354 7.469 10.445 1 97.06 275 ARG B N 1
ATOM 5885 C CA . ARG B 1 275 ? -1.364 8.031 9.555 1 97.06 275 ARG B CA 1
ATOM 5886 C C . ARG B 1 275 ? -2.666 7.242 9.633 1 97.06 275 ARG B C 1
ATOM 5888 O O . ARG B 1 275 ? -3.746 7.828 9.75 1 97.06 275 ARG B O 1
ATOM 5895 N N . ARG B 1 276 ? -2.545 5.926 9.57 1 96.44 276 ARG B N 1
ATOM 5896 C CA . ARG B 1 276 ? -3.723 5.066 9.562 1 96.44 276 ARG B CA 1
ATOM 5897 C C . ARG B 1 276 ? -4.453 5.121 10.898 1 96.44 276 ARG B C 1
ATOM 5899 O O . ARG B 1 276 ? -5.684 5.07 10.945 1 96.44 276 ARG B O 1
ATOM 5906 N N . LEU B 1 277 ? -3.709 5.172 11.992 1 97.31 277 LEU B N 1
ATOM 5907 C CA . LEU B 1 277 ? -4.316 5.254 13.32 1 97.31 277 LEU B CA 1
ATOM 5908 C C . LEU B 1 277 ? -5.117 6.543 13.469 1 97.31 277 LEU B C 1
ATOM 5910 O O . LEU B 1 277 ? -6.25 6.523 13.961 1 97.31 277 LEU B O 1
ATOM 5914 N N . ILE B 1 278 ? -4.527 7.668 13.062 1 97.06 278 ILE B N 1
ATOM 5915 C CA . ILE B 1 278 ? -5.219 8.953 13.133 1 97.06 278 ILE B CA 1
ATOM 5916 C C . ILE B 1 278 ? -6.516 8.883 12.328 1 97.06 278 ILE B C 1
ATOM 5918 O O . ILE B 1 278 ? -7.57 9.305 12.805 1 97.06 278 ILE B O 1
ATOM 5922 N N . LYS B 1 279 ? -6.465 8.336 11.18 1 94.94 279 LYS B N 1
ATOM 5923 C CA . LYS B 1 279 ? -7.648 8.203 10.336 1 94.94 279 LYS B CA 1
ATOM 5924 C C . LYS B 1 279 ? -8.711 7.332 11 1 94.94 279 LYS B C 1
ATOM 5926 O O . LYS B 1 279 ? -9.898 7.645 10.945 1 94.94 279 LYS B O 1
ATOM 5931 N N . LEU B 1 280 ? -8.289 6.242 11.562 1 94.62 280 LEU B N 1
ATOM 5932 C CA . LEU B 1 280 ? -9.211 5.324 12.227 1 94.62 280 LEU B CA 1
ATOM 5933 C C . LEU B 1 280 ? -9.93 6.02 13.375 1 94.62 280 LEU B C 1
ATOM 5935 O O . LEU B 1 280 ? -11.117 5.777 13.609 1 94.62 280 LEU B O 1
ATOM 5939 N N . ILE B 1 281 ? -9.18 6.848 14.133 1 95.62 281 ILE B N 1
ATOM 5940 C CA . ILE B 1 281 ? -9.773 7.594 15.242 1 95.62 281 ILE B CA 1
ATOM 5941 C C . ILE B 1 281 ? -10.844 8.547 14.711 1 95.62 281 ILE B C 1
ATOM 5943 O O . ILE B 1 281 ? -11.953 8.609 15.258 1 95.62 281 ILE B O 1
ATOM 5947 N N . LEU B 1 282 ? -10.5 9.211 13.656 1 94 282 LEU B N 1
ATOM 5948 C CA . LEU B 1 282 ? -11.445 10.156 13.062 1 94 282 LEU B CA 1
ATOM 5949 C C . LEU B 1 282 ? -12.688 9.438 12.562 1 94 282 LEU B C 1
ATOM 5951 O O . LEU B 1 282 ? -13.805 9.922 12.742 1 94 282 LEU B O 1
ATOM 5955 N N . ILE B 1 283 ? -12.477 8.297 11.93 1 90.81 283 ILE B N 1
ATOM 5956 C CA . ILE B 1 283 ? -13.586 7.492 11.438 1 90.81 283 ILE B CA 1
ATOM 5957 C C . ILE B 1 283 ? -14.453 7.035 12.609 1 90.81 283 ILE B C 1
ATOM 5959 O O . ILE B 1 283 ? -15.68 7.094 12.547 1 90.81 283 ILE B O 1
ATOM 5963 N N . HIS B 1 284 ? -13.773 6.578 13.633 1 91.5 284 HIS B N 1
ATOM 5964 C CA . HIS B 1 284 ? -14.469 6.145 14.836 1 91.5 284 HIS B CA 1
ATOM 5965 C C . HIS B 1 284 ? -15.328 7.266 15.406 1 91.5 284 HIS B C 1
ATOM 5967 O O . HIS B 1 284 ? -16.391 7.012 15.969 1 91.5 284 HIS B O 1
ATOM 5973 N N . MET B 1 285 ? -14.883 8.438 15.203 1 91.06 285 MET B N 1
ATOM 5974 C CA . MET B 1 285 ? -15.578 9.602 15.742 1 91.06 285 MET B CA 1
ATOM 5975 C C . MET B 1 285 ? -16.656 10.086 14.789 1 91.06 285 MET B C 1
ATOM 5977 O O . MET B 1 285 ? -17.281 11.125 15.023 1 91.06 285 MET B O 1
ATOM 5981 N N . GLY B 1 286 ? -16.766 9.414 13.664 1 86.12 286 GLY B N 1
ATOM 5982 C CA . GLY B 1 286 ? -17.891 9.688 12.789 1 86.12 286 GLY B CA 1
ATOM 5983 C C . GLY B 1 286 ? -17.484 10.344 11.477 1 86.12 286 GLY B C 1
ATOM 5984 O O . GLY B 1 286 ? -18.344 10.672 10.656 1 86.12 286 GLY B O 1
ATOM 5985 N N . MET B 1 287 ? -16.266 10.508 11.336 1 85.75 287 MET B N 1
ATOM 5986 C CA . MET B 1 287 ? -15.82 11.07 10.062 1 85.75 287 MET B CA 1
ATOM 5987 C C . MET B 1 287 ? -15.984 10.055 8.93 1 85.75 287 MET B C 1
ATOM 5989 O O . MET B 1 287 ? -15.719 8.867 9.117 1 85.75 287 MET B O 1
ATOM 5993 N N . GLU B 1 288 ? -16.359 10.555 7.773 1 79.94 288 GLU B N 1
ATOM 5994 C CA . GLU B 1 288 ? -16.453 9.656 6.621 1 79.94 288 GLU B CA 1
ATOM 5995 C C . GLU B 1 288 ? -15.062 9.273 6.109 1 79.94 288 GLU B C 1
ATOM 5997 O O . GLU B 1 288 ? -14.148 10.102 6.094 1 79.94 288 GLU B O 1
ATOM 6002 N N . LYS B 1 289 ? -14.875 8.117 5.789 1 68.38 289 LYS B N 1
ATOM 6003 C CA . LYS B 1 289 ? -13.594 7.527 5.402 1 68.38 289 LYS B CA 1
ATOM 6004 C C . LYS B 1 289 ? -12.938 8.336 4.293 1 68.38 289 LYS B C 1
ATOM 6006 O O . LYS B 1 289 ? -11.719 8.531 4.297 1 68.38 289 LYS B O 1
ATOM 6011 N N . GLU B 1 290 ? -13.586 8.875 3.42 1 65.5 290 GLU B N 1
ATOM 6012 C CA . GLU B 1 290 ? -12.977 9.477 2.238 1 65.5 290 GLU B CA 1
ATOM 6013 C C . GLU B 1 290 ? -12.844 10.992 2.389 1 65.5 290 GLU B C 1
ATOM 6015 O O . GLU B 1 290 ? -12.328 11.664 1.498 1 65.5 290 GLU B O 1
ATOM 6020 N N . THR B 1 291 ? -12.961 11.414 3.566 1 68.06 291 THR B N 1
ATOM 6021 C CA . THR B 1 291 ? -13.117 12.867 3.637 1 68.06 291 THR B CA 1
ATOM 6022 C C . THR B 1 291 ? -11.906 13.508 4.309 1 68.06 291 THR B C 1
ATOM 6024 O O . THR B 1 291 ? -11.703 14.719 4.207 1 68.06 291 THR B O 1
ATOM 6027 N N . THR B 1 292 ? -11.172 12.719 4.93 1 77.62 292 THR B N 1
ATOM 6028 C CA . THR B 1 292 ? -10.078 13.367 5.645 1 77.62 292 THR B CA 1
ATOM 6029 C C . THR B 1 292 ? -8.914 13.656 4.703 1 77.62 292 THR B C 1
ATOM 6031 O O . THR B 1 292 ? -8.328 12.734 4.133 1 77.62 292 THR B O 1
ATOM 6034 N N . PRO B 1 293 ? -8.586 14.898 4.551 1 81.56 293 PRO B N 1
ATOM 6035 C CA . PRO B 1 293 ? -7.477 15.258 3.66 1 81.56 293 PRO B CA 1
ATOM 6036 C C . PRO B 1 293 ? -6.121 14.789 4.191 1 81.56 293 PRO B C 1
ATOM 6038 O O . PRO B 1 293 ? -5.906 14.766 5.406 1 81.56 293 PRO B O 1
ATOM 6041 N N . PHE B 1 294 ? -5.293 14.5 3.381 1 87.62 294 PHE B N 1
ATOM 6042 C CA . PHE B 1 294 ? -3.932 14.078 3.691 1 87.62 294 PHE B CA 1
ATOM 6043 C C . PHE B 1 294 ? -3.229 15.117 4.555 1 87.62 294 PHE B C 1
ATOM 6045 O O . PHE B 1 294 ? -2.57 14.773 5.539 1 87.62 294 PHE B O 1
ATOM 6052 N N . ASP B 1 295 ? -3.393 16.328 4.207 1 86 295 ASP B N 1
ATOM 6053 C CA . ASP B 1 295 ? -2.697 17.422 4.887 1 86 295 ASP B CA 1
ATOM 6054 C C . ASP B 1 295 ? -3.148 17.531 6.34 1 86 295 ASP B C 1
ATOM 6056 O O . ASP B 1 295 ? -2.357 17.891 7.215 1 86 295 ASP B O 1
ATOM 6060 N N . THR B 1 296 ? -4.422 17.281 6.559 1 89.31 296 THR B N 1
ATOM 6061 C CA . THR B 1 296 ? -4.953 17.328 7.914 1 89.31 296 THR B CA 1
ATOM 6062 C C . THR B 1 296 ? -4.328 16.234 8.781 1 89.31 296 THR B C 1
ATOM 6064 O O . THR B 1 296 ? -3.896 16.484 9.906 1 89.31 296 THR B O 1
ATOM 6067 N N . VAL B 1 297 ? -4.23 15.062 8.219 1 93.88 297 VAL B N 1
ATOM 6068 C CA . VAL B 1 297 ? -3.627 13.945 8.93 1 93.88 297 VAL B CA 1
ATOM 6069 C C . VAL B 1 297 ? -2.154 14.234 9.203 1 93.88 297 VAL B C 1
ATOM 6071 O O . VAL B 1 297 ? -1.657 13.992 10.305 1 93.88 297 VAL B O 1
ATOM 6074 N N . GLU B 1 298 ? -1.507 14.797 8.211 1 91.94 298 GLU B N 1
ATOM 6075 C CA . GLU B 1 298 ? -0.086 15.102 8.344 1 91.94 298 GLU B CA 1
ATOM 6076 C C . GLU B 1 298 ? 0.15 16.172 9.398 1 91.94 298 GLU B C 1
ATOM 6078 O O . GLU B 1 298 ? 1.131 16.125 10.141 1 91.94 298 GLU B O 1
ATOM 6083 N N . SER B 1 299 ? -0.721 17.141 9.383 1 91.62 299 SER B N 1
ATOM 6084 C CA . SER B 1 299 ? -0.593 18.203 10.375 1 91.62 299 SER B CA 1
ATOM 6085 C C . SER B 1 299 ? -0.712 17.656 11.797 1 91.62 299 SER B C 1
ATOM 6087 O O . SER B 1 299 ? 0.033 18.062 12.688 1 91.62 299 SER B O 1
ATOM 6089 N N . MET B 1 300 ? -1.61 16.766 11.977 1 94.62 300 MET B N 1
ATOM 6090 C CA . MET B 1 300 ? -1.793 16.156 13.289 1 94.62 300 MET B CA 1
ATOM 6091 C C . MET B 1 300 ? -0.577 15.32 13.672 1 94.62 300 MET B C 1
ATOM 6093 O O . MET B 1 300 ? -0.127 15.352 14.812 1 94.62 300 MET B O 1
ATOM 6097 N N . ARG B 1 301 ? -0.116 14.609 12.703 1 94.62 301 ARG B N 1
ATOM 6098 C CA . ARG B 1 301 ? 1.068 13.789 12.93 1 94.62 301 ARG B CA 1
ATOM 6099 C C . ARG B 1 301 ? 2.271 14.648 13.297 1 94.62 301 ARG B C 1
ATOM 6101 O O . ARG B 1 301 ? 3 14.344 14.242 1 94.62 301 ARG B O 1
ATOM 6108 N N . GLU B 1 302 ? 2.469 15.719 12.57 1 89.62 302 GLU B N 1
ATOM 6109 C CA . GLU B 1 302 ? 3.596 16.625 12.781 1 89.62 302 GLU B CA 1
ATOM 6110 C C . GLU B 1 302 ? 3.484 17.344 14.117 1 89.62 302 GLU B C 1
ATOM 6112 O O . GLU B 1 302 ? 4.496 17.625 14.758 1 89.62 302 GLU B O 1
ATOM 6117 N N . ALA B 1 303 ? 2.258 17.578 14.531 1 91.25 303 ALA B N 1
ATOM 6118 C CA . ALA B 1 303 ? 2.021 18.234 15.812 1 91.25 303 ALA B CA 1
ATOM 6119 C C . ALA B 1 303 ? 2.51 17.375 16.969 1 91.25 303 ALA B C 1
ATOM 6121 O O . ALA B 1 303 ? 2.812 17.891 18.047 1 91.25 303 ALA B O 1
ATOM 6122 N N . ALA B 1 304 ? 2.625 16.109 16.766 1 94.31 304 ALA B N 1
ATOM 6123 C CA . ALA B 1 304 ? 3.023 15.188 17.812 1 94.31 304 ALA B CA 1
ATOM 6124 C C . ALA B 1 304 ? 4.539 15.148 17.969 1 94.31 304 ALA B C 1
ATOM 6126 O O . ALA B 1 304 ? 5.055 14.641 18.969 1 94.31 304 ALA B O 1
ATOM 6127 N N . ARG B 1 305 ? 5.207 15.742 17.062 1 90.44 305 ARG B N 1
ATOM 6128 C CA . ARG B 1 305 ? 6.664 15.656 17.078 1 90.44 305 ARG B CA 1
ATOM 6129 C C . ARG B 1 305 ? 7.242 16.375 18.297 1 90.44 305 ARG B C 1
ATOM 6131 O O . ARG B 1 305 ? 6.621 17.281 18.828 1 90.44 305 ARG B O 1
ATOM 6138 N N . GLU B 1 306 ? 8.461 15.992 18.625 1 86.38 306 GLU B N 1
ATOM 6139 C CA . GLU B 1 306 ? 9.125 16.547 19.812 1 86.38 306 GLU B CA 1
ATOM 6140 C C . GLU B 1 306 ? 9.461 18.016 19.609 1 86.38 306 GLU B C 1
ATOM 6142 O O . GLU B 1 306 ? 9.398 18.812 20.547 1 86.38 306 GLU B O 1
ATOM 6147 N N . ASP B 1 307 ? 9.781 18.328 18.422 1 81.75 307 ASP B N 1
ATOM 6148 C CA . ASP B 1 307 ? 10.25 19.688 18.141 1 81.75 307 ASP B CA 1
ATOM 6149 C C . ASP B 1 307 ? 9.086 20.609 17.781 1 81.75 307 ASP B C 1
ATOM 6151 O O . ASP B 1 307 ? 9.289 21.781 17.469 1 81.75 307 ASP B O 1
ATOM 6155 N N . ALA B 1 308 ? 7.863 20.094 17.922 1 84.75 308 ALA B N 1
ATOM 6156 C CA . ALA B 1 308 ? 6.68 20.891 17.625 1 84.75 308 ALA B CA 1
ATOM 6157 C C . ALA B 1 308 ? 6.199 21.641 18.875 1 84.75 308 ALA B C 1
ATOM 6159 O O . ALA B 1 308 ? 6.719 21.422 19.969 1 84.75 308 ALA B O 1
ATOM 6160 N N . ALA B 1 309 ? 5.246 22.531 18.641 1 80.69 309 ALA B N 1
ATOM 6161 C CA . ALA B 1 309 ? 4.668 23.281 19.75 1 80.69 309 ALA B CA 1
ATOM 6162 C C . ALA B 1 309 ? 4 22.359 20.75 1 80.69 309 ALA B C 1
ATOM 6164 O O . ALA B 1 309 ? 3.344 21.391 20.375 1 80.69 309 ALA B O 1
ATOM 6165 N N . SER B 1 310 ? 4.262 22.672 22.016 1 86.56 310 SER B N 1
ATOM 6166 C CA . SER B 1 310 ? 3.756 21.812 23.078 1 86.56 310 SER B CA 1
ATOM 6167 C C . SER B 1 310 ? 2.232 21.859 23.156 1 86.56 310 SER B C 1
ATOM 6169 O O . SER B 1 310 ? 1.607 20.984 23.75 1 86.56 310 SER B O 1
ATOM 6171 N N . THR B 1 311 ? 1.66 22.953 22.641 1 82.94 311 THR B N 1
ATOM 6172 C CA . THR B 1 311 ? 0.213 23.062 22.5 1 82.94 311 THR B CA 1
ATOM 6173 C C . THR B 1 311 ? -0.154 23.5 21.078 1 82.94 311 THR B C 1
ATOM 6175 O O . THR B 1 311 ? 0.527 24.344 20.484 1 82.94 311 THR B O 1
ATOM 6178 N N . TRP B 1 312 ? -1.074 22.781 20.469 1 84 312 TRP B N 1
ATOM 6179 C CA . TRP B 1 312 ? -1.482 23.031 19.078 1 84 312 TRP B CA 1
ATOM 6180 C C . TRP B 1 312 ? -2.895 22.516 18.828 1 84 312 TRP B C 1
ATOM 6182 O O . TRP B 1 312 ? -3.293 21.484 19.375 1 84 312 TRP B O 1
ATOM 6192 N N . ARG B 1 313 ? -3.689 23.281 18.156 1 86.5 313 ARG B N 1
ATOM 6193 C CA . ARG B 1 313 ? -5.059 22.844 17.891 1 86.5 313 ARG B CA 1
ATOM 6194 C C . ARG B 1 313 ? -5.422 23.047 16.422 1 86.5 313 ARG B C 1
ATOM 6196 O O . ARG B 1 313 ? -4.887 23.938 15.758 1 86.5 313 ARG B O 1
ATOM 6203 N N . ILE B 1 314 ? -6.293 22.156 15.93 1 85.31 314 ILE B N 1
ATOM 6204 C CA . ILE B 1 314 ? -6.766 22.297 14.555 1 85.31 314 ILE B CA 1
ATOM 6205 C C . ILE B 1 314 ? -8.172 21.719 14.43 1 85.31 314 ILE B C 1
ATOM 6207 O O . ILE B 1 314 ? -8.578 20.891 15.242 1 85.31 314 ILE B O 1
ATOM 6211 N N . ASP B 1 315 ? -8.938 22.281 13.5 1 86 315 ASP B N 1
ATOM 6212 C CA . ASP B 1 315 ? -10.203 21.688 13.102 1 86 315 ASP B CA 1
ATOM 6213 C C . ASP B 1 315 ? -9.984 20.547 12.102 1 86 315 ASP B C 1
ATOM 6215 O O . ASP B 1 315 ? -9.547 20.781 10.977 1 86 315 ASP B O 1
ATOM 6219 N N . ALA B 1 316 ? -10.266 19.328 12.492 1 88.44 316 ALA B N 1
ATOM 6220 C CA . ALA B 1 316 ? -10.023 18.156 11.664 1 88.44 316 ALA B CA 1
ATOM 6221 C C . ALA B 1 316 ? -11.133 17.984 10.633 1 88.44 316 ALA B C 1
ATOM 6223 O O . ALA B 1 316 ? -11.031 17.141 9.734 1 88.44 316 ALA B O 1
ATOM 6224 N N . GLY B 1 317 ? -12.18 18.75 10.766 1 81.56 317 GLY B N 1
ATOM 6225 C CA . GLY B 1 317 ? -13.32 18.625 9.867 1 81.56 317 GLY B CA 1
ATOM 6226 C C . GLY B 1 317 ? -14.414 17.734 10.422 1 81.56 317 GLY B C 1
ATOM 6227 O O . GLY B 1 317 ? -14.188 16.969 11.359 1 81.56 317 GLY B O 1
ATOM 6228 N N . GLY B 1 318 ? -15.648 17.828 9.844 1 81.75 318 GLY B N 1
ATOM 6229 C CA . GLY B 1 318 ? -16.766 17 10.281 1 81.75 318 GLY B CA 1
ATOM 6230 C C . GLY B 1 318 ? -17.172 17.266 11.719 1 81.75 318 GLY B C 1
ATOM 6231 O O . GLY B 1 318 ? -17.672 16.375 12.406 1 81.75 318 GLY B O 1
ATOM 6232 N N . GLY B 1 319 ? -16.797 18.375 12.297 1 83.69 319 GLY B N 1
ATOM 6233 C CA . GLY B 1 319 ? -17.125 18.734 13.672 1 83.69 319 GLY B CA 1
ATOM 6234 C C . GLY B 1 319 ? -16.141 18.172 14.68 1 83.69 319 GLY B C 1
ATOM 6235 O O . GLY B 1 319 ? -16.344 18.297 15.891 1 83.69 319 GLY B O 1
ATOM 6236 N N . ILE B 1 320 ? -15.094 17.609 14.156 1 91.38 320 ILE B N 1
ATOM 6237 C CA . ILE B 1 320 ? -14.086 17.031 15.039 1 91.38 320 ILE B CA 1
ATOM 6238 C C . ILE B 1 320 ? -12.914 17.984 15.203 1 91.38 320 ILE B C 1
ATOM 6240 O O . ILE B 1 320 ? -12.5 18.641 14.25 1 91.38 320 ILE B O 1
ATOM 6244 N N . ARG B 1 321 ? -12.484 18.094 16.406 1 90.31 321 ARG B N 1
ATOM 6245 C CA . ARG B 1 321 ? -11.32 18.938 16.719 1 90.31 321 ARG B CA 1
ATOM 6246 C C . ARG B 1 321 ? -10.172 18.078 17.25 1 90.31 321 ARG B C 1
ATOM 6248 O O . ARG B 1 321 ? -10.398 17 17.797 1 90.31 321 ARG B O 1
ATOM 6255 N N . PHE B 1 322 ? -9 18.641 17.016 1 93.5 322 PHE B N 1
ATOM 6256 C CA . PHE B 1 322 ? -7.777 18 17.5 1 93.5 322 PHE B CA 1
ATOM 6257 C C . PHE B 1 322 ? -6.891 19 18.234 1 93.5 322 PHE B C 1
ATOM 6259 O O . PHE B 1 322 ? -6.777 20.156 17.812 1 93.5 322 PHE B O 1
ATOM 6266 N N . ALA B 1 323 ? -6.277 18.484 19.344 1 91.12 323 ALA B N 1
ATOM 6267 C CA . ALA B 1 323 ? -5.332 19.344 20.062 1 91.12 323 ALA B CA 1
ATOM 6268 C C . ALA B 1 323 ? -4.203 18.516 20.672 1 91.12 323 ALA B C 1
ATOM 6270 O O . ALA B 1 323 ? -4.434 17.406 21.156 1 91.12 323 ALA B O 1
ATOM 6271 N N . ARG B 1 324 ? -3.08 19.031 20.516 1 93.12 324 ARG B N 1
ATOM 6272 C CA . ARG B 1 324 ? -1.983 18.547 21.344 1 93.12 324 ARG B CA 1
ATOM 6273 C C . ARG B 1 324 ? -1.892 19.359 22.641 1 93.12 324 ARG B C 1
ATOM 6275 O O . ARG B 1 324 ? -1.832 20.578 22.609 1 93.12 324 ARG B O 1
ATOM 6282 N N . GLU B 1 325 ? -1.915 18.703 23.703 1 88.69 325 GLU B N 1
ATOM 6283 C CA . GLU B 1 325 ? -1.668 19.281 25.031 1 88.69 325 GLU B CA 1
ATOM 6284 C C . GLU B 1 325 ? -0.543 18.547 25.75 1 88.69 325 GLU B C 1
ATOM 6286 O O . GLU B 1 325 ? -0.792 17.594 26.484 1 88.69 325 GLU B O 1
ATOM 6291 N N . TYR B 1 326 ? 0.622 19.094 25.469 1 88.06 326 TYR B N 1
ATOM 6292 C CA . TYR B 1 326 ? 1.833 18.484 26 1 88.06 326 TYR B CA 1
ATOM 6293 C C . TYR B 1 326 ? 1.976 17.047 25.516 1 88.06 326 TYR B C 1
ATOM 6295 O O . TYR B 1 326 ? 2.09 16.781 24.328 1 88.06 326 TYR B O 1
ATOM 6303 N N . ASP B 1 327 ? 1.751 16.094 26.391 1 91.81 327 ASP B N 1
ATOM 6304 C CA . ASP B 1 327 ? 2.016 14.711 25.984 1 91.81 327 ASP B CA 1
ATOM 6305 C C . ASP B 1 327 ? 0.725 14 25.609 1 91.81 327 ASP B C 1
ATOM 6307 O O . ASP B 1 327 ? 0.735 12.797 25.328 1 91.81 327 ASP B O 1
ATOM 6311 N N . ASN B 1 328 ? -0.307 14.836 25.531 1 91.94 328 ASN B N 1
ATOM 6312 C CA . ASN B 1 328 ? -1.6 14.242 25.203 1 91.94 328 ASN B CA 1
ATOM 6313 C C . ASN B 1 328 ? -2.154 14.773 23.891 1 91.94 328 ASN B C 1
ATOM 6315 O O . ASN B 1 328 ? -2.096 15.977 23.625 1 91.94 328 ASN B O 1
ATOM 6319 N N . LEU B 1 329 ? -2.555 13.852 23.078 1 95.75 329 LEU B N 1
ATOM 6320 C CA . LEU B 1 329 ? -3.287 14.172 21.859 1 95.75 329 LEU B CA 1
ATOM 6321 C C . LEU B 1 329 ? -4.777 13.906 22.031 1 95.75 329 LEU B C 1
ATOM 6323 O O . LEU B 1 329 ? -5.18 12.805 22.422 1 95.75 329 LEU B O 1
ATOM 6327 N N . ARG B 1 330 ? -5.574 14.898 21.766 1 93.31 330 ARG B N 1
ATOM 6328 C CA . ARG B 1 330 ? -7 14.766 22.031 1 93.31 330 ARG B CA 1
ATOM 6329 C C . ARG B 1 330 ? -7.828 15.023 20.781 1 93.31 330 ARG B C 1
ATOM 6331 O O . ARG B 1 330 ? -7.52 15.93 20 1 93.31 330 ARG B O 1
ATOM 6338 N N . PHE B 1 331 ? -8.789 14.188 20.609 1 94.31 331 PHE B N 1
ATOM 6339 C CA . PHE B 1 331 ? -9.82 14.336 19.578 1 94.31 331 PHE B CA 1
ATOM 6340 C C . PHE B 1 331 ? -11.195 14.484 20.219 1 94.31 331 PHE B C 1
ATOM 6342 O O . PHE B 1 331 ? -11.555 13.719 21.109 1 94.31 331 PHE B O 1
ATOM 6349 N N . TRP B 1 332 ? -11.906 15.461 19.859 1 89.81 332 TRP B N 1
ATOM 6350 C CA . TRP B 1 332 ? -13.234 15.594 20.438 1 89.81 332 TRP B CA 1
ATOM 6351 C C . TRP B 1 332 ? -14.203 16.25 19.453 1 89.81 332 TRP B C 1
ATOM 6353 O O . TRP B 1 332 ? -13.773 16.859 18.484 1 89.81 332 TRP B O 1
ATOM 6363 N N . ARG B 1 333 ? -15.414 15.953 19.625 1 86.94 333 ARG B N 1
ATOM 6364 C CA . ARG B 1 333 ? -16.453 16.562 18.812 1 86.94 333 ARG B CA 1
ATOM 6365 C C . ARG B 1 333 ? -17 17.828 19.453 1 86.94 333 ARG B C 1
ATOM 6367 O O . ARG B 1 333 ? -17.219 17.875 20.672 1 86.94 333 ARG B O 1
ATOM 6374 N N . GLY B 1 334 ? -17.328 18.75 18.609 1 73.62 334 GLY B N 1
ATOM 6375 C CA . GLY B 1 334 ? -18.031 19.938 19.047 1 73.62 334 GLY B CA 1
ATOM 6376 C C . GLY B 1 334 ? -17.109 21 19.641 1 73.62 334 GLY B C 1
ATOM 6377 O O . GLY B 1 334 ? -15.883 20.906 19.5 1 73.62 334 GLY B O 1
ATOM 6378 N N . GLU B 1 335 ? -17.641 22.25 19.828 1 58.59 335 GLU B N 1
ATOM 6379 C CA . GLU B 1 335 ? -16.922 23.406 20.359 1 58.59 335 GLU B CA 1
ATOM 6380 C C . GLU B 1 335 ? -16.328 23.078 21.734 1 58.59 335 GLU B C 1
ATOM 6382 O O . GLU B 1 335 ? -16.875 22.297 22.5 1 58.59 335 GLU B O 1
ATOM 6387 N N . ALA B 1 336 ? -15.117 22.875 21.719 1 53.34 336 ALA B N 1
ATOM 6388 C CA . ALA B 1 336 ? -14.516 22.766 23.047 1 53.34 336 ALA B CA 1
ATOM 6389 C C . ALA B 1 336 ? -15.43 23.375 24.109 1 53.34 336 ALA B C 1
ATOM 6391 O O . ALA B 1 336 ? -16.094 24.391 23.875 1 53.34 336 ALA B O 1
ATOM 6392 N N . LEU B 1 337 ? -15.938 22.516 24.828 1 46.78 337 LEU B N 1
ATOM 6393 C CA . LEU B 1 337 ? -16.734 23 25.953 1 46.78 337 LEU B CA 1
ATOM 6394 C C . LEU B 1 337 ? -16.109 24.25 26.578 1 46.78 337 LEU B C 1
ATOM 6396 O O . LEU B 1 337 ? -15.031 24.172 27.172 1 46.78 337 LEU B O 1
ATOM 6400 N N . VAL B 1 338 ? -15.82 25.281 25.844 1 48.31 338 VAL B N 1
ATOM 6401 C CA . VAL B 1 338 ? -15.547 26.406 26.734 1 48.31 338 VAL B CA 1
ATOM 6402 C C . VAL B 1 338 ? -16.531 26.375 27.906 1 48.31 338 VAL B C 1
ATOM 6404 O O . VAL B 1 338 ? -17.734 26.547 27.734 1 48.31 338 VAL B O 1
ATOM 6407 N N . PRO B 1 339 ? -16.219 25.641 28.875 1 51.69 339 PRO B N 1
ATOM 6408 C CA . PRO B 1 339 ? -17.219 25.781 29.938 1 51.69 339 PRO B CA 1
ATOM 6409 C C . PRO B 1 339 ? -17.625 27.234 30.156 1 51.69 339 PRO B C 1
ATOM 6411 O O . PRO B 1 339 ? -16.828 28.156 29.922 1 51.69 339 PRO B O 1
ATOM 6414 N N . GLY B 1 340 ? -18.922 27.531 29.875 1 59.56 340 GLY B N 1
ATOM 6415 C CA . GLY B 1 340 ? -19.422 28.828 30.297 1 59.56 340 GLY B CA 1
ATOM 6416 C C . GLY B 1 340 ? -18.75 29.359 31.547 1 59.56 340 GLY B C 1
ATOM 6417 O O . GLY B 1 340 ? -18.109 28.594 32.281 1 59.56 340 GLY B O 1
ATOM 6418 N N . SER B 1 341 ? -18.578 30.703 31.672 1 74.19 341 SER B N 1
ATOM 6419 C CA . SER B 1 341 ? -18.141 31.328 32.906 1 74.19 341 SER B CA 1
ATOM 6420 C C . SER B 1 341 ? -18.953 30.797 34.094 1 74.19 341 SER B C 1
ATOM 6422 O O . SER B 1 341 ? -20.156 30.547 33.969 1 74.19 341 SER B O 1
ATOM 6424 N N . TYR B 1 342 ? -18.344 30.25 35.062 1 83.44 342 TYR B N 1
ATOM 6425 C CA . TYR B 1 342 ? -19.062 29.891 36.281 1 83.44 342 TYR B CA 1
ATOM 6426 C C . TYR B 1 342 ? -18.562 30.734 37.469 1 83.44 342 TYR B C 1
ATOM 6428 O O . TYR B 1 342 ? -17.453 31.266 37.438 1 83.44 342 TYR B O 1
ATOM 6436 N N . ARG B 1 343 ? -19.5 31.031 38.281 1 88.88 343 ARG B N 1
ATOM 6437 C CA . ARG B 1 343 ? -19.234 31.797 39.469 1 88.88 343 ARG B CA 1
ATOM 6438 C C . ARG B 1 343 ? -20.016 31.25 40.656 1 88.88 343 ARG B C 1
ATOM 6440 O O . ARG B 1 343 ? -21.25 31.156 40.625 1 88.88 343 ARG B O 1
ATOM 6447 N N . TYR B 1 344 ? -19.328 30.781 41.688 1 91.62 344 TYR B N 1
ATOM 6448 C CA . TYR B 1 344 ? -19.938 30.297 42.906 1 91.62 344 TYR B CA 1
ATOM 6449 C C . TYR B 1 344 ? -19.531 31.156 44.094 1 91.62 344 TYR B C 1
ATOM 6451 O O . TYR B 1 344 ? -18.344 31.484 44.25 1 91.62 344 TYR B O 1
ATOM 6459 N N . GLU B 1 345 ? -20.438 31.547 44.844 1 90.25 345 GLU B N 1
ATOM 6460 C CA . GLU B 1 345 ? -20.125 32.281 46.031 1 90.25 345 GLU B CA 1
ATOM 6461 C C . GLU B 1 345 ? -20.047 31.359 47.25 1 90.25 345 GLU B C 1
ATOM 6463 O O . GLU B 1 345 ? -20.844 30.438 47.375 1 90.25 345 GLU B O 1
ATOM 6468 N N . LEU B 1 346 ? -19.047 31.594 47.969 1 88.31 346 LEU B N 1
ATOM 6469 C CA . LEU B 1 346 ? -18.812 30.797 49.188 1 88.31 346 LEU B CA 1
ATOM 6470 C C . LEU B 1 346 ? -18.797 31.672 50.406 1 88.31 346 LEU B C 1
ATOM 6472 O O . LEU B 1 346 ? -17.984 32.594 50.5 1 88.31 346 LEU B O 1
ATOM 6476 N N . GLU B 1 347 ? -19.734 31.328 51.281 1 82.12 347 GLU B N 1
ATOM 6477 C CA . GLU B 1 347 ? -19.734 32.031 52.562 1 82.12 347 GLU B CA 1
ATOM 6478 C C . GLU B 1 347 ? -18.906 31.266 53.594 1 82.12 347 GLU B C 1
ATOM 6480 O O . GLU B 1 347 ? -18.688 30.062 53.469 1 82.12 347 GLU B O 1
ATOM 6485 N N . ALA B 1 348 ? -18.453 32 54.625 1 74.94 348 ALA B N 1
ATOM 6486 C CA . ALA B 1 348 ? -17.641 31.406 55.656 1 74.94 348 ALA B CA 1
ATOM 6487 C C . ALA B 1 348 ? -18.359 30.234 56.312 1 74.94 348 ALA B C 1
ATOM 6489 O O . ALA B 1 348 ? -17.719 29.281 56.781 1 74.94 348 ALA B O 1
ATOM 6490 N N . ALA B 1 349 ? -19.656 30.359 56.156 1 72 349 ALA B N 1
ATOM 6491 C CA . ALA B 1 349 ? -20.469 29.344 56.844 1 72 349 ALA B CA 1
ATOM 6492 C C . ALA B 1 349 ? -20.625 28.109 55.938 1 72 349 ALA B C 1
ATOM 6494 O O . ALA B 1 349 ? -21.016 27.047 56.438 1 72 349 ALA B O 1
ATOM 6495 N N . GLU B 1 350 ? -20.25 28.203 54.656 1 69.38 350 GLU B N 1
ATOM 6496 C CA . GLU B 1 350 ? -20.406 27.062 53.75 1 69.38 350 GLU B CA 1
ATOM 6497 C C . GLU B 1 350 ? -19.219 26.109 53.844 1 69.38 350 GLU B C 1
ATOM 6499 O O . GLU B 1 350 ? -18.062 26.531 53.719 1 69.38 350 GLU B O 1
ATOM 6504 N N . ASN B 1 351 ? -19.562 24.812 54.094 1 80 351 ASN B N 1
ATOM 6505 C CA . ASN B 1 351 ? -18.484 23.859 54.406 1 80 351 ASN B CA 1
ATOM 6506 C C . ASN B 1 351 ? -18.062 23.078 53.156 1 80 351 ASN B C 1
ATOM 6508 O O . ASN B 1 351 ? -17.016 22.453 53.125 1 80 351 ASN B O 1
ATOM 6512 N N . ARG B 1 352 ? -18.984 23.125 52.219 1 89.12 352 ARG B N 1
ATOM 6513 C CA . ARG B 1 352 ? -18.609 22.375 51.031 1 89.12 352 ARG B CA 1
ATOM 6514 C C . ARG B 1 352 ? -19.219 23 49.781 1 89.12 352 ARG B C 1
ATOM 6516 O O . ARG B 1 352 ? -20.344 23.484 49.812 1 89.12 352 ARG B O 1
ATOM 6523 N N . LEU B 1 353 ? -18.453 23.141 48.75 1 89.69 353 LEU B N 1
ATOM 6524 C CA . LEU B 1 353 ? -18.891 23.609 47.438 1 89.69 353 LEU B CA 1
ATOM 6525 C C . LEU B 1 353 ? -18.406 22.672 46.344 1 89.69 353 LEU B C 1
ATOM 6527 O O . LEU B 1 353 ? -17.203 22.391 46.25 1 89.69 353 LEU B O 1
ATOM 6531 N N . TYR B 1 354 ? -19.391 22.125 45.625 1 89.5 354 TYR B N 1
ATOM 6532 C CA . TYR B 1 354 ? -19.016 21.312 44.469 1 89.5 354 TYR B CA 1
ATOM 6533 C C . TYR B 1 354 ? -19.094 22.109 43.188 1 89.5 354 TYR B C 1
ATOM 6535 O O . TYR B 1 354 ? -20.141 22.672 42.844 1 89.5 354 TYR B O 1
ATOM 6543 N N . ILE B 1 355 ? -18.047 22.281 42.594 1 87.75 355 ILE B N 1
ATOM 6544 C CA . ILE B 1 355 ? -17.969 22.953 41.281 1 87.75 355 ILE B CA 1
ATOM 6545 C C . ILE B 1 355 ? -18.078 21.922 40.156 1 87.75 355 ILE B C 1
ATOM 6547 O O . ILE B 1 355 ? -17.078 21.312 39.781 1 87.75 355 ILE B O 1
ATOM 6551 N N . ALA B 1 356 ? -19.172 21.859 39.594 1 82.44 356 ALA B N 1
ATOM 6552 C CA . ALA B 1 356 ? -19.484 20.812 38.625 1 82.44 356 ALA B CA 1
ATOM 6553 C C . ALA B 1 356 ? -18.641 20.984 37.375 1 82.44 356 ALA B C 1
ATOM 6555 O O . ALA B 1 356 ? -18.172 20 36.781 1 82.44 356 ALA B O 1
ATOM 6556 N N . GLU B 1 357 ? -18.438 22.234 37 1 78.31 357 GLU B N 1
ATOM 6557 C CA . GLU B 1 357 ? -17.719 22.531 35.75 1 78.31 357 GLU B CA 1
ATOM 6558 C C . GLU B 1 357 ? -16.281 22.016 35.812 1 78.31 357 GLU B C 1
ATOM 6560 O O . GLU B 1 357 ? -15.727 21.594 34.812 1 78.31 357 GLU B O 1
ATOM 6565 N N . ALA B 1 358 ? -15.719 22.062 36.969 1 81.31 358 ALA B N 1
ATOM 6566 C CA . ALA B 1 358 ? -14.312 21.688 37.156 1 81.31 358 ALA B CA 1
ATOM 6567 C C . ALA B 1 358 ? -14.188 20.281 37.75 1 81.31 358 ALA B C 1
ATOM 6569 O O . ALA B 1 358 ? -13.102 19.688 37.719 1 81.31 358 ALA B O 1
ATOM 6570 N N . GLY B 1 359 ? -15.234 19.688 38.219 1 78.56 359 GLY B N 1
ATOM 6571 C CA . GLY B 1 359 ? -15.195 18.391 38.906 1 78.56 359 GLY B CA 1
ATOM 6572 C C . GLY B 1 359 ? -14.406 18.422 40.188 1 78.56 359 GLY B C 1
ATOM 6573 O O . GLY B 1 359 ? -13.648 17.5 40.469 1 78.56 359 GLY B O 1
ATOM 6574 N N . ILE B 1 360 ? -14.445 19.469 40.875 1 86.19 360 ILE B N 1
ATOM 6575 C CA . ILE B 1 360 ? -13.688 19.656 42.125 1 86.19 360 ILE B CA 1
ATOM 6576 C C . ILE B 1 360 ? -14.625 20.078 43.25 1 86.19 360 ILE B C 1
ATOM 6578 O O . ILE B 1 360 ? -15.578 20.844 43 1 86.19 360 ILE B O 1
ATOM 6582 N N . ALA B 1 361 ? -14.406 19.469 44.406 1 90.56 361 ALA B N 1
ATOM 6583 C CA . ALA B 1 361 ? -15.141 19.875 45.625 1 90.56 361 ALA B CA 1
ATOM 6584 C C . ALA B 1 361 ? -14.242 20.672 46.562 1 90.56 361 ALA B C 1
ATOM 6586 O O . ALA B 1 361 ? -13.117 20.266 46.875 1 90.56 361 ALA B O 1
ATOM 6587 N N . LEU B 1 362 ? -14.711 21.844 46.938 1 91.12 362 LEU B N 1
ATOM 6588 C CA . LEU B 1 362 ? -14 22.656 47.938 1 91.12 362 LEU B CA 1
ATOM 6589 C C . LEU B 1 362 ? -14.617 22.484 49.312 1 91.12 362 LEU B C 1
ATOM 6591 O O . LEU B 1 362 ? -15.844 22.578 49.469 1 91.12 362 LEU B O 1
ATOM 6595 N N . SER B 1 363 ? -13.789 22.047 50.219 1 91.5 363 SER B N 1
ATOM 6596 C CA . SER B 1 363 ? -14.219 21.953 51.594 1 91.5 363 SER B CA 1
ATOM 6597 C C . SER B 1 363 ? -13.602 23.047 52.438 1 91.5 363 SER B C 1
ATOM 6599 O O . SER B 1 363 ? -12.383 23.188 52.5 1 91.5 363 SER B O 1
ATOM 6601 N N . LEU B 1 364 ? -14.5 23.828 53.125 1 90.25 364 LEU B N 1
ATOM 6602 C CA . LEU B 1 364 ? -14.047 24.906 53.969 1 90.25 364 LEU B CA 1
ATOM 6603 C C . LEU B 1 364 ? -14.211 24.547 55.438 1 90.25 364 LEU B C 1
ATOM 6605 O O . LEU B 1 364 ? -15.242 24 55.844 1 90.25 364 LEU B O 1
ATOM 6609 N N . THR B 1 365 ? -13.195 24.734 56.094 1 88.56 365 THR B N 1
ATOM 6610 C CA . THR B 1 365 ? -13.258 24.516 57.531 1 88.56 365 THR B CA 1
ATOM 6611 C C . THR B 1 365 ? -12.719 25.734 58.281 1 88.56 365 THR B C 1
ATOM 6613 O O . THR B 1 365 ? -11.562 26.125 58.094 1 88.56 365 THR B O 1
ATOM 6616 N N . LEU B 1 366 ? -13.633 26.297 59.125 1 88.19 366 LEU B N 1
ATOM 6617 C CA . LEU B 1 366 ? -13.242 27.406 59.969 1 88.19 366 LEU B CA 1
ATOM 6618 C C . LEU B 1 366 ? -12.891 26.906 61.375 1 88.19 366 LEU B C 1
ATOM 6620 O O . LEU B 1 366 ? -13.617 26.094 61.938 1 88.19 366 LEU B O 1
ATOM 6624 N N . GLY B 1 367 ? -11.719 27.312 61.875 1 84.75 367 GLY B N 1
ATOM 6625 C CA . GLY B 1 367 ? -11.312 26.891 63.219 1 84.75 367 GLY B CA 1
ATOM 6626 C C . GLY B 1 367 ? -10.32 27.828 63.875 1 84.75 367 GLY B C 1
ATOM 6627 O O . GLY B 1 367 ? -9.914 28.828 63.25 1 84.75 367 GLY B O 1
ATOM 6628 N N . PRO B 1 368 ? -10.055 27.469 65.188 1 85.19 368 PRO B N 1
ATOM 6629 C CA . PRO B 1 368 ? -9.086 28.312 65.938 1 85.19 368 PRO B CA 1
ATOM 6630 C C . PRO B 1 368 ? -7.664 28.141 65.375 1 85.19 368 PRO B C 1
ATOM 6632 O O . PRO B 1 368 ? -7.316 27.078 64.875 1 85.19 368 PRO B O 1
ATOM 6635 N N . ALA B 1 369 ? -6.922 29.219 65.375 1 79.69 369 ALA B N 1
ATOM 6636 C CA . ALA B 1 369 ? -5.559 29.266 64.812 1 79.69 369 ALA B CA 1
ATOM 6637 C C . ALA B 1 369 ? -4.66 28.266 65.562 1 79.69 369 ALA B C 1
ATOM 6639 O O . ALA B 1 369 ? -3.666 27.797 65 1 79.69 369 ALA B O 1
ATOM 6640 N N . ALA B 1 370 ? -4.797 27.906 66.75 1 70.06 370 ALA B N 1
ATOM 6641 C CA . ALA B 1 370 ? -3.955 27.031 67.562 1 70.06 370 ALA B CA 1
ATOM 6642 C C . ALA B 1 370 ? -3.758 25.672 66.875 1 70.06 370 ALA B C 1
ATOM 6644 O O . ALA B 1 370 ? -2.85 24.922 67.25 1 70.06 370 ALA B O 1
ATOM 6645 N N . VAL B 1 371 ? -4.5 25.25 65.875 1 56.22 371 VAL B N 1
ATOM 6646 C CA . VAL B 1 371 ? -4.391 23.953 65.188 1 56.22 371 VAL B CA 1
ATOM 6647 C C . VAL B 1 371 ? -3.365 24.031 64.062 1 56.22 371 VAL B C 1
ATOM 6649 O O . VAL B 1 371 ? -3.275 25.047 63.375 1 56.22 371 VAL B O 1
ATOM 6652 N N . ALA B 1 372 ? -2.312 23.078 64 1 57.75 372 ALA B N 1
ATOM 6653 C CA . ALA B 1 372 ? -1.208 22.922 63.062 1 57.75 372 ALA B CA 1
ATOM 6654 C C . ALA B 1 372 ? -1.629 23.328 61.625 1 57.75 372 ALA B C 1
ATOM 6656 O O . ALA B 1 372 ? -2.516 22.719 61.031 1 57.75 372 ALA B O 1
ATOM 6657 N N . THR B 1 373 ? -1.311 24.578 61.25 1 65.5 373 THR B N 1
ATOM 6658 C CA . THR B 1 373 ? -1.892 25.391 60.188 1 65.5 373 THR B CA 1
ATOM 6659 C C . THR B 1 373 ? -1.165 25.172 58.875 1 65.5 373 THR B C 1
ATOM 6661 O O . THR B 1 373 ? -1.307 25.953 57.938 1 65.5 373 THR B O 1
ATOM 6664 N N . LYS B 1 374 ? -0.295 24.047 58.75 1 74.5 374 LYS B N 1
ATOM 6665 C CA . LYS B 1 374 ? 0.367 23.938 57.469 1 74.5 374 LYS B CA 1
ATOM 6666 C C . LYS B 1 374 ? -0.47 23.125 56.469 1 74.5 374 LYS B C 1
ATOM 6668 O O . LYS B 1 374 ? -0.961 22.047 56.812 1 74.5 374 LYS B O 1
ATOM 6673 N N . PRO B 1 375 ? -0.648 23.828 55.5 1 79.31 375 PRO B N 1
ATOM 6674 C CA . PRO B 1 375 ? -1.384 23.031 54.5 1 79.31 375 PRO B CA 1
ATOM 6675 C C . PRO B 1 375 ? -0.697 21.703 54.156 1 79.31 375 PRO B C 1
ATOM 6677 O O . PRO B 1 375 ? 0.533 21.609 54.219 1 79.31 375 PRO B O 1
ATOM 6680 N N . ALA B 1 376 ? -1.466 20.609 53.938 1 73.75 376 ALA B N 1
ATOM 6681 C CA . ALA B 1 376 ? -0.931 19.281 53.656 1 73.75 376 ALA B CA 1
ATOM 6682 C C . ALA B 1 376 ? -0.335 19.219 52.25 1 73.75 376 ALA B C 1
ATOM 6684 O O . ALA B 1 376 ? 0.536 18.391 51.969 1 73.75 376 ALA B O 1
ATOM 6685 N N . GLY B 1 377 ? -0.688 20.016 51.438 1 81.38 377 GLY B N 1
ATOM 6686 C CA . GLY B 1 377 ? -0.238 20.016 50.062 1 81.38 377 GLY B CA 1
ATOM 6687 C C . GLY B 1 377 ? -0.807 21.172 49.25 1 81.38 377 GLY B C 1
ATOM 6688 O O . GLY B 1 377 ? -1.375 22.109 49.812 1 81.38 377 GLY B O 1
ATOM 6689 N N . ARG B 1 378 ? -0.618 21.109 47.938 1 86.62 378 ARG B N 1
ATOM 6690 C CA . ARG B 1 378 ? -1.04 22.172 47.031 1 86.62 378 ARG B CA 1
ATOM 6691 C C . ARG B 1 378 ? -2.557 22.203 46.875 1 86.62 378 ARG B C 1
ATOM 6693 O O . ARG B 1 378 ? -3.123 23.172 46.375 1 86.62 378 ARG B O 1
ATOM 6700 N N . HIS B 1 379 ? -3.213 21.125 47.375 1 91.88 379 HIS B N 1
ATOM 6701 C CA . HIS B 1 379 ? -4.668 21.062 47.281 1 91.88 379 HIS B CA 1
ATOM 6702 C C . HIS B 1 379 ? -5.34 21.547 48.562 1 91.88 379 HIS B C 1
ATOM 6704 O O . HIS B 1 379 ? -6.547 21.359 48.719 1 91.88 379 HIS B O 1
ATOM 6710 N N . GLU B 1 380 ? -4.547 22.062 49.438 1 91.06 380 GLU B N 1
ATOM 6711 C CA . GLU B 1 380 ? -5.047 22.688 50.656 1 91.06 380 GLU B CA 1
ATOM 6712 C C . GLU B 1 380 ? -4.438 24.062 50.875 1 91.06 380 GLU B C 1
ATOM 6714 O O . GLU B 1 380 ? -3.273 24.297 50.531 1 91.06 380 GLU B O 1
ATOM 6719 N N . ALA B 1 381 ? -5.246 24.969 51.344 1 91.75 381 ALA B N 1
ATOM 6720 C CA . ALA B 1 381 ? -4.773 26.312 51.656 1 91.75 381 ALA B CA 1
ATOM 6721 C C . ALA B 1 381 ? -5.379 26.797 52.969 1 91.75 381 ALA B C 1
ATOM 6723 O O . ALA B 1 381 ? -6.523 26.469 53.281 1 91.75 381 ALA B O 1
ATOM 6724 N N . VAL B 1 382 ? -4.559 27.453 53.688 1 91.69 382 VAL B N 1
ATOM 6725 C CA . VAL B 1 382 ? -4.992 27.984 54.969 1 91.69 382 VAL B CA 1
ATOM 6726 C C . VAL B 1 382 ? -4.879 29.516 54.969 1 91.69 382 VAL B C 1
ATOM 6728 O O . VAL B 1 382 ? -3.859 30.062 54.531 1 91.69 382 VAL B O 1
ATOM 6731 N N . PHE B 1 383 ? -5.949 30.141 55.438 1 92 383 PHE B N 1
ATOM 6732 C CA . PHE B 1 383 ? -5.992 31.594 55.406 1 92 383 PHE B CA 1
ATOM 6733 C C . PHE B 1 383 ? -6.379 32.156 56.75 1 92 383 PHE B C 1
ATOM 6735 O O . PHE B 1 383 ? -7.031 31.469 57.562 1 92 383 PHE B O 1
ATOM 6742 N N . ASP B 1 384 ? -5.891 33.469 57.031 1 92.31 384 ASP B N 1
ATOM 6743 C CA . ASP B 1 384 ? -6.445 34.25 58.125 1 92.31 384 ASP B CA 1
ATOM 6744 C C . ASP B 1 384 ? -7.883 34.656 57.844 1 92.31 384 ASP B C 1
ATOM 6746 O O . ASP B 1 384 ? -8.117 35.562 57 1 92.31 384 ASP B O 1
ATOM 6750 N N . ALA B 1 385 ? -8.812 34.062 58.562 1 90.88 385 ALA B N 1
ATOM 6751 C CA . ALA B 1 385 ? -10.227 34.281 58.25 1 90.88 385 ALA B CA 1
ATOM 6752 C C . ALA B 1 385 ? -10.641 35.719 58.438 1 90.88 385 ALA B C 1
ATOM 6754 O O . ALA B 1 385 ? -11.531 36.219 57.75 1 90.88 385 ALA B O 1
ATOM 6755 N N . GLU B 1 386 ? -9.945 36.406 59.312 1 90 386 GLU B N 1
ATOM 6756 C CA . GLU B 1 386 ? -10.32 37.781 59.656 1 90 386 GLU B CA 1
ATOM 6757 C C . GLU B 1 386 ? -9.812 38.75 58.594 1 90 386 GLU B C 1
ATOM 6759 O O . GLU B 1 386 ? -10.312 39.875 58.5 1 90 386 GLU B O 1
ATOM 6764 N N . ARG B 1 387 ? -8.922 38.281 57.844 1 92.06 387 ARG B N 1
ATOM 6765 C CA . ARG B 1 387 ? -8.32 39.156 56.844 1 92.06 387 ARG B CA 1
ATOM 6766 C C . ARG B 1 387 ? -8.906 38.906 55.469 1 92.06 387 ARG B C 1
ATOM 6768 O O . ARG B 1 387 ? -8.5 39.531 54.469 1 92.06 387 ARG B O 1
ATOM 6775 N N . LEU B 1 388 ? -9.773 37.969 55.406 1 91.56 388 LEU B N 1
ATOM 6776 C CA . LEU B 1 388 ? -10.406 37.656 54.156 1 91.56 388 LEU B CA 1
ATOM 6777 C C . LEU B 1 388 ? -11.703 38.438 53.969 1 91.56 388 LEU B C 1
ATOM 6779 O O . LEU B 1 388 ? -12.453 38.625 54.938 1 91.56 388 LEU B O 1
ATOM 6783 N N . ALA B 1 389 ? -11.953 38.906 52.812 1 92.12 389 ALA B N 1
ATOM 6784 C CA . ALA B 1 389 ? -13.227 39.562 52.5 1 92.12 389 ALA B CA 1
ATOM 6785 C C . ALA B 1 389 ? -14.227 38.531 51.969 1 92.12 389 ALA B C 1
ATOM 6787 O O . ALA B 1 389 ? -14.023 37.938 50.906 1 92.12 389 ALA B O 1
ATOM 6788 N N . PHE B 1 390 ? -15.242 38.375 52.688 1 91.12 390 PHE B N 1
ATOM 6789 C CA . PHE B 1 390 ? -16.281 37.438 52.25 1 91.12 390 PHE B CA 1
ATOM 6790 C C . PHE B 1 390 ? -17.391 38.188 51.5 1 91.12 390 PHE B C 1
ATOM 6792 O O . PHE B 1 390 ? -17.578 39.406 51.688 1 91.12 390 PHE B O 1
ATOM 6799 N N . PRO B 1 391 ? -18.156 37.594 50.656 1 91.44 391 PRO B N 1
ATOM 6800 C CA . PRO B 1 391 ? -18.016 36.156 50.344 1 91.44 391 PRO B CA 1
ATOM 6801 C C . PRO B 1 391 ? -16.828 35.875 49.406 1 91.44 391 PRO B C 1
ATOM 6803 O O . PRO B 1 391 ? -16.391 36.75 48.656 1 91.44 391 PRO B O 1
ATOM 6806 N N . LEU B 1 392 ? -16.344 34.594 49.562 1 93.69 392 LEU B N 1
ATOM 6807 C CA . LEU B 1 392 ? -15.359 34.125 48.594 1 93.69 392 LEU B CA 1
ATOM 6808 C C . LEU B 1 392 ? -16.047 33.719 47.312 1 93.69 392 LEU B C 1
ATOM 6810 O O . LEU B 1 392 ? -17.203 33.312 47.312 1 93.69 392 LEU B O 1
ATOM 6814 N N . VAL B 1 393 ? -15.336 33.875 46.219 1 94.38 393 VAL B N 1
ATOM 6815 C CA . VAL B 1 393 ? -15.898 33.5 44.938 1 94.38 393 VAL B CA 1
ATOM 6816 C C . VAL B 1 393 ? -15 32.5 44.219 1 94.38 393 VAL B C 1
ATOM 6818 O O . VAL B 1 393 ? -13.797 32.75 44.094 1 94.38 393 VAL B O 1
ATOM 6821 N N . ALA B 1 394 ? -15.617 31.375 43.969 1 94.12 394 ALA B N 1
ATOM 6822 C CA . ALA B 1 394 ? -14.945 30.406 43.094 1 94.12 394 ALA B CA 1
ATOM 6823 C C . ALA B 1 394 ? -15.391 30.578 41.656 1 94.12 394 ALA B C 1
ATOM 6825 O O . ALA B 1 394 ? -16.578 30.469 41.344 1 94.12 394 ALA B O 1
ATOM 6826 N N . ARG B 1 395 ? -14.523 30.891 40.844 1 92.12 395 ARG B N 1
ATOM 6827 C CA . ARG B 1 395 ? -14.844 31.125 39.438 1 92.12 395 ARG B CA 1
ATOM 6828 C C . ARG B 1 395 ? -13.711 30.656 38.531 1 92.12 395 ARG B C 1
ATOM 6830 O O . ARG B 1 395 ? -12.617 30.344 39 1 92.12 395 ARG B O 1
ATOM 6837 N N . ASN B 1 396 ? -14.062 30.5 37.188 1 90.06 396 ASN B N 1
ATOM 6838 C CA . ASN B 1 396 ? -12.992 30.188 36.25 1 90.06 396 ASN B CA 1
ATOM 6839 C C . ASN B 1 396 ? -12.242 31.453 35.812 1 90.06 396 ASN B C 1
ATOM 6841 O O . ASN B 1 396 ? -12.617 32.562 36.219 1 90.06 396 ASN B O 1
ATOM 6845 N N . ARG B 1 397 ? -11.172 31.297 35.156 1 87.94 397 ARG B N 1
ATOM 6846 C CA . ARG B 1 397 ? -10.25 32.375 34.844 1 87.94 397 ARG B CA 1
ATOM 6847 C C . ARG B 1 397 ? -10.883 33.406 33.906 1 87.94 397 ARG B C 1
ATOM 6849 O O . ARG B 1 397 ? -11.664 33.031 33 1 87.94 397 ARG B O 1
ATOM 6856 N N . LEU B 1 398 ? -10.68 34.688 34.188 1 85.62 398 LEU B N 1
ATOM 6857 C CA . LEU B 1 398 ? -11.031 35.781 33.281 1 85.62 398 LEU B CA 1
ATOM 6858 C C . LEU B 1 398 ? -9.781 36.375 32.625 1 85.62 398 LEU B C 1
ATOM 6860 O O . LEU B 1 398 ? -8.695 36.344 33.219 1 85.62 398 LEU B O 1
ATOM 6864 N N . PRO B 1 399 ? -10 36.875 31.406 1 84.69 399 PRO B N 1
ATOM 6865 C CA . PRO B 1 399 ? -8.836 37.5 30.766 1 84.69 399 PRO B CA 1
ATOM 6866 C C . PRO B 1 399 ? -8.219 38.625 31.609 1 84.69 399 PRO B C 1
ATOM 6868 O O . PRO B 1 399 ? -8.93 39.469 32.125 1 84.69 399 PRO B O 1
ATOM 6871 N N . GLY B 1 400 ? -6.945 38.469 31.828 1 86.75 400 GLY B N 1
ATOM 6872 C CA . GLY B 1 400 ? -6.25 39.531 32.562 1 86.75 400 GLY B CA 1
ATOM 6873 C C . GLY B 1 400 ? -6.098 39.25 34.031 1 86.75 400 GLY B C 1
ATOM 6874 O O . GLY B 1 400 ? -5.504 40.031 34.75 1 86.75 400 GLY B O 1
ATOM 6875 N N . ASP B 1 401 ? -6.613 38.094 34.438 1 91.5 401 ASP B N 1
ATOM 6876 C CA . ASP B 1 401 ? -6.492 37.75 35.844 1 91.5 401 ASP B CA 1
ATOM 6877 C C . ASP B 1 401 ? -5.031 37.75 36.281 1 91.5 401 ASP B C 1
ATOM 6879 O O . ASP B 1 401 ? -4.168 37.219 35.594 1 91.5 401 ASP B O 1
ATOM 6883 N N . ARG B 1 402 ? -4.73 38.375 37.375 1 94.19 402 ARG B N 1
ATOM 6884 C CA . ARG B 1 402 ? -3.414 38.406 38 1 94.19 402 ARG B CA 1
ATOM 6885 C C . ARG B 1 402 ? -3.506 38.062 39.5 1 94.19 402 ARG B C 1
ATOM 6887 O O . ARG B 1 402 ? -4.527 38.312 40.125 1 94.19 402 ARG B O 1
ATOM 6894 N N . MET B 1 403 ? -2.5 37.438 39.969 1 92.12 403 MET B N 1
ATOM 6895 C CA . MET B 1 403 ? -2.469 37.031 41.375 1 92.12 403 MET B CA 1
ATOM 6896 C C . MET B 1 403 ? -1.165 37.469 42.031 1 92.12 403 MET B C 1
ATOM 6898 O O . MET B 1 403 ? -0.102 37.406 41.406 1 92.12 403 MET B O 1
ATOM 6902 N N . ARG B 1 404 ? -1.319 37.969 43.188 1 91.88 404 ARG B N 1
ATOM 6903 C CA . ARG B 1 404 ? -0.14 38.219 44.031 1 91.88 404 ARG B CA 1
ATOM 6904 C C . ARG B 1 404 ? 0.345 36.938 44.688 1 91.88 404 ARG B C 1
ATOM 6906 O O . ARG B 1 404 ? -0.267 36.469 45.656 1 91.88 404 ARG B O 1
ATOM 6913 N N . VAL B 1 405 ? 1.456 36.406 44.188 1 86.69 405 VAL B N 1
ATOM 6914 C CA . VAL B 1 405 ? 1.937 35.125 44.656 1 86.69 405 VAL B CA 1
ATOM 6915 C C . VAL B 1 405 ? 2.871 35.312 45.844 1 86.69 405 VAL B C 1
ATOM 6917 O O . VAL B 1 405 ? 3.641 36.281 45.906 1 86.69 405 VAL B O 1
ATOM 6920 N N . ILE B 1 406 ? 2.73 34.281 46.719 1 77.88 406 ILE B N 1
ATOM 6921 C CA . ILE B 1 406 ? 3.592 34.312 47.906 1 77.88 406 ILE B CA 1
ATOM 6922 C C . ILE B 1 406 ? 5.055 34.219 47.469 1 77.88 406 ILE B C 1
ATOM 6924 O O . ILE B 1 406 ? 5.418 33.375 46.688 1 77.88 406 ILE B O 1
ATOM 6928 N N . GLY B 1 407 ? 5.922 35.062 47.969 1 73 407 GLY B N 1
ATOM 6929 C CA . GLY B 1 407 ? 7.355 34.969 47.719 1 73 407 GLY B CA 1
ATOM 6930 C C . GLY B 1 407 ? 7.789 35.719 46.469 1 73 407 GLY B C 1
ATOM 6931 O O . GLY B 1 407 ? 8.984 35.875 46.219 1 73 407 GLY B O 1
ATOM 6932 N N . LEU B 1 408 ? 6.848 36.094 45.625 1 74.06 408 LEU B N 1
ATOM 6933 C CA . LEU B 1 408 ? 7.18 36.844 44.438 1 74.06 408 LEU B CA 1
ATOM 6934 C C . LEU B 1 408 ? 6.898 38.312 44.625 1 74.06 408 LEU B C 1
ATOM 6936 O O . LEU B 1 408 ? 5.906 38.688 45.25 1 74.06 408 LEU B O 1
ATOM 6940 N N . ASN B 1 409 ? 7.922 39.125 44.375 1 78.19 409 ASN B N 1
ATOM 6941 C CA . ASN B 1 409 ? 7.691 40.562 44.406 1 78.19 409 ASN B CA 1
ATOM 6942 C C . ASN B 1 409 ? 6.848 41.031 43.219 1 78.19 409 ASN B C 1
ATOM 6944 O O . ASN B 1 409 ? 7.363 41.219 42.125 1 78.19 409 ASN B O 1
ATOM 6948 N N . GLY B 1 410 ? 5.48 41.156 43.406 1 84.12 410 GLY B N 1
ATOM 6949 C CA . GLY B 1 410 ? 4.586 41.656 42.375 1 84.12 410 GLY B CA 1
ATOM 6950 C C . GLY B 1 410 ? 3.482 40.656 42 1 84.12 410 GLY B C 1
ATOM 6951 O O . GLY B 1 410 ? 3.129 39.812 42.812 1 84.12 410 GLY B O 1
ATOM 6952 N N . THR B 1 411 ? 2.799 41 40.906 1 90.25 411 THR B N 1
ATOM 6953 C CA . THR B 1 411 ? 1.676 40.188 40.438 1 90.25 411 THR B CA 1
ATOM 6954 C C . THR B 1 411 ? 2.08 39.344 39.25 1 90.25 411 THR B C 1
ATOM 6956 O O . THR B 1 411 ? 3.043 39.656 38.531 1 90.25 411 THR B O 1
ATOM 6959 N N . LYS B 1 412 ? 1.55 38.125 39.156 1 92.75 412 LYS B N 1
ATOM 6960 C CA . LYS B 1 412 ? 1.753 37.25 38 1 92.75 412 LYS B CA 1
ATOM 6961 C C . LYS B 1 412 ? 0.43 36.938 37.312 1 92.75 412 LYS B C 1
ATOM 6963 O O . LYS B 1 412 ? -0.585 36.719 38 1 92.75 412 LYS B O 1
ATOM 6968 N N . LYS B 1 413 ? 0.521 36.906 36 1 93.44 413 LYS B N 1
ATOM 6969 C CA . LYS B 1 413 ? -0.678 36.531 35.25 1 93.44 413 LYS B CA 1
ATOM 6970 C C . LYS B 1 413 ? -1.065 35.094 35.469 1 93.44 413 LYS B C 1
ATOM 6972 O O . LYS B 1 413 ? -0.205 34.188 35.469 1 93.44 413 LYS B O 1
ATOM 6977 N N . VAL B 1 414 ? -2.381 34.906 35.781 1 92.75 414 VAL B N 1
ATOM 6978 C CA . VAL B 1 414 ? -2.887 33.562 36 1 92.75 414 VAL B CA 1
ATOM 6979 C C . VAL B 1 414 ? -2.559 32.688 34.812 1 92.75 414 VAL B C 1
ATOM 6981 O O . VAL B 1 414 ? -2.15 31.516 34.969 1 92.75 414 VAL B O 1
ATOM 6984 N N . GLN B 1 415 ? -2.719 33.25 33.594 1 89.69 415 GLN B N 1
ATOM 6985 C CA . GLN B 1 415 ? -2.4 32.531 32.375 1 89.69 415 GLN B CA 1
ATOM 6986 C C . GLN B 1 415 ? -0.96 32.031 32.406 1 89.69 415 GLN B C 1
ATOM 6988 O O . GLN B 1 415 ? -0.69 30.875 32.031 1 89.69 415 GLN B O 1
ATOM 6993 N N . ASP B 1 416 ? -0.033 32.844 32.781 1 90.81 416 ASP B N 1
ATOM 6994 C CA . ASP B 1 416 ? 1.377 32.469 32.875 1 90.81 416 ASP B CA 1
ATOM 6995 C C . ASP B 1 416 ? 1.592 31.344 33.875 1 90.81 416 ASP B C 1
ATOM 6997 O O . ASP B 1 416 ? 2.42 30.453 33.656 1 90.81 416 ASP B O 1
ATOM 7001 N N . MET B 1 417 ? 0.849 31.406 34.938 1 90.5 417 MET B N 1
ATOM 7002 C CA . MET B 1 417 ? 0.96 30.375 35.969 1 90.5 417 MET B CA 1
ATOM 7003 C C . MET B 1 417 ? 0.505 29.031 35.438 1 90.5 417 MET B C 1
ATOM 7005 O O . MET B 1 417 ? 1.106 28 35.75 1 90.5 417 MET B O 1
ATOM 7009 N N . PHE B 1 418 ? -0.561 29.062 34.688 1 89.5 418 PHE B N 1
ATOM 7010 C CA . PHE B 1 418 ? -1.056 27.828 34.094 1 89.5 418 PHE B CA 1
ATOM 7011 C C . PHE B 1 418 ? -0.036 27.25 33.125 1 89.5 418 PHE B C 1
ATOM 7013 O O . PHE B 1 418 ? 0.183 26.031 33.094 1 89.5 418 PHE B O 1
ATOM 7020 N N . VAL B 1 419 ? 0.585 28.094 32.344 1 85.88 419 VAL B N 1
ATOM 7021 C CA . VAL B 1 419 ? 1.592 27.672 31.391 1 85.88 419 VAL B CA 1
ATOM 7022 C C . VAL B 1 419 ? 2.811 27.125 32.125 1 85.88 419 VAL B C 1
ATOM 7024 O O . VAL B 1 419 ? 3.332 26.062 31.766 1 85.88 419 VAL B O 1
ATOM 7027 N N . ASP B 1 420 ? 3.168 27.797 33.219 1 85.94 420 ASP B N 1
ATOM 7028 C CA . ASP B 1 420 ? 4.316 27.375 34.031 1 85.94 420 ASP B CA 1
ATOM 7029 C C . ASP B 1 420 ? 4.082 26 34.656 1 85.94 420 ASP B C 1
ATOM 7031 O O . ASP B 1 420 ? 5.008 25.188 34.75 1 85.94 420 ASP B O 1
ATOM 7035 N N . GLU B 1 421 ? 2.842 25.812 35.031 1 86.38 421 GLU B N 1
ATOM 7036 C CA . GLU B 1 421 ? 2.494 24.562 35.688 1 86.38 421 GLU B CA 1
ATOM 7037 C C . GLU B 1 421 ? 2.062 23.516 34.688 1 86.38 421 GLU B C 1
ATOM 7039 O O . GLU B 1 421 ? 1.659 22.406 35.031 1 86.38 421 GLU B O 1
ATOM 7044 N N . ARG B 1 422 ? 2.111 23.703 33.406 1 82.06 422 ARG B N 1
ATOM 7045 C CA . ARG B 1 422 ? 1.828 22.812 32.281 1 82.06 422 ARG B CA 1
ATOM 7046 C C . ARG B 1 422 ? 0.403 22.266 32.375 1 82.06 422 ARG B C 1
ATOM 7048 O O . ARG B 1 422 ? 0.171 21.078 32.156 1 82.06 422 ARG B O 1
ATOM 7055 N N . ILE B 1 423 ? -0.454 23.156 32.812 1 80.88 423 ILE B N 1
ATOM 7056 C CA . ILE B 1 423 ? -1.872 22.812 32.781 1 80.88 423 ILE B CA 1
ATOM 7057 C C . ILE B 1 423 ? -2.391 22.938 31.344 1 80.88 423 ILE B C 1
ATOM 7059 O O . ILE B 1 423 ? -2.275 24 30.734 1 80.88 423 ILE B O 1
ATOM 7063 N N . PRO B 1 424 ? -2.953 21.875 30.797 1 80.75 424 PRO B N 1
ATOM 7064 C CA . PRO B 1 424 ? -3.422 21.922 29.406 1 80.75 424 PRO B CA 1
ATOM 7065 C C . PRO B 1 424 ? -4.508 22.969 29.172 1 80.75 424 PRO B C 1
ATOM 7067 O O . PRO B 1 424 ? -5.344 23.188 30.047 1 80.75 424 PRO B O 1
ATOM 7070 N N . PRO B 1 425 ? -4.484 23.578 28.047 1 74.94 425 PRO B N 1
ATOM 7071 C CA . PRO B 1 425 ? -5.48 24.609 27.75 1 74.94 425 PRO B CA 1
ATOM 7072 C C . PRO B 1 425 ? -6.914 24.125 27.969 1 74.94 425 PRO B C 1
ATOM 7074 O O . PRO B 1 425 ? -7.758 24.891 28.453 1 74.94 425 PRO B O 1
ATOM 7077 N N . SER B 1 426 ? -7.129 22.906 27.75 1 74.06 426 SER B N 1
ATOM 7078 C CA . SER B 1 426 ? -8.469 22.359 27.906 1 74.06 426 SER B CA 1
ATOM 7079 C C . SER B 1 426 ? -8.906 22.359 29.375 1 74.06 426 SER B C 1
ATOM 7081 O O . SER B 1 426 ? -10.102 22.422 29.672 1 74.06 426 SER B O 1
ATOM 7083 N N . ARG B 1 427 ? -7.953 22.375 30.172 1 77.12 427 ARG B N 1
ATOM 7084 C CA . ARG B 1 427 ? -8.242 22.344 31.609 1 77.12 427 ARG B CA 1
ATOM 7085 C C . ARG B 1 427 ? -8.188 23.75 32.219 1 77.12 427 ARG B C 1
ATOM 7087 O O . ARG B 1 427 ? -8.836 24.016 33.219 1 77.12 427 ARG B O 1
ATOM 7094 N N . ARG B 1 428 ? -7.508 24.625 31.5 1 80.75 428 ARG B N 1
ATOM 7095 C CA . ARG B 1 428 ? -7.277 25.953 32.062 1 80.75 428 ARG B CA 1
ATOM 7096 C C . ARG B 1 428 ? -8.586 26.719 32.219 1 80.75 428 ARG B C 1
ATOM 7098 O O . ARG B 1 428 ? -8.789 27.406 33.219 1 80.75 428 ARG B O 1
ATOM 7105 N N . GLU B 1 429 ? -9.469 26.453 31.297 1 78.31 429 GLU B N 1
ATOM 7106 C CA . GLU B 1 429 ? -10.719 27.203 31.312 1 78.31 429 GLU B CA 1
ATOM 7107 C C . GLU B 1 429 ? -11.68 26.641 32.375 1 78.31 429 GLU B C 1
ATOM 7109 O O . GLU B 1 429 ? -12.633 27.328 32.781 1 78.31 429 GLU B O 1
ATOM 7114 N N . LEU B 1 430 ? -11.367 25.484 32.906 1 81.94 430 LEU B N 1
ATOM 7115 C CA . LEU B 1 430 ? -12.273 24.812 33.844 1 81.94 430 LEU B CA 1
ATOM 7116 C C . LEU B 1 430 ? -11.758 24.938 35.281 1 81.94 430 LEU B C 1
ATOM 7118 O O . LEU B 1 430 ? -12.531 24.781 36.219 1 81.94 430 LEU B O 1
ATOM 7122 N N . MET B 1 431 ? -10.578 25.25 35.438 1 87.56 431 MET B N 1
ATOM 7123 C CA . MET B 1 431 ? -9.953 25.266 36.75 1 87.56 431 MET B CA 1
ATOM 7124 C C . MET B 1 431 ? -10.531 26.375 37.625 1 87.56 431 MET B C 1
ATOM 7126 O O . MET B 1 431 ? -10.688 27.5 37.156 1 87.56 431 MET B O 1
ATOM 7130 N N . PRO B 1 432 ? -10.898 26.125 38.844 1 90.81 432 PRO B N 1
ATOM 7131 C CA . PRO B 1 432 ? -11.453 27.156 39.719 1 90.81 432 PRO B CA 1
ATOM 7132 C C . PRO B 1 432 ? -10.375 28.047 40.344 1 90.81 432 PRO B C 1
ATOM 7134 O O . PRO B 1 432 ? -9.297 27.562 40.688 1 90.81 432 PRO B O 1
ATOM 7137 N N . LEU B 1 433 ? -10.633 29.328 40.312 1 94.44 433 LEU B N 1
ATOM 7138 C CA . LEU B 1 433 ? -9.891 30.328 41.062 1 94.44 433 LEU B CA 1
ATOM 7139 C C . LEU B 1 433 ? -10.703 30.797 42.281 1 94.44 433 LEU B C 1
ATOM 7141 O O . LEU B 1 433 ? -11.914 30.984 42.188 1 94.44 433 LEU B O 1
ATOM 7145 N N . LEU B 1 434 ? -10.062 30.844 43.406 1 94.56 434 LEU B N 1
ATOM 7146 C CA . LEU B 1 434 ? -10.734 31.391 44.562 1 94.56 434 LEU B CA 1
ATOM 7147 C C . LEU B 1 434 ? -10.336 32.844 44.781 1 94.56 434 LEU B C 1
ATOM 7149 O O . LEU B 1 434 ? -9.148 33.156 44.938 1 94.56 434 LEU B O 1
ATOM 7153 N N . ALA B 1 435 ? -11.32 33.719 44.688 1 94.62 435 ALA B N 1
ATOM 7154 C CA . ALA B 1 435 ? -11.109 35.125 44.906 1 94.62 435 ALA B CA 1
ATOM 7155 C C . ALA B 1 435 ? -11.922 35.625 46.094 1 94.62 435 ALA B C 1
ATOM 7157 O O . ALA B 1 435 ? -12.945 35.031 46.438 1 94.62 435 ALA B O 1
ATOM 7158 N N . ASP B 1 436 ? -11.422 36.594 46.781 1 92.06 436 ASP B N 1
ATOM 7159 C CA . ASP B 1 436 ? -12.211 37.188 47.875 1 92.06 436 ASP B CA 1
ATOM 7160 C C . ASP B 1 436 ? -13.156 38.25 47.344 1 92.06 436 ASP B C 1
ATOM 7162 O O . ASP B 1 436 ? -13.25 38.469 46.125 1 92.06 436 ASP B O 1
ATOM 7166 N N . ALA B 1 437 ? -13.867 38.875 48.25 1 90.44 437 ALA B N 1
ATOM 7167 C CA . ALA B 1 437 ? -14.906 39.844 47.844 1 90.44 437 ALA B CA 1
ATOM 7168 C C . ALA B 1 437 ? -14.305 41.062 47.188 1 90.44 437 ALA B C 1
ATOM 7170 O O . ALA B 1 437 ? -14.984 41.781 46.438 1 90.44 437 ALA B O 1
ATOM 7171 N N . SER B 1 438 ? -13.047 41.281 47.406 1 88.31 438 SER B N 1
ATOM 7172 C CA . SER B 1 438 ? -12.375 42.438 46.812 1 88.31 438 SER B CA 1
ATOM 7173 C C . SER B 1 438 ? -11.938 42.156 45.375 1 88.31 438 SER B C 1
ATOM 7175 O O . SER B 1 438 ? -11.508 43.031 44.656 1 88.31 438 SER B O 1
ATOM 7177 N N . GLY B 1 439 ? -12.07 40.875 45.031 1 88.75 439 GLY B N 1
ATOM 7178 C CA . GLY B 1 439 ? -11.703 40.469 43.688 1 88.75 439 GLY B CA 1
ATOM 7179 C C . GLY B 1 439 ? -10.297 39.906 43.594 1 88.75 439 GLY B C 1
ATOM 7180 O O . GLY B 1 439 ? -9.867 39.469 42.531 1 88.75 439 GLY B O 1
ATOM 7181 N N . ASP B 1 440 ? -9.586 39.938 44.719 1 91.25 440 ASP B N 1
ATOM 7182 C CA . ASP B 1 440 ? -8.227 39.406 44.75 1 91.25 440 ASP B CA 1
ATOM 7183 C C . ASP B 1 440 ? -8.234 37.875 44.719 1 91.25 440 ASP B C 1
ATOM 7185 O O . ASP B 1 440 ? -8.922 37.219 45.5 1 91.25 440 ASP B O 1
ATOM 7189 N N . ILE B 1 441 ? -7.488 37.344 43.75 1 95.44 441 ILE B N 1
ATOM 7190 C CA . ILE B 1 441 ? -7.359 35.906 43.688 1 95.44 441 ILE B CA 1
ATOM 7191 C C . ILE B 1 441 ? -6.453 35.406 44.812 1 95.44 441 ILE B C 1
ATOM 7193 O O . ILE B 1 441 ? -5.273 35.781 44.875 1 95.44 441 ILE B O 1
ATOM 7197 N N . ILE B 1 442 ? -6.992 34.531 45.656 1 94.38 442 ILE B N 1
ATOM 7198 C CA . ILE B 1 442 ? -6.25 34.188 46.844 1 94.38 442 ILE B CA 1
ATOM 7199 C C . ILE B 1 442 ? -5.695 32.781 46.719 1 94.38 442 ILE B C 1
ATOM 7201 O O . ILE B 1 442 ? -4.777 32.375 47.438 1 94.38 442 ILE B O 1
ATOM 7205 N N . TRP B 1 443 ? -6.305 32 45.781 1 94.31 443 TRP B N 1
ATOM 7206 C CA . TRP B 1 443 ? -5.863 30.625 45.719 1 94.31 443 TRP B CA 1
ATOM 7207 C C . TRP B 1 443 ? -6.301 29.984 44.406 1 94.31 443 TRP B C 1
ATOM 7209 O O . TRP B 1 443 ? -7.398 30.25 43.906 1 94.31 443 TRP B O 1
ATOM 7219 N N . ILE B 1 444 ? -5.449 29.266 43.812 1 94.19 444 ILE B N 1
ATOM 7220 C CA . ILE B 1 444 ? -5.73 28.344 42.719 1 94.19 444 ILE B CA 1
ATOM 7221 C C . ILE B 1 444 ? -5.391 26.922 43.125 1 94.19 444 ILE B C 1
ATOM 7223 O O . ILE B 1 444 ? -4.223 26.531 43.125 1 94.19 444 ILE B O 1
ATOM 7227 N N . PRO B 1 445 ? -6.426 26.141 43.375 1 91.94 445 PRO B N 1
ATOM 7228 C CA . PRO B 1 445 ? -6.18 24.812 43.938 1 91.94 445 PRO B CA 1
ATOM 7229 C C . PRO B 1 445 ? -5.223 23.984 43.062 1 91.94 445 PRO B C 1
ATOM 7231 O O . PRO B 1 445 ? -5.434 23.875 41.844 1 91.94 445 PRO B O 1
ATOM 7234 N N . GLY B 1 446 ? -4.262 23.438 43.719 1 88.81 446 GLY B N 1
ATOM 7235 C CA . GLY B 1 446 ? -3.318 22.578 43.031 1 88.81 446 GLY B CA 1
ATOM 7236 C C . GLY B 1 446 ? -2.236 23.344 42.281 1 88.81 446 GLY B C 1
ATOM 7237 O O . GLY B 1 446 ? -1.312 22.734 41.75 1 88.81 446 GLY B O 1
ATOM 7238 N N . VAL B 1 447 ? -2.264 24.719 42.25 1 91.25 447 VAL B N 1
ATOM 7239 C CA . VAL B 1 447 ? -1.321 25.5 41.438 1 91.25 447 VAL B CA 1
ATOM 7240 C C . VAL B 1 447 ? -0.515 26.422 42.344 1 91.25 447 VAL B C 1
ATOM 7242 O O . VAL B 1 447 ? 0.683 26.219 42.562 1 91.25 447 VAL B O 1
ATOM 7245 N N . ARG B 1 448 ? -1.294 27.391 42.938 1 89.75 448 ARG B N 1
ATOM 7246 C CA . ARG B 1 448 ? -0.56 28.375 43.719 1 89.75 448 ARG B CA 1
ATOM 7247 C C . ARG B 1 448 ? -1.468 29.047 44.75 1 89.75 448 ARG B C 1
ATOM 7249 O O . ARG B 1 448 ? -2.656 29.25 44.469 1 89.75 448 ARG B O 1
ATOM 7256 N N . ARG B 1 449 ? -0.814 29.359 45.906 1 90.44 449 ARG B N 1
ATOM 7257 C CA . ARG B 1 449 ? -1.498 30.141 46.938 1 90.44 449 ARG B CA 1
ATOM 7258 C C . ARG B 1 449 ? -1.065 31.609 46.875 1 90.44 449 ARG B C 1
ATOM 7260 O O . ARG B 1 449 ? 0.116 31.906 46.688 1 90.44 449 ARG B O 1
ATOM 7267 N N . GLY B 1 450 ? -2.021 32.469 47.031 1 90.88 450 GLY B N 1
ATOM 7268 C CA . GLY B 1 450 ? -1.731 33.906 47.031 1 90.88 450 GLY B CA 1
ATOM 7269 C C . GLY B 1 450 ? -1.172 34.406 48.344 1 90.88 450 GLY B C 1
ATOM 7270 O O . GLY B 1 450 ? -1.166 33.656 49.344 1 90.88 450 GLY B O 1
ATOM 7271 N N . GLU B 1 451 ? -0.703 35.594 48.312 1 89.44 451 GLU B N 1
ATOM 7272 C CA . GLU B 1 451 ? -0.07 36.188 49.469 1 89.44 451 GLU B CA 1
ATOM 7273 C C . GLU B 1 451 ? -1.111 36.75 50.438 1 89.44 451 GLU B C 1
ATOM 7275 O O . GLU B 1 451 ? -0.823 36.938 51.625 1 89.44 451 GLU B O 1
ATOM 7280 N N . ALA B 1 452 ? -2.307 36.812 49.969 1 88.19 452 ALA B N 1
ATOM 7281 C CA . ALA B 1 452 ? -3.344 37.438 50.781 1 88.19 452 ALA B CA 1
ATOM 7282 C C . ALA B 1 452 ? -3.695 36.562 52 1 88.19 452 ALA B C 1
ATOM 7284 O O . ALA B 1 452 ? -3.631 35.344 51.906 1 88.19 452 ALA B O 1
ATOM 7285 N N . ALA B 1 453 ? -4.004 37.188 53.125 1 90.81 453 ALA B N 1
ATOM 7286 C CA . ALA B 1 453 ? -4.586 36.594 54.344 1 90.81 453 ALA B CA 1
ATOM 7287 C C . ALA B 1 453 ? -3.711 35.469 54.875 1 90.81 453 ALA B C 1
ATOM 7289 O O . ALA B 1 453 ? -4.203 34.375 55.156 1 90.81 453 ALA B O 1
ATOM 7290 N N . GLN B 1 454 ? -2.51 35.75 54.969 1 89.5 454 GLN B N 1
ATOM 7291 C CA . GLN B 1 454 ? -1.603 34.781 55.562 1 89.5 454 GLN B CA 1
ATOM 7292 C C . GLN B 1 454 ? -1.852 34.625 57.062 1 89.5 454 GLN B C 1
ATOM 7294 O O . GLN B 1 454 ? -2.211 35.594 57.719 1 89.5 454 GLN B O 1
ATOM 7299 N N . VAL B 1 455 ? -1.615 33.406 57.438 1 89.06 455 VAL B N 1
ATOM 7300 C CA . VAL B 1 455 ? -1.775 33.156 58.875 1 89.06 455 VAL B CA 1
ATOM 7301 C C . VAL B 1 455 ? -0.557 33.656 59.625 1 89.06 455 VAL B C 1
ATOM 7303 O O . VAL B 1 455 ? 0.583 33.406 59.25 1 89.06 455 VAL B O 1
ATOM 7306 N N . THR B 1 456 ? -0.818 34.531 60.594 1 86.94 456 THR B N 1
ATOM 7307 C CA . THR B 1 456 ? 0.243 35.062 61.438 1 86.94 456 THR B CA 1
ATOM 7308 C C . THR B 1 456 ? 0.029 34.688 62.875 1 86.94 456 THR B C 1
ATOM 7310 O O . THR B 1 456 ? -0.912 33.969 63.219 1 86.94 456 THR B O 1
ATOM 7313 N N . GLU B 1 457 ? 0.909 35.188 63.781 1 86.19 457 GLU B N 1
ATOM 7314 C CA . GLU B 1 457 ? 0.837 34.875 65.188 1 86.19 457 GLU B CA 1
ATOM 7315 C C . GLU B 1 457 ? -0.395 35.5 65.875 1 86.19 457 GLU B C 1
ATOM 7317 O O . GLU B 1 457 ? -0.876 35 66.875 1 86.19 457 GLU B O 1
ATOM 7322 N N . VAL B 1 458 ? -0.942 36.469 65.25 1 87.5 458 VAL B N 1
ATOM 7323 C CA . VAL B 1 458 ? -2.053 37.188 65.875 1 87.5 458 VAL B CA 1
ATOM 7324 C C . VAL B 1 458 ? -3.377 36.656 65.375 1 87.5 458 VAL B C 1
ATOM 7326 O O . VAL B 1 458 ? -4.449 37.062 65.812 1 87.5 458 VAL B O 1
ATOM 7329 N N . THR B 1 459 ? -3.254 35.719 64.438 1 90.69 459 THR B N 1
ATOM 7330 C CA . THR B 1 459 ? -4.469 35.188 63.844 1 90.69 459 THR B CA 1
ATOM 7331 C C . THR B 1 459 ? -5.27 34.406 64.875 1 90.69 459 THR B C 1
ATOM 7333 O O . THR B 1 459 ? -4.711 33.562 65.625 1 90.69 459 THR B O 1
ATOM 7336 N N . ARG B 1 460 ? -6.586 34.562 64.938 1 91 460 ARG B N 1
ATOM 7337 C CA . ARG B 1 460 ? -7.449 33.906 65.938 1 91 460 ARG B CA 1
ATOM 7338 C C . ARG B 1 460 ? -8.273 32.812 65.25 1 91 460 ARG B C 1
ATOM 7340 O O . ARG B 1 460 ? -8.492 31.75 65.812 1 91 460 ARG B O 1
ATOM 7347 N N . GLN B 1 461 ? -8.703 33.188 64.062 1 90.19 461 GLN B N 1
ATOM 7348 C CA . GLN B 1 461 ? -9.508 32.219 63.312 1 90.19 461 GLN B CA 1
ATOM 7349 C C . GLN B 1 461 ? -8.875 31.938 61.938 1 90.19 461 GLN B C 1
ATOM 7351 O O . GLN B 1 461 ? -8.43 32.844 61.25 1 90.19 461 GLN B O 1
ATOM 7356 N N . VAL B 1 462 ? -8.844 30.672 61.719 1 91.81 462 VAL B N 1
ATOM 7357 C CA . VAL B 1 462 ? -8.227 30.234 60.469 1 91.81 462 VAL B CA 1
ATOM 7358 C C . VAL B 1 462 ? -9.273 29.547 59.594 1 91.81 462 VAL B C 1
ATOM 7360 O O . VAL B 1 462 ? -10.156 28.844 60.094 1 91.81 462 VAL B O 1
ATOM 7363 N N . LEU B 1 463 ? -9.211 29.859 58.281 1 91.62 463 LEU B N 1
ATOM 7364 C CA . LEU B 1 463 ? -10.023 29.172 57.281 1 91.62 463 LEU B CA 1
ATOM 7365 C C . LEU B 1 463 ? -9.172 28.188 56.469 1 91.62 463 LEU B C 1
ATOM 7367 O O . LEU B 1 463 ? -8.234 28.594 55.781 1 91.62 463 LEU B O 1
ATOM 7371 N N . ARG B 1 464 ? -9.492 26.953 56.562 1 91.75 464 ARG B N 1
ATOM 7372 C CA . ARG B 1 464 ? -8.844 25.906 55.781 1 91.75 464 ARG B CA 1
ATOM 7373 C C . ARG B 1 464 ? -9.719 25.469 54.625 1 91.75 464 ARG B C 1
ATOM 7375 O O . ARG B 1 464 ? -10.898 25.172 54.781 1 91.75 464 ARG B O 1
ATOM 7382 N N . ILE B 1 465 ? -9.18 25.578 53.469 1 92.44 465 ILE B N 1
ATOM 7383 C CA . ILE B 1 465 ? -9.898 25.156 52.281 1 92.44 465 ILE B CA 1
ATOM 7384 C C . ILE B 1 465 ? -9.172 23.984 51.625 1 92.44 465 ILE B C 1
ATOM 7386 O O . ILE B 1 465 ? -7.961 24.047 51.406 1 92.44 465 ILE B O 1
ATOM 7390 N N . ARG B 1 466 ? -9.891 22.938 51.344 1 91.94 466 ARG B N 1
ATOM 7391 C CA . ARG B 1 466 ? -9.344 21.75 50.688 1 91.94 466 ARG B CA 1
ATOM 7392 C C . ARG B 1 466 ? -10.055 21.484 49.375 1 91.94 466 ARG B C 1
ATOM 7394 O O . ARG B 1 466 ? -11.281 21.609 49.281 1 91.94 466 ARG B O 1
ATOM 7401 N N . ALA B 1 467 ? -9.266 21.328 48.375 1 92.19 467 ALA B N 1
ATOM 7402 C CA . ALA B 1 467 ? -9.797 20.938 47.062 1 92.19 467 ALA B CA 1
ATOM 7403 C C . ALA B 1 467 ? -9.688 19.438 46.844 1 92.19 467 ALA B C 1
ATOM 7405 O O . ALA B 1 467 ? -8.594 18.875 46.938 1 92.19 467 ALA B O 1
ATOM 7406 N N . LEU B 1 468 ? -10.82 18.781 46.688 1 83.94 468 LEU B N 1
ATOM 7407 C CA . LEU B 1 468 ? -10.867 17.344 46.438 1 83.94 468 LEU B CA 1
ATOM 7408 C C . LEU B 1 468 ? -11.273 17.047 45 1 83.94 468 LEU B C 1
ATOM 7410 O O . LEU B 1 468 ? -12.234 17.625 44.5 1 83.94 468 LEU B O 1
ATOM 7414 N N . THR B 1 469 ? -10.414 16.531 44.219 1 73.62 469 THR B N 1
ATOM 7415 C CA . THR B 1 469 ? -10.734 16.188 42.812 1 73.62 469 THR B CA 1
ATOM 7416 C C . THR B 1 469 ? -11.461 14.852 42.75 1 73.62 469 THR B C 1
ATOM 7418 O O . THR B 1 469 ? -11.211 13.961 43.562 1 73.62 469 THR B O 1
ATOM 7421 N N . ASP B 1 470 ? -12.656 14.727 42.188 1 55.84 470 ASP B N 1
ATOM 7422 C CA . ASP B 1 470 ? -13.344 13.461 41.969 1 55.84 470 ASP B CA 1
ATOM 7423 C C . ASP B 1 470 ? -12.414 12.422 41.344 1 55.84 470 ASP B C 1
ATOM 7425 O O . ASP B 1 470 ? -11.945 12.609 40.219 1 55.84 470 ASP B O 1
ATOM 7429 N N . ASP B 1 471 ? -11.328 11.961 41.844 1 44.53 471 ASP B N 1
ATOM 7430 C CA . ASP B 1 471 ? -10.953 10.672 41.281 1 44.53 471 ASP B CA 1
ATOM 7431 C C . ASP B 1 471 ? -12.18 9.789 41.062 1 44.53 471 ASP B C 1
ATOM 7433 O O . ASP B 1 471 ? -12.828 9.359 42 1 44.53 471 ASP B O 1
ATOM 7437 N N . TYR B 1 472 ? -13.117 10.062 40.312 1 32.25 472 TYR B N 1
ATOM 7438 C CA . TYR B 1 472 ? -13.984 8.898 40.125 1 32.25 472 TYR B CA 1
ATOM 7439 C C . TYR B 1 472 ? -13.164 7.652 39.844 1 32.25 472 TYR B C 1
ATOM 7441 O O . TYR B 1 472 ? -12.133 7.727 39.156 1 32.25 472 TYR B O 1
#

Secondary structure (DSSP, 8-state):
--HHHHHHHHHHHHHHHT---TT-EEEEE--SSHHHHHHHHHHHHHHHHHT-EEEEEEEE--TTTHHHHHHHHHHHHHHHHHT--EEEEE--HHHHHHHH---HHHHHHHHHHHHHHHHHHHHT-SEEE----HHHHHHHHHHHHHH---TTGGG-S-SEEEETTEEEE-TTTTS-HHHHHHHHHHHT------GGGGTS-HHHHHIIIIIHHHHHTT-TTHHHHHHHHHHHHHHHHHHHHHHHHHHHHHH-EEETTEEEEEHHHHHTS-HHHHHHHHHHHHHHTT--TTT--HHHHHHHHHHTSTTS-SEEEEEEETTEEEEEETTEEEEEESS-------EEEE-TT--EEEETTTTEEEEEEEEETTS--S-SSTTEEEEEGGGS-SSEEEE---TT-EEEBTTSSSEEEHHHHHHHTT--HHHHTT--EEE-TTS-EEEETTTEEBSTT---TT--EEEEEEEEE---/--HHHHHHHHHHHHHHHT---TT-EEEEE--SSHHHHHHHHHHHHHHHHHT-EEEEEEEE--TTTHHHHHHHHHHHHHHHHHT--EEEEE--HHHHHHHH---HHHHHHHHHHHHHHHHHHHHT-SEEE----HHHHHHHHHHHHHH---TTGGG-S-SEEEETTEEEE-TTTTS-HHHHHHHHHHHT------GGGGTS-HHHHHIIIIIHHHHHTT-TTHHHHHHHHHHHHHHHHHHHHHHHHHHHHHH-EEETTEEEEEHHHHHTS-HHHHHHHHHHHHHHTT--TTT--HHHHHHHHHHTSTTS-SEEEEEEETTEEEEEETTEEEEEESS-------EEEE-TT--EEEETTTTEEEEEEEEETTS----SSTTEEEEEGGGSPSSEEEE---TT-EEEBTTSSSEEEHHHHHHHTT--HHHHTT--EEE-TTS-EEEETTTEEBSTT---TT--EEEEEEEEE---

InterPro domains:
  IPR011063 tRNA(Ile)-lysidine/2-thiocytidine synthase, N-terminal [PF01171] (26-208)
  IPR012094 tRNA(Ile)-lysidine synthase [MF_01161] (3-322)
  IPR012094 tRNA(Ile)-lysidine synthase [PTHR43033] (10-459)
  IPR012795 tRNA(Ile)-lysidine synthase, N-terminal [TIGR02432] (26-213)
  IPR012795 tRNA(Ile)-lysidine synthase, N-terminal [cd01992] (26-213)
  IPR012796 Lysidine-tRNA(Ile) synthetase, C-terminal [PF11734] (394-457)
  IPR012796 Lysidine-tRNA(Ile) synthetase, C-terminal [SM00977] (392-465)
  IPR012796 Lysidine-tRNA(Ile) synthetase, C-terminal [TIGR02433] (395-437)
  IPR014729 Rossmann-like alpha/beta/alpha sandwich fold [G3DSA:3.40.50.620] (1-220)

Nearest PDB structures (foldseek):
  3a2k-assembly2_B  TM=8.989E-01  e=1.271E-41  Geobacillus kaustophilus
  2e89-assembly2_C  TM=9.146E-01  e=9.492E-25  Aquifex aeolicus
  1ni5-assembly1_A-2  TM=5.894E-01  e=2.331E-25  Escherichia coli
  6scy-assembly1_B  TM=8.097E-01  e=1.139E-13  Methanococcus maripaludis S2
  3hj7-assembly1_A  TM=9.156E-01  e=6.707E-11  Geobacillus kaustophilus

Organism: NCBI:txid582686

Solvent-accessible surface area (backbone atoms only — not comparable to full-atom values): 50011 Å² total; per-residue (Å²): 131,54,70,67,54,51,52,49,50,40,49,51,52,31,61,76,65,58,67,71,53,74,66,37,32,34,32,31,45,33,75,31,30,53,49,19,47,41,46,51,51,53,50,57,72,41,18,74,86,46,38,45,43,62,31,39,35,31,70,34,58,56,83,54,61,71,61,37,53,53,41,54,49,51,44,46,51,52,29,53,73,72,70,31,55,65,48,74,47,80,39,65,44,69,62,50,31,69,71,69,68,47,56,65,62,61,48,52,49,48,52,48,49,52,49,52,52,50,51,21,60,73,69,68,23,48,29,35,38,42,48,48,24,19,57,55,36,18,50,46,25,50,50,35,55,47,71,42,37,53,58,65,52,34,22,44,71,64,56,60,43,78,53,90,85,29,32,40,25,24,71,36,42,81,39,48,61,66,59,42,51,50,45,30,59,76,70,65,55,87,52,50,78,62,70,59,72,78,66,56,50,68,66,59,42,41,41,60,69,57,44,46,62,58,51,33,75,76,19,80,57,35,50,60,26,39,39,49,26,12,54,51,23,36,41,39,39,52,51,52,48,51,53,22,51,51,48,40,69,71,54,46,44,81,48,98,61,33,37,36,33,47,29,69,63,49,68,69,41,57,70,44,46,40,53,47,32,54,49,50,52,43,36,74,71,66,37,61,82,87,65,65,52,68,65,58,53,49,49,56,56,51,46,54,39,85,89,34,61,54,62,46,74,48,79,67,51,91,57,30,32,36,33,34,43,63,60,35,33,38,36,31,61,54,73,71,73,64,57,72,88,49,77,42,79,40,46,88,83,45,49,65,45,75,40,74,85,53,48,35,35,38,35,40,43,75,42,60,43,92,51,91,72,67,54,89,45,62,38,30,45,54,30,16,46,83,64,51,45,72,48,29,32,42,22,39,74,55,94,82,42,53,28,43,38,58,94,50,96,55,71,42,47,48,69,57,50,36,58,74,68,66,50,39,71,84,48,51,57,33,41,54,34,34,18,32,55,84,65,50,40,38,32,28,71,62,74,48,57,26,49,63,32,57,70,53,94,83,43,59,40,27,33,35,38,34,52,44,64,68,76,119,132,52,68,69,54,51,51,49,50,39,50,51,51,30,60,76,64,58,66,71,54,73,67,36,31,35,33,31,45,32,75,32,30,53,48,19,47,40,46,51,51,55,49,56,72,41,18,74,86,47,38,45,42,61,32,39,36,32,72,33,57,57,81,52,60,71,63,38,55,54,41,53,48,50,45,44,50,53,30,52,74,70,70,34,54,67,48,75,47,80,40,64,43,71,61,49,31,69,72,68,68,47,56,66,61,60,47,51,49,51,53,47,51,50,50,52,52,49,52,21,62,75,69,68,25,51,30,36,37,42,49,47,23,19,55,55,35,19,50,46,26,51,50,35,52,47,70,41,39,54,58,65,53,35,22,44,72,64,55,62,43,80,52,91,86,28,32,40,26,25,70,36,42,83,39,48,62,66,59,41,52,50,45,29,59,75,69,64,56,87,53,50,78,59,68,59,73,76,68,52,51,70,66,59,45,42,40,59,70,56,44,45,61,58,50,32,74,76,20,82,59,34,50,61,25,40,39,49,26,13,54,51,24,37,40,40,38,52,52,52,49,54,53,22,51,52,47,39,68,72,54,48,44,81,49,96,62,33,37,34,34,46,29,68,62,48,68,69,41,57,68,44,46,38,52,46,32,53,50,50,52,43,36,72,73,65,37,61,85,86,64,66,52,66,66,57,51,48,50,55,55,53,47,54,39,88,90,36,60,55,61,46,73,47,79,68,51,91,57,30,31,38,33,35,43,62,61,36,32,39,35,31,60,55,72,71,74,66,59,70,89,51,79,42,78,40,46,90,84,45,47,66,47,75,39,74,84,52,47,35,33,38,36,41,44,76,41,62,42,91,50,89,71,66,54,90,45,61,37,30,45,54,30,16,47,83,63,51,45,72,48,29,33,40,22,37,76,55,94,82,43,54,28,41,37,58,94,49,96,56,73,42,47,48,68,57,50,36,59,74,66,66,52,40,72,85,47,51,57,33,41,54,34,34,19,32,55,83,63,50,39,38,34,29,72,61,76,47,59,25,50,62,31,58,70,54,92,82,43,59,39,26,32,35,39,34,52,44,65,68,74,122

Sequence (944 aa):
MDEQELIHKVKAQAAARKLWERGDAIIVAVSGGPDSIALLDLLHRMREDEGLRLVAAHVDHGFRGEESASEAETVRRFAEKLGVPCESVFIDLPSYIEETGMNPQAAAREKRYEFLLQTARKHGARRIALGHHADDQAETVLMRILRGTGTSGLAGMAFARSEKNVQLIRPLLRINKTALEQYCRARGLTVTDDSSNRKRDYTRNRVRLDLMPVLRNYNPQLTDSLVRLSDIAAEEDDWMESEAREAFRRLAVVEADGCRLERGALLGLHVALQRRLIKLILIHMGMEKETTPFDTVESMREAAREDAASTWRIDAGGGIRFAREYDNLRFWRGEALVPGSYRYELEAAENRLYIAEAGIALSLTLGPAAVATKPAGRHEAVFDAERLAFPLVARNRLPGDRMRVIGLNGTKKVQDMFVDERIPPSRRELMPLLADASGDIIWIPGVRRGEAAQVTEVTRQVLRIRALTDDYMDEQELIHKVKAQAAARKLWERGDAIIVAVSGGPDSIALLDLLHRMREDEGLRLVAAHVDHGFRGEESASEAETVRRFAEKLGVPCESVFIDLPSYIEETGMNPQAAAREKRYEFLLQTARKHGARRIALGHHADDQAETVLMRILRGTGTSGLAGMAFARSEKNVQLIRPLLRINKTALEQYCRARGLTVTDDSSNRKRDYTRNRVRLDLMPVLRNYNPQLTDSLVRLSDIAAEEDDWMESEAREAFRRLAVVEADGCRLERGALLGLHVALQRRLIKLILIHMGMEKETTPFDTVESMREAAREDAASTWRIDAGGGIRFAREYDNLRFWRGEALVPGSYRYELEAAENRLYIAEAGIALSLTLGPAAVATKPAGRHEAVFDAERLAFPLVARNRLPGDRMRVIGLNGTKKVQDMFVDERIPPSRRELMPLLADASGDIIWIPGVRRGEAAQVTEVTRQVLRIRALTDDY